Protein AF-0000000069323167 (afdb_homodimer)

Radius of gyration: 69.25 Å; Cα contacts (8 Å, |Δi|>4): 1145; chains: 2; bounding box: 85×238×141 Å

Nearest PDB structures (foldseek):
  7n6g-assembly1_3X  TM=5.613E-01  e=2.257E-02  Chlamydomonas reinhardtii
  7sqc-assembly1_1W  TM=4.239E-01  e=1.316E-01  Chlamydomonas reinhardtii
  7n6g-assembly1_3Q  TM=1.883E-01  e=1.316E-01  Chlamydomonas reinhardtii
  8r5s-assembly1_B  TM=2.856E-01  e=1.271E+00  unidentified
  7sqc-assembly1_1X  TM=2.419E-01  e=5.724E-01  Chlamydomonas reinhardtii

pLDDT: mean 88.3, std 14.54, range [24.34, 97.88]

Organism: Aedes albopictus (NCBI:txid7160)

Structure (mmCIF, N/CA/C/O backbone):
data_AF-0000000069323167-model_v1
#
loop_
_entity.id
_entity.type
_entity.pdbx_description
1 polymer 'Uncharacterized protein'
#
loop_
_atom_site.group_PDB
_atom_site.id
_atom_site.type_symbol
_atom_site.label_atom_id
_atom_site.label_alt_id
_atom_site.label_comp_id
_atom_site.label_asym_id
_atom_site.label_entity_id
_atom_site.label_seq_id
_atom_site.pdbx_PDB_ins_code
_atom_site.Cartn_x
_atom_site.Cartn_y
_atom_site.Cartn_z
_atom_site.occupancy
_atom_site.B_iso_or_equiv
_atom_site.auth_seq_id
_atom_site.auth_comp_id
_atom_site.auth_asym_id
_atom_site.auth_atom_id
_atom_site.pdbx_PDB_model_num
ATOM 1 N N . MET A 1 1 ? -16.969 -123.188 -10.734 1 24.84 1 MET A N 1
ATOM 2 C CA . MET A 1 1 ? -15.68 -123.688 -11.164 1 24.84 1 MET A CA 1
ATOM 3 C C . MET A 1 1 ? -15.57 -123.688 -12.688 1 24.84 1 MET A C 1
ATOM 5 O O . MET A 1 1 ? -14.484 -123.875 -13.234 1 24.84 1 MET A O 1
ATOM 9 N N . ALA A 1 2 ? -16.641 -124.125 -13.289 1 31.67 2 ALA A N 1
ATOM 10 C CA . ALA A 1 2 ? -16.844 -124.25 -14.727 1 31.67 2 ALA A CA 1
ATOM 11 C C . ALA A 1 2 ? -16.609 -122.938 -15.43 1 31.67 2 ALA A C 1
ATOM 13 O O . ALA A 1 2 ? -16.625 -122.875 -16.672 1 31.67 2 ALA A O 1
ATOM 14 N N . ARG A 1 3 ? -17.062 -121.875 -14.719 1 35.03 3 ARG A N 1
ATOM 15 C CA . ARG A 1 3 ? -17.172 -120.562 -15.258 1 35.03 3 ARG A CA 1
ATOM 16 C C . ARG A 1 3 ? -15.797 -120 -15.594 1 35.03 3 ARG A C 1
ATOM 18 O O . ARG A 1 3 ? -15.664 -118.812 -15.875 1 35.03 3 ARG A O 1
ATOM 25 N N . LEU A 1 4 ? -14.742 -120.75 -14.984 1 27.72 4 LEU A N 1
ATOM 26 C CA . LEU A 1 4 ? -13.398 -120.25 -14.852 1 27.72 4 LEU A CA 1
ATOM 27 C C . LEU A 1 4 ? -12.695 -120.125 -16.203 1 27.72 4 LEU A C 1
ATOM 29 O O . LEU A 1 4 ? -11.523 -119.812 -16.281 1 27.72 4 LEU A O 1
ATOM 33 N N . VAL A 1 5 ? -13.242 -120.938 -17.156 1 24.97 5 VAL A N 1
ATOM 34 C CA . VAL A 1 5 ? -12.406 -121.25 -18.312 1 24.97 5 VAL A CA 1
ATOM 35 C C . VAL A 1 5 ? -12.258 -120 -19.188 1 24.97 5 VAL A C 1
ATOM 37 O O . VAL A 1 5 ? -11.375 -119.938 -20.047 1 24.97 5 VAL A O 1
ATOM 40 N N . PRO A 1 6 ? -13.375 -119.188 -19.234 1 30.77 6 PRO A N 1
ATOM 41 C CA . PRO A 1 6 ? -13.32 -118.188 -20.328 1 30.77 6 PRO A CA 1
ATOM 42 C C . PRO A 1 6 ? -12.18 -117.188 -20.172 1 30.77 6 PRO A C 1
ATOM 44 O O . PRO A 1 6 ? -11.891 -116.438 -21.109 1 30.77 6 PRO A O 1
ATOM 47 N N . ILE A 1 7 ? -11.828 -116.938 -18.812 1 30.81 7 ILE A N 1
ATOM 48 C CA . ILE A 1 7 ? -10.977 -115.812 -18.531 1 30.81 7 ILE A CA 1
ATOM 49 C C . ILE A 1 7 ? -9.594 -116 -19.125 1 30.81 7 ILE A C 1
ATOM 51 O O . ILE A 1 7 ? -8.852 -115.062 -19.359 1 30.81 7 ILE A O 1
ATOM 55 N N . VAL A 1 8 ? -9.211 -117.438 -19.156 1 29.22 8 VAL A N 1
ATOM 56 C CA . VAL A 1 8 ? -7.789 -117.688 -19.375 1 29.22 8 VAL A CA 1
ATOM 57 C C . VAL A 1 8 ? -7.41 -117.375 -20.812 1 29.22 8 VAL A C 1
ATOM 59 O O . VAL A 1 8 ? -6.234 -117.125 -21.109 1 29.22 8 VAL A O 1
ATOM 62 N N . VAL A 1 9 ? -8.43 -117.625 -21.75 1 27.55 9 VAL A N 1
ATOM 63 C CA . VAL A 1 9 ? -7.965 -117.375 -23.125 1 27.55 9 VAL A CA 1
ATOM 64 C C . VAL A 1 9 ? -7.691 -115.938 -23.359 1 27.55 9 VAL A C 1
ATOM 66 O O . VAL A 1 9 ? -7.027 -115.562 -24.344 1 27.55 9 VAL A O 1
ATOM 69 N N . LEU A 1 10 ? -8.453 -115 -22.641 1 30.08 10 LEU A N 1
ATOM 70 C CA . LEU A 1 10 ? -8.281 -113.562 -22.875 1 30.08 10 LEU A CA 1
ATOM 71 C C . LEU A 1 10 ? -6.863 -113.125 -22.531 1 30.08 10 LEU A C 1
ATOM 73 O O . LEU A 1 10 ? -6.344 -112.188 -23.125 1 30.08 10 LEU A O 1
ATOM 77 N N . VAL A 1 11 ? -6.25 -113.688 -21.406 1 33 11 VAL A N 1
ATOM 78 C CA . VAL A 1 11 ? -4.922 -113.312 -20.922 1 33 11 VAL A CA 1
ATOM 79 C C . VAL A 1 11 ? -3.861 -113.875 -21.891 1 33 11 VAL A C 1
ATOM 81 O O . VAL A 1 11 ? -2.838 -113.188 -22.109 1 33 11 VAL A O 1
ATOM 84 N N . LEU A 1 12 ? -4 -115.125 -22.516 1 30.42 12 LEU A N 1
ATOM 85 C CA . LEU A 1 12 ? -2.975 -115.688 -23.359 1 30.42 12 LEU A CA 1
ATOM 86 C C . LEU A 1 12 ? -2.941 -115.062 -24.734 1 30.42 12 LEU A C 1
ATOM 88 O O . LEU A 1 12 ? -1.964 -115.188 -25.469 1 30.42 12 LEU A O 1
ATOM 92 N N . SER A 1 13 ? -4.039 -114.75 -25.406 1 30.78 13 SER A N 1
ATOM 93 C CA . SER A 1 13 ? -3.893 -114 -26.641 1 30.78 13 SER A CA 1
ATOM 94 C C . SER A 1 13 ? -3.244 -112.625 -26.375 1 30.78 13 SER A C 1
ATOM 96 O O . SER A 1 13 ? -2.711 -112 -27.281 1 30.78 13 SER A O 1
ATOM 98 N N . ALA A 1 14 ? -3.475 -111.938 -25.281 1 35.28 14 ALA A N 1
ATOM 99 C CA . ALA A 1 14 ? -2.783 -110.75 -24.734 1 35.28 14 ALA A CA 1
ATOM 100 C C . ALA A 1 14 ? -1.334 -111.062 -24.391 1 35.28 14 ALA A C 1
ATOM 102 O O . ALA A 1 14 ? -0.475 -110.188 -24.359 1 35.28 14 ALA A O 1
ATOM 103 N N . LEU A 1 15 ? -0.898 -112.25 -23.969 1 33.5 15 LEU A N 1
ATOM 104 C CA . LEU A 1 15 ? 0.424 -112.875 -23.922 1 33.5 15 LEU A CA 1
ATOM 105 C C . LEU A 1 15 ? 0.847 -113.375 -25.312 1 33.5 15 LEU A C 1
ATOM 107 O O . LEU A 1 15 ? 2.037 -113.562 -25.578 1 33.5 15 LEU A O 1
ATOM 111 N N . SER A 1 16 ? 0.003 -114.25 -26.062 1 33.75 16 SER A N 1
ATOM 112 C CA . SER A 1 16 ? 0.478 -114.25 -27.453 1 33.75 16 SER A CA 1
ATOM 113 C C . SER A 1 16 ? 0.268 -112.938 -28.125 1 33.75 16 SER A C 1
ATOM 115 O O . SER A 1 16 ? -0.87 -112.5 -28.312 1 33.75 16 SER A O 1
ATOM 117 N N . GLY A 1 17 ? 0.868 -111.875 -27.734 1 36.97 17 GLY A N 1
ATOM 118 C CA . GLY A 1 17 ? 1.055 -110.438 -28.125 1 36.97 17 GLY A CA 1
ATOM 119 C C . GLY A 1 17 ? 0.807 -110.25 -29.609 1 36.97 17 GLY A C 1
ATOM 120 O O . GLY A 1 17 ? 1.707 -109.812 -30.328 1 36.97 17 GLY A O 1
ATOM 121 N N . ILE A 1 18 ? 0.111 -110.875 -30.297 1 38.41 18 ILE A N 1
ATOM 122 C CA . ILE A 1 18 ? 0.052 -110.625 -31.75 1 38.41 18 ILE A CA 1
ATOM 123 C C . ILE A 1 18 ? -0.43 -109.188 -32.031 1 38.41 18 ILE A C 1
ATOM 125 O O . ILE A 1 18 ? -1.597 -108.875 -31.797 1 38.41 18 ILE A O 1
ATOM 129 N N . ARG A 1 19 ? 0.201 -108.125 -31.594 1 50.38 19 ARG A N 1
ATOM 130 C CA . ARG A 1 19 ? -0.036 -106.75 -31.891 1 50.38 19 ARG A CA 1
ATOM 131 C C . ARG A 1 19 ? 0.044 -106.438 -33.406 1 50.38 19 ARG A C 1
ATOM 133 O O . ARG A 1 19 ? 0.892 -107 -34.094 1 50.38 19 ARG A O 1
ATOM 140 N N . CYS A 1 20 ? -1.124 -106.062 -34.156 1 49.38 20 CYS A N 1
ATOM 141 C CA . CYS A 1 20 ? -1.349 -105.75 -35.562 1 49.38 20 CYS A CA 1
ATOM 142 C C . CYS A 1 20 ? -0.91 -104.312 -35.875 1 49.38 20 CYS A C 1
ATOM 144 O O . CYS A 1 20 ? -1.037 -103.438 -35.031 1 49.38 20 CYS A O 1
ATOM 146 N N . GLU A 1 21 ? -0.056 -104.125 -36.938 1 74.75 21 GLU A N 1
ATOM 147 C CA . GLU A 1 21 ? 0.522 -102.812 -37.312 1 74.75 21 GLU A CA 1
ATOM 148 C C . GLU A 1 21 ? 0.174 -102.438 -38.75 1 74.75 21 GLU A C 1
ATOM 150 O O . GLU A 1 21 ? 0.317 -103.25 -39.656 1 74.75 21 GLU A O 1
ATOM 155 N N . PHE A 1 22 ? -0.476 -101.188 -39.062 1 76.5 22 PHE A N 1
ATOM 156 C CA . PHE A 1 22 ? -0.718 -100.625 -40.344 1 76.5 22 PHE A CA 1
ATOM 157 C C . PHE A 1 22 ? -1.632 -101.5 -41.219 1 76.5 22 PHE A C 1
ATOM 159 O O . PHE A 1 22 ? -1.376 -101.688 -42.406 1 76.5 22 PHE A O 1
ATOM 166 N N . GLY A 1 23 ? -2.67 -102.062 -40.531 1 75.81 23 GLY A N 1
ATOM 167 C CA . GLY A 1 23 ? -3.664 -102.875 -41.25 1 75.81 23 GLY A CA 1
ATOM 168 C C . GLY A 1 23 ? -3.303 -104.375 -41.344 1 75.81 23 GLY A C 1
ATOM 169 O O . GLY A 1 23 ? -4.117 -105.188 -41.781 1 75.81 23 GLY A O 1
ATOM 170 N N . LEU A 1 24 ? -2.135 -104.688 -40.938 1 79.69 24 LEU A N 1
ATOM 171 C CA . LEU A 1 24 ? -1.7 -106.062 -41 1 79.69 24 LEU A CA 1
ATOM 172 C C . LEU A 1 24 ? -2.227 -106.875 -39.812 1 79.69 24 LEU A C 1
ATOM 174 O O . LEU A 1 24 ? -2.551 -106.312 -38.781 1 79.69 24 LEU A O 1
ATOM 178 N N . ASP A 1 25 ? -2.338 -108.25 -39.969 1 76.25 25 ASP A N 1
ATOM 179 C CA . ASP A 1 25 ? -2.908 -109.125 -38.938 1 76.25 25 ASP A CA 1
ATOM 180 C C . ASP A 1 25 ? -1.864 -109.5 -37.906 1 76.25 25 ASP A C 1
ATOM 182 O O . ASP A 1 25 ? -2.191 -110.125 -36.875 1 76.25 25 ASP A O 1
ATOM 186 N N . VAL A 1 26 ? -0.644 -109.125 -38.188 1 75.88 26 VAL A N 1
ATOM 187 C CA . VAL A 1 26 ? 0.423 -109.438 -37.25 1 75.88 26 VAL A CA 1
ATOM 188 C C . VAL A 1 26 ? 1.121 -108.125 -36.844 1 75.88 26 VAL A C 1
ATOM 190 O O . VAL A 1 26 ? 1.236 -107.188 -37.656 1 75.88 26 VAL A O 1
ATOM 193 N N . ALA A 1 27 ? 1.518 -108.062 -35.562 1 71.94 27 ALA A N 1
ATOM 194 C CA . ALA A 1 27 ? 2.193 -106.875 -35.062 1 71.94 27 ALA A CA 1
ATOM 195 C C . ALA A 1 27 ? 3.689 -107.125 -34.906 1 71.94 27 ALA A C 1
ATOM 197 O O . ALA A 1 27 ? 4.102 -108.188 -34.438 1 71.94 27 ALA A O 1
ATOM 198 N N . ALA A 1 28 ? 4.449 -106.312 -35.719 1 71.19 28 ALA A N 1
ATOM 199 C CA . ALA A 1 28 ? 5.883 -106.312 -35.438 1 71.19 28 ALA A CA 1
ATOM 200 C C . ALA A 1 28 ? 6.172 -105.812 -34.031 1 71.19 28 ALA A C 1
ATOM 202 O O . ALA A 1 28 ? 5.645 -104.75 -33.625 1 71.19 28 ALA A O 1
ATOM 203 N N . PRO A 1 29 ? 7.02 -106.625 -33.219 1 71.88 29 PRO A N 1
ATOM 204 C CA . PRO A 1 29 ? 7.305 -106.188 -31.859 1 71.88 29 PRO A CA 1
ATOM 205 C C . PRO A 1 29 ? 7.996 -104.812 -31.812 1 71.88 29 PRO A C 1
ATOM 207 O O . PRO A 1 29 ? 8.922 -104.562 -32.594 1 71.88 29 PRO A O 1
ATOM 210 N N . THR A 1 30 ? 7.5 -103.688 -31.266 1 77.88 30 THR A N 1
ATOM 211 C CA . THR A 1 30 ? 8.156 -102.438 -30.797 1 77.88 30 THR A CA 1
ATOM 212 C C . THR A 1 30 ? 7.898 -101.312 -31.766 1 77.88 30 THR A C 1
ATOM 214 O O . THR A 1 30 ? 8.305 -100.188 -31.516 1 77.88 30 THR A O 1
ATOM 217 N N . VAL A 1 31 ? 7.32 -101.562 -33.031 1 81 31 VAL A N 1
ATOM 218 C CA . VAL A 1 31 ? 7.16 -100.562 -34 1 81 31 VAL A CA 1
ATOM 219 C C . VAL A 1 31 ? 6.211 -99.438 -33.469 1 81 31 VAL A C 1
ATOM 221 O O . VAL A 1 31 ? 6.543 -98.25 -33.469 1 81 31 VAL A O 1
ATOM 224 N N . SER A 1 32 ? 5.109 -99.875 -33.031 1 82.88 32 SER A N 1
ATOM 225 C CA . SER A 1 32 ? 4.129 -98.938 -32.5 1 82.88 32 SER A CA 1
ATOM 226 C C . SER A 1 32 ? 4.684 -98.188 -31.297 1 82.88 32 SER A C 1
ATOM 228 O O . SER A 1 32 ? 4.473 -97 -31.172 1 82.88 32 SER A O 1
ATOM 230 N N . SER A 1 33 ? 5.414 -98.812 -30.438 1 85.38 33 SER A N 1
ATOM 231 C CA . SER A 1 33 ? 6.004 -98.125 -29.281 1 85.38 33 SER A CA 1
ATOM 232 C C . SER A 1 33 ? 7.094 -97.125 -29.688 1 85.38 33 SER A C 1
ATOM 234 O O . SER A 1 33 ? 7.23 -96.062 -29.094 1 85.38 33 SER A O 1
ATOM 236 N N . ALA A 1 34 ? 7.883 -97.438 -30.703 1 86.69 34 ALA A N 1
ATOM 237 C CA . ALA A 1 34 ? 8.938 -96.562 -31.203 1 86.69 34 ALA A CA 1
ATOM 238 C C . ALA A 1 34 ? 8.344 -95.25 -31.812 1 86.69 34 ALA A C 1
ATOM 240 O O . ALA A 1 34 ? 8.875 -94.188 -31.609 1 86.69 34 ALA A O 1
ATOM 241 N N . ILE A 1 35 ? 7.191 -95.438 -32.469 1 89.19 35 ILE A N 1
ATOM 242 C CA . ILE A 1 35 ? 6.52 -94.312 -33.094 1 89.19 35 ILE A CA 1
ATOM 243 C C . ILE A 1 35 ? 5.922 -93.438 -32.031 1 89.19 35 ILE A C 1
ATOM 245 O O . ILE A 1 35 ? 6.086 -92.188 -32.062 1 89.19 35 ILE A O 1
ATOM 249 N N . ALA A 1 36 ? 5.371 -94 -31.078 1 89.94 36 ALA A N 1
ATOM 250 C CA . ALA A 1 36 ? 4.789 -93.188 -29.984 1 89.94 36 ALA A CA 1
ATOM 251 C C . ALA A 1 36 ? 5.863 -92.438 -29.234 1 89.94 36 ALA A C 1
ATOM 253 O O . ALA A 1 36 ? 5.668 -91.25 -28.891 1 89.94 36 ALA A O 1
ATOM 254 N N . THR A 1 37 ? 6.941 -93.062 -29 1 88.38 37 THR A N 1
ATOM 255 C CA . THR A 1 37 ? 8.047 -92.438 -28.297 1 88.38 37 THR A CA 1
ATOM 256 C C . THR A 1 37 ? 8.641 -91.312 -29.141 1 88.38 37 THR A C 1
ATOM 258 O O . THR A 1 37 ? 9.016 -90.25 -28.609 1 88.38 37 THR A O 1
ATOM 261 N N . ALA A 1 38 ? 8.719 -91.438 -30.469 1 89.94 38 ALA A N 1
ATOM 262 C CA . ALA A 1 38 ? 9.281 -90.438 -31.375 1 89.94 38 ALA A CA 1
ATOM 263 C C . ALA A 1 38 ? 8.383 -89.188 -31.453 1 89.94 38 ALA A C 1
ATOM 265 O O . ALA A 1 38 ? 8.875 -88.062 -31.484 1 89.94 38 ALA A O 1
ATOM 266 N N . ILE A 1 39 ? 7.082 -89.438 -31.5 1 89.06 39 ILE A N 1
ATOM 267 C CA . ILE A 1 39 ? 6.133 -88.312 -31.531 1 89.06 39 ILE A CA 1
ATOM 268 C C . ILE A 1 39 ? 6.211 -87.5 -30.219 1 89.06 39 ILE A C 1
ATOM 270 O O . ILE A 1 39 ? 6.309 -86.312 -30.234 1 89.06 39 ILE A O 1
ATOM 274 N N . GLY A 1 40 ? 6.25 -88.25 -29.141 1 87.44 40 GLY A N 1
ATOM 275 C CA . GLY A 1 40 ? 6.445 -87.625 -27.828 1 87.44 40 GLY A CA 1
ATOM 276 C C . GLY A 1 40 ? 5.531 -86.438 -27.547 1 87.44 40 GLY A C 1
ATOM 277 O O . GLY A 1 40 ? 4.371 -86.438 -27.969 1 87.44 40 GLY A O 1
ATOM 278 N N . SER A 1 41 ? 6.02 -85.438 -26.797 1 84.12 41 SER A N 1
ATOM 279 C CA . SER A 1 41 ? 5.172 -84.375 -26.312 1 84.12 41 SER A CA 1
ATOM 280 C C . SER A 1 41 ? 5.504 -83.062 -27.016 1 84.12 41 SER A C 1
ATOM 282 O O . SER A 1 41 ? 5.336 -82 -26.438 1 84.12 41 SER A O 1
ATOM 284 N N . GLY A 1 42 ? 5.992 -83.062 -28.188 1 85.5 42 GLY A N 1
ATOM 285 C CA . GLY A 1 42 ? 6.375 -81.875 -28.891 1 85.5 42 GLY A CA 1
ATOM 286 C C . GLY A 1 42 ? 5.215 -80.938 -29.094 1 85.5 42 GLY A C 1
ATOM 287 O O . GLY A 1 42 ? 5.34 -79.688 -28.844 1 85.5 42 GLY A O 1
ATOM 288 N N . ILE A 1 43 ? 4.121 -81.438 -29.391 1 89.75 43 ILE A N 1
ATOM 289 C CA . ILE A 1 43 ? 2.936 -80.625 -29.672 1 89.75 43 ILE A CA 1
ATOM 290 C C . ILE A 1 43 ? 2.441 -80 -28.391 1 89.75 43 ILE A C 1
ATOM 292 O O . ILE A 1 43 ? 1.931 -78.875 -28.406 1 89.75 43 ILE A O 1
ATOM 296 N N . SER A 1 44 ? 2.59 -80.688 -27.312 1 92.06 44 SER A N 1
ATOM 297 C CA . SER A 1 44 ? 2.156 -80.125 -26.031 1 92.06 44 SER A CA 1
ATOM 298 C C . SER A 1 44 ? 2.922 -78.875 -25.656 1 92.06 44 SER A C 1
ATOM 300 O O . SER A 1 44 ? 2.389 -78 -24.984 1 92.06 44 SER A O 1
ATOM 302 N N . SER A 1 45 ? 4.125 -78.75 -26.141 1 92.62 45 SER A N 1
ATOM 303 C CA . SER A 1 45 ? 4.934 -77.562 -25.859 1 92.62 45 SER A CA 1
ATOM 304 C C . SER A 1 45 ? 4.344 -76.312 -26.516 1 92.62 45 SER A C 1
ATOM 306 O O . SER A 1 45 ? 4.281 -75.25 -25.891 1 92.62 45 SER A O 1
ATOM 308 N N . VAL A 1 46 ? 3.9 -76.438 -27.656 1 93.62 46 VAL A N 1
ATOM 309 C CA . VAL A 1 46 ? 3.316 -75.312 -28.359 1 93.62 46 VAL A CA 1
ATOM 310 C C . VAL A 1 46 ? 1.949 -74.938 -27.781 1 93.62 46 VAL A C 1
ATOM 312 O O . VAL A 1 46 ? 1.614 -73.812 -27.594 1 93.62 46 VAL A O 1
ATOM 315 N N . VAL A 1 47 ? 1.178 -76 -27.484 1 92.12 47 VAL A N 1
ATOM 316 C CA . VAL A 1 47 ? -0.138 -75.812 -26.875 1 92.12 47 VAL A CA 1
ATOM 317 C C . VAL A 1 47 ? 0.008 -75.062 -25.531 1 92.12 47 VAL A C 1
ATOM 319 O O . VAL A 1 47 ? -0.726 -74.125 -25.25 1 92.12 47 VAL A O 1
ATOM 322 N N . ARG A 1 48 ? 0.92 -75.5 -24.766 1 93.44 48 ARG A N 1
ATOM 323 C CA . ARG A 1 48 ? 1.168 -74.875 -23.469 1 93.44 48 ARG A CA 1
ATOM 324 C C . ARG A 1 48 ? 1.641 -73.438 -23.641 1 93.44 48 ARG A C 1
ATOM 326 O O . ARG A 1 48 ? 1.255 -72.5 -22.859 1 93.44 48 ARG A O 1
ATOM 333 N N . ALA A 1 49 ? 2.52 -73.25 -24.594 1 93.88 49 ALA A N 1
ATOM 334 C CA . ALA A 1 49 ? 2.992 -71.875 -24.859 1 93.88 49 ALA A CA 1
ATOM 335 C C . ALA A 1 49 ? 1.83 -70.938 -25.219 1 93.88 49 ALA A C 1
ATOM 337 O O . ALA A 1 49 ? 1.747 -69.812 -24.719 1 93.88 49 ALA A O 1
ATOM 338 N N . ASN A 1 50 ? 0.937 -71.438 -26.016 1 91.94 50 ASN A N 1
ATOM 339 C CA . ASN A 1 50 ? -0.248 -70.688 -26.391 1 91.94 50 ASN A CA 1
ATOM 340 C C . ASN A 1 50 ? -1.14 -70.375 -25.172 1 91.94 50 ASN A C 1
ATOM 342 O O . ASN A 1 50 ? -1.656 -69.312 -25.016 1 91.94 50 ASN A O 1
ATOM 346 N N . ALA A 1 51 ? -1.298 -71.375 -24.312 1 89.69 51 ALA A N 1
ATOM 347 C CA . ALA A 1 51 ? -2.133 -71.188 -23.125 1 89.69 51 ALA A CA 1
ATOM 348 C C . ALA A 1 51 ? -1.503 -70.25 -22.125 1 89.69 51 ALA A C 1
ATOM 350 O O . ALA A 1 51 ? -2.205 -69.625 -21.312 1 89.69 51 ALA A O 1
ATOM 351 N N . SER A 1 52 ? -0.236 -70.125 -22.25 1 88.31 52 SER A N 1
ATOM 352 C CA . SER A 1 52 ? 0.48 -69.25 -21.297 1 88.31 52 SER A CA 1
ATOM 353 C C . SER A 1 52 ? 0.369 -67.812 -21.656 1 88.31 52 SER A C 1
ATOM 355 O O . SER A 1 52 ? 0.691 -66.938 -20.859 1 88.31 52 SER A O 1
ATOM 357 N N . ILE A 1 53 ? -0.063 -67.562 -22.859 1 90.56 53 ILE A N 1
ATOM 358 C CA . ILE A 1 53 ? -0.273 -66.188 -23.266 1 90.56 53 ILE A CA 1
ATOM 359 C C . ILE A 1 53 ? -1.488 -65.625 -22.531 1 90.56 53 ILE A C 1
ATOM 361 O O . ILE A 1 53 ? -2.631 -65.875 -22.906 1 90.56 53 ILE A O 1
ATOM 365 N N . LYS A 1 54 ? -1.345 -64.938 -21.484 1 83.38 54 LYS A N 1
ATOM 366 C CA . LYS A 1 54 ? -2.418 -64.438 -20.625 1 83.38 54 LYS A CA 1
ATOM 367 C C . LYS A 1 54 ? -2.756 -63 -20.938 1 83.38 54 LYS A C 1
ATOM 369 O O . LYS A 1 54 ? -3.738 -62.469 -20.422 1 83.38 54 LYS A O 1
ATOM 374 N N . ILE A 1 55 ? -2.092 -62.438 -21.797 1 81.44 55 ILE A N 1
ATOM 375 C CA . ILE A 1 55 ? -2.305 -61.031 -22.078 1 81.44 55 ILE A CA 1
ATOM 376 C C . ILE A 1 55 ? -3.414 -60.875 -23.125 1 81.44 55 ILE A C 1
ATOM 378 O O . ILE A 1 55 ? -3.504 -61.656 -24.062 1 81.44 55 ILE A O 1
ATOM 382 N N . ASP A 1 56 ? -4.273 -59.906 -22.797 1 78.75 56 ASP A N 1
ATOM 383 C CA . ASP A 1 56 ? -5.305 -59.594 -23.781 1 78.75 56 ASP A CA 1
ATOM 384 C C . ASP A 1 56 ? -4.691 -59 -25.047 1 78.75 56 ASP A C 1
ATOM 386 O O . ASP A 1 56 ? -3.879 -58.062 -24.984 1 78.75 56 ASP A O 1
ATOM 390 N N . SER A 1 57 ? -5.02 -59.562 -26.172 1 81.88 57 SER A N 1
ATOM 391 C CA . SER A 1 57 ? -4.48 -59.094 -27.453 1 81.88 57 SER A CA 1
ATOM 392 C C . SER A 1 57 ? -4.746 -57.625 -27.688 1 81.88 57 SER A C 1
ATOM 394 O O . SER A 1 57 ? -3.982 -56.938 -28.375 1 81.88 57 SER A O 1
ATOM 396 N N . SER A 1 58 ? -5.73 -57.125 -27.016 1 83.5 58 SER A N 1
ATOM 397 C CA . SER A 1 58 ? -6.098 -55.75 -27.219 1 83.5 58 SER A CA 1
ATOM 398 C C . SER A 1 58 ? -5.145 -54.812 -26.469 1 83.5 58 SER A C 1
ATOM 400 O O . SER A 1 58 ? -5.023 -53.625 -26.812 1 83.5 58 SER A O 1
ATOM 402 N N . ALA A 1 59 ? -4.508 -55.344 -25.469 1 84.81 59 ALA A N 1
ATOM 403 C CA . ALA A 1 59 ? -3.568 -54.531 -24.672 1 84.81 59 ALA A CA 1
ATOM 404 C C . ALA A 1 59 ? -2.242 -54.375 -25.406 1 84.81 59 ALA A C 1
ATOM 406 O O . ALA A 1 59 ? -1.461 -53.469 -25.109 1 84.81 59 ALA A O 1
ATOM 407 N N . ASP A 1 60 ? -2.057 -55.25 -26.328 1 89.69 60 ASP A N 1
ATOM 408 C CA . ASP A 1 60 ? -0.84 -55.188 -27.141 1 89.69 60 ASP A CA 1
ATOM 409 C C . ASP A 1 60 ? -1.072 -54.375 -28.422 1 89.69 60 ASP A C 1
ATOM 411 O O . ASP A 1 60 ? -1.613 -54.938 -29.391 1 89.69 60 ASP A O 1
ATOM 415 N N . GLY A 1 61 ? -0.693 -53.281 -28.547 1 82.62 61 GLY A N 1
ATOM 416 C CA . GLY A 1 61 ? -0.892 -52.438 -29.703 1 82.62 61 GLY A CA 1
ATOM 417 C C . GLY A 1 61 ? -0.05 -52.844 -30.891 1 82.62 61 GLY A C 1
ATOM 418 O O . GLY A 1 61 ? -0.35 -52.469 -32.031 1 82.62 61 GLY A O 1
ATOM 419 N N . SER A 1 62 ? 0.94 -53.594 -30.656 1 86.75 62 SER A N 1
ATOM 420 C CA . SER A 1 62 ? 1.852 -54 -31.734 1 86.75 62 SER A CA 1
ATOM 421 C C . SER A 1 62 ? 1.291 -55.156 -32.531 1 86.75 62 SER A C 1
ATOM 423 O O . SER A 1 62 ? 1.756 -55.406 -33.656 1 86.75 62 SER A O 1
ATOM 425 N N . GLY A 1 63 ? 0.313 -55.969 -31.938 1 90.38 63 GLY A N 1
ATOM 426 C CA . GLY A 1 63 ? -0.26 -57.125 -32.594 1 90.38 63 GLY A CA 1
ATOM 427 C C . GLY A 1 63 ? 0.57 -58.375 -32.438 1 90.38 63 GLY A C 1
ATOM 428 O O . GLY A 1 63 ? 0.229 -59.438 -32.969 1 90.38 63 GLY A O 1
ATOM 429 N N . THR A 1 64 ? 1.607 -58.219 -31.703 1 94.12 64 THR A N 1
ATOM 430 C CA . THR A 1 64 ? 2.523 -59.344 -31.516 1 94.12 64 THR A CA 1
ATOM 431 C C . THR A 1 64 ? 1.808 -60.531 -30.875 1 94.12 64 THR A C 1
ATOM 433 O O . THR A 1 64 ? 1.968 -61.656 -31.312 1 94.12 64 THR A O 1
ATOM 436 N N . VAL A 1 65 ? 1.026 -60.312 -29.891 1 93 65 VAL A N 1
ATOM 437 C CA . VAL A 1 65 ? 0.328 -61.375 -29.156 1 93 65 VAL A CA 1
ATOM 438 C C . VAL A 1 65 ? -0.612 -62.125 -30.109 1 93 65 VAL A C 1
ATOM 440 O O . VAL A 1 65 ? -0.635 -63.344 -30.125 1 93 65 VAL A O 1
ATOM 443 N N . ASN A 1 66 ? -1.296 -61.438 -30.938 1 93.56 66 ASN A N 1
ATOM 444 C CA . ASN A 1 66 ? -2.186 -62.062 -31.922 1 93.56 66 ASN A CA 1
ATOM 445 C C . ASN A 1 66 ? -1.408 -62.906 -32.938 1 93.56 66 ASN A C 1
ATOM 447 O O . ASN A 1 66 ? -1.845 -64 -33.312 1 93.56 66 ASN A O 1
ATOM 451 N N . THR A 1 67 ? -0.328 -62.344 -33.375 1 95.94 67 THR A N 1
ATOM 452 C CA . THR A 1 67 ? 0.532 -63.062 -34.281 1 95.94 67 THR A CA 1
ATOM 453 C C . THR A 1 67 ? 0.982 -64.375 -33.688 1 95.94 67 THR A C 1
ATOM 455 O O . THR A 1 67 ? 0.938 -65.438 -34.344 1 95.94 67 THR A O 1
ATOM 458 N N . LEU A 1 68 ? 1.343 -64.375 -32.406 1 96.44 68 LEU A N 1
ATOM 459 C CA . LEU A 1 68 ? 1.795 -65.625 -31.734 1 96.44 68 LEU A CA 1
ATOM 460 C C . LEU A 1 68 ? 0.668 -66.625 -31.641 1 96.44 68 LEU A C 1
ATOM 462 O O . LEU A 1 68 ? 0.891 -67.812 -31.844 1 96.44 68 LEU A O 1
ATOM 466 N N . ILE A 1 69 ? -0.523 -66.25 -31.438 1 94.5 69 ILE A N 1
ATOM 467 C CA . ILE A 1 69 ? -1.678 -67.125 -31.328 1 94.5 69 ILE A CA 1
ATOM 468 C C . ILE A 1 69 ? -1.961 -67.75 -32.688 1 94.5 69 ILE A C 1
ATOM 470 O O . ILE A 1 69 ? -2.18 -68.938 -32.75 1 94.5 69 ILE A O 1
ATOM 474 N N . VAL A 1 70 ? -1.889 -66.938 -33.75 1 95.56 70 VAL A N 1
ATOM 475 C CA . VAL A 1 70 ? -2.154 -67.5 -35.094 1 95.56 70 VAL A CA 1
ATOM 476 C C . VAL A 1 70 ? -1.091 -68.5 -35.469 1 95.56 70 VAL A C 1
ATOM 478 O O . VAL A 1 70 ? -1.412 -69.562 -36 1 95.56 70 VAL A O 1
ATOM 481 N N . ILE A 1 71 ? 0.15 -68.125 -35.125 1 96.56 71 ILE A N 1
ATOM 482 C CA . ILE A 1 71 ? 1.232 -69.062 -35.406 1 96.56 71 ILE A CA 1
ATOM 483 C C . ILE A 1 71 ? 1.004 -70.375 -34.656 1 96.56 71 ILE A C 1
ATOM 485 O O . ILE A 1 71 ? 1.082 -71.5 -35.219 1 96.56 71 ILE A O 1
ATOM 489 N N . SER A 1 72 ? 0.753 -70.312 -33.375 1 96.56 72 SER A N 1
ATOM 490 C CA . SER A 1 72 ? 0.536 -71.438 -32.531 1 96.56 72 SER A CA 1
ATOM 491 C C . SER A 1 72 ? -0.601 -72.312 -33.062 1 96.56 72 SER A C 1
ATOM 493 O O . SER A 1 72 ? -0.473 -73.562 -33.125 1 96.56 72 SER A O 1
ATOM 495 N N . ASN A 1 73 ? -1.643 -71.75 -33.531 1 95.5 73 ASN A N 1
ATOM 496 C CA . ASN A 1 73 ? -2.797 -72.5 -34.031 1 95.5 73 ASN A CA 1
ATOM 497 C C . ASN A 1 73 ? -2.488 -73.188 -35.344 1 95.5 73 ASN A C 1
ATOM 499 O O . ASN A 1 73 ? -2.893 -74.312 -35.594 1 95.5 73 ASN A O 1
ATOM 503 N N . ASN A 1 74 ? -1.798 -72.5 -36.188 1 96.62 74 ASN A N 1
ATOM 504 C CA . ASN A 1 74 ? -1.442 -73.062 -37.5 1 96.62 74 ASN A CA 1
ATOM 505 C C . ASN A 1 74 ? -0.488 -74.25 -37.344 1 96.62 74 ASN A C 1
ATOM 507 O O . ASN A 1 74 ? -0.497 -75.125 -38.188 1 96.62 74 ASN A O 1
ATOM 511 N N . VAL A 1 75 ? 0.214 -74.188 -36.281 1 96.75 75 VAL A N 1
ATOM 512 C CA . VAL A 1 75 ? 1.164 -75.312 -36.062 1 96.75 75 VAL A CA 1
ATOM 513 C C . VAL A 1 75 ? 0.472 -76.438 -35.312 1 96.75 75 VAL A C 1
ATOM 515 O O . VAL A 1 75 ? 0.59 -77.625 -35.719 1 96.75 75 VAL A O 1
ATOM 518 N N . THR A 1 76 ? -0.293 -76.188 -34.344 1 95.62 76 THR A N 1
ATOM 519 C CA . THR A 1 76 ? -0.808 -77.188 -33.438 1 95.62 76 THR A CA 1
ATOM 520 C C . THR A 1 76 ? -1.961 -78 -34.094 1 95.62 76 THR A C 1
ATOM 522 O O . THR A 1 76 ? -2.004 -79.188 -34.031 1 95.62 76 THR A O 1
ATOM 525 N N . ASN A 1 77 ? -2.9 -77.312 -34.781 1 92.75 77 ASN A N 1
ATOM 526 C CA . ASN A 1 77 ? -4.117 -77.938 -35.25 1 92.75 77 ASN A CA 1
ATOM 527 C C . ASN A 1 77 ? -3.811 -79 -36.312 1 92.75 77 ASN A C 1
ATOM 529 O O . ASN A 1 77 ? -4.137 -80.188 -36.125 1 92.75 77 ASN A O 1
ATOM 533 N N . PRO A 1 78 ? -3.131 -78.688 -37.375 1 96.25 78 PRO A N 1
ATOM 534 C CA . PRO A 1 78 ? -2.842 -79.75 -38.375 1 96.25 78 PRO A CA 1
ATOM 535 C C . PRO A 1 78 ? -1.843 -80.75 -37.906 1 96.25 78 PRO A C 1
ATOM 537 O O . PRO A 1 78 ? -1.962 -81.938 -38.219 1 96.25 78 PRO A O 1
ATOM 540 N N . MET A 1 79 ? -0.889 -80.375 -37.031 1 95.62 79 MET A N 1
ATOM 541 C CA . MET A 1 79 ? 0.113 -81.312 -36.531 1 95.62 79 MET A CA 1
ATOM 542 C C . MET A 1 79 ? -0.528 -82.312 -35.625 1 95.62 79 MET A C 1
ATOM 544 O O . MET A 1 79 ? -0.155 -83.5 -35.656 1 95.62 79 MET A O 1
ATOM 548 N N . ASN A 1 80 ? -1.438 -81.938 -34.781 1 94.12 80 ASN A N 1
ATOM 549 C CA . ASN A 1 80 ? -2.158 -82.812 -33.938 1 94.12 80 ASN A CA 1
ATOM 550 C C . ASN A 1 80 ? -2.934 -83.875 -34.719 1 94.12 80 ASN A C 1
ATOM 552 O O . ASN A 1 80 ? -2.926 -85.062 -34.375 1 94.12 80 ASN A O 1
ATOM 556 N N . LYS A 1 81 ? -3.547 -83.5 -35.719 1 93.94 81 LYS A N 1
ATOM 557 C CA . LYS A 1 81 ? -4.289 -84.438 -36.594 1 93.94 81 LYS A CA 1
ATOM 558 C C . LYS A 1 81 ? -3.354 -85.375 -37.312 1 93.94 81 LYS A C 1
ATOM 560 O O . LYS A 1 81 ? -3.635 -86.562 -37.375 1 93.94 81 LYS A O 1
ATOM 565 N N . LEU A 1 82 ? -2.275 -84.812 -37.781 1 96.06 82 LEU A N 1
ATOM 566 C CA . LEU A 1 82 ? -1.306 -85.625 -38.5 1 96.06 82 LEU A CA 1
ATOM 567 C C . LEU A 1 82 ? -0.678 -86.688 -37.562 1 96.06 82 LEU A C 1
ATOM 569 O O . LEU A 1 82 ? -0.729 -87.875 -37.875 1 96.06 82 LEU A O 1
ATOM 573 N N . LEU A 1 83 ? -0.101 -86.188 -36.438 1 94.88 83 LEU A N 1
ATOM 574 C CA . LEU A 1 83 ? 0.581 -87.125 -35.531 1 94.88 83 LEU A CA 1
ATOM 575 C C . LEU A 1 83 ? -0.409 -88.062 -34.875 1 94.88 83 LEU A C 1
ATOM 577 O O . LEU A 1 83 ? -0.092 -89.25 -34.656 1 94.88 83 LEU A O 1
ATOM 581 N N . GLY A 1 84 ? -1.607 -87.688 -34.656 1 91.75 84 GLY A N 1
ATOM 582 C CA . GLY A 1 84 ? -2.648 -88.562 -34.156 1 91.75 84 GLY A CA 1
ATOM 583 C C . GLY A 1 84 ? -3.043 -89.625 -35.125 1 91.75 84 GLY A C 1
ATOM 584 O O . GLY A 1 84 ? -3.223 -90.812 -34.75 1 91.75 84 GLY A O 1
ATOM 585 N N . SER A 1 85 ? -3.164 -89.312 -36.344 1 92.31 85 SER A N 1
ATOM 586 C CA . SER A 1 85 ? -3.523 -90.25 -37.375 1 92.31 85 SER A CA 1
ATOM 587 C C . SER A 1 85 ? -2.43 -91.312 -37.562 1 92.31 85 SER A C 1
ATOM 589 O O . SER A 1 85 ? -2.719 -92.5 -37.781 1 92.31 85 SER A O 1
ATOM 591 N N . ILE A 1 86 ? -1.193 -90.812 -37.531 1 91.88 86 ILE A N 1
ATOM 592 C CA . ILE A 1 86 ? -0.073 -91.75 -37.688 1 91.88 86 ILE A CA 1
ATOM 593 C C . ILE A 1 86 ? -0.059 -92.75 -36.5 1 91.88 86 ILE A C 1
ATOM 595 O O . ILE A 1 86 ? 0.103 -93.938 -36.688 1 91.88 86 ILE A O 1
ATOM 599 N N . LEU A 1 87 ? -0.26 -92.25 -35.344 1 90.75 87 LEU A N 1
ATOM 600 C CA . LEU A 1 87 ? -0.297 -93.125 -34.156 1 90.75 87 LEU A CA 1
ATOM 601 C C . LEU A 1 87 ? -1.462 -94.062 -34.25 1 90.75 87 LEU A C 1
ATOM 603 O O . LEU A 1 87 ? -1.303 -95.25 -33.938 1 90.75 87 LEU A O 1
ATOM 607 N N . ALA A 1 88 ? -2.6 -93.625 -34.656 1 88.31 88 ALA A N 1
ATOM 608 C CA . ALA A 1 88 ? -3.77 -94.5 -34.812 1 88.31 88 ALA A CA 1
ATOM 609 C C . ALA A 1 88 ? -3.539 -95.562 -35.906 1 88.31 88 ALA A C 1
ATOM 611 O O . ALA A 1 88 ? -3.924 -96.688 -35.75 1 88.31 88 ALA A O 1
ATOM 612 N N . GLY A 1 89 ? -2.91 -95.062 -36.938 1 85.75 89 GLY A N 1
ATOM 613 C CA . GLY A 1 89 ? -2.607 -96 -38.031 1 85.75 89 GLY A CA 1
ATOM 614 C C . GLY A 1 89 ? -1.614 -97.062 -37.656 1 85.75 89 GLY A C 1
ATOM 615 O O . GLY A 1 89 ? -1.777 -98.25 -38.031 1 85.75 89 GLY A O 1
ATOM 616 N N . ALA A 1 90 ? -0.602 -96.688 -36.875 1 85 90 ALA A N 1
ATOM 617 C CA . ALA A 1 90 ? 0.426 -97.625 -36.438 1 85 90 ALA A CA 1
ATOM 618 C C . ALA A 1 90 ? -0.168 -98.688 -35.531 1 85 90 ALA A C 1
ATOM 620 O O . ALA A 1 90 ? 0.411 -99.812 -35.375 1 85 90 ALA A O 1
ATOM 621 N N . SER A 1 91 ? -1.4 -98.5 -34.969 1 81.25 91 SER A N 1
ATOM 622 C CA . SER A 1 91 ? -2.01 -99.438 -34.062 1 81.25 91 SER A CA 1
ATOM 623 C C . SER A 1 91 ? -3.26 -100.125 -34.656 1 81.25 91 SER A C 1
ATOM 625 O O . SER A 1 91 ? -3.975 -100.812 -34 1 81.25 91 SER A O 1
ATOM 627 N N . SER A 1 92 ? -3.529 -99.812 -35.875 1 82.12 92 SER A N 1
ATOM 628 C CA . SER A 1 92 ? -4.785 -100.25 -36.469 1 82.12 92 SER A CA 1
ATOM 629 C C . SER A 1 92 ? -4.652 -101.688 -37.031 1 82.12 92 SER A C 1
ATOM 631 O O . SER A 1 92 ? -3.607 -102 -37.562 1 82.12 92 SER A O 1
ATOM 633 N N . ARG A 1 93 ? -5.902 -102.438 -36.719 1 78.94 93 ARG A N 1
ATOM 634 C CA . ARG A 1 93 ? -6.031 -103.75 -37.281 1 78.94 93 ARG A CA 1
ATOM 635 C C . ARG A 1 93 ? -7.082 -103.812 -38.375 1 78.94 93 ARG A C 1
ATOM 637 O O . ARG A 1 93 ? -8.109 -103.125 -38.281 1 78.94 93 ARG A O 1
ATOM 644 N N . ASN A 1 94 ? -6.699 -104.562 -39.406 1 72.5 94 ASN A N 1
ATOM 645 C CA . ASN A 1 94 ? -7.637 -104.812 -40.5 1 72.5 94 ASN A CA 1
ATOM 646 C C . ASN A 1 94 ? -8.062 -103.562 -41.219 1 72.5 94 ASN A C 1
ATOM 648 O O . ASN A 1 94 ? -9.227 -103.375 -41.594 1 72.5 94 ASN A O 1
ATOM 652 N N . ALA A 1 95 ? -7.137 -102.5 -41.156 1 76.5 95 ALA A N 1
ATOM 653 C CA . ALA A 1 95 ? -7.426 -101.25 -41.906 1 76.5 95 ALA A CA 1
ATOM 654 C C . ALA A 1 95 ? -6.898 -101.375 -43.312 1 76.5 95 ALA A C 1
ATOM 656 O O . ALA A 1 95 ? -5.953 -102.062 -43.594 1 76.5 95 ALA A O 1
ATOM 657 N N . ASN A 1 96 ? -7.695 -100.688 -44.281 1 84.12 96 ASN A N 1
ATOM 658 C CA . ASN A 1 96 ? -7.207 -100.562 -45.656 1 84.12 96 ASN A CA 1
ATOM 659 C C . ASN A 1 96 ? -5.91 -99.75 -45.688 1 84.12 96 ASN A C 1
ATOM 661 O O . ASN A 1 96 ? -5.926 -98.5 -45.594 1 84.12 96 ASN A O 1
ATOM 665 N N . SER A 1 97 ? -4.789 -100.562 -45.906 1 84.81 97 SER A N 1
ATOM 666 C CA . SER A 1 97 ? -3.469 -99.938 -45.844 1 84.81 97 SER A CA 1
ATOM 667 C C . SER A 1 97 ? -3.312 -98.812 -46.906 1 84.81 97 SER A C 1
ATOM 669 O O . SER A 1 97 ? -2.752 -97.75 -46.625 1 84.81 97 SER A O 1
ATOM 671 N N . GLN A 1 98 ? -3.869 -99.062 -48.062 1 86.62 98 GLN A N 1
ATOM 672 C CA . GLN A 1 98 ? -3.734 -98.062 -49.125 1 86.62 98 GLN A CA 1
ATOM 673 C C . GLN A 1 98 ? -4.469 -96.75 -48.781 1 86.62 98 GLN A C 1
ATOM 675 O O . GLN A 1 98 ? -3.936 -95.688 -48.969 1 86.62 98 GLN A O 1
ATOM 680 N N . GLU A 1 99 ? -5.641 -96.875 -48.219 1 88.69 99 GLU A N 1
ATOM 681 C CA . GLU A 1 99 ? -6.422 -95.75 -47.812 1 88.69 99 GLU A CA 1
ATOM 682 C C . GLU A 1 99 ? -5.77 -95 -46.656 1 88.69 99 GLU A C 1
ATOM 684 O O . GLU A 1 99 ? -5.742 -93.75 -46.625 1 88.69 99 GLU A O 1
ATOM 689 N N . MET A 1 100 ? -5.203 -95.688 -45.781 1 91.06 100 MET A N 1
ATOM 690 C CA . MET A 1 100 ? -4.539 -95.125 -44.594 1 91.06 100 MET A CA 1
ATOM 691 C C . MET A 1 100 ? -3.33 -94.25 -45 1 91.06 100 MET A C 1
ATOM 693 O O . MET A 1 100 ? -3.184 -93.125 -44.562 1 91.06 100 MET A O 1
ATOM 697 N N . PHE A 1 101 ? -2.441 -94.812 -45.875 1 92.56 101 PHE A N 1
ATOM 698 C CA . PHE A 1 101 ? -1.23 -94.062 -46.281 1 92.56 101 PHE A CA 1
ATOM 699 C C . PHE A 1 101 ? -1.562 -92.938 -47.188 1 92.56 101 PHE A C 1
ATOM 701 O O . PHE A 1 101 ? -0.891 -91.875 -47.156 1 92.56 101 PHE A O 1
ATOM 708 N N . ASN A 1 102 ? -2.74 -93 -47.969 1 91.94 102 ASN A N 1
ATOM 709 C CA . ASN A 1 102 ? -3.223 -91.875 -48.75 1 91.94 102 ASN A CA 1
ATOM 710 C C . ASN A 1 102 ? -3.674 -90.75 -47.812 1 91.94 102 ASN A C 1
ATOM 712 O O . ASN A 1 102 ? -3.426 -89.562 -48.125 1 91.94 102 ASN A O 1
ATOM 716 N N . ASN A 1 103 ? -4.266 -91.125 -46.75 1 92.88 103 ASN A N 1
ATOM 717 C CA . ASN A 1 103 ? -4.691 -90.125 -45.75 1 92.88 103 ASN A CA 1
ATOM 718 C C . ASN A 1 103 ? -3.496 -89.438 -45.094 1 92.88 103 ASN A C 1
ATOM 720 O O . ASN A 1 103 ? -3.521 -88.25 -44.875 1 92.88 103 ASN A O 1
ATOM 724 N N . PHE A 1 104 ? -2.438 -90.188 -44.781 1 95 104 PHE A N 1
ATOM 725 C CA . PHE A 1 104 ? -1.23 -89.625 -44.219 1 95 104 PHE A CA 1
ATOM 726 C C . PHE A 1 104 ? -0.651 -88.562 -45.188 1 95 104 PHE A C 1
ATOM 728 O O . PHE A 1 104 ? -0.271 -87.5 -44.781 1 95 104 PHE A O 1
ATOM 735 N N . SER A 1 105 ? -0.654 -89 -46.5 1 94.5 105 SER A N 1
ATOM 736 C CA . SER A 1 105 ? -0.097 -88.125 -47.531 1 94.5 105 SER A CA 1
ATOM 737 C C . SER A 1 105 ? -0.891 -86.812 -47.625 1 94.5 105 SER A C 1
ATOM 739 O O . SER A 1 105 ? -0.311 -85.75 -47.75 1 94.5 105 SER A O 1
ATOM 741 N N . GLU A 1 106 ? -2.166 -86.875 -47.469 1 95.19 106 GLU A N 1
ATOM 742 C CA . GLU A 1 106 ? -3.018 -85.688 -47.5 1 95.19 106 GLU A CA 1
ATOM 743 C C . GLU A 1 106 ? -2.812 -84.812 -46.25 1 95.19 106 GLU A C 1
ATOM 745 O O . GLU A 1 106 ? -2.744 -83.562 -46.344 1 95.19 106 GLU A O 1
ATOM 750 N N . LEU A 1 107 ? -2.695 -85.375 -45.125 1 96.06 107 LEU A N 1
ATOM 751 C CA . LEU A 1 107 ? -2.49 -84.625 -43.875 1 96.06 107 LEU A CA 1
ATOM 752 C C . LEU A 1 107 ? -1.134 -83.938 -43.844 1 96.06 107 LEU A C 1
ATOM 754 O O . LEU A 1 107 ? -1.003 -82.875 -43.344 1 96.06 107 LEU A O 1
ATOM 758 N N . ILE A 1 108 ? -0.121 -84.625 -44.406 1 96.81 108 ILE A N 1
ATOM 759 C CA . ILE A 1 108 ? 1.198 -84 -44.5 1 96.81 108 ILE A CA 1
ATOM 760 C C . ILE A 1 108 ? 1.128 -82.75 -45.375 1 96.81 108 ILE A C 1
ATOM 762 O O . ILE A 1 108 ? 1.687 -81.688 -45.031 1 96.81 108 ILE A O 1
ATOM 766 N N . LYS A 1 109 ? 0.355 -82.938 -46.531 1 96.06 109 LYS A N 1
ATOM 767 C CA . LYS A 1 109 ? 0.199 -81.812 -47.406 1 96.06 109 LYS A CA 1
ATOM 768 C C . LYS A 1 109 ? -0.514 -80.625 -46.719 1 96.06 109 LYS A C 1
ATOM 770 O O . LYS A 1 109 ? -0.09 -79.5 -46.844 1 96.06 109 LYS A O 1
ATOM 775 N N . ASN A 1 110 ? -1.54 -80.875 -46.031 1 96.25 110 ASN A N 1
ATOM 776 C CA . ASN A 1 110 ? -2.289 -79.875 -45.312 1 96.25 110 ASN A CA 1
ATOM 777 C C . ASN A 1 110 ? -1.461 -79.25 -44.188 1 96.25 110 ASN A C 1
ATOM 779 O O . ASN A 1 110 ? -1.518 -78 -43.969 1 96.25 110 ASN A O 1
ATOM 783 N N . THR A 1 111 ? -0.752 -80.062 -43.438 1 97.19 111 THR A N 1
ATOM 784 C CA . THR A 1 111 ? 0.112 -79.562 -42.344 1 97.19 111 THR A CA 1
ATOM 785 C C . THR A 1 111 ? 1.215 -78.625 -42.906 1 97.19 111 THR A C 1
ATOM 787 O O . THR A 1 111 ? 1.533 -77.625 -42.344 1 97.19 111 THR A O 1
ATOM 790 N N . SER A 1 112 ? 1.778 -79.125 -44.031 1 97.25 112 SER A N 1
ATOM 791 C CA . SER A 1 112 ? 2.801 -78.312 -44.688 1 97.25 112 SER A CA 1
ATOM 792 C C . SER A 1 112 ? 2.256 -76.938 -45.094 1 97.25 112 SER A C 1
ATOM 794 O O . SER A 1 112 ? 2.916 -75.938 -44.875 1 97.25 112 SER A O 1
ATOM 796 N N . LYS A 1 113 ? 1.03 -76.938 -45.625 1 97 113 LYS A N 1
ATOM 797 C CA . LYS A 1 113 ? 0.401 -75.688 -46 1 97 113 LYS A CA 1
ATOM 798 C C . LYS A 1 113 ? 0.2 -74.75 -44.781 1 97 113 LYS A C 1
ATOM 800 O O . LYS A 1 113 ? 0.427 -73.562 -44.844 1 97 113 LYS A O 1
ATOM 805 N N . ALA A 1 114 ? -0.218 -75.25 -43.719 1 97.56 114 ALA A N 1
ATOM 806 C CA . ALA A 1 114 ? -0.441 -74.5 -42.469 1 97.56 114 ALA A CA 1
ATOM 807 C C . ALA A 1 114 ? 0.871 -74 -41.938 1 97.56 114 ALA A C 1
ATOM 809 O O . ALA A 1 114 ? 0.916 -72.875 -41.406 1 97.56 114 ALA A O 1
ATOM 810 N N . ILE A 1 115 ? 1.909 -74.75 -41.969 1 97.81 115 ILE A N 1
ATOM 811 C CA . ILE A 1 115 ? 3.215 -74.375 -41.5 1 97.81 115 ILE A CA 1
ATOM 812 C C . ILE A 1 115 ? 3.74 -73.188 -42.344 1 97.81 115 ILE A C 1
ATOM 814 O O . ILE A 1 115 ? 4.344 -72.25 -41.844 1 97.81 115 ILE A O 1
ATOM 818 N N . VAL A 1 116 ? 3.502 -73.375 -43.656 1 96.88 116 VAL A N 1
ATOM 819 C CA . VAL A 1 116 ? 3.902 -72.25 -44.531 1 96.88 116 VAL A CA 1
ATOM 820 C C . VAL A 1 116 ? 3.127 -71 -44.188 1 96.88 116 VAL A C 1
ATOM 822 O O . VAL A 1 116 ? 3.693 -69.938 -44.156 1 96.88 116 VAL A O 1
ATOM 825 N N . SER A 1 117 ? 1.875 -71.188 -43.938 1 96.69 117 SER A N 1
ATOM 826 C CA . SER A 1 117 ? 1.069 -70.062 -43.5 1 96.69 117 SER A CA 1
ATOM 827 C C . SER A 1 117 ? 1.587 -69.5 -42.188 1 96.69 117 SER A C 1
ATOM 829 O O . SER A 1 117 ? 1.63 -68.25 -42 1 96.69 117 SER A O 1
ATOM 831 N N . ALA A 1 118 ? 1.917 -70.25 -41.219 1 97.56 118 ALA A N 1
ATOM 832 C CA . ALA A 1 118 ? 2.508 -69.812 -39.969 1 97.56 118 ALA A CA 1
ATOM 833 C C . ALA A 1 118 ? 3.803 -69.062 -40.188 1 97.56 118 ALA A C 1
ATOM 835 O O . ALA A 1 118 ? 4.07 -68 -39.531 1 97.56 118 ALA A O 1
ATOM 836 N N . ASN A 1 119 ? 4.547 -69.625 -41.094 1 96.81 119 ASN A N 1
ATOM 837 C CA . ASN A 1 119 ? 5.805 -68.938 -41.438 1 96.81 119 ASN A CA 1
ATOM 838 C C . ASN A 1 119 ? 5.574 -67.562 -42.031 1 96.81 119 ASN A C 1
ATOM 840 O O . ASN A 1 119 ? 6.297 -66.625 -41.688 1 96.81 119 ASN A O 1
ATOM 844 N N . THR A 1 120 ? 4.582 -67.438 -42.875 1 96.62 120 THR A N 1
ATOM 845 C CA . THR A 1 120 ? 4.234 -66.125 -43.438 1 96.62 120 THR A CA 1
ATOM 846 C C . THR A 1 120 ? 3.766 -65.188 -42.344 1 96.62 120 THR A C 1
ATOM 848 O O . THR A 1 120 ? 4.168 -64 -42.344 1 96.62 120 THR A O 1
ATOM 851 N N . THR A 1 121 ? 2.99 -65.562 -41.469 1 96.94 121 THR A N 1
ATOM 852 C CA . THR A 1 121 ? 2.512 -64.812 -40.344 1 96.94 121 THR A CA 1
ATOM 853 C C . THR A 1 121 ? 3.668 -64.375 -39.438 1 96.94 121 THR A C 1
ATOM 855 O O . THR A 1 121 ? 3.672 -63.281 -38.875 1 96.94 121 THR A O 1
ATOM 858 N N . ALA A 1 122 ? 4.602 -65.25 -39.25 1 97.12 122 ALA A N 1
ATOM 859 C CA . ALA A 1 122 ? 5.746 -65 -38.375 1 97.12 122 ALA A CA 1
ATOM 860 C C . ALA A 1 122 ? 6.59 -63.844 -38.875 1 97.12 122 ALA A C 1
ATOM 862 O O . ALA A 1 122 ? 7.352 -63.25 -38.125 1 97.12 122 ALA A O 1
ATOM 863 N N . ASP A 1 123 ? 6.473 -63.531 -40.125 1 95.62 123 ASP A N 1
ATOM 864 C CA . ASP A 1 123 ? 7.199 -62.406 -40.719 1 95.62 123 ASP A CA 1
ATOM 865 C C . ASP A 1 123 ? 6.816 -61.094 -40.031 1 95.62 123 ASP A C 1
ATOM 867 O O . ASP A 1 123 ? 7.605 -60.156 -40 1 95.62 123 ASP A O 1
ATOM 871 N N . ASP A 1 124 ? 5.652 -61.125 -39.469 1 94.62 124 ASP A N 1
ATOM 872 C CA . ASP A 1 124 ? 5.176 -59.938 -38.75 1 94.62 124 ASP A CA 1
ATOM 873 C C . ASP A 1 124 ? 5.961 -59.688 -37.469 1 94.62 124 ASP A C 1
ATOM 875 O O . ASP A 1 124 ? 5.895 -58.594 -36.906 1 94.62 124 ASP A O 1
ATOM 879 N N . LEU A 1 125 ? 6.66 -60.594 -37 1 96.12 125 LEU A N 1
ATOM 880 C CA . LEU A 1 125 ? 7.422 -60.5 -35.75 1 96.12 125 LEU A CA 1
ATOM 881 C C . LEU A 1 125 ? 8.766 -59.812 -36 1 96.12 125 LEU A C 1
ATOM 883 O O . LEU A 1 125 ? 9.453 -59.438 -35.062 1 96.12 125 LEU A O 1
ATOM 887 N N . LYS A 1 126 ? 9.164 -59.625 -37.219 1 95.12 126 LYS A N 1
ATOM 888 C CA . LYS A 1 126 ? 10.492 -59.156 -37.625 1 95.12 126 LYS A CA 1
ATOM 889 C C . LYS A 1 126 ? 10.844 -57.844 -36.969 1 95.12 126 LYS A C 1
ATOM 891 O O . LYS A 1 126 ? 11.961 -57.656 -36.469 1 95.12 126 LYS A O 1
ATOM 896 N N . THR A 1 127 ? 9.859 -56.938 -36.812 1 92.31 127 THR A N 1
ATOM 897 C CA . THR A 1 127 ? 10.18 -55.594 -36.344 1 92.31 127 THR A CA 1
ATOM 898 C C . THR A 1 127 ? 9.719 -55.375 -34.906 1 92.31 127 THR A C 1
ATOM 900 O O . THR A 1 127 ? 10.016 -54.344 -34.281 1 92.31 127 THR A O 1
ATOM 903 N N . VAL A 1 128 ? 9.016 -56.312 -34.406 1 93.5 128 VAL A N 1
ATOM 904 C CA . VAL A 1 128 ? 8.375 -56.062 -33.094 1 93.5 128 VAL A CA 1
ATOM 905 C C . VAL A 1 128 ? 8.969 -57 -32.062 1 93.5 128 VAL A C 1
ATOM 907 O O . VAL A 1 128 ? 8.539 -57 -30.906 1 93.5 128 VAL A O 1
ATOM 910 N N . THR A 1 129 ? 9.906 -57.812 -32.406 1 94.94 129 THR A N 1
ATOM 911 C CA . THR A 1 129 ? 10.609 -58.719 -31.5 1 94.94 129 THR A CA 1
ATOM 912 C C . THR A 1 129 ? 12.117 -58.656 -31.75 1 94.94 129 THR A C 1
ATOM 914 O O . THR A 1 129 ? 12.57 -58.062 -32.719 1 94.94 129 THR A O 1
ATOM 917 N N . LYS A 1 130 ? 12.836 -59.281 -30.859 1 95.19 130 LYS A N 1
ATOM 918 C CA . LYS A 1 130 ? 14.281 -59.375 -31.016 1 95.19 130 LYS A CA 1
ATOM 919 C C . LYS A 1 130 ? 14.641 -60.219 -32.25 1 95.19 130 LYS A C 1
ATOM 921 O O . LYS A 1 130 ? 13.977 -61.188 -32.562 1 95.19 130 LYS A O 1
ATOM 926 N N . VAL A 1 131 ? 15.664 -59.844 -32.906 1 93.81 131 VAL A N 1
ATOM 927 C CA . VAL A 1 131 ? 16.047 -60.406 -34.188 1 93.81 131 VAL A CA 1
ATOM 928 C C . VAL A 1 131 ? 16.297 -61.906 -34.062 1 93.81 131 VAL A C 1
ATOM 930 O O . VAL A 1 131 ? 15.836 -62.688 -34.875 1 93.81 131 VAL A O 1
ATOM 933 N N . TYR A 1 132 ? 16.984 -62.312 -32.969 1 94.12 132 TYR A N 1
ATOM 934 C CA . TYR A 1 132 ? 17.312 -63.719 -32.844 1 94.12 132 TYR A CA 1
ATOM 935 C C . TYR A 1 132 ? 16.062 -64.562 -32.594 1 94.12 132 TYR A C 1
ATOM 937 O O . TYR A 1 132 ? 15.992 -65.688 -33 1 94.12 132 TYR A O 1
ATOM 945 N N . LEU A 1 133 ? 15.133 -64.062 -31.922 1 95.81 133 LEU A N 1
ATOM 946 C CA . LEU A 1 133 ? 13.891 -64.812 -31.672 1 95.81 133 LEU A CA 1
ATOM 947 C C . LEU A 1 133 ? 13.086 -64.938 -32.969 1 95.81 133 LEU A C 1
ATOM 949 O O . LEU A 1 133 ? 12.5 -66 -33.188 1 95.81 133 LEU A O 1
ATOM 953 N N . TYR A 1 134 ? 13.062 -63.906 -33.75 1 95.69 134 TYR A N 1
ATOM 954 C CA . TYR A 1 134 ? 12.438 -63.938 -35.062 1 95.69 134 TYR A CA 1
ATOM 955 C C . TYR A 1 134 ? 13.094 -65 -35.938 1 95.69 134 TYR A C 1
ATOM 957 O O . TYR A 1 134 ? 12.414 -65.875 -36.531 1 95.69 134 TYR A O 1
ATOM 965 N N . GLU A 1 135 ? 14.359 -65 -35.906 1 95.38 135 GLU A N 1
ATOM 966 C CA . GLU A 1 135 ? 15.102 -65.938 -36.719 1 95.38 135 GLU A CA 1
ATOM 967 C C . GLU A 1 135 ? 14.867 -67.375 -36.25 1 95.38 135 GLU A C 1
ATOM 969 O O . GLU A 1 135 ? 14.734 -68.312 -37.062 1 95.38 135 GLU A O 1
ATOM 974 N N . TYR A 1 136 ? 14.836 -67.5 -34.938 1 96.69 136 TYR A N 1
ATOM 975 C CA . TYR A 1 136 ? 14.547 -68.812 -34.406 1 96.69 136 TYR A CA 1
ATOM 976 C C . TYR A 1 136 ? 13.172 -69.312 -34.812 1 96.69 136 TYR A C 1
ATOM 978 O O . TYR A 1 136 ? 13 -70.5 -35.188 1 96.69 136 TYR A O 1
ATOM 986 N N . MET A 1 137 ? 12.234 -68.438 -34.812 1 97.19 137 MET A N 1
ATOM 987 C CA . MET A 1 137 ? 10.875 -68.812 -35.188 1 97.19 137 MET A CA 1
ATOM 988 C C . MET A 1 137 ? 10.82 -69.188 -36.656 1 97.19 137 MET A C 1
ATOM 990 O O . MET A 1 137 ? 10.352 -70.312 -37 1 97.19 137 MET A O 1
ATOM 994 N N . ILE A 1 138 ? 11.375 -68.375 -37.531 1 96.94 138 ILE A N 1
ATOM 995 C CA . ILE A 1 138 ? 11.367 -68.688 -38.938 1 96.94 138 ILE A CA 1
ATOM 996 C C . ILE A 1 138 ? 12.188 -69.938 -39.25 1 96.94 138 ILE A C 1
ATOM 998 O O . ILE A 1 138 ? 11.773 -70.75 -40.062 1 96.94 138 ILE A O 1
ATOM 1002 N N . GLY A 1 139 ? 13.297 -69.938 -38.594 1 97.19 139 GLY A N 1
ATOM 1003 C CA . GLY A 1 139 ? 14.141 -71.125 -38.812 1 97.19 139 GLY A CA 1
ATOM 1004 C C . GLY A 1 139 ? 13.469 -72.438 -38.406 1 97.19 139 GLY A C 1
ATOM 1005 O O . GLY A 1 139 ? 13.508 -73.438 -39.156 1 97.19 139 GLY A O 1
ATOM 1006 N N . ASN A 1 140 ? 12.883 -72.438 -37.25 1 97.69 140 ASN A N 1
ATOM 1007 C CA . ASN A 1 140 ? 12.219 -73.625 -36.75 1 97.69 140 ASN A CA 1
ATOM 1008 C C . ASN A 1 140 ? 11.016 -74 -37.594 1 97.69 140 ASN A C 1
ATOM 1010 O O . ASN A 1 140 ? 10.773 -75.188 -37.875 1 97.69 140 ASN A O 1
ATOM 1014 N N . LEU A 1 141 ? 10.266 -73.062 -38.062 1 97.38 141 LEU A N 1
ATOM 1015 C CA . LEU A 1 141 ? 9.109 -73.312 -38.906 1 97.38 141 LEU A CA 1
ATOM 1016 C C . LEU A 1 141 ? 9.539 -73.875 -40.281 1 97.38 141 LEU A C 1
ATOM 1018 O O . LEU A 1 141 ? 8.93 -74.812 -40.781 1 97.38 141 LEU A O 1
ATOM 1022 N N . THR A 1 142 ? 10.562 -73.312 -40.781 1 97 142 THR A N 1
ATOM 1023 C CA . THR A 1 142 ? 11.102 -73.812 -42.062 1 97 142 THR A CA 1
ATOM 1024 C C . THR A 1 142 ? 11.625 -75.25 -41.906 1 97 142 THR A C 1
ATOM 1026 O O . THR A 1 142 ? 11.344 -76.062 -42.75 1 97 142 THR A O 1
ATOM 1029 N N . ALA A 1 143 ? 12.391 -75.375 -40.844 1 97.5 143 ALA A N 1
ATOM 1030 C CA . ALA A 1 143 ? 12.922 -76.75 -40.562 1 97.5 143 ALA A CA 1
ATOM 1031 C C . ALA A 1 143 ? 11.789 -77.75 -40.375 1 97.5 143 ALA A C 1
ATOM 1033 O O . ALA A 1 143 ? 11.883 -78.875 -40.812 1 97.5 143 ALA A O 1
ATOM 1034 N N . LEU A 1 144 ? 10.797 -77.312 -39.688 1 97.38 144 LEU A N 1
ATOM 1035 C CA . LEU A 1 144 ? 9.625 -78.188 -39.438 1 97.38 144 LEU A CA 1
ATOM 1036 C C . LEU A 1 144 ? 8.969 -78.562 -40.781 1 97.38 144 LEU A C 1
ATOM 1038 O O . LEU A 1 144 ? 8.625 -79.75 -40.969 1 97.38 144 LEU A O 1
ATOM 1042 N N . ASN A 1 145 ? 8.797 -77.688 -41.656 1 96.94 145 ASN A N 1
ATOM 1043 C CA . ASN A 1 145 ? 8.211 -77.938 -42.969 1 96.94 145 ASN A CA 1
ATOM 1044 C C . ASN A 1 145 ? 9.07 -78.938 -43.781 1 96.94 145 ASN A C 1
ATOM 1046 O O . ASN A 1 145 ? 8.539 -79.875 -44.438 1 96.94 145 ASN A O 1
ATOM 1050 N N . ASN A 1 146 ? 10.367 -78.75 -43.719 1 96.62 146 ASN A N 1
ATOM 1051 C CA . ASN A 1 146 ? 11.273 -79.688 -44.406 1 96.62 146 ASN A CA 1
ATOM 1052 C C . ASN A 1 146 ? 11.195 -81.062 -43.844 1 96.62 146 ASN A C 1
ATOM 1054 O O . ASN A 1 146 ? 11.25 -82.062 -44.562 1 96.62 146 ASN A O 1
ATOM 1058 N N . THR A 1 147 ? 11.086 -81.062 -42.562 1 97.56 147 THR A N 1
ATOM 1059 C CA . THR A 1 147 ? 11.031 -82.375 -41.875 1 97.56 147 THR A CA 1
ATOM 1060 C C . THR A 1 147 ? 9.75 -83.125 -42.25 1 97.56 147 THR A C 1
ATOM 1062 O O . THR A 1 147 ? 9.719 -84.312 -42.25 1 97.56 147 THR A O 1
ATOM 1065 N N . LEU A 1 148 ? 8.672 -82.438 -42.562 1 96.56 148 LEU A N 1
ATOM 1066 C CA . LEU A 1 148 ? 7.43 -83.062 -43 1 96.56 148 LEU A CA 1
ATOM 1067 C C . LEU A 1 148 ? 7.633 -83.812 -44.344 1 96.56 148 LEU A C 1
ATOM 1069 O O . LEU A 1 148 ? 7.043 -84.875 -44.562 1 96.56 148 LEU A O 1
ATOM 1073 N N . GLN A 1 149 ? 8.516 -83.312 -45.125 1 93.25 149 GLN A N 1
ATOM 1074 C CA . GLN A 1 149 ? 8.852 -84 -46.344 1 93.25 149 GLN A CA 1
ATOM 1075 C C . GLN A 1 149 ? 9.594 -85.312 -46.062 1 93.25 149 GLN A C 1
ATOM 1077 O O . GLN A 1 149 ? 9.328 -86.312 -46.719 1 93.25 149 GLN A O 1
ATOM 1082 N N . ASN A 1 150 ? 10.5 -85.188 -45.156 1 94.5 150 ASN A N 1
ATOM 1083 C CA . ASN A 1 150 ? 11.203 -86.438 -44.75 1 94.5 150 ASN A CA 1
ATOM 1084 C C . ASN A 1 150 ? 10.25 -87.438 -44.156 1 94.5 150 ASN A C 1
ATOM 1086 O O . ASN A 1 150 ? 10.406 -88.625 -44.375 1 94.5 150 ASN A O 1
ATOM 1090 N N . LEU A 1 151 ? 9.32 -86.938 -43.406 1 96.69 151 LEU A N 1
ATOM 1091 C CA . LEU A 1 151 ? 8.312 -87.812 -42.844 1 96.69 151 LEU A CA 1
ATOM 1092 C C . LEU A 1 151 ? 7.488 -88.5 -43.938 1 96.69 151 LEU A C 1
ATOM 1094 O O . LEU A 1 151 ? 7.172 -89.688 -43.844 1 96.69 151 LEU A O 1
ATOM 1098 N N . SER A 1 152 ? 7.18 -87.75 -44.969 1 95.12 152 SER A N 1
ATOM 1099 C CA . SER A 1 152 ? 6.465 -88.312 -46.125 1 95.12 152 SER A CA 1
ATOM 1100 C C . SER A 1 152 ? 7.242 -89.438 -46.781 1 95.12 152 SER A C 1
ATOM 1102 O O . SER A 1 152 ? 6.672 -90.5 -47.094 1 95.12 152 SER A O 1
ATOM 1104 N N . ASN A 1 153 ? 8.523 -89.25 -46.875 1 92.88 153 ASN A N 1
ATOM 1105 C CA . ASN A 1 153 ? 9.375 -90.25 -47.438 1 92.88 153 ASN A CA 1
ATOM 1106 C C . ASN A 1 153 ? 9.398 -91.5 -46.531 1 92.88 153 ASN A C 1
ATOM 1108 O O . ASN A 1 153 ? 9.359 -92.625 -47.031 1 92.88 153 ASN A O 1
ATOM 1112 N N . GLY A 1 154 ? 9.539 -91.188 -45.312 1 92.56 154 GLY A N 1
ATOM 1113 C CA . GLY A 1 154 ? 9.516 -92.312 -44.375 1 92.56 154 GLY A CA 1
ATOM 1114 C C . GLY A 1 154 ? 8.219 -93.062 -44.375 1 92.56 154 GLY A C 1
ATOM 1115 O O . GLY A 1 154 ? 8.227 -94.312 -44.344 1 92.56 154 GLY A O 1
ATOM 1116 N N . LEU A 1 155 ? 7.129 -92.5 -44.562 1 93.5 155 LEU A N 1
ATOM 1117 C CA . LEU A 1 155 ? 5.82 -93.125 -44.625 1 93.5 155 LEU A CA 1
ATOM 1118 C C . LEU A 1 155 ? 5.66 -93.875 -45.938 1 93.5 155 LEU A C 1
ATOM 1120 O O . LEU A 1 155 ? 5.051 -94.938 -45.969 1 93.5 155 LEU A O 1
ATOM 1124 N N . ASN A 1 156 ? 6.25 -93.375 -47.031 1 91.19 156 ASN A N 1
ATOM 1125 C CA . ASN A 1 156 ? 6.242 -94.062 -48.312 1 91.19 156 ASN A CA 1
ATOM 1126 C C . ASN A 1 156 ? 7.004 -95.375 -48.219 1 91.19 156 ASN A C 1
ATOM 1128 O O . ASN A 1 156 ? 6.555 -96.438 -48.719 1 91.19 156 ASN A O 1
ATOM 1132 N N . MET A 1 157 ? 8.094 -95.312 -47.562 1 91.5 157 MET A N 1
ATOM 1133 C CA . MET A 1 157 ? 8.875 -96.562 -47.375 1 91.5 157 MET A CA 1
ATOM 1134 C C . MET A 1 157 ? 8.109 -97.562 -46.531 1 91.5 157 MET A C 1
ATOM 1136 O O . MET A 1 157 ? 8.117 -98.75 -46.844 1 91.5 157 MET A O 1
ATOM 1140 N N . MET A 1 158 ? 7.504 -97.062 -45.5 1 90.25 158 MET A N 1
ATOM 1141 C CA . MET A 1 158 ? 6.691 -97.875 -44.656 1 90.25 158 MET A CA 1
ATOM 1142 C C . MET A 1 158 ? 5.535 -98.5 -45.438 1 90.25 158 MET A C 1
ATOM 1144 O O . MET A 1 158 ? 5.242 -99.688 -45.281 1 90.25 158 MET A O 1
ATOM 1148 N N . GLN A 1 159 ? 4.93 -97.75 -46.25 1 89.56 159 GLN A N 1
ATOM 1149 C CA . GLN A 1 159 ? 3.828 -98.188 -47.094 1 89.56 159 GLN A CA 1
ATOM 1150 C C . GLN A 1 159 ? 4.277 -99.375 -48 1 89.56 159 GLN A C 1
ATOM 1152 O O . GLN A 1 159 ? 3.578 -100.375 -48.156 1 89.56 159 GLN A O 1
ATOM 1157 N N . SER A 1 160 ? 5.406 -99.188 -48.625 1 90 160 SER A N 1
ATOM 1158 C CA . SER A 1 160 ? 5.945 -100.188 -49.531 1 90 160 SER A CA 1
ATOM 1159 C C . SER A 1 160 ? 6.176 -101.5 -48.812 1 90 160 SER A C 1
ATOM 1161 O O . SER A 1 160 ? 5.855 -102.562 -49.312 1 90 160 SER A O 1
ATOM 1163 N N . GLN A 1 161 ? 6.754 -101.375 -47.656 1 87.88 161 GLN A N 1
ATOM 1164 C CA . GLN A 1 161 ? 7.023 -102.562 -46.875 1 87.88 161 GLN A CA 1
ATOM 1165 C C . GLN A 1 161 ? 5.727 -103.25 -46.438 1 87.88 161 GLN A C 1
ATOM 1167 O O . GLN A 1 161 ? 5.633 -104.5 -46.406 1 87.88 161 GLN A O 1
ATOM 1172 N N . VAL A 1 162 ? 4.703 -102.5 -46.062 1 87.62 162 VAL A N 1
ATOM 1173 C CA . VAL A 1 162 ? 3.402 -103 -45.656 1 87.62 162 VAL A CA 1
ATOM 1174 C C . VAL A 1 162 ? 2.744 -103.688 -46.844 1 87.62 162 VAL A C 1
ATOM 1176 O O . VAL A 1 162 ? 2.176 -104.812 -46.688 1 87.62 162 VAL A O 1
ATOM 1179 N N . GLN A 1 163 ? 2.869 -103.062 -48 1 86.06 163 GLN A N 1
ATOM 1180 C CA . GLN A 1 163 ? 2.307 -103.688 -49.188 1 86.06 163 GLN A CA 1
ATOM 1181 C C . GLN A 1 163 ? 3.035 -105 -49.562 1 86.06 163 GLN A C 1
ATOM 1183 O O . GLN A 1 163 ? 2.408 -106 -49.938 1 86.06 163 GLN A O 1
ATOM 1188 N N . LEU A 1 164 ? 4.297 -105 -49.344 1 86.5 164 LEU A N 1
ATOM 1189 C CA . LEU A 1 164 ? 5.074 -106.188 -49.594 1 86.5 164 LEU A CA 1
ATOM 1190 C C . LEU A 1 164 ? 4.688 -107.312 -48.625 1 86.5 164 LEU A C 1
ATOM 1192 O O . LEU A 1 164 ? 4.59 -108.5 -49.031 1 86.5 164 LEU A O 1
ATOM 1196 N N . ALA A 1 165 ? 4.48 -106.938 -47.438 1 84.75 165 ALA A N 1
ATOM 1197 C CA . ALA A 1 165 ? 4.082 -107.938 -46.438 1 84.75 165 ALA A CA 1
ATOM 1198 C C . ALA A 1 165 ? 2.672 -108.438 -46.688 1 84.75 165 ALA A C 1
ATOM 1200 O O . ALA A 1 165 ? 2.406 -109.625 -46.531 1 84.75 165 ALA A O 1
ATOM 1201 N N . ALA A 1 166 ? 1.796 -107.625 -47.094 1 80.75 166 ALA A N 1
ATOM 1202 C CA . ALA A 1 166 ? 0.403 -107.938 -47.344 1 80.75 166 ALA A CA 1
ATOM 1203 C C . ALA A 1 166 ? 0.287 -108.875 -48.562 1 80.75 166 ALA A C 1
ATOM 1205 O O . ALA A 1 166 ? -0.604 -109.75 -48.625 1 80.75 166 ALA A O 1
ATOM 1206 N N . ASN A 1 167 ? 1.179 -108.75 -49.5 1 78.88 167 ASN A N 1
ATOM 1207 C CA . ASN A 1 167 ? 1.113 -109.5 -50.719 1 78.88 167 ASN A CA 1
ATOM 1208 C C . ASN A 1 167 ? 2.084 -110.688 -50.688 1 78.88 167 ASN A C 1
ATOM 1210 O O . ASN A 1 167 ? 2.346 -111.312 -51.719 1 78.88 167 ASN A O 1
ATOM 1214 N N . ALA A 1 168 ? 2.592 -110.875 -49.562 1 80.12 168 ALA A N 1
ATOM 1215 C CA . ALA A 1 168 ? 3.57 -112 -49.469 1 80.12 168 ALA A CA 1
ATOM 1216 C C . ALA A 1 168 ? 2.902 -113.312 -49.656 1 80.12 168 ALA A C 1
ATOM 1218 O O . ALA A 1 168 ? 1.739 -113.5 -49.281 1 80.12 168 ALA A O 1
ATOM 1219 N N . GLU A 1 169 ? 3.58 -114.25 -50.344 1 77.94 169 GLU A N 1
ATOM 1220 C CA . GLU A 1 169 ? 3.082 -115.625 -50.594 1 77.94 169 GLU A CA 1
ATOM 1221 C C . GLU A 1 169 ? 2.727 -116.312 -49.312 1 77.94 169 GLU A C 1
ATOM 1223 O O . GLU A 1 169 ? 1.706 -117 -49.219 1 77.94 169 GLU A O 1
ATOM 1228 N N . TYR A 1 170 ? 3.559 -116.125 -48.281 1 77.62 170 TYR A N 1
ATOM 1229 C CA . TYR A 1 170 ? 3.281 -116.625 -46.938 1 77.62 170 TYR A CA 1
ATOM 1230 C C . TYR A 1 170 ? 2.994 -115.5 -46 1 77.62 170 TYR A C 1
ATOM 1232 O O . TYR A 1 170 ? 3.818 -114.625 -45.812 1 77.62 170 TYR A O 1
ATOM 1240 N N . PRO A 1 171 ? 1.813 -115.625 -45.469 1 75.75 171 PRO A N 1
ATOM 1241 C CA . PRO A 1 171 ? 1.455 -114.5 -44.562 1 75.75 171 PRO A CA 1
ATOM 1242 C C . PRO A 1 171 ? 2.467 -114.312 -43.438 1 75.75 171 PRO A C 1
ATOM 1244 O O . PRO A 1 171 ? 2.947 -115.312 -42.875 1 75.75 171 PRO A O 1
ATOM 1247 N N . PRO A 1 172 ? 2.873 -113.062 -43.344 1 77.94 172 PRO A N 1
ATOM 1248 C CA . PRO A 1 172 ? 3.877 -112.812 -42.312 1 77.94 172 PRO A CA 1
ATOM 1249 C C . PRO A 1 172 ? 3.426 -113.25 -40.906 1 77.94 172 PRO A C 1
ATOM 1251 O O . PRO A 1 172 ? 2.234 -113.125 -40.594 1 77.94 172 PRO A O 1
ATOM 1254 N N . THR A 1 173 ? 4.367 -113.812 -40.188 1 77.44 173 THR A N 1
ATOM 1255 C CA . THR A 1 173 ? 4.156 -114.188 -38.812 1 77.44 173 THR A CA 1
ATOM 1256 C C . THR A 1 173 ? 5.074 -113.375 -37.875 1 77.44 173 THR A C 1
ATOM 1258 O O . THR A 1 173 ? 5.859 -112.562 -38.344 1 77.44 173 THR A O 1
ATOM 1261 N N . ILE A 1 174 ? 4.949 -113.625 -36.594 1 74.88 174 ILE A N 1
ATOM 1262 C CA . ILE A 1 174 ? 5.746 -112.938 -35.562 1 74.88 174 ILE A CA 1
ATOM 1263 C C . ILE A 1 174 ? 7.227 -113.25 -35.812 1 74.88 174 ILE A C 1
ATOM 1265 O O . ILE A 1 174 ? 8.094 -112.438 -35.438 1 74.88 174 ILE A O 1
ATOM 1269 N N . LEU A 1 175 ? 7.457 -114.375 -36.625 1 73.44 175 LEU A N 1
ATOM 1270 C CA . LEU A 1 175 ? 8.828 -114.812 -36.781 1 73.44 175 LEU A CA 1
ATOM 1271 C C . LEU A 1 175 ? 9.516 -114.125 -37.938 1 73.44 175 LEU A C 1
ATOM 1273 O O . LEU A 1 175 ? 10.742 -114 -37.938 1 73.44 175 LEU A O 1
ATOM 1277 N N . ASN A 1 176 ? 8.742 -113.562 -38.812 1 79.5 176 ASN A N 1
ATOM 1278 C CA . ASN A 1 176 ? 9.422 -113 -40 1 79.5 176 ASN A CA 1
ATOM 1279 C C . ASN A 1 176 ? 8.992 -111.562 -40.25 1 79.5 176 ASN A C 1
ATOM 1281 O O . ASN A 1 176 ? 9.469 -110.938 -41.219 1 79.5 176 ASN A O 1
ATOM 1285 N N . ILE A 1 177 ? 8.141 -111.062 -39.469 1 80.94 177 ILE A N 1
ATOM 1286 C CA . ILE A 1 177 ? 7.594 -109.688 -39.688 1 80.94 177 ILE A CA 1
ATOM 1287 C C . ILE A 1 177 ? 8.719 -108.688 -39.625 1 80.94 177 ILE A C 1
ATOM 1289 O O . ILE A 1 177 ? 8.625 -107.625 -40.281 1 80.94 177 ILE A O 1
ATOM 1293 N N . THR A 1 178 ? 9.859 -109 -38.969 1 80.56 178 THR A N 1
ATOM 1294 C CA . THR A 1 178 ? 10.977 -108.062 -38.781 1 80.56 178 THR A CA 1
ATOM 1295 C C . THR A 1 178 ? 11.758 -107.875 -40.062 1 80.56 178 THR A C 1
ATOM 1297 O O . THR A 1 178 ? 12.547 -106.938 -40.219 1 80.56 178 THR A O 1
ATOM 1300 N N . VAL A 1 179 ? 11.484 -108.812 -41.031 1 81.19 179 VAL A N 1
ATOM 1301 C CA . VAL A 1 179 ? 12.125 -108.688 -42.312 1 81.19 179 VAL A CA 1
ATOM 1302 C C . VAL A 1 179 ? 11.547 -107.438 -43.062 1 81.19 179 VAL A C 1
ATOM 1304 O O . VAL A 1 179 ? 12.266 -106.75 -43.75 1 81.19 179 VAL A O 1
ATOM 1307 N N . TYR A 1 180 ? 10.227 -107.188 -42.844 1 81.88 180 TYR A N 1
ATOM 1308 C CA . TYR A 1 180 ? 9.555 -106.062 -43.5 1 81.88 180 TYR A CA 1
ATOM 1309 C C . TYR A 1 180 ? 9.734 -104.75 -42.719 1 81.88 180 TYR A C 1
ATOM 1311 O O . TYR A 1 180 ? 9.977 -103.75 -43.312 1 81.88 180 TYR A O 1
ATOM 1319 N N . PHE A 1 181 ? 9.648 -105 -41.406 1 84.75 181 PHE A N 1
ATOM 1320 C CA . PHE A 1 181 ? 9.828 -103.812 -40.531 1 84.75 181 PHE A CA 1
ATOM 1321 C C . PHE A 1 181 ? 11.188 -103.875 -39.844 1 84.75 181 PHE A C 1
ATOM 1323 O O . PHE A 1 181 ? 11.258 -104 -38.594 1 84.75 181 PHE A O 1
ATOM 1330 N N . ASN A 1 182 ? 12.289 -103.75 -40.625 1 83.5 182 ASN A N 1
ATOM 1331 C CA . ASN A 1 182 ? 13.633 -103.812 -40.031 1 83.5 182 ASN A CA 1
ATOM 1332 C C . ASN A 1 182 ? 14.023 -102.438 -39.406 1 83.5 182 ASN A C 1
ATOM 1334 O O . ASN A 1 182 ? 13.242 -101.5 -39.438 1 83.5 182 ASN A O 1
ATOM 1338 N N . LYS A 1 183 ? 15.203 -102.438 -38.875 1 85.25 183 LYS A N 1
ATOM 1339 C CA . LYS A 1 183 ? 15.672 -101.312 -38.125 1 85.25 183 LYS A CA 1
ATOM 1340 C C . LYS A 1 183 ? 15.75 -100.062 -39 1 85.25 183 LYS A C 1
ATOM 1342 O O . LYS A 1 183 ? 15.453 -98.938 -38.562 1 85.25 183 LYS A O 1
ATOM 1347 N N . THR A 1 184 ? 16.078 -100.188 -40.25 1 86.62 184 THR A N 1
ATOM 1348 C CA . THR A 1 184 ? 16.234 -99.125 -41.188 1 86.62 184 THR A CA 1
ATOM 1349 C C . THR A 1 184 ? 14.891 -98.5 -41.531 1 86.62 184 THR A C 1
ATOM 1351 O O . THR A 1 184 ? 14.742 -97.25 -41.562 1 86.62 184 THR A O 1
ATOM 1354 N N . VAL A 1 185 ? 13.875 -99.312 -41.719 1 85.94 185 VAL A N 1
ATOM 1355 C CA . VAL A 1 185 ? 12.547 -98.875 -42.094 1 85.94 185 VAL A CA 1
ATOM 1356 C C . VAL A 1 185 ? 11.914 -98.125 -40.906 1 85.94 185 VAL A C 1
ATOM 1358 O O . VAL A 1 185 ? 11.352 -97.062 -41.062 1 85.94 185 VAL A O 1
ATOM 1361 N N . VAL A 1 186 ? 12.148 -98.688 -39.719 1 87.56 186 VAL A N 1
ATOM 1362 C CA . VAL A 1 186 ? 11.594 -98.062 -38.5 1 87.56 186 VAL A CA 1
ATOM 1363 C C . VAL A 1 186 ? 12.305 -96.75 -38.219 1 87.56 186 VAL A C 1
ATOM 1365 O O . VAL A 1 186 ? 11.672 -95.75 -37.875 1 87.56 186 VAL A O 1
ATOM 1368 N N . ALA A 1 187 ? 13.547 -96.688 -38.438 1 90.94 187 ALA A N 1
ATOM 1369 C CA . ALA A 1 187 ? 14.328 -95.438 -38.188 1 90.94 187 ALA A CA 1
ATOM 1370 C C . ALA A 1 187 ? 13.938 -94.375 -39.188 1 90.94 187 ALA A C 1
ATOM 1372 O O . ALA A 1 187 ? 13.945 -93.188 -38.812 1 90.94 187 ALA A O 1
ATOM 1373 N N . ASN A 1 188 ? 13.578 -94.75 -40.406 1 90.5 188 ASN A N 1
ATOM 1374 C CA . ASN A 1 188 ? 13.203 -93.75 -41.406 1 90.5 188 ASN A CA 1
ATOM 1375 C C . ASN A 1 188 ? 11.883 -93.062 -41.094 1 90.5 188 ASN A C 1
ATOM 1377 O O . ASN A 1 188 ? 11.617 -92 -41.562 1 90.5 188 ASN A O 1
ATOM 1381 N N . LEU A 1 189 ? 11.156 -93.688 -40.25 1 91.94 189 LEU A N 1
ATOM 1382 C CA . LEU A 1 189 ? 9.914 -93.062 -39.781 1 91.94 189 LEU A CA 1
ATOM 1383 C C . LEU A 1 189 ? 10.109 -92.375 -38.438 1 91.94 189 LEU A C 1
ATOM 1385 O O . LEU A 1 189 ? 9.609 -91.25 -38.25 1 91.94 189 LEU A O 1
ATOM 1389 N N . THR A 1 190 ? 10.891 -92.812 -37.562 1 93.06 190 THR A N 1
ATOM 1390 C CA . THR A 1 190 ? 10.992 -92.312 -36.219 1 93.06 190 THR A CA 1
ATOM 1391 C C . THR A 1 190 ? 11.93 -91.125 -36.156 1 93.06 190 THR A C 1
ATOM 1393 O O . THR A 1 190 ? 11.758 -90.188 -35.344 1 93.06 190 THR A O 1
ATOM 1396 N N . THR A 1 191 ? 12.93 -91 -37.031 1 93.38 191 THR A N 1
ATOM 1397 C CA . THR A 1 191 ? 13.883 -89.875 -37.031 1 93.38 191 THR A CA 1
ATOM 1398 C C . THR A 1 191 ? 13.195 -88.562 -37.344 1 93.38 191 THR A C 1
ATOM 1400 O O . THR A 1 191 ? 13.297 -87.625 -36.594 1 93.38 191 THR A O 1
ATOM 1403 N N . PRO A 1 192 ? 12.422 -88.5 -38.406 1 95.69 192 PRO A N 1
ATOM 1404 C CA . PRO A 1 192 ? 11.711 -87.25 -38.688 1 95.69 192 PRO A CA 1
ATOM 1405 C C . PRO A 1 192 ? 10.688 -86.938 -37.594 1 95.69 192 PRO A C 1
ATOM 1407 O O . PRO A 1 192 ? 10.477 -85.75 -37.281 1 95.69 192 PRO A O 1
ATOM 1410 N N . LEU A 1 193 ? 10.086 -87.938 -37.062 1 95.81 193 LEU A N 1
ATOM 1411 C CA . LEU A 1 193 ? 9.133 -87.688 -35.969 1 95.81 193 LEU A CA 1
ATOM 1412 C C . LEU A 1 193 ? 9.836 -87.062 -34.75 1 95.81 193 LEU A C 1
ATOM 1414 O O . LEU A 1 193 ? 9.305 -86.125 -34.125 1 95.81 193 LEU A O 1
ATOM 1418 N N . ARG A 1 194 ? 10.961 -87.562 -34.438 1 95.56 194 ARG A N 1
ATOM 1419 C CA . ARG A 1 194 ? 11.742 -86.938 -33.344 1 95.56 194 ARG A CA 1
ATOM 1420 C C . ARG A 1 194 ? 12.148 -85.5 -33.656 1 95.56 194 ARG A C 1
ATOM 1422 O O . ARG A 1 194 ? 12.125 -84.625 -32.781 1 95.56 194 ARG A O 1
ATOM 1429 N N . SER A 1 195 ? 12.547 -85.312 -34.875 1 95.5 195 SER A N 1
ATOM 1430 C CA . SER A 1 195 ? 12.922 -84 -35.312 1 95.5 195 SER A CA 1
ATOM 1431 C C . SER A 1 195 ? 11.742 -83 -35.219 1 95.5 195 SER A C 1
ATOM 1433 O O . SER A 1 195 ? 11.891 -81.875 -34.75 1 95.5 195 SER A O 1
ATOM 1435 N N . ILE A 1 196 ? 10.602 -83.438 -35.625 1 96.12 196 ILE A N 1
ATOM 1436 C CA . ILE A 1 196 ? 9.391 -82.625 -35.531 1 96.12 196 ILE A CA 1
ATOM 1437 C C . ILE A 1 196 ? 9.141 -82.25 -34.062 1 96.12 196 ILE A C 1
ATOM 1439 O O . ILE A 1 196 ? 8.859 -81.062 -33.75 1 96.12 196 ILE A O 1
ATOM 1443 N N . ARG A 1 197 ? 9.266 -83.188 -33.25 1 95.56 197 ARG A N 1
ATOM 1444 C CA . ARG A 1 197 ? 9.094 -82.938 -31.812 1 95.56 197 ARG A CA 1
ATOM 1445 C C . ARG A 1 197 ? 10.055 -81.875 -31.328 1 95.56 197 ARG A C 1
ATOM 1447 O O . ARG A 1 197 ? 9.664 -81 -30.578 1 95.56 197 ARG A O 1
ATOM 1454 N N . LYS A 1 198 ? 11.258 -82 -31.75 1 94.94 198 LYS A N 1
ATOM 1455 C CA . LYS A 1 198 ? 12.289 -81 -31.359 1 94.94 198 LYS A CA 1
ATOM 1456 C C . LYS A 1 198 ? 11.922 -79.625 -31.828 1 94.94 198 LYS A C 1
ATOM 1458 O O . LYS A 1 198 ? 12.016 -78.625 -31.062 1 94.94 198 LYS A O 1
ATOM 1463 N N . TYR A 1 199 ? 11.555 -79.5 -33.031 1 96.44 199 TYR A N 1
ATOM 1464 C CA . TYR A 1 199 ? 11.227 -78.188 -33.594 1 96.44 199 TYR A CA 1
ATOM 1465 C C . TYR A 1 199 ? 9.961 -77.625 -32.938 1 96.44 199 TYR A C 1
ATOM 1467 O O . TYR A 1 199 ? 9.867 -76.438 -32.719 1 96.44 199 TYR A O 1
ATOM 1475 N N . LEU A 1 200 ? 9.016 -78.5 -32.656 1 96.69 200 LEU A N 1
ATOM 1476 C CA . LEU A 1 200 ? 7.816 -78.062 -31.953 1 96.69 200 LEU A CA 1
ATOM 1477 C C . LEU A 1 200 ? 8.156 -77.562 -30.562 1 96.69 200 LEU A C 1
ATOM 1479 O O . LEU A 1 200 ? 7.625 -76.5 -30.125 1 96.69 200 LEU A O 1
ATOM 1483 N N . THR A 1 201 ? 9.016 -78.25 -29.906 1 95.69 201 THR A N 1
ATOM 1484 C CA . THR A 1 201 ? 9.461 -77.812 -28.594 1 95.69 201 THR A CA 1
ATOM 1485 C C . THR A 1 201 ? 10.148 -76.438 -28.672 1 95.69 201 THR A C 1
ATOM 1487 O O . THR A 1 201 ? 9.914 -75.562 -27.828 1 95.69 201 THR A O 1
ATOM 1490 N N . SER A 1 202 ? 10.914 -76.25 -29.703 1 96.5 202 SER A N 1
ATOM 1491 C CA . SER A 1 202 ? 11.617 -75 -29.891 1 96.5 202 SER A CA 1
ATOM 1492 C C . SER A 1 202 ? 10.648 -73.812 -30.203 1 96.5 202 SER A C 1
ATOM 1494 O O . SER A 1 202 ? 10.797 -72.75 -29.688 1 96.5 202 SER A O 1
ATOM 1496 N N . ILE A 1 203 ? 9.75 -74.062 -31.016 1 96.94 203 ILE A N 1
ATOM 1497 C CA . ILE A 1 203 ? 8.742 -73.062 -31.359 1 96.94 203 ILE A CA 1
ATOM 1498 C C . ILE A 1 203 ? 7.953 -72.688 -30.109 1 96.94 203 ILE A C 1
ATOM 1500 O O . ILE A 1 203 ? 7.73 -71.5 -29.859 1 96.94 203 ILE A O 1
ATOM 1504 N N . GLY A 1 204 ? 7.559 -73.688 -29.359 1 96.25 204 GLY A N 1
ATOM 1505 C CA . GLY A 1 204 ? 6.875 -73.438 -28.109 1 96.25 204 GLY A CA 1
ATOM 1506 C C . GLY A 1 204 ? 7.68 -72.562 -27.172 1 96.25 204 GLY A C 1
ATOM 1507 O O . GLY A 1 204 ? 7.145 -71.625 -26.594 1 96.25 204 GLY A O 1
ATOM 1508 N N . SER A 1 205 ? 8.953 -72.875 -27.062 1 95.56 205 SER A N 1
ATOM 1509 C CA . SER A 1 205 ? 9.836 -72.062 -26.203 1 95.56 205 SER A CA 1
ATOM 1510 C C . SER A 1 205 ? 9.969 -70.625 -26.719 1 95.56 205 SER A C 1
ATOM 1512 O O . SER A 1 205 ? 9.977 -69.688 -25.922 1 95.56 205 SER A O 1
ATOM 1514 N N . THR A 1 206 ? 10.086 -70.5 -27.969 1 96 206 THR A N 1
ATOM 1515 C CA . THR A 1 206 ? 10.203 -69.125 -28.578 1 96 206 THR A CA 1
ATOM 1516 C C . THR A 1 206 ? 8.93 -68.312 -28.344 1 96 206 THR A C 1
ATOM 1518 O O . THR A 1 206 ? 9 -67.188 -27.984 1 96 206 THR A O 1
ATOM 1521 N N . ILE A 1 207 ? 7.793 -68.938 -28.5 1 96.06 207 ILE A N 1
ATOM 1522 C CA . ILE A 1 207 ? 6.516 -68.312 -28.266 1 96.06 207 ILE A CA 1
ATOM 1523 C C . ILE A 1 207 ? 6.434 -67.812 -26.797 1 96.06 207 ILE A C 1
ATOM 1525 O O . ILE A 1 207 ? 6.062 -66.688 -26.516 1 96.06 207 ILE A O 1
ATOM 1529 N N . THR A 1 208 ? 6.805 -68.688 -25.906 1 95.44 208 THR A N 1
ATOM 1530 C CA . THR A 1 208 ? 6.754 -68.375 -24.469 1 95.44 208 THR A CA 1
ATOM 1531 C C . THR A 1 208 ? 7.652 -67.188 -24.141 1 95.44 208 THR A C 1
ATOM 1533 O O . THR A 1 208 ? 7.258 -66.312 -23.391 1 95.44 208 THR A O 1
ATOM 1536 N N . THR A 1 209 ? 8.797 -67.188 -24.719 1 94.5 209 THR A N 1
ATOM 1537 C CA . THR A 1 209 ? 9.75 -66.125 -24.453 1 94.5 209 THR A CA 1
ATOM 1538 C C . THR A 1 209 ? 9.227 -64.75 -24.984 1 94.5 209 THR A C 1
ATOM 1540 O O . THR A 1 209 ? 9.234 -63.75 -24.266 1 94.5 209 THR A O 1
ATOM 1543 N N . ILE A 1 210 ? 8.789 -64.688 -26.188 1 94.75 210 ILE A N 1
ATOM 1544 C CA . ILE A 1 210 ? 8.273 -63.469 -26.797 1 94.75 210 ILE A CA 1
ATOM 1545 C C . ILE A 1 210 ? 7.059 -62.969 -26.016 1 94.75 210 ILE A C 1
ATOM 1547 O O . ILE A 1 210 ? 6.941 -61.781 -25.719 1 94.75 210 ILE A O 1
ATOM 1551 N N . ALA A 1 211 ? 6.184 -63.875 -25.672 1 94 211 ALA A N 1
ATOM 1552 C CA . ALA A 1 211 ? 4.98 -63.531 -24.922 1 94 211 ALA A CA 1
ATOM 1553 C C . ALA A 1 211 ? 5.336 -62.938 -23.547 1 94 211 ALA A C 1
ATOM 1555 O O . ALA A 1 211 ? 4.707 -62 -23.094 1 94 211 ALA A O 1
ATOM 1556 N N . ALA A 1 212 ? 6.277 -63.531 -22.875 1 93.12 212 ALA A N 1
ATOM 1557 C CA . ALA A 1 212 ? 6.695 -63.062 -21.562 1 93.12 212 ALA A CA 1
ATOM 1558 C C . ALA A 1 212 ? 7.289 -61.656 -21.641 1 93.12 212 ALA A C 1
ATOM 1560 O O . ALA A 1 212 ? 6.996 -60.781 -20.812 1 93.12 212 ALA A O 1
ATOM 1561 N N . GLU A 1 213 ? 8.133 -61.375 -22.641 1 93.12 213 GLU A N 1
ATOM 1562 C CA . GLU A 1 213 ? 8.75 -60.062 -22.828 1 93.12 213 GLU A CA 1
ATOM 1563 C C . GLU A 1 213 ? 7.695 -59 -23.156 1 93.12 213 GLU A C 1
ATOM 1565 O O . GLU A 1 213 ? 7.746 -57.875 -22.641 1 93.12 213 GLU A O 1
ATOM 1570 N N . ARG A 1 214 ? 6.812 -59.406 -24.031 1 93.38 214 ARG A N 1
ATOM 1571 C CA . ARG A 1 214 ? 5.746 -58.5 -24.391 1 93.38 214 ARG A CA 1
ATOM 1572 C C . ARG A 1 214 ? 4.848 -58.188 -23.203 1 93.38 214 ARG A C 1
ATOM 1574 O O . ARG A 1 214 ? 4.414 -57.062 -23.016 1 93.38 214 ARG A O 1
ATOM 1581 N N . SER A 1 215 ? 4.52 -59.188 -22.438 1 92.38 215 SER A N 1
ATOM 1582 C CA . SER A 1 215 ? 3.699 -59 -21.234 1 92.38 215 SER A CA 1
ATOM 1583 C C . SER A 1 215 ? 4.359 -58.031 -20.25 1 92.38 215 SER A C 1
ATOM 1585 O O . SER A 1 215 ? 3.691 -57.188 -19.672 1 92.38 215 SER A O 1
ATOM 1587 N N . GLN A 1 216 ? 5.617 -58.188 -20.094 1 92.75 216 GLN A N 1
ATOM 1588 C CA . GLN A 1 216 ? 6.352 -57.312 -19.172 1 92.75 216 GLN A CA 1
ATOM 1589 C C . GLN A 1 216 ? 6.371 -55.875 -19.672 1 92.75 216 GLN A C 1
ATOM 1591 O O . GLN A 1 216 ? 6.195 -54.938 -18.891 1 92.75 216 GLN A O 1
ATOM 1596 N N . ALA A 1 217 ? 6.574 -55.656 -20.938 1 93.94 217 ALA A N 1
ATOM 1597 C CA . ALA A 1 217 ? 6.57 -54.312 -21.531 1 93.94 217 ALA A CA 1
ATOM 1598 C C . ALA A 1 217 ? 5.219 -53.656 -21.359 1 93.94 217 ALA A C 1
ATOM 1600 O O . ALA A 1 217 ? 5.148 -52.469 -20.984 1 93.94 217 ALA A O 1
ATOM 1601 N N . ILE A 1 218 ? 4.195 -54.375 -21.594 1 93.69 218 ILE A N 1
ATOM 1602 C CA . ILE A 1 218 ? 2.84 -53.875 -21.438 1 93.69 218 ILE A CA 1
ATOM 1603 C C . ILE A 1 218 ? 2.582 -53.531 -19.969 1 93.69 218 ILE A C 1
ATOM 1605 O O . ILE A 1 218 ? 1.978 -52.5 -19.672 1 93.69 218 ILE A O 1
ATOM 1609 N N . ALA A 1 219 ? 3.025 -54.375 -19.078 1 93.25 219 ALA A N 1
ATOM 1610 C CA . ALA A 1 219 ? 2.848 -54.125 -17.656 1 93.25 219 ALA A CA 1
ATOM 1611 C C . ALA A 1 219 ? 3.551 -52.844 -17.219 1 93.25 219 ALA A C 1
ATOM 1613 O O . ALA A 1 219 ? 2.992 -52.031 -16.469 1 93.25 219 ALA A O 1
ATOM 1614 N N . TYR A 1 220 ? 4.766 -52.562 -17.703 1 94.06 220 TYR A N 1
ATOM 1615 C CA . TYR A 1 220 ? 5.496 -51.344 -17.391 1 94.06 220 TYR A CA 1
ATOM 1616 C C . TYR A 1 220 ? 4.742 -50.125 -17.906 1 94.06 220 TYR A C 1
ATOM 1618 O O . TYR A 1 220 ? 4.594 -49.125 -17.172 1 94.06 220 TYR A O 1
ATOM 1626 N N . ARG A 1 221 ? 4.258 -50.156 -19.031 1 94.5 221 ARG A N 1
ATOM 1627 C CA . ARG A 1 221 ? 3.523 -49.031 -19.625 1 94.5 221 ARG A CA 1
ATOM 1628 C C . ARG A 1 221 ? 2.244 -48.75 -18.844 1 94.5 221 ARG A C 1
ATOM 1630 O O . ARG A 1 221 ? 1.921 -47.594 -18.562 1 94.5 221 ARG A O 1
ATOM 1637 N N . ALA A 1 222 ? 1.56 -49.844 -18.578 1 92.5 222 ALA A N 1
ATOM 1638 C CA . ALA A 1 222 ? 0.307 -49.688 -17.844 1 92.5 222 ALA A CA 1
ATOM 1639 C C . ALA A 1 222 ? 0.55 -49.062 -16.469 1 92.5 222 ALA A C 1
ATOM 1641 O O . ALA A 1 222 ? -0.184 -48.188 -16.047 1 92.5 222 ALA A O 1
ATOM 1642 N N . GLN A 1 223 ? 1.505 -49.562 -15.797 1 93.5 223 GLN A N 1
ATOM 1643 C CA . GLN A 1 223 ? 1.851 -49.031 -14.484 1 93.5 223 GLN A CA 1
ATOM 1644 C C . GLN A 1 223 ? 2.266 -47.562 -14.57 1 93.5 223 GLN A C 1
ATOM 1646 O O . GLN A 1 223 ? 1.857 -46.75 -13.742 1 93.5 223 GLN A O 1
ATOM 1651 N N . PHE A 1 224 ? 3.057 -47.188 -15.516 1 95.06 224 PHE A N 1
ATOM 1652 C CA . PHE A 1 224 ? 3.531 -45.844 -15.656 1 95.06 224 PHE A CA 1
ATOM 1653 C C . PHE A 1 224 ? 2.387 -44.906 -16.047 1 95.06 224 PHE A C 1
ATOM 1655 O O . PHE A 1 224 ? 2.311 -43.781 -15.578 1 95.06 224 PHE A O 1
ATOM 1662 N N . ASN A 1 225 ? 1.47 -45.406 -16.906 1 93.88 225 ASN A N 1
ATOM 1663 C CA . ASN A 1 225 ? 0.285 -44.625 -17.25 1 93.88 225 ASN A CA 1
ATOM 1664 C C . ASN A 1 225 ? -0.569 -44.344 -16.031 1 93.88 225 ASN A C 1
ATOM 1666 O O . ASN A 1 225 ? -1.144 -43.25 -15.922 1 93.88 225 ASN A O 1
ATOM 1670 N N . GLU A 1 226 ? -0.662 -45.281 -15.148 1 94.44 226 GLU A N 1
ATOM 1671 C CA . GLU A 1 226 ? -1.395 -45.062 -13.906 1 94.44 226 GLU A CA 1
ATOM 1672 C C . GLU A 1 226 ? -0.712 -43.969 -13.055 1 94.44 226 GLU A C 1
ATOM 1674 O O . GLU A 1 226 ? -1.382 -43.156 -12.438 1 94.44 226 GLU A O 1
ATOM 1679 N N . THR A 1 227 ? 0.569 -43.969 -12.961 1 94.19 227 THR A N 1
ATOM 1680 C CA . THR A 1 227 ? 1.328 -42.969 -12.234 1 94.19 227 THR A CA 1
ATOM 1681 C C . THR A 1 227 ? 1.093 -41.594 -12.828 1 94.19 227 THR A C 1
ATOM 1683 O O . THR A 1 227 ? 0.882 -40.625 -12.094 1 94.19 227 THR A O 1
ATOM 1686 N N . ILE A 1 228 ? 1.099 -41.5 -14.133 1 95.44 228 ILE A N 1
ATOM 1687 C CA . ILE A 1 228 ? 0.854 -40.25 -14.812 1 95.44 228 ILE A CA 1
ATOM 1688 C C . ILE A 1 228 ? -0.558 -39.75 -14.5 1 95.44 228 ILE A C 1
ATOM 1690 O O . ILE A 1 228 ? -0.754 -38.594 -14.156 1 95.44 228 ILE A O 1
ATOM 1694 N N . SER A 1 229 ? -1.505 -40.688 -14.609 1 95.31 229 SER A N 1
ATOM 1695 C CA . SER A 1 229 ? -2.895 -40.344 -14.352 1 95.31 229 SER A CA 1
ATOM 1696 C C . SER A 1 229 ? -3.084 -39.844 -12.914 1 95.31 229 SER A C 1
ATOM 1698 O O . SER A 1 229 ? -3.838 -38.906 -12.656 1 95.31 229 SER A O 1
ATOM 1700 N N . ALA A 1 230 ? -2.449 -40.5 -12 1 94.94 230 ALA A N 1
ATOM 1701 C CA . ALA A 1 230 ? -2.502 -40.062 -10.602 1 94.94 230 ALA A CA 1
ATOM 1702 C C . ALA A 1 230 ? -1.887 -38.688 -10.43 1 94.94 230 ALA A C 1
ATOM 1704 O O . ALA A 1 230 ? -2.389 -37.844 -9.648 1 94.94 230 ALA A O 1
ATOM 1705 N N . GLY A 1 231 ? -0.833 -38.406 -11.117 1 95.31 231 GLY A N 1
ATOM 1706 C CA . GLY A 1 231 ? -0.223 -37.094 -11.094 1 95.31 231 GLY A CA 1
ATOM 1707 C C . GLY A 1 231 ? -1.135 -36 -11.625 1 95.31 231 GLY A C 1
ATOM 1708 O O . GLY A 1 231 ? -1.243 -34.938 -11.023 1 95.31 231 GLY A O 1
ATOM 1709 N N . VAL A 1 232 ? -1.829 -36.281 -12.672 1 95.94 232 VAL A N 1
ATOM 1710 C CA . VAL A 1 232 ? -2.74 -35.312 -13.281 1 95.94 232 VAL A CA 1
ATOM 1711 C C . VAL A 1 232 ? -3.895 -35.031 -12.328 1 95.94 232 VAL A C 1
ATOM 1713 O O . VAL A 1 232 ? -4.281 -33.844 -12.156 1 95.94 232 VAL A O 1
ATOM 1716 N N . ARG A 1 233 ? -4.449 -36.031 -11.641 1 95.38 233 ARG A N 1
ATOM 1717 C CA . ARG A 1 233 ? -5.516 -35.812 -10.664 1 95.38 233 ARG A CA 1
ATOM 1718 C C . ARG A 1 233 ? -5.043 -34.938 -9.508 1 95.38 233 ARG A C 1
ATOM 1720 O O . ARG A 1 233 ? -5.789 -34.094 -9.016 1 95.38 233 ARG A O 1
ATOM 1727 N N . SER A 1 234 ? -3.801 -35.156 -9.148 1 94.5 234 SER A N 1
ATOM 1728 C CA . SER A 1 234 ? -3.221 -34.344 -8.094 1 94.5 234 SER A CA 1
ATOM 1729 C C . SER A 1 234 ? -3.117 -32.875 -8.508 1 94.5 234 SER A C 1
ATOM 1731 O O . SER A 1 234 ? -3.4 -31.969 -7.719 1 94.5 234 SER A O 1
ATOM 1733 N N . ILE A 1 235 ? -2.711 -32.625 -9.664 1 96.06 235 ILE A N 1
ATOM 1734 C CA . ILE A 1 235 ? -2.584 -31.281 -10.195 1 96.06 235 ILE A CA 1
ATOM 1735 C C . ILE A 1 235 ? -3.961 -30.625 -10.266 1 96.06 235 ILE A C 1
ATOM 1737 O O . ILE A 1 235 ? -4.125 -29.469 -9.867 1 96.06 235 ILE A O 1
ATOM 1741 N N . ASP A 1 236 ? -4.938 -31.391 -10.688 1 94.81 236 ASP A N 1
ATOM 1742 C CA . ASP A 1 236 ? -6.305 -30.875 -10.781 1 94.81 236 ASP A CA 1
ATOM 1743 C C . ASP A 1 236 ? -6.844 -30.516 -9.398 1 94.81 236 ASP A C 1
ATOM 1745 O O . ASP A 1 236 ? -7.473 -29.469 -9.234 1 94.81 236 ASP A O 1
ATOM 1749 N N . SER A 1 237 ? -6.617 -31.375 -8.516 1 94.62 237 SER A N 1
ATOM 1750 C CA . SER A 1 237 ? -7.066 -31.109 -7.152 1 94.62 237 SER A CA 1
ATOM 1751 C C . SER A 1 237 ? -6.398 -29.875 -6.578 1 94.62 237 SER A C 1
ATOM 1753 O O . SER A 1 237 ? -7.051 -29.062 -5.918 1 94.62 237 SER A O 1
ATOM 1755 N N . ALA A 1 238 ? -5.148 -29.719 -6.797 1 92.5 238 ALA A N 1
ATOM 1756 C CA . ALA A 1 238 ? -4.422 -28.547 -6.324 1 92.5 238 ALA A CA 1
ATOM 1757 C C . ALA A 1 238 ? -4.945 -27.281 -6.984 1 92.5 238 ALA A C 1
ATOM 1759 O O . ALA A 1 238 ? -5.055 -26.234 -6.336 1 92.5 238 ALA A O 1
ATOM 1760 N N . ALA A 1 239 ? -5.258 -27.406 -8.258 1 92.75 239 ALA A N 1
ATOM 1761 C CA . ALA A 1 239 ? -5.797 -26.266 -8.984 1 92.75 239 ALA A CA 1
ATOM 1762 C C . ALA A 1 239 ? -7.141 -25.828 -8.414 1 92.75 239 ALA A C 1
ATOM 1764 O O . ALA A 1 239 ? -7.402 -24.625 -8.266 1 92.75 239 ALA A O 1
ATOM 1765 N N . VAL A 1 240 ? -7.949 -26.75 -8.109 1 93.06 240 VAL A N 1
ATOM 1766 C CA . VAL A 1 240 ? -9.258 -26.453 -7.543 1 93.06 240 VAL A CA 1
ATOM 1767 C C . VAL A 1 240 ? -9.094 -25.781 -6.18 1 93.06 240 VAL A C 1
ATOM 1769 O O . VAL A 1 240 ? -9.766 -24.797 -5.883 1 93.06 240 VAL A O 1
ATOM 1772 N N . THR A 1 241 ? -8.234 -26.312 -5.406 1 92.19 241 THR A N 1
ATOM 1773 C CA . THR A 1 241 ? -7.965 -25.734 -4.09 1 92.19 241 THR A CA 1
ATOM 1774 C C . THR A 1 241 ? -7.426 -24.312 -4.219 1 92.19 241 THR A C 1
ATOM 1776 O O . THR A 1 241 ? -7.832 -23.422 -3.475 1 92.19 241 THR A O 1
ATOM 1779 N N . PHE A 1 242 ? -6.555 -24.094 -5.148 1 93 242 PHE A N 1
ATOM 1780 C CA . PHE A 1 242 ? -6.012 -22.766 -5.402 1 93 242 PHE A CA 1
ATOM 1781 C C . PHE A 1 242 ? -7.117 -21.797 -5.793 1 93 242 PHE A C 1
ATOM 1783 O O . PHE A 1 242 ? -7.195 -20.688 -5.258 1 93 242 PHE A O 1
ATOM 1790 N N . ASN A 1 243 ? -7.941 -22.203 -6.672 1 91.44 243 ASN A N 1
ATOM 1791 C CA . ASN A 1 243 ? -9.047 -21.359 -7.117 1 91.44 243 ASN A CA 1
ATOM 1792 C C . ASN A 1 243 ? -9.961 -20.984 -5.961 1 91.44 243 ASN A C 1
ATOM 1794 O O . ASN A 1 243 ? -10.391 -19.828 -5.852 1 91.44 243 ASN A O 1
ATOM 1798 N N . ARG A 1 244 ? -10.234 -21.922 -5.121 1 91.06 244 ARG A N 1
ATOM 1799 C CA . ARG A 1 244 ? -11.062 -21.641 -3.955 1 91.06 244 ARG A CA 1
ATOM 1800 C C . ARG A 1 244 ? -10.398 -20.625 -3.035 1 91.06 244 ARG A C 1
ATOM 1802 O O . ARG A 1 244 ? -11.07 -19.734 -2.504 1 91.06 244 ARG A O 1
ATOM 1809 N N . THR A 1 245 ? -9.156 -20.766 -2.869 1 90.25 245 THR A N 1
ATOM 1810 C CA . THR A 1 245 ? -8.406 -19.828 -2.029 1 90.25 245 THR A CA 1
ATOM 1811 C C . THR A 1 245 ? -8.484 -18.422 -2.592 1 90.25 245 THR A C 1
ATOM 1813 O O . THR A 1 245 ? -8.711 -17.453 -1.85 1 90.25 245 THR A O 1
ATOM 1816 N N . VAL A 1 246 ? -8.289 -18.281 -3.91 1 91.38 246 VAL A N 1
ATOM 1817 C CA . VAL A 1 246 ? -8.344 -16.984 -4.562 1 91.38 246 VAL A CA 1
ATOM 1818 C C . VAL A 1 246 ? -9.727 -16.375 -4.379 1 91.38 246 VAL A C 1
ATOM 1820 O O . VAL A 1 246 ? -9.852 -15.203 -3.99 1 91.38 246 VAL A O 1
ATOM 1823 N N . VAL A 1 247 ? -10.727 -17.125 -4.582 1 91.88 247 VAL A N 1
ATOM 1824 C CA . VAL A 1 247 ? -12.094 -16.641 -4.453 1 91.88 247 VAL A CA 1
ATOM 1825 C C . VAL A 1 247 ? -12.352 -16.203 -3.018 1 91.88 247 VAL A C 1
ATOM 1827 O O . VAL A 1 247 ? -12.953 -15.148 -2.783 1 91.88 247 VAL A O 1
ATOM 1830 N N . ASP A 1 248 ? -11.883 -16.938 -2.084 1 92.12 248 ASP A N 1
ATOM 1831 C CA . ASP A 1 248 ? -12.07 -16.609 -0.674 1 92.12 248 ASP A CA 1
ATOM 1832 C C . ASP A 1 248 ? -11.367 -15.305 -0.323 1 92.12 248 ASP A C 1
ATOM 1834 O O . ASP A 1 248 ? -11.914 -14.484 0.422 1 92.12 248 ASP A O 1
ATOM 1838 N N . VAL A 1 249 ? -10.195 -15.148 -0.799 1 91.62 249 VAL A N 1
ATOM 1839 C CA . VAL A 1 249 ? -9.414 -13.938 -0.546 1 91.62 249 VAL A CA 1
ATOM 1840 C C . VAL A 1 249 ? -10.172 -12.719 -1.078 1 91.62 249 VAL A C 1
ATOM 1842 O O . VAL A 1 249 ? -10.344 -11.727 -0.366 1 91.62 249 VAL A O 1
ATOM 1845 N N . TYR A 1 250 ? -10.664 -12.773 -2.26 1 93.81 250 TYR A N 1
ATOM 1846 C CA . TYR A 1 250 ? -11.32 -11.617 -2.867 1 93.81 250 TYR A CA 1
ATOM 1847 C C . TYR A 1 250 ? -12.711 -11.414 -2.283 1 93.81 250 TYR A C 1
ATOM 1849 O O . TYR A 1 250 ? -13.219 -10.289 -2.25 1 93.81 250 TYR A O 1
ATOM 1857 N N . HIS A 1 251 ? -13.32 -12.508 -1.813 1 94.56 251 HIS A N 1
ATOM 1858 C CA . HIS A 1 251 ? -14.547 -12.344 -1.047 1 94.56 251 HIS A CA 1
ATOM 1859 C C . HIS A 1 251 ? -14.305 -11.539 0.223 1 94.56 251 HIS A C 1
ATOM 1861 O O . HIS A 1 251 ? -15.102 -10.656 0.564 1 94.56 251 HIS A O 1
ATOM 1867 N N . ARG A 1 252 ? -13.258 -11.875 0.843 1 93.75 252 ARG A N 1
ATOM 1868 C CA . ARG A 1 252 ? -12.898 -11.141 2.053 1 93.75 252 ARG A CA 1
ATOM 1869 C C . ARG A 1 252 ? -12.594 -9.68 1.735 1 93.75 252 ARG A C 1
ATOM 1871 O O . ARG A 1 252 ? -12.977 -8.781 2.488 1 93.75 252 ARG A O 1
ATOM 1878 N N . ILE A 1 253 ? -11.891 -9.367 0.686 1 94.81 253 ILE A N 1
ATOM 1879 C CA . ILE A 1 253 ? -11.578 -8.008 0.262 1 94.81 253 ILE A CA 1
ATOM 1880 C C . ILE A 1 253 ? -12.875 -7.242 -0.01 1 94.81 253 ILE A C 1
ATOM 1882 O O . ILE A 1 253 ? -13.031 -6.094 0.415 1 94.81 253 ILE A O 1
ATOM 1886 N N . SER A 1 254 ? -13.82 -7.93 -0.646 1 95.75 254 SER A N 1
ATOM 1887 C CA . SER A 1 254 ? -15.117 -7.328 -0.94 1 95.75 254 SER A CA 1
ATOM 1888 C C . SER A 1 254 ? -15.875 -6.992 0.341 1 95.75 254 SER A C 1
ATOM 1890 O O . SER A 1 254 ? -16.516 -5.945 0.431 1 95.75 254 SER A O 1
ATOM 1892 N N . GLN A 1 255 ? -15.82 -7.816 1.269 1 95.31 255 GLN A N 1
ATOM 1893 C CA . GLN A 1 255 ? -16.469 -7.57 2.551 1 95.31 255 GLN A CA 1
ATOM 1894 C C . GLN A 1 255 ? -15.875 -6.359 3.252 1 95.31 255 GLN A C 1
ATOM 1896 O O . GLN A 1 255 ? -16.594 -5.516 3.781 1 95.31 255 GLN A O 1
ATOM 1901 N N . GLN A 1 256 ? -14.578 -6.293 3.217 1 94.94 256 GLN A N 1
ATOM 1902 C CA . GLN A 1 256 ? -13.891 -5.16 3.834 1 94.94 256 GLN A CA 1
ATOM 1903 C C . GLN A 1 256 ? -14.242 -3.855 3.127 1 94.94 256 GLN A C 1
ATOM 1905 O O . GLN A 1 256 ? -14.469 -2.832 3.777 1 94.94 256 GLN A O 1
ATOM 1910 N N . GLN A 1 257 ? -14.25 -3.932 1.813 1 95 257 GLN A N 1
ATOM 1911 C CA . GLN A 1 257 ? -14.648 -2.779 1.013 1 95 257 GLN A CA 1
ATOM 1912 C C . GLN A 1 257 ? -16.047 -2.312 1.382 1 95 257 GLN A C 1
ATOM 1914 O O . GLN A 1 257 ? -16.266 -1.123 1.621 1 95 257 GLN A O 1
ATOM 1919 N N . THR A 1 258 ? -16.953 -3.258 1.436 1 95.62 258 THR A N 1
ATOM 1920 C CA . THR A 1 258 ? -18.344 -2.938 1.753 1 95.62 258 THR A CA 1
ATOM 1921 C C . THR A 1 258 ? -18.453 -2.299 3.135 1 95.62 258 THR A C 1
ATOM 1923 O O . THR A 1 258 ? -19.141 -1.287 3.305 1 95.62 258 THR A O 1
ATOM 1926 N N . ASN A 1 259 ? -17.766 -2.797 4.113 1 95.5 259 ASN A N 1
ATOM 1927 C CA . ASN A 1 259 ? -17.781 -2.264 5.473 1 95.5 259 ASN A CA 1
ATOM 1928 C C . ASN A 1 259 ? -17.203 -0.858 5.531 1 95.5 259 ASN A C 1
ATOM 1930 O O . ASN A 1 259 ? -17.719 0.01 6.23 1 95.5 259 ASN A O 1
ATOM 1934 N N . THR A 1 260 ? -16.156 -0.671 4.785 1 96.19 260 THR A N 1
ATOM 1935 C CA . THR A 1 260 ? -15.484 0.624 4.77 1 96.19 260 THR A CA 1
ATOM 1936 C C . THR A 1 260 ? -16.406 1.702 4.199 1 96.19 260 THR A C 1
ATOM 1938 O O . THR A 1 260 ? -16.578 2.758 4.812 1 96.19 260 THR A O 1
ATOM 1941 N N . PHE A 1 261 ? -17.031 1.439 3.129 1 96.38 261 PHE A N 1
ATOM 1942 C CA . PHE A 1 261 ? -17.859 2.439 2.473 1 96.38 261 PHE A CA 1
ATOM 1943 C C . PHE A 1 261 ? -19.156 2.672 3.258 1 96.38 261 PHE A C 1
ATOM 1945 O O . PHE A 1 261 ? -19.672 3.793 3.303 1 96.38 261 PHE A O 1
ATOM 1952 N N . LYS A 1 262 ? -19.656 1.639 3.898 1 95.75 262 LYS A N 1
ATOM 1953 C CA . LYS A 1 262 ? -20.781 1.807 4.805 1 95.75 262 LYS A CA 1
ATOM 1954 C C . LYS A 1 262 ? -20.422 2.732 5.965 1 95.75 262 LYS A C 1
ATOM 1956 O O . LYS A 1 262 ? -21.219 3.604 6.336 1 95.75 262 LYS A O 1
ATOM 1961 N N . ALA A 1 263 ? -19.266 2.529 6.527 1 95.31 263 ALA A N 1
ATOM 1962 C CA . ALA A 1 263 ? -18.797 3.354 7.645 1 95.31 263 ALA A CA 1
ATOM 1963 C C . ALA A 1 263 ? -18.656 4.812 7.219 1 95.31 263 ALA A C 1
ATOM 1965 O O . ALA A 1 263 ? -18.984 5.723 7.98 1 95.31 263 ALA A O 1
ATOM 1966 N N . ILE A 1 264 ? -18.172 5.07 6.004 1 94.94 264 ILE A N 1
ATOM 1967 C CA . ILE A 1 264 ? -18.031 6.422 5.484 1 94.94 264 ILE A CA 1
ATOM 1968 C C . ILE A 1 264 ? -19.406 7.078 5.359 1 94.94 264 ILE A C 1
ATOM 1970 O O . ILE A 1 264 ? -19.609 8.211 5.812 1 94.94 264 ILE A O 1
ATOM 1974 N N . ASN A 1 265 ? -20.359 6.367 4.852 1 93.62 265 ASN A N 1
ATOM 1975 C CA . ASN A 1 265 ? -21.719 6.879 4.711 1 93.62 265 ASN A CA 1
ATOM 1976 C C . ASN A 1 265 ? -22.344 7.199 6.066 1 93.62 265 ASN A C 1
ATOM 1978 O O . ASN A 1 265 ? -23.016 8.227 6.223 1 93.62 265 ASN A O 1
ATOM 1982 N N . GLN A 1 266 ? -22.078 6.434 7.043 1 93.94 266 GLN A N 1
ATOM 1983 C CA . GLN A 1 266 ? -22.641 6.641 8.375 1 93.94 266 GLN A CA 1
ATOM 1984 C C . GLN A 1 266 ? -22.047 7.887 9.031 1 93.94 266 GLN A C 1
ATOM 1986 O O . GLN A 1 266 ? -22.75 8.617 9.727 1 93.94 266 GLN A O 1
ATOM 1991 N N . THR A 1 267 ? -20.797 8.078 8.789 1 93.44 267 THR A N 1
ATOM 1992 C CA . THR A 1 267 ? -20.125 9.242 9.359 1 93.44 267 THR A CA 1
ATOM 1993 C C . THR A 1 267 ? -20.766 10.539 8.867 1 93.44 267 THR A C 1
ATOM 1995 O O . THR A 1 267 ? -20.969 11.469 9.648 1 93.44 267 THR A O 1
ATOM 1998 N N . TYR A 1 268 ? -21.141 10.594 7.664 1 93.88 268 TYR A N 1
ATOM 1999 C CA . TYR A 1 268 ? -21.625 11.844 7.09 1 93.88 268 TYR A CA 1
ATOM 2000 C C . TYR A 1 268 ? -23.141 11.906 7.125 1 93.88 268 TYR A C 1
ATOM 2002 O O . TYR A 1 268 ? -23.734 12.938 6.797 1 93.88 268 TYR A O 1
ATOM 2010 N N . ALA A 1 269 ? -23.766 10.758 7.531 1 90.06 269 ALA A N 1
ATOM 2011 C CA . ALA A 1 269 ? -25.219 10.789 7.742 1 90.06 269 ALA A CA 1
ATOM 2012 C C . ALA A 1 269 ? -25.594 11.789 8.836 1 90.06 269 ALA A C 1
ATOM 2014 O O . ALA A 1 269 ? -26.562 12.523 8.703 1 90.06 269 ALA A O 1
ATOM 2015 N N . SER A 1 270 ? -24.75 11.789 9.859 1 83.56 270 SER A N 1
ATOM 2016 C CA . SER A 1 270 ? -25 12.734 10.945 1 83.56 270 SER A CA 1
ATOM 2017 C C . SER A 1 270 ? -24.812 14.18 10.469 1 83.56 270 SER A C 1
ATOM 2019 O O . SER A 1 270 ? -25.547 15.07 10.898 1 83.56 270 SER A O 1
ATOM 2021 N N . VAL A 1 271 ? -23.906 14.414 9.586 1 87.12 271 VAL A N 1
ATOM 2022 C CA . VAL A 1 271 ? -23.656 15.75 9.055 1 87.12 271 VAL A CA 1
ATOM 2023 C C . VAL A 1 271 ? -24.797 16.172 8.141 1 87.12 271 VAL A C 1
ATOM 2025 O O . VAL A 1 271 ? -25.266 17.312 8.203 1 87.12 271 VAL A O 1
ATOM 2028 N N . LEU A 1 272 ? -25.312 15.258 7.375 1 87.5 272 LEU A N 1
ATOM 2029 C CA . LEU A 1 272 ? -26.406 15.523 6.457 1 87.5 272 LEU A CA 1
ATOM 2030 C C . LEU A 1 272 ? -27.688 15.836 7.227 1 87.5 272 LEU A C 1
ATOM 2032 O O . LEU A 1 272 ? -28.469 16.688 6.812 1 87.5 272 LEU A O 1
ATOM 2036 N N . ASN A 1 273 ? -27.875 15.156 8.32 1 83.44 273 ASN A N 1
ATOM 2037 C CA . ASN A 1 273 ? -29.078 15.359 9.117 1 83.44 273 ASN A CA 1
ATOM 2038 C C . ASN A 1 273 ? -29.109 16.75 9.727 1 83.44 273 ASN A C 1
ATOM 2040 O O . ASN A 1 273 ? -30.188 17.281 10.016 1 83.44 273 ASN A O 1
ATOM 2044 N N . ARG A 1 274 ? -27.953 17.297 9.789 1 81.31 274 ARG A N 1
ATOM 2045 C CA . ARG A 1 274 ? -27.906 18.625 10.391 1 81.31 274 ARG A CA 1
ATOM 2046 C C . ARG A 1 274 ? -27.703 19.703 9.328 1 81.31 274 ARG A C 1
ATOM 2048 O O . ARG A 1 274 ? -27.188 20.781 9.625 1 81.31 274 ARG A O 1
ATOM 2055 N N . ALA A 1 275 ? -27.953 19.516 8.133 1 77 275 ALA A N 1
ATOM 2056 C CA . ALA A 1 275 ? -27.688 20.375 6.984 1 77 275 ALA A CA 1
ATOM 2057 C C . ALA A 1 275 ? -28.391 21.719 7.141 1 77 275 ALA A C 1
ATOM 2059 O O . ALA A 1 275 ? -27.797 22.766 6.883 1 77 275 ALA A O 1
ATOM 2060 N N . ASP A 1 276 ? -29.609 21.625 7.605 1 75.56 276 ASP A N 1
ATOM 2061 C CA . ASP A 1 276 ? -30.406 22.844 7.758 1 75.56 276 ASP A CA 1
ATOM 2062 C C . ASP A 1 276 ? -29.781 23.781 8.805 1 75.56 276 ASP A C 1
ATOM 2064 O O . ASP A 1 276 ? -29.812 25 8.641 1 75.56 276 ASP A O 1
ATOM 2068 N N . SER A 1 277 ? -29.172 23.141 9.758 1 79.06 277 SER A N 1
ATOM 2069 C CA . SER A 1 277 ? -28.609 23.906 10.859 1 79.06 277 SER A CA 1
ATOM 2070 C C . SER A 1 277 ? -27.344 24.656 10.43 1 79.06 277 SER A C 1
ATOM 2072 O O . SER A 1 277 ? -27 25.672 11.008 1 79.06 277 SER A O 1
ATOM 2074 N N . TYR A 1 278 ? -26.734 24.25 9.391 1 79.88 278 TYR A N 1
ATOM 2075 C CA . TYR A 1 278 ? -25.469 24.844 8.977 1 79.88 278 TYR A CA 1
ATOM 2076 C C . TYR A 1 278 ? -25.688 26.078 8.125 1 79.88 278 TYR A C 1
ATOM 2078 O O . TYR A 1 278 ? -24.844 26.969 8.078 1 79.88 278 TYR A O 1
ATOM 2086 N N . GLY A 1 279 ? -26.891 26.125 7.398 1 78.5 279 GLY A N 1
ATOM 2087 C CA . GLY A 1 279 ? -27.172 27.25 6.527 1 78.5 279 GLY A CA 1
ATOM 2088 C C . GLY A 1 279 ? -26.203 27.359 5.367 1 78.5 279 GLY A C 1
ATOM 2089 O O . GLY A 1 279 ? -25.891 28.453 4.906 1 78.5 279 GLY A O 1
ATOM 2090 N N . ILE A 1 280 ? -25.453 26.297 5.051 1 82.56 280 ILE A N 1
ATOM 2091 C CA . ILE A 1 280 ? -24.422 26.312 4.012 1 82.56 280 ILE A CA 1
ATOM 2092 C C . ILE A 1 280 ? -24.844 25.375 2.873 1 82.56 280 ILE A C 1
ATOM 2094 O O . ILE A 1 280 ? -25.625 24.453 3.072 1 82.56 280 ILE A O 1
ATOM 2098 N N . ASN A 1 281 ? -24.375 25.688 1.655 1 82.31 281 ASN A N 1
ATOM 2099 C CA . ASN A 1 281 ? -24.578 24.844 0.484 1 82.31 281 ASN A CA 1
ATOM 2100 C C . ASN A 1 281 ? -23.922 23.484 0.656 1 82.31 281 ASN A C 1
ATOM 2102 O O . ASN A 1 281 ? -22.703 23.391 0.825 1 82.31 281 ASN A O 1
ATOM 2106 N N . MET A 1 282 ? -24.797 22.5 0.516 1 88 282 MET A N 1
ATOM 2107 C CA . MET A 1 282 ? -24.328 21.141 0.8 1 88 282 MET A CA 1
ATOM 2108 C C . MET A 1 282 ? -23.797 20.484 -0.464 1 88 282 MET A C 1
ATOM 2110 O O . MET A 1 282 ? -23.547 19.266 -0.474 1 88 282 MET A O 1
ATOM 2114 N N . ARG A 1 283 ? -23.656 21.172 -1.601 1 92.81 283 ARG A N 1
ATOM 2115 C CA . ARG A 1 283 ? -23.266 20.641 -2.896 1 92.81 283 ARG A CA 1
ATOM 2116 C C . ARG A 1 283 ? -21.938 19.891 -2.801 1 92.81 283 ARG A C 1
ATOM 2118 O O . ARG A 1 283 ? -21.781 18.797 -3.34 1 92.81 283 ARG A O 1
ATOM 2125 N N . ASN A 1 284 ? -20.859 20.516 -2.092 1 93.88 284 ASN A N 1
ATOM 2126 C CA . ASN A 1 284 ? -19.547 19.891 -1.983 1 93.88 284 ASN A CA 1
ATOM 2127 C C . ASN A 1 284 ? -19.609 18.578 -1.21 1 93.88 284 ASN A C 1
ATOM 2129 O O . ASN A 1 284 ? -18.953 17.609 -1.578 1 93.88 284 ASN A O 1
ATOM 2133 N N . LEU A 1 285 ? -20.391 18.531 -0.163 1 94.69 285 LEU A N 1
ATOM 2134 C CA . LEU A 1 285 ? -20.562 17.297 0.597 1 94.69 285 LEU A CA 1
ATOM 2135 C C . LEU A 1 285 ? -21.281 16.234 -0.236 1 94.69 285 LEU A C 1
ATOM 2137 O O . LEU A 1 285 ? -20.875 15.078 -0.256 1 94.69 285 LEU A O 1
ATOM 2141 N N . THR A 1 286 ? -22.391 16.594 -0.961 1 94.06 286 THR A N 1
ATOM 2142 C CA . THR A 1 286 ? -23.125 15.664 -1.808 1 94.06 286 THR A CA 1
ATOM 2143 C C . THR A 1 286 ? -22.234 15.117 -2.916 1 94.06 286 THR A C 1
ATOM 2145 O O . THR A 1 286 ? -22.297 13.93 -3.25 1 94.06 286 THR A O 1
ATOM 2148 N N . GLN A 1 287 ? -21.406 16.047 -3.428 1 95.25 287 GLN A N 1
ATOM 2149 C CA . GLN A 1 287 ? -20.453 15.594 -4.445 1 95.25 287 GLN A CA 1
ATOM 2150 C C . GLN A 1 287 ? -19.453 14.609 -3.861 1 95.25 287 GLN A C 1
ATOM 2152 O O . GLN A 1 287 ? -19.125 13.602 -4.496 1 95.25 287 GLN A O 1
ATOM 2157 N N . PHE A 1 288 ? -18.969 14.867 -2.695 1 97 288 PHE A N 1
ATOM 2158 C CA . PHE A 1 288 ? -18.062 13.953 -2.031 1 97 288 PHE A CA 1
ATOM 2159 C C . PHE A 1 288 ? -18.688 12.578 -1.87 1 97 288 PHE A C 1
ATOM 2161 O O . PHE A 1 288 ? -18.078 11.555 -2.172 1 97 288 PHE A O 1
ATOM 2168 N N . LEU A 1 289 ? -19.875 12.531 -1.406 1 95.75 289 LEU A N 1
ATOM 2169 C CA . LEU A 1 289 ? -20.562 11.266 -1.191 1 95.75 289 LEU A CA 1
ATOM 2170 C C . LEU A 1 289 ? -20.812 10.555 -2.516 1 95.75 289 LEU A C 1
ATOM 2172 O O . LEU A 1 289 ? -20.719 9.328 -2.592 1 95.75 289 LEU A O 1
ATOM 2176 N N . SER A 1 290 ? -21.125 11.273 -3.572 1 96 290 SER A N 1
ATOM 2177 C CA . SER A 1 290 ? -21.266 10.695 -4.902 1 96 290 SER A CA 1
ATOM 2178 C C . SER A 1 290 ? -19.953 10.094 -5.383 1 96 290 SER A C 1
ATOM 2180 O O . SER A 1 290 ? -19.938 9.023 -5.992 1 96 290 SER A O 1
ATOM 2182 N N . ASP A 1 291 ? -18.828 10.82 -5.137 1 96.19 291 ASP A N 1
ATOM 2183 C CA . ASP A 1 291 ? -17.516 10.305 -5.492 1 96.19 291 ASP A CA 1
ATOM 2184 C C . ASP A 1 291 ? -17.219 8.992 -4.77 1 96.19 291 ASP A C 1
ATOM 2186 O O . ASP A 1 291 ? -16.609 8.086 -5.344 1 96.19 291 ASP A O 1
ATOM 2190 N N . MET A 1 292 ? -17.625 8.93 -3.51 1 96.12 292 MET A N 1
ATOM 2191 C CA . MET A 1 292 ? -17.406 7.711 -2.736 1 96.12 292 MET A CA 1
ATOM 2192 C C . MET A 1 292 ? -18.219 6.551 -3.301 1 96.12 292 MET A C 1
ATOM 2194 O O . MET A 1 292 ? -17.75 5.414 -3.332 1 96.12 292 MET A O 1
ATOM 2198 N N . VAL A 1 293 ? -19.453 6.793 -3.791 1 95.62 293 VAL A N 1
ATOM 2199 C CA . VAL A 1 293 ? -20.266 5.758 -4.418 1 95.62 293 VAL A CA 1
ATOM 2200 C C . VAL A 1 293 ? -19.578 5.266 -5.691 1 95.62 293 VAL A C 1
ATOM 2202 O O . VAL A 1 293 ? -19.5 4.059 -5.934 1 95.62 293 VAL A O 1
ATOM 2205 N N . THR A 1 294 ? -19.078 6.191 -6.469 1 96.44 294 THR A N 1
ATOM 2206 C CA . THR A 1 294 ? -18.375 5.848 -7.703 1 96.44 294 THR A CA 1
ATOM 2207 C C . THR A 1 294 ? -17.109 5.051 -7.406 1 96.44 294 THR A C 1
ATOM 2209 O O . THR A 1 294 ? -16.812 4.074 -8.094 1 96.44 294 THR A O 1
ATOM 2212 N N . ALA A 1 295 ? -16.375 5.527 -6.406 1 96 295 ALA A N 1
ATOM 2213 C CA . ALA A 1 295 ? -15.164 4.816 -6.016 1 96 295 ALA A CA 1
ATOM 2214 C C . ALA A 1 295 ? -15.484 3.398 -5.547 1 96 295 ALA A C 1
ATOM 2216 O O . ALA A 1 295 ? -14.742 2.459 -5.848 1 96 295 ALA A O 1
ATOM 2217 N N . ASN A 1 296 ? -16.547 3.219 -4.848 1 96.19 296 ASN A N 1
ATOM 2218 C CA . ASN A 1 296 ? -16.984 1.904 -4.398 1 96.19 296 ASN A CA 1
ATOM 2219 C C . ASN A 1 296 ? -17.312 0.987 -5.57 1 96.19 296 ASN A C 1
ATOM 2221 O O . ASN A 1 296 ? -16.922 -0.183 -5.578 1 96.19 296 ASN A O 1
ATOM 2225 N N . ALA A 1 297 ? -18 1.492 -6.527 1 96.06 297 ALA A N 1
ATOM 2226 C CA . ALA A 1 297 ? -18.359 0.717 -7.711 1 96.06 297 ALA A CA 1
ATOM 2227 C C . ALA A 1 297 ? -17.109 0.312 -8.492 1 96.06 297 ALA A C 1
ATOM 2229 O O . ALA A 1 297 ? -17 -0.826 -8.961 1 96.06 297 ALA A O 1
ATOM 2230 N N . SER A 1 298 ? -16.234 1.23 -8.633 1 96.31 298 SER A N 1
ATOM 2231 C CA . SER A 1 298 ? -14.984 0.946 -9.336 1 96.31 298 SER A CA 1
ATOM 2232 C C . SER A 1 298 ? -14.172 -0.127 -8.617 1 96.31 298 SER A C 1
ATOM 2234 O O . SER A 1 298 ? -13.578 -0.998 -9.258 1 96.31 298 SER A O 1
ATOM 2236 N N . PHE A 1 299 ? -14.109 -0.038 -7.324 1 96.12 299 PHE A N 1
ATOM 2237 C CA . PHE A 1 299 ? -13.375 -1.035 -6.551 1 96.12 299 PHE A CA 1
ATOM 2238 C C . PHE A 1 299 ? -14.031 -2.406 -6.68 1 96.12 299 PHE A C 1
ATOM 2240 O O . PHE A 1 299 ? -13.344 -3.426 -6.75 1 96.12 299 PHE A O 1
ATOM 2247 N N . THR A 1 300 ? -15.367 -2.42 -6.73 1 95.88 300 THR A N 1
ATOM 2248 C CA . THR A 1 300 ? -16.094 -3.67 -6.922 1 95.88 300 THR A CA 1
ATOM 2249 C C . THR A 1 300 ? -15.742 -4.297 -8.273 1 95.88 300 THR A C 1
ATOM 2251 O O . THR A 1 300 ? -15.516 -5.504 -8.359 1 95.88 300 THR A O 1
ATOM 2254 N N . GLN A 1 301 ? -15.727 -3.502 -9.258 1 95 301 GLN A N 1
ATOM 2255 C CA . GLN A 1 301 ? -15.352 -3.986 -10.578 1 95 301 GLN A CA 1
ATOM 2256 C C . GLN A 1 301 ? -13.922 -4.508 -10.586 1 95 301 GLN A C 1
ATOM 2258 O O . GLN A 1 301 ? -13.633 -5.539 -11.203 1 95 301 GLN A O 1
ATOM 2263 N N . PHE A 1 302 ? -13.07 -3.812 -9.938 1 95.31 302 PHE A N 1
ATOM 2264 C CA . PHE A 1 302 ? -11.68 -4.234 -9.812 1 95.31 302 PHE A CA 1
ATOM 2265 C C . PHE A 1 302 ? -11.594 -5.613 -9.164 1 95.31 302 PHE A C 1
ATOM 2267 O O . PHE A 1 302 ? -10.859 -6.48 -9.641 1 95.31 302 PHE A O 1
ATOM 2274 N N . VAL A 1 303 ? -12.344 -5.797 -8.086 1 93.06 303 VAL A N 1
ATOM 2275 C CA . VAL A 1 303 ? -12.32 -7.059 -7.363 1 93.06 303 VAL A CA 1
ATOM 2276 C C . VAL A 1 303 ? -12.797 -8.188 -8.273 1 93.06 303 VAL A C 1
ATOM 2278 O O . VAL A 1 303 ? -12.195 -9.266 -8.305 1 93.06 303 VAL A O 1
ATOM 2281 N N . GLU A 1 304 ? -13.805 -8.008 -9.055 1 91.12 304 GLU A N 1
ATOM 2282 C CA . GLU A 1 304 ? -14.336 -9.008 -9.969 1 91.12 304 GLU A CA 1
ATOM 2283 C C . GLU A 1 304 ? -13.312 -9.383 -11.039 1 91.12 304 GLU A C 1
ATOM 2285 O O . GLU A 1 304 ? -13.078 -10.562 -11.297 1 91.12 304 GLU A O 1
ATOM 2290 N N . LEU A 1 305 ? -12.664 -8.445 -11.578 1 91.94 305 LEU A N 1
ATOM 2291 C CA . LEU A 1 305 ? -11.672 -8.68 -12.617 1 91.94 305 LEU A CA 1
ATOM 2292 C C . LEU A 1 305 ? -10.445 -9.391 -12.055 1 91.94 305 LEU A C 1
ATOM 2294 O O . LEU A 1 305 ? -9.891 -10.289 -12.703 1 91.94 305 LEU A O 1
ATOM 2298 N N . SER A 1 306 ? -10.086 -9.016 -10.914 1 91.25 306 SER A N 1
ATOM 2299 C CA . SER A 1 306 ? -8.883 -9.57 -10.297 1 91.25 306 SER A CA 1
ATOM 2300 C C . SER A 1 306 ? -9.102 -11.023 -9.891 1 91.25 306 SER A C 1
ATOM 2302 O O . SER A 1 306 ? -8.172 -11.836 -9.953 1 91.25 306 SER A O 1
ATOM 2304 N N . THR A 1 307 ? -10.32 -11.375 -9.492 1 89.5 307 THR A N 1
ATOM 2305 C CA . THR A 1 307 ? -10.625 -12.742 -9.094 1 89.5 307 THR A CA 1
ATOM 2306 C C . THR A 1 307 ? -10.383 -13.711 -10.242 1 89.5 307 THR A C 1
ATOM 2308 O O . THR A 1 307 ? -9.922 -14.836 -10.031 1 89.5 307 THR A O 1
ATOM 2311 N N . ASN A 1 308 ? -10.547 -13.289 -11.453 1 91.62 308 ASN A N 1
ATOM 2312 C CA . ASN A 1 308 ? -10.43 -14.156 -12.617 1 91.62 308 ASN A CA 1
ATOM 2313 C C . ASN A 1 308 ? -9 -14.18 -13.156 1 91.62 308 ASN A C 1
ATOM 2315 O O . ASN A 1 308 ? -8.586 -15.156 -13.781 1 91.62 308 ASN A O 1
ATOM 2319 N N . TYR A 1 309 ? -8.289 -13.266 -12.906 1 92.62 309 TYR A N 1
ATOM 2320 C CA . TYR A 1 309 ? -6.957 -13.133 -13.5 1 92.62 309 TYR A CA 1
ATOM 2321 C C . TYR A 1 309 ? -6.035 -14.25 -13.031 1 92.62 309 TYR A C 1
ATOM 2323 O O . TYR A 1 309 ? -5.469 -14.977 -13.844 1 92.62 309 TYR A O 1
ATOM 2331 N N . SER A 1 310 ? -5.875 -14.398 -11.688 1 89.25 310 SER A N 1
ATOM 2332 C CA . SER A 1 310 ? -4.938 -15.367 -11.133 1 89.25 310 SER A CA 1
ATOM 2333 C C . SER A 1 310 ? -5.328 -16.797 -11.516 1 89.25 310 SER A C 1
ATOM 2335 O O . SER A 1 310 ? -4.477 -17.594 -11.914 1 89.25 310 SER A O 1
ATOM 2337 N N . THR A 1 311 ? -6.629 -17.047 -11.438 1 91.56 311 THR A N 1
ATOM 2338 C CA . THR A 1 311 ? -7.098 -18.406 -11.734 1 91.56 311 THR A CA 1
ATOM 2339 C C . THR A 1 311 ? -6.875 -18.734 -13.203 1 91.56 311 THR A C 1
ATOM 2341 O O . THR A 1 311 ? -6.441 -19.844 -13.531 1 91.56 311 THR A O 1
ATOM 2344 N N . GLU A 1 312 ? -7.051 -17.844 -14.086 1 94 312 GLU A N 1
ATOM 2345 C CA . GLU A 1 312 ? -6.879 -18.062 -15.516 1 94 312 GLU A CA 1
ATOM 2346 C C . GLU A 1 312 ? -5.41 -18.266 -15.875 1 94 312 GLU A C 1
ATOM 2348 O O . GLU A 1 312 ? -5.066 -19.188 -16.609 1 94 312 GLU A O 1
ATOM 2353 N N . GLN A 1 313 ? -4.594 -17.422 -15.344 1 94 313 GLN A N 1
ATOM 2354 C CA . GLN A 1 313 ? -3.17 -17.484 -15.672 1 94 313 GLN A CA 1
ATOM 2355 C C . GLN A 1 313 ? -2.551 -18.781 -15.148 1 94 313 GLN A C 1
ATOM 2357 O O . GLN A 1 313 ? -1.782 -19.438 -15.859 1 94 313 GLN A O 1
ATOM 2362 N N . VAL A 1 314 ? -2.91 -19.156 -13.93 1 93.5 314 VAL A N 1
ATOM 2363 C CA . VAL A 1 314 ? -2.336 -20.344 -13.312 1 93.5 314 VAL A CA 1
ATOM 2364 C C . VAL A 1 314 ? -2.871 -21.594 -14 1 93.5 314 VAL A C 1
ATOM 2366 O O . VAL A 1 314 ? -2.109 -22.516 -14.32 1 93.5 314 VAL A O 1
ATOM 2369 N N . THR A 1 315 ? -4.152 -21.578 -14.305 1 93.88 315 THR A N 1
ATOM 2370 C CA . THR A 1 315 ? -4.746 -22.719 -14.984 1 93.88 315 THR A CA 1
ATOM 2371 C C . THR A 1 315 ? -4.133 -22.906 -16.375 1 93.88 315 THR A C 1
ATOM 2373 O O . THR A 1 315 ? -3.852 -24.031 -16.781 1 93.88 315 THR A O 1
ATOM 2376 N N . LYS A 1 316 ? -3.939 -21.844 -17.047 1 95.5 316 LYS A N 1
ATOM 2377 C CA . LYS A 1 316 ? -3.332 -21.922 -18.375 1 95.5 316 LYS A CA 1
ATOM 2378 C C . LYS A 1 316 ? -1.922 -22.5 -18.297 1 95.5 316 LYS A C 1
ATOM 2380 O O . LYS A 1 316 ? -1.581 -23.406 -19.062 1 95.5 316 LYS A O 1
ATOM 2385 N N . ALA A 1 317 ? -1.114 -21.984 -17.406 1 95.06 317 ALA A N 1
ATOM 2386 C CA . ALA A 1 317 ? 0.259 -22.453 -17.25 1 95.06 317 ALA A CA 1
ATOM 2387 C C . ALA A 1 317 ? 0.29 -23.938 -16.844 1 95.06 317 ALA A C 1
ATOM 2389 O O . ALA A 1 317 ? 1.081 -24.703 -17.391 1 95.06 317 ALA A O 1
ATOM 2390 N N . LEU A 1 318 ? -0.602 -24.328 -15.969 1 96.19 318 LEU A N 1
ATOM 2391 C CA . LEU A 1 318 ? -0.674 -25.703 -15.5 1 96.19 318 LEU A CA 1
ATOM 2392 C C . LEU A 1 318 ? -1.075 -26.641 -16.641 1 96.19 318 LEU A C 1
ATOM 2394 O O . LEU A 1 318 ? -0.486 -27.703 -16.812 1 96.19 318 LEU A O 1
ATOM 2398 N N . HIS A 1 319 ? -2.004 -26.219 -17.406 1 96.06 319 HIS A N 1
ATOM 2399 C CA . HIS A 1 319 ? -2.469 -27.031 -18.516 1 96.06 319 HIS A CA 1
ATOM 2400 C C . HIS A 1 319 ? -1.368 -27.234 -19.547 1 96.06 319 HIS A C 1
ATOM 2402 O O . HIS A 1 319 ? -1.136 -28.359 -20 1 96.06 319 HIS A O 1
ATOM 2408 N N . GLU A 1 320 ? -0.744 -26.188 -19.859 1 96.62 320 GLU A N 1
ATOM 2409 C CA . GLU A 1 320 ? 0.31 -26.266 -20.859 1 96.62 320 GLU A CA 1
ATOM 2410 C C . GLU A 1 320 ? 1.452 -27.172 -20.406 1 96.62 320 GLU A C 1
ATOM 2412 O O . GLU A 1 320 ? 1.89 -28.047 -21.156 1 96.62 320 GLU A O 1
ATOM 2417 N N . GLN A 1 321 ? 1.841 -26.984 -19.188 1 97.12 321 GLN A N 1
ATOM 2418 C CA . GLN A 1 321 ? 2.986 -27.75 -18.703 1 97.12 321 GLN A CA 1
ATOM 2419 C C . GLN A 1 321 ? 2.594 -29.203 -18.422 1 97.12 321 GLN A C 1
ATOM 2421 O O . GLN A 1 321 ? 3.381 -30.109 -18.656 1 97.12 321 GLN A O 1
ATOM 2426 N N . THR A 1 322 ? 1.396 -29.406 -17.891 1 97.62 322 THR A N 1
ATOM 2427 C CA . THR A 1 322 ? 0.933 -30.766 -17.656 1 97.62 322 THR A CA 1
ATOM 2428 C C . THR A 1 322 ? 0.882 -31.547 -18.969 1 97.62 322 THR A C 1
ATOM 2430 O O . THR A 1 322 ? 1.324 -32.688 -19.031 1 97.62 322 THR A O 1
ATOM 2433 N N . THR A 1 323 ? 0.384 -30.922 -20 1 97.31 323 THR A N 1
ATOM 2434 C CA . THR A 1 323 ? 0.293 -31.562 -21.312 1 97.31 323 THR A CA 1
ATOM 2435 C C . THR A 1 323 ? 1.683 -31.875 -21.875 1 97.31 323 THR A C 1
ATOM 2437 O O . THR A 1 323 ? 1.934 -32.969 -22.344 1 97.31 323 THR A O 1
ATOM 2440 N N . ALA A 1 324 ? 2.549 -30.922 -21.75 1 97.06 324 ALA A N 1
ATOM 2441 C CA . ALA A 1 324 ? 3.9 -31.094 -22.281 1 97.06 324 ALA A CA 1
ATOM 2442 C C . ALA A 1 324 ? 4.648 -32.188 -21.516 1 97.06 324 ALA A C 1
ATOM 2444 O O . ALA A 1 324 ? 5.297 -33.031 -22.125 1 97.06 324 ALA A O 1
ATOM 2445 N N . VAL A 1 325 ? 4.574 -32.188 -20.219 1 97.81 325 VAL A N 1
ATOM 2446 C CA . VAL A 1 325 ? 5.258 -33.156 -19.375 1 97.81 325 VAL A CA 1
ATOM 2447 C C . VAL A 1 325 ? 4.691 -34.562 -19.625 1 97.81 325 VAL A C 1
ATOM 2449 O O . VAL A 1 325 ? 5.441 -35.5 -19.797 1 97.81 325 VAL A O 1
ATOM 2452 N N . THR A 1 326 ? 3.373 -34.625 -19.719 1 97.69 326 THR A N 1
ATOM 2453 C CA . THR A 1 326 ? 2.727 -35.906 -19.984 1 97.69 326 THR A CA 1
ATOM 2454 C C . THR A 1 326 ? 3.184 -36.469 -21.312 1 97.69 326 THR A C 1
ATOM 2456 O O . THR A 1 326 ? 3.561 -37.656 -21.406 1 97.69 326 THR A O 1
ATOM 2459 N N . ALA A 1 327 ? 3.186 -35.688 -22.328 1 97.44 327 ALA A N 1
ATOM 2460 C CA . ALA A 1 327 ? 3.6 -36.125 -23.656 1 97.44 327 ALA A CA 1
ATOM 2461 C C . ALA A 1 327 ? 5.043 -36.625 -23.641 1 97.44 327 ALA A C 1
ATOM 2463 O O . ALA A 1 327 ? 5.352 -37.656 -24.25 1 97.44 327 ALA A O 1
ATOM 2464 N N . THR A 1 328 ? 5.887 -35.938 -22.938 1 97.81 328 THR A N 1
ATOM 2465 C CA . THR A 1 328 ? 7.297 -36.281 -22.875 1 97.81 328 THR A CA 1
ATOM 2466 C C . THR A 1 328 ? 7.48 -37.625 -22.125 1 97.81 328 THR A C 1
ATOM 2468 O O . THR A 1 328 ? 8.195 -38.5 -22.594 1 97.81 328 THR A O 1
ATOM 2471 N N . LEU A 1 329 ? 6.816 -37.781 -21 1 97.81 329 LEU A N 1
ATOM 2472 C CA . LEU A 1 329 ? 6.945 -38.969 -20.188 1 97.81 329 LEU A CA 1
ATOM 2473 C C . LEU A 1 329 ? 6.418 -40.188 -20.922 1 97.81 329 LEU A C 1
ATOM 2475 O O . LEU A 1 329 ? 7.039 -41.25 -20.906 1 97.81 329 LEU A O 1
ATOM 2479 N N . LEU A 1 330 ? 5.316 -40 -21.672 1 96.88 330 LEU A N 1
ATOM 2480 C CA . LEU A 1 330 ? 4.754 -41.094 -22.453 1 96.88 330 LEU A CA 1
ATOM 2481 C C . LEU A 1 330 ? 5.688 -41.5 -23.594 1 96.88 330 LEU A C 1
ATOM 2483 O O . LEU A 1 330 ? 5.855 -42.656 -23.891 1 96.88 330 LEU A O 1
ATOM 2487 N N . THR A 1 331 ? 6.297 -40.531 -24.203 1 97.31 331 THR A N 1
ATOM 2488 C CA . THR A 1 331 ? 7.242 -40.781 -25.281 1 97.31 331 THR A CA 1
ATOM 2489 C C . THR A 1 331 ? 8.43 -41.594 -24.781 1 97.31 331 THR A C 1
ATOM 2491 O O . THR A 1 331 ? 8.859 -42.562 -25.422 1 97.31 331 THR A O 1
ATOM 2494 N N . VAL A 1 332 ? 8.867 -41.25 -23.578 1 97.44 332 VAL A N 1
ATOM 2495 C CA . VAL A 1 332 ? 10.055 -41.906 -23.031 1 97.44 332 VAL A CA 1
ATOM 2496 C C . VAL A 1 332 ? 9.719 -43.344 -22.641 1 97.44 332 VAL A C 1
ATOM 2498 O O . VAL A 1 332 ? 10.453 -44.25 -22.969 1 97.44 332 VAL A O 1
ATOM 2501 N N . ILE A 1 333 ? 8.57 -43.531 -21.953 1 97.19 333 ILE A N 1
ATOM 2502 C CA . ILE A 1 333 ? 8.234 -44.875 -21.516 1 97.19 333 ILE A CA 1
ATOM 2503 C C . ILE A 1 333 ? 7.938 -45.75 -22.719 1 97.19 333 ILE A C 1
ATOM 2505 O O . ILE A 1 333 ? 8.281 -46.938 -22.734 1 97.19 333 ILE A O 1
ATOM 2509 N N . ASN A 1 334 ? 7.328 -45.281 -23.797 1 95.88 334 ASN A N 1
ATOM 2510 C CA . ASN A 1 334 ? 7.094 -46.031 -25.016 1 95.88 334 ASN A CA 1
ATOM 2511 C C . ASN A 1 334 ? 8.406 -46.406 -25.688 1 95.88 334 ASN A C 1
ATOM 2513 O O . ASN A 1 334 ? 8.555 -47.562 -26.156 1 95.88 334 ASN A O 1
ATOM 2517 N N . PHE A 1 335 ? 9.289 -45.469 -25.688 1 96.88 335 PHE A N 1
ATOM 2518 C CA . PHE A 1 335 ? 10.594 -45.75 -26.266 1 96.88 335 PHE A CA 1
ATOM 2519 C C . PHE A 1 335 ? 11.289 -46.875 -25.5 1 96.88 335 PHE A C 1
ATOM 2521 O O . PHE A 1 335 ? 11.773 -47.844 -26.094 1 96.88 335 PHE A O 1
ATOM 2528 N N . VAL A 1 336 ? 11.281 -46.812 -24.188 1 97.12 336 VAL A N 1
ATOM 2529 C CA . VAL A 1 336 ? 11.961 -47.781 -23.328 1 97.12 336 VAL A CA 1
ATOM 2530 C C . VAL A 1 336 ? 11.328 -49.156 -23.469 1 97.12 336 VAL A C 1
ATOM 2532 O O . VAL A 1 336 ? 12.031 -50.156 -23.672 1 97.12 336 VAL A O 1
ATOM 2535 N N . THR A 1 337 ? 10.047 -49.219 -23.484 1 95.44 337 THR A N 1
ATOM 2536 C CA . THR A 1 337 ? 9.367 -50.531 -23.547 1 95.44 337 THR A CA 1
ATOM 2537 C C . THR A 1 337 ? 9.469 -51.125 -24.938 1 95.44 337 THR A C 1
ATOM 2539 O O . THR A 1 337 ? 9.594 -52.344 -25.094 1 95.44 337 THR A O 1
ATOM 2542 N N . ASN A 1 338 ? 9.469 -50.344 -25.984 1 94.69 338 ASN A N 1
ATOM 2543 C CA . ASN A 1 338 ? 9.672 -50.844 -27.344 1 94.69 338 ASN A CA 1
ATOM 2544 C C . ASN A 1 338 ? 11.07 -51.438 -27.516 1 94.69 338 ASN A C 1
ATOM 2546 O O . ASN A 1 338 ? 11.234 -52.5 -28.109 1 94.69 338 ASN A O 1
ATOM 2550 N N . GLN A 1 339 ? 12.016 -50.719 -26.953 1 94.62 339 GLN A N 1
ATOM 2551 C CA . GLN A 1 339 ? 13.383 -51.219 -27.047 1 94.62 339 GLN A CA 1
ATOM 2552 C C . GLN A 1 339 ? 13.57 -52.5 -26.219 1 94.62 339 GLN A C 1
ATOM 2554 O O . GLN A 1 339 ? 14.367 -53.375 -26.578 1 94.62 339 GLN A O 1
ATOM 2559 N N . SER A 1 340 ? 12.852 -52.562 -25.156 1 94.94 340 SER A N 1
ATOM 2560 C CA . SER A 1 340 ? 12.977 -53.719 -24.281 1 94.94 340 SER A CA 1
ATOM 2561 C C . SER A 1 340 ? 12.594 -55.031 -25.016 1 94.94 340 SER A C 1
ATOM 2563 O O . SER A 1 340 ? 13.078 -56.094 -24.672 1 94.94 340 SER A O 1
ATOM 2565 N N . VAL A 1 341 ? 11.75 -54.969 -26.109 1 94.81 341 VAL A N 1
ATOM 2566 C CA . VAL A 1 341 ? 11.258 -56.156 -26.781 1 94.81 341 VAL A CA 1
ATOM 2567 C C . VAL A 1 341 ? 11.977 -56.312 -28.109 1 94.81 341 VAL A C 1
ATOM 2569 O O . VAL A 1 341 ? 11.969 -57.406 -28.688 1 94.81 341 VAL A O 1
ATOM 2572 N N . THR A 1 342 ? 12.664 -55.344 -28.625 1 94.12 342 THR A N 1
ATOM 2573 C CA . THR A 1 342 ? 13.227 -55.406 -29.969 1 94.12 342 THR A CA 1
ATOM 2574 C C . THR A 1 342 ? 14.75 -55.469 -29.922 1 94.12 342 THR A C 1
ATOM 2576 O O . THR A 1 342 ? 15.391 -55.938 -30.859 1 94.12 342 THR A O 1
ATOM 2579 N N . ASN A 1 343 ? 15.266 -54.938 -28.859 1 93.06 343 ASN A N 1
ATOM 2580 C CA . ASN A 1 343 ? 16.719 -54.875 -28.766 1 93.06 343 ASN A CA 1
ATOM 2581 C C . ASN A 1 343 ? 17.312 -56.188 -28.234 1 93.06 343 ASN A C 1
ATOM 2583 O O . ASN A 1 343 ? 16.828 -56.75 -27.234 1 93.06 343 ASN A O 1
ATOM 2587 N N . SER A 1 344 ? 18.406 -56.688 -28.875 1 90.5 344 SER A N 1
ATOM 2588 C CA . SER A 1 344 ? 18.938 -58 -28.562 1 90.5 344 SER A CA 1
ATOM 2589 C C . SER A 1 344 ? 20.156 -57.875 -27.656 1 90.5 344 SER A C 1
ATOM 2591 O O . SER A 1 344 ? 20.828 -58.875 -27.375 1 90.5 344 SER A O 1
ATOM 2593 N N . SER A 1 345 ? 20.328 -56.719 -27.188 1 89 345 SER A N 1
ATOM 2594 C CA . SER A 1 345 ? 21.453 -56.562 -26.281 1 89 345 SER A CA 1
ATOM 2595 C C . SER A 1 345 ? 21.266 -57.406 -25.016 1 89 345 SER A C 1
ATOM 2597 O O . SER A 1 345 ? 20.141 -57.531 -24.516 1 89 345 SER A O 1
ATOM 2599 N N . VAL A 1 346 ? 22.391 -57.938 -24.391 1 87.56 346 VAL A N 1
ATOM 2600 C CA . VAL A 1 346 ? 22.344 -58.75 -23.172 1 87.56 346 VAL A CA 1
ATOM 2601 C C . VAL A 1 346 ? 21.938 -57.906 -21.984 1 87.56 346 VAL A C 1
ATOM 2603 O O . VAL A 1 346 ? 21.391 -58.406 -21 1 87.56 346 VAL A O 1
ATOM 2606 N N . ASN A 1 347 ? 22.078 -56.531 -22.172 1 91.5 347 ASN A N 1
ATOM 2607 C CA . ASN A 1 347 ? 21.812 -55.625 -21.062 1 91.5 347 ASN A CA 1
ATOM 2608 C C . ASN A 1 347 ? 20.375 -55.125 -21.094 1 91.5 347 ASN A C 1
ATOM 2610 O O . ASN A 1 347 ? 19.969 -54.344 -20.219 1 91.5 347 ASN A O 1
ATOM 2614 N N . THR A 1 348 ? 19.625 -55.5 -21.984 1 93.88 348 THR A N 1
ATOM 2615 C CA . THR A 1 348 ? 18.297 -54.906 -22.234 1 93.88 348 THR A CA 1
ATOM 2616 C C . THR A 1 348 ? 17.422 -55.031 -20.984 1 93.88 348 THR A C 1
ATOM 2618 O O . THR A 1 348 ? 16.781 -54.062 -20.578 1 93.88 348 THR A O 1
ATOM 2621 N N . ALA A 1 349 ? 17.359 -56.188 -20.359 1 90.31 349 ALA A N 1
ATOM 2622 C CA . ALA A 1 349 ? 16.5 -56.406 -19.203 1 90.31 349 ALA A CA 1
ATOM 2623 C C . ALA A 1 349 ? 16.922 -55.5 -18.047 1 90.31 349 ALA A C 1
ATOM 2625 O O . ALA A 1 349 ? 16.078 -54.812 -17.438 1 90.31 349 ALA A O 1
ATOM 2626 N N . SER A 1 350 ? 18.234 -55.469 -17.797 1 94.19 350 SER A N 1
ATOM 2627 C CA . SER A 1 350 ? 18.75 -54.656 -16.703 1 94.19 350 SER A CA 1
ATOM 2628 C C . SER A 1 350 ? 18.547 -53.156 -16.969 1 94.19 350 SER A C 1
ATOM 2630 O O . SER A 1 350 ? 18.141 -52.406 -16.094 1 94.19 350 SER A O 1
ATOM 2632 N N . CYS A 1 351 ? 18.844 -52.75 -18.203 1 96.44 351 CYS A N 1
ATOM 2633 C CA . CYS A 1 351 ? 18.703 -51.344 -18.578 1 96.44 351 CYS A CA 1
ATOM 2634 C C . CYS A 1 351 ? 17.234 -50.906 -18.5 1 96.44 351 CYS A C 1
ATOM 2636 O O . CYS A 1 351 ? 16.938 -49.781 -18.047 1 96.44 351 CYS A O 1
ATOM 2638 N N . THR A 1 352 ? 16.344 -51.75 -18.891 1 96.38 352 THR A N 1
ATOM 2639 C CA . THR A 1 352 ? 14.914 -51.469 -18.859 1 96.38 352 THR A CA 1
ATOM 2640 C C . THR A 1 352 ? 14.438 -51.312 -17.406 1 96.38 352 THR A C 1
ATOM 2642 O O . THR A 1 352 ? 13.727 -50.344 -17.094 1 96.38 352 THR A O 1
ATOM 2645 N N . GLN A 1 353 ? 14.82 -52.219 -16.594 1 94.5 353 GLN A N 1
ATOM 2646 C CA . GLN A 1 353 ? 14.422 -52.156 -15.188 1 94.5 353 GLN A CA 1
ATOM 2647 C C . GLN A 1 353 ? 14.922 -50.875 -14.539 1 94.5 353 GLN A C 1
ATOM 2649 O O . GLN A 1 353 ? 14.188 -50.219 -13.797 1 94.5 353 GLN A O 1
ATOM 2654 N N . LYS A 1 354 ? 16.094 -50.5 -14.836 1 96 354 LYS A N 1
ATOM 2655 C CA . LYS A 1 354 ? 16.672 -49.281 -14.273 1 96 354 LYS A CA 1
ATOM 2656 C C . LYS A 1 354 ? 15.914 -48.031 -14.758 1 96 354 LYS A C 1
ATOM 2658 O O . LYS A 1 354 ? 15.602 -47.156 -13.969 1 96 354 LYS A O 1
ATOM 2663 N N . ALA A 1 355 ? 15.641 -47.969 -16.016 1 96.88 355 ALA A N 1
ATOM 2664 C CA . ALA A 1 355 ? 14.945 -46.812 -16.594 1 96.88 355 ALA A CA 1
ATOM 2665 C C . ALA A 1 355 ? 13.539 -46.688 -16.016 1 96.88 355 ALA A C 1
ATOM 2667 O O . ALA A 1 355 ? 13.109 -45.594 -15.656 1 96.88 355 ALA A O 1
ATOM 2668 N N . VAL A 1 356 ? 12.844 -47.781 -15.891 1 96.06 356 VAL A N 1
ATOM 2669 C CA . VAL A 1 356 ? 11.484 -47.781 -15.352 1 96.06 356 VAL A CA 1
ATOM 2670 C C . VAL A 1 356 ? 11.5 -47.312 -13.898 1 96.06 356 VAL A C 1
ATOM 2672 O O . VAL A 1 356 ? 10.633 -46.562 -13.469 1 96.06 356 VAL A O 1
ATOM 2675 N N . GLN A 1 357 ? 12.484 -47.781 -13.18 1 95 357 GLN A N 1
ATOM 2676 C CA . GLN A 1 357 ? 12.617 -47.344 -11.789 1 95 357 GLN A CA 1
ATOM 2677 C C . GLN A 1 357 ? 12.883 -45.844 -11.695 1 95 357 GLN A C 1
ATOM 2679 O O . GLN A 1 357 ? 12.32 -45.156 -10.844 1 95 357 GLN A O 1
ATOM 2684 N N . GLN A 1 358 ? 13.758 -45.344 -12.539 1 95.88 358 GLN A N 1
ATOM 2685 C CA . GLN A 1 358 ? 14.078 -43.938 -12.539 1 95.88 358 GLN A CA 1
ATOM 2686 C C . GLN A 1 358 ? 12.859 -43.094 -12.914 1 95.88 358 GLN A C 1
ATOM 2688 O O . GLN A 1 358 ? 12.688 -41.969 -12.406 1 95.88 358 GLN A O 1
ATOM 2693 N N . LEU A 1 359 ? 12.031 -43.625 -13.781 1 96.12 359 LEU A N 1
ATOM 2694 C CA . LEU A 1 359 ? 10.836 -42.906 -14.234 1 96.12 359 LEU A CA 1
ATOM 2695 C C . LEU A 1 359 ? 9.797 -42.844 -13.125 1 96.12 359 LEU A C 1
ATOM 2697 O O . LEU A 1 359 ? 8.836 -42.062 -13.219 1 96.12 359 LEU A O 1
ATOM 2701 N N . GLN A 1 360 ? 10 -43.531 -12.062 1 92.81 360 GLN A N 1
ATOM 2702 C CA . GLN A 1 360 ? 9.086 -43.531 -10.93 1 92.81 360 GLN A CA 1
ATOM 2703 C C . GLN A 1 360 ? 9.641 -42.656 -9.797 1 92.81 360 GLN A C 1
ATOM 2705 O O . GLN A 1 360 ? 9.023 -42.562 -8.734 1 92.81 360 GLN A O 1
ATOM 2710 N N . GLN A 1 361 ? 10.711 -42 -10.039 1 92.38 361 GLN A N 1
ATOM 2711 C CA . GLN A 1 361 ? 11.367 -41.25 -8.977 1 92.38 361 GLN A CA 1
ATOM 2712 C C . GLN A 1 361 ? 10.945 -39.781 -9.008 1 92.38 361 GLN A C 1
ATOM 2714 O O . GLN A 1 361 ? 10.289 -39.344 -9.953 1 92.38 361 GLN A O 1
ATOM 2719 N N . ASN A 1 362 ? 11.453 -39.031 -8.047 1 90.12 362 ASN A N 1
ATOM 2720 C CA . ASN A 1 362 ? 11.008 -37.656 -7.75 1 90.12 362 ASN A CA 1
ATOM 2721 C C . ASN A 1 362 ? 11.383 -36.688 -8.867 1 90.12 362 ASN A C 1
ATOM 2723 O O . ASN A 1 362 ? 10.594 -35.844 -9.242 1 90.12 362 ASN A O 1
ATOM 2727 N N . PRO A 1 363 ? 12.523 -36.781 -9.477 1 92.12 363 PRO A N 1
ATOM 2728 C CA . PRO A 1 363 ? 12.93 -35.781 -10.469 1 92.12 363 PRO A CA 1
ATOM 2729 C C . PRO A 1 363 ? 11.969 -35.719 -11.648 1 92.12 363 PRO A C 1
ATOM 2731 O O . PRO A 1 363 ? 11.883 -34.656 -12.305 1 92.12 363 PRO A O 1
ATOM 2734 N N . VAL A 1 364 ? 11.195 -36.812 -11.891 1 95.38 364 VAL A N 1
ATOM 2735 C CA . VAL A 1 364 ? 10.289 -36.781 -13.031 1 95.38 364 VAL A CA 1
ATOM 2736 C C . VAL A 1 364 ? 8.844 -36.906 -12.547 1 95.38 364 VAL A C 1
ATOM 2738 O O . VAL A 1 364 ? 7.938 -37.188 -13.336 1 95.38 364 VAL A O 1
ATOM 2741 N N . ALA A 1 365 ? 8.617 -36.688 -11.273 1 94.5 365 ALA A N 1
ATOM 2742 C CA . ALA A 1 365 ? 7.277 -36.812 -10.703 1 94.5 365 ALA A CA 1
ATOM 2743 C C . ALA A 1 365 ? 6.391 -35.656 -11.117 1 94.5 365 ALA A C 1
ATOM 2745 O O . ALA A 1 365 ? 6.734 -34.469 -10.891 1 94.5 365 ALA A O 1
ATOM 2746 N N . MET A 1 366 ? 5.223 -35.969 -11.609 1 93.12 366 MET A N 1
ATOM 2747 C CA . MET A 1 366 ? 4.281 -34.969 -12.102 1 93.12 366 MET A CA 1
ATOM 2748 C C . MET A 1 366 ? 3.715 -34.125 -10.961 1 93.12 366 MET A C 1
ATOM 2750 O O . MET A 1 366 ? 3.395 -32.969 -11.141 1 93.12 366 MET A O 1
ATOM 2754 N N . ASN A 1 367 ? 3.654 -34.719 -9.836 1 92 367 ASN A N 1
ATOM 2755 C CA . ASN A 1 367 ? 3.049 -34.031 -8.695 1 92 367 ASN A CA 1
ATOM 2756 C C . ASN A 1 367 ? 3.867 -32.812 -8.266 1 92 367 ASN A C 1
ATOM 2758 O O . ASN A 1 367 ? 3.383 -31.969 -7.508 1 92 367 ASN A O 1
ATOM 2762 N N . ARG A 1 368 ? 5.102 -32.625 -8.68 1 94.5 368 ARG A N 1
ATOM 2763 C CA . ARG A 1 368 ? 5.918 -31.453 -8.414 1 94.5 368 ARG A CA 1
ATOM 2764 C C . ARG A 1 368 ? 5.246 -30.188 -8.938 1 94.5 368 ARG A C 1
ATOM 2766 O O . ARG A 1 368 ? 5.398 -29.109 -8.367 1 94.5 368 ARG A O 1
ATOM 2773 N N . LEU A 1 369 ? 4.457 -30.328 -10.031 1 96.19 369 LEU A N 1
ATOM 2774 C CA . LEU A 1 369 ? 3.725 -29.188 -10.578 1 96.19 369 LEU A CA 1
ATOM 2775 C C . LEU A 1 369 ? 2.674 -28.688 -9.594 1 96.19 369 LEU A C 1
ATOM 2777 O O . LEU A 1 369 ? 2.469 -27.484 -9.461 1 96.19 369 LEU A O 1
ATOM 2781 N N . ALA A 1 370 ? 2.082 -29.625 -8.875 1 93.38 370 ALA A N 1
ATOM 2782 C CA . ALA A 1 370 ? 1.051 -29.281 -7.902 1 93.38 370 ALA A CA 1
ATOM 2783 C C . ALA A 1 370 ? 1.643 -28.5 -6.73 1 93.38 370 ALA A C 1
ATOM 2785 O O . ALA A 1 370 ? 0.974 -27.656 -6.141 1 93.38 370 ALA A O 1
ATOM 2786 N N . SER A 1 371 ? 2.881 -28.719 -6.398 1 92.19 371 SER A N 1
ATOM 2787 C CA . SER A 1 371 ? 3.529 -28.094 -5.25 1 92.19 371 SER A CA 1
ATOM 2788 C C . SER A 1 371 ? 3.705 -26.594 -5.457 1 92.19 371 SER A C 1
ATOM 2790 O O . SER A 1 371 ? 3.836 -25.844 -4.492 1 92.19 371 SER A O 1
ATOM 2792 N N . CYS A 1 372 ? 3.643 -26.109 -6.723 1 93.88 372 CYS A N 1
ATOM 2793 C CA . CYS A 1 372 ? 3.834 -24.703 -7.039 1 93.88 372 CYS A CA 1
ATOM 2794 C C . CYS A 1 372 ? 2.682 -23.859 -6.504 1 93.88 372 CYS A C 1
ATOM 2796 O O . CYS A 1 372 ? 2.881 -22.703 -6.098 1 93.88 372 CYS A O 1
ATOM 2798 N N . MET A 1 373 ? 1.553 -24.438 -6.434 1 89.56 373 MET A N 1
ATOM 2799 C CA . MET A 1 373 ? 0.384 -23.734 -5.922 1 89.56 373 MET A CA 1
ATOM 2800 C C . MET A 1 373 ? 0.321 -23.812 -4.398 1 89.56 373 MET A C 1
ATOM 2802 O O . MET A 1 373 ? -0.014 -22.844 -3.732 1 89.56 373 MET A O 1
ATOM 2806 N N . GLN A 1 374 ? 0.732 -24.891 -3.836 1 79.62 374 GLN A N 1
ATOM 2807 C CA . GLN A 1 374 ? 0.622 -25.141 -2.402 1 79.62 374 GLN A CA 1
ATOM 2808 C C . GLN A 1 374 ? 1.539 -24.219 -1.61 1 79.62 374 GLN A C 1
ATOM 2810 O O . GLN A 1 374 ? 1.171 -23.734 -0.534 1 79.62 374 GLN A O 1
ATOM 2815 N N . SER A 1 375 ? 2.594 -23.859 -2.133 1 75.25 375 SER A N 1
ATOM 2816 C CA . SER A 1 375 ? 3.582 -23.031 -1.449 1 75.25 375 SER A CA 1
ATOM 2817 C C . SER A 1 375 ? 3.119 -21.578 -1.357 1 75.25 375 SER A C 1
ATOM 2819 O O . SER A 1 375 ? 3.617 -20.828 -0.528 1 75.25 375 SER A O 1
ATOM 2821 N N . GLU A 1 376 ? 2.104 -21.219 -2.207 1 80.12 376 GLU A N 1
ATOM 2822 C CA . GLU A 1 376 ? 1.732 -19.812 -2.293 1 80.12 376 GLU A CA 1
ATOM 2823 C C . GLU A 1 376 ? 0.379 -19.547 -1.637 1 80.12 376 GLU A C 1
ATOM 2825 O O . GLU A 1 376 ? -0.142 -18.438 -1.691 1 80.12 376 GLU A O 1
ATOM 2830 N N . THR A 1 377 ? -0.1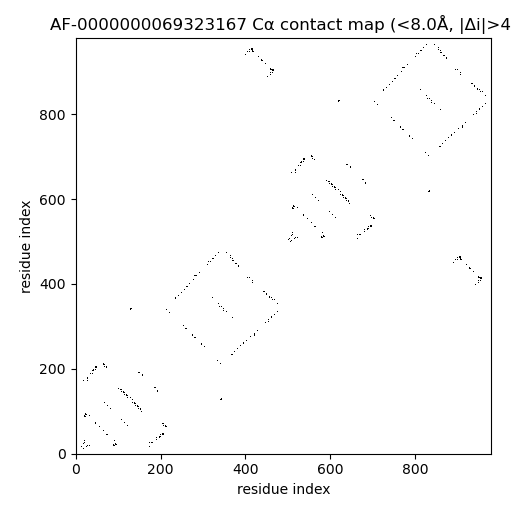38 -20.531 -0.947 1 72.06 377 THR A N 1
ATOM 2831 C CA . THR A 1 377 ? -1.436 -20.375 -0.297 1 72.06 377 THR A CA 1
ATOM 2832 C C . THR A 1 377 ? -1.376 -19.297 0.786 1 72.06 377 THR A C 1
ATOM 2834 O O . THR A 1 377 ? -2.318 -18.531 0.949 1 72.06 377 THR A O 1
ATOM 2837 N N . ASN A 1 378 ? -0.233 -19.156 1.345 1 75.94 378 ASN A N 1
ATOM 2838 C CA . ASN A 1 378 ? -0.088 -18.203 2.438 1 75.94 378 ASN A CA 1
ATOM 2839 C C . ASN A 1 378 ? 0.134 -16.797 1.916 1 75.94 378 ASN A C 1
ATOM 2841 O O . ASN A 1 378 ? -0.136 -15.812 2.621 1 75.94 378 ASN A O 1
ATOM 2845 N N . SER A 1 379 ? 0.586 -16.641 0.718 1 82 379 SER A N 1
ATOM 2846 C CA . SER A 1 379 ? 0.859 -15.312 0.157 1 82 379 SER A CA 1
ATOM 2847 C C . SER A 1 379 ? -0.422 -14.5 0.006 1 82 379 SER A C 1
ATOM 2849 O O . SER A 1 379 ? -0.434 -13.297 0.269 1 82 379 SER A O 1
ATOM 2851 N N . PHE A 1 380 ? -1.484 -15.094 -0.213 1 78.12 380 PHE A N 1
ATOM 2852 C CA . PHE A 1 380 ? -2.758 -14.406 -0.393 1 78.12 380 PHE A CA 1
ATOM 2853 C C . PHE A 1 380 ? -3.316 -13.938 0.946 1 78.12 380 PHE A C 1
ATOM 2855 O O . PHE A 1 380 ? -4.035 -12.938 1.012 1 78.12 380 PHE A O 1
ATOM 2862 N N . ARG A 1 381 ? -2.904 -14.547 2.043 1 75.94 381 ARG A N 1
ATOM 2863 C CA . ARG A 1 381 ? -3.322 -14.125 3.377 1 75.94 381 ARG A CA 1
ATOM 2864 C C . ARG A 1 381 ? -2.695 -12.789 3.748 1 75.94 381 ARG A C 1
ATOM 2866 O O . ARG A 1 381 ? -3.355 -11.93 4.336 1 75.94 381 ARG A O 1
ATOM 2873 N N . THR A 1 382 ? -1.491 -12.602 3.299 1 79.31 382 THR A N 1
ATOM 2874 C CA . THR A 1 382 ? -0.811 -11.344 3.559 1 79.31 382 THR A CA 1
ATOM 2875 C C . THR A 1 382 ? -1.482 -10.195 2.801 1 79.31 382 THR A C 1
ATOM 2877 O O . THR A 1 382 ? -1.568 -9.078 3.305 1 79.31 382 THR A O 1
ATOM 2880 N N . THR 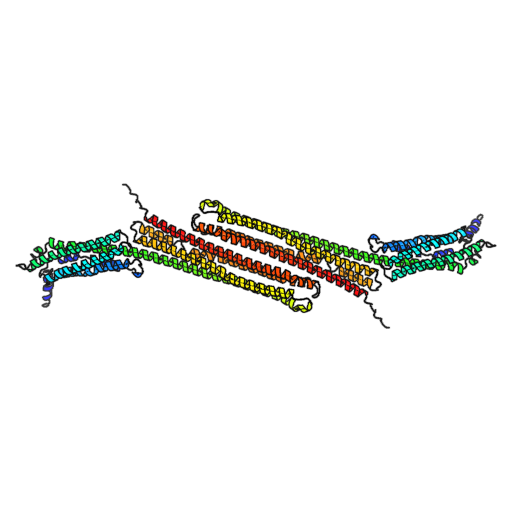A 1 383 ? -2.041 -10.531 1.678 1 84.81 383 THR A N 1
ATOM 2881 C CA . THR A 1 383 ? -2.74 -9.523 0.886 1 84.81 383 THR A CA 1
ATOM 2882 C C . THR A 1 383 ? -4.023 -9.086 1.581 1 84.81 383 THR A C 1
ATOM 2884 O O . THR A 1 383 ? -4.348 -7.895 1.605 1 84.81 383 THR A O 1
ATOM 2887 N N . THR A 1 3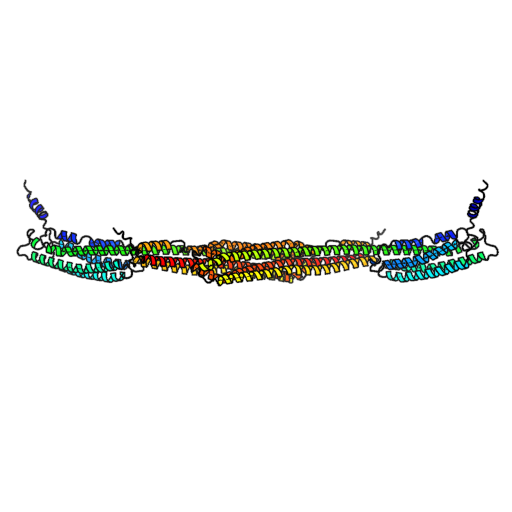84 ? -4.688 -10.023 2.197 1 85.81 384 THR A N 1
ATOM 2888 C CA . THR A 1 384 ? -5.926 -9.695 2.893 1 85.81 384 THR A CA 1
ATOM 2889 C C . THR A 1 384 ? -5.652 -8.812 4.105 1 85.81 384 THR A C 1
ATOM 2891 O O . THR A 1 384 ? -6.406 -7.883 4.387 1 85.81 384 THR A O 1
ATOM 2894 N N . GLN A 1 385 ? -4.57 -9.109 4.746 1 84.94 385 GLN A N 1
ATOM 2895 C CA . GLN A 1 385 ? -4.191 -8.289 5.891 1 84.94 385 GLN A CA 1
ATOM 2896 C C . GLN A 1 385 ? -3.822 -6.871 5.453 1 84.94 385 GLN A C 1
ATOM 2898 O O . GLN A 1 385 ? -4.207 -5.898 6.102 1 84.94 385 GLN A O 1
ATOM 2903 N N . PHE A 1 386 ? -3.127 -6.758 4.355 1 86.81 386 PHE A N 1
ATOM 2904 C CA . PHE A 1 386 ? -2.787 -5.465 3.775 1 86.81 386 PHE A CA 1
ATOM 2905 C C . PHE A 1 386 ? -4.043 -4.66 3.475 1 86.81 386 PHE A C 1
ATOM 2907 O O . PHE A 1 386 ? -4.133 -3.482 3.826 1 86.81 386 PHE A O 1
ATOM 2914 N N . VAL A 1 387 ? -5.008 -5.32 2.881 1 91.56 387 VAL A N 1
ATOM 2915 C CA . VAL A 1 387 ? -6.23 -4.637 2.475 1 91.56 387 VAL A CA 1
ATOM 2916 C C . VAL A 1 387 ? -7.004 -4.184 3.711 1 91.56 387 VAL A C 1
ATOM 2918 O O . VAL A 1 387 ? -7.547 -3.076 3.738 1 91.56 387 VAL A O 1
ATOM 2921 N N . GLN A 1 388 ? -6.98 -4.988 4.734 1 90.75 388 GLN A N 1
ATOM 2922 C CA . GLN A 1 388 ? -7.688 -4.621 5.953 1 90.75 388 GLN A CA 1
ATOM 2923 C C . GLN A 1 388 ? -7.105 -3.348 6.562 1 90.75 388 GLN A C 1
ATOM 2925 O O . GLN A 1 388 ? -7.848 -2.412 6.879 1 90.75 388 GLN A O 1
ATOM 2930 N N . VAL A 1 389 ? -5.855 -3.314 6.707 1 88.56 389 VAL A N 1
ATOM 2931 C CA . VAL A 1 389 ? -5.188 -2.17 7.316 1 88.56 389 VAL A CA 1
ATOM 2932 C C . VAL A 1 389 ? -5.402 -0.929 6.453 1 88.56 389 VAL A C 1
ATOM 2934 O O . VAL A 1 389 ? -5.688 0.154 6.969 1 88.56 389 VAL A O 1
ATOM 2937 N N . GLN A 1 390 ? -5.312 -1.12 5.125 1 91.5 390 GLN A N 1
ATOM 2938 C CA . GLN A 1 390 ? -5.422 0.019 4.219 1 91.5 390 GLN A CA 1
ATOM 2939 C C . GLN A 1 390 ? -6.859 0.517 4.133 1 91.5 390 GLN A C 1
ATOM 2941 O O . GLN A 1 390 ? -7.102 1.719 4.004 1 91.5 390 GLN A O 1
ATOM 2946 N N . MET A 1 391 ? -7.773 -0.378 4.188 1 94.5 391 MET A N 1
ATOM 2947 C CA . MET A 1 391 ? -9.172 0.038 4.141 1 94.5 391 MET A CA 1
ATOM 2948 C C . MET A 1 391 ? -9.562 0.769 5.418 1 94.5 391 MET A C 1
ATOM 2950 O O . MET A 1 391 ? -10.375 1.694 5.387 1 94.5 391 MET A O 1
ATOM 2954 N N . ASP A 1 392 ? -9.008 0.397 6.527 1 93.12 392 ASP A N 1
ATOM 2955 C CA . ASP A 1 392 ? -9.195 1.161 7.754 1 93.12 392 ASP A CA 1
ATOM 2956 C C . ASP A 1 392 ? -8.625 2.572 7.617 1 93.12 392 ASP A C 1
ATOM 2958 O O . ASP A 1 392 ? -9.242 3.541 8.062 1 93.12 392 ASP A O 1
ATOM 2962 N N . ALA A 1 393 ? -7.496 2.623 6.996 1 91.38 393 ALA A N 1
ATOM 2963 C CA . ALA A 1 393 ? -6.879 3.926 6.762 1 91.38 393 ALA A CA 1
ATOM 2964 C C . ALA A 1 393 ? -7.746 4.789 5.848 1 91.38 393 ALA A C 1
ATOM 2966 O O . ALA A 1 393 ? -7.832 6.004 6.027 1 91.38 393 ALA A O 1
ATOM 2967 N N . VAL A 1 394 ? -8.352 4.152 4.848 1 95.06 394 VAL A N 1
ATOM 2968 C CA . VAL A 1 394 ? -9.266 4.855 3.957 1 95.06 394 VAL A CA 1
ATOM 2969 C C . VAL A 1 394 ? -10.453 5.398 4.754 1 95.06 394 VAL A C 1
ATOM 2971 O O . VAL A 1 394 ? -10.836 6.559 4.598 1 95.06 394 VAL A O 1
ATOM 2974 N N . ARG A 1 395 ? -10.984 4.578 5.613 1 95.69 395 ARG A N 1
ATOM 2975 C CA . ARG A 1 395 ? -12.102 4.984 6.461 1 95.69 395 ARG A CA 1
ATOM 2976 C C . ARG A 1 395 ? -11.734 6.191 7.316 1 95.69 395 ARG A C 1
ATOM 2978 O O . ARG A 1 395 ? -12.469 7.176 7.363 1 95.69 395 ARG A O 1
ATOM 2985 N N . ASN A 1 396 ? -10.609 6.109 7.926 1 92.94 396 ASN A N 1
ATOM 2986 C CA . ASN A 1 396 ? -10.164 7.191 8.797 1 92.94 396 ASN A CA 1
ATOM 2987 C C . ASN A 1 396 ? -9.898 8.469 8.008 1 92.94 396 ASN A C 1
ATOM 2989 O O . ASN A 1 396 ? -10.234 9.562 8.461 1 92.94 396 ASN A O 1
ATOM 2993 N N . ALA A 1 397 ? -9.273 8.305 6.863 1 94 397 ALA A N 1
ATOM 2994 C CA . ALA A 1 397 ? -9.008 9.461 6.008 1 94 397 ALA A CA 1
ATOM 2995 C C . ALA A 1 397 ? -10.305 10.125 5.562 1 94 397 ALA A C 1
ATOM 2997 O O . ALA A 1 397 ? -10.422 11.352 5.602 1 94 397 ALA A O 1
ATOM 2998 N N . ALA A 1 398 ? -11.25 9.32 5.219 1 96.25 398 ALA A N 1
ATOM 2999 C CA . ALA A 1 398 ? -12.531 9.844 4.746 1 96.25 398 ALA A CA 1
ATOM 3000 C C . ALA A 1 398 ? -13.289 10.539 5.875 1 96.25 398 ALA A C 1
ATOM 3002 O O . ALA A 1 398 ? -13.938 11.562 5.656 1 96.25 398 ALA A O 1
ATOM 3003 N N . ALA A 1 399 ? -13.164 10.055 7.055 1 94.81 399 ALA A N 1
ATOM 3004 C CA . ALA A 1 399 ? -13.93 10.57 8.195 1 94.81 399 ALA A CA 1
ATOM 3005 C C . ALA A 1 399 ? -13.258 11.812 8.773 1 94.81 399 ALA A C 1
ATOM 3007 O O . ALA A 1 399 ? -13.883 12.562 9.531 1 94.81 399 ALA A O 1
ATOM 3008 N N . SER A 1 400 ? -12.031 12.07 8.398 1 93.25 400 SER A N 1
ATOM 3009 C CA . SER A 1 400 ? -11.203 13.047 9.102 1 93.25 400 SER A CA 1
ATOM 3010 C C . SER A 1 400 ? -11.797 14.445 9.008 1 93.25 400 SER A C 1
ATOM 3012 O O . SER A 1 400 ? -11.781 15.203 9.984 1 93.25 400 SER A O 1
ATOM 3014 N N . LEU A 1 401 ? -12.32 14.82 7.84 1 95 401 LEU A N 1
ATOM 3015 C CA . LEU A 1 401 ? -12.844 16.172 7.648 1 95 401 LEU A CA 1
ATOM 3016 C C . LEU A 1 401 ? -14.062 16.406 8.531 1 95 401 LEU A C 1
ATOM 3018 O O . LEU A 1 401 ? -14.18 17.469 9.164 1 95 401 LEU A O 1
ATOM 3022 N N . ALA A 1 402 ? -14.977 15.492 8.656 1 92.75 402 ALA A N 1
ATOM 3023 C CA . ALA A 1 402 ? -16.156 15.594 9.508 1 92.75 402 ALA A CA 1
ATOM 3024 C C . ALA A 1 402 ? -15.766 15.656 10.984 1 92.75 402 ALA A C 1
ATOM 3026 O O . ALA A 1 402 ? -16.328 16.438 11.75 1 92.75 402 ALA A O 1
ATOM 3027 N N . VAL A 1 403 ? -14.797 14.836 11.383 1 92.31 403 VAL A N 1
ATOM 3028 C CA . VAL A 1 403 ? -14.344 14.773 12.773 1 92.31 403 VAL A CA 1
ATOM 3029 C C . VAL A 1 403 ? -13.703 16.109 13.156 1 92.31 403 VAL A C 1
ATOM 3031 O O . VAL A 1 403 ? -13.977 16.656 14.227 1 92.31 403 VAL A O 1
ATOM 3034 N N . GLN A 1 404 ? -12.906 16.703 12.242 1 93.12 404 GLN A N 1
ATOM 3035 C CA . GLN A 1 404 ? -12.242 17.969 12.516 1 93.12 404 GLN A CA 1
ATOM 3036 C C . GLN A 1 404 ? -13.258 19.109 12.625 1 93.12 404 GLN A C 1
ATOM 3038 O O . GLN A 1 404 ? -13.18 19.938 13.539 1 93.12 404 GLN A O 1
ATOM 3043 N N . MET A 1 405 ? -14.148 19.094 11.688 1 92.75 405 MET A N 1
ATOM 3044 C CA . MET A 1 405 ? -15.18 20.125 11.734 1 92.75 405 MET A CA 1
ATOM 3045 C C . MET A 1 405 ? -15.914 20.109 13.07 1 92.75 405 MET A C 1
ATOM 3047 O O . MET A 1 405 ? -16.078 21.156 13.695 1 92.75 405 MET A O 1
ATOM 3051 N N . SER A 1 406 ? -16.25 18.938 13.539 1 90.69 406 SER A N 1
ATOM 3052 C CA . SER A 1 406 ? -17 18.797 14.781 1 90.69 406 SER A CA 1
ATOM 3053 C C . SER A 1 406 ? -16.141 19.188 15.984 1 90.69 406 SER A C 1
ATOM 3055 O O . SER A 1 406 ? -16.672 19.703 16.969 1 90.69 406 SER A O 1
ATOM 3057 N N . ARG A 1 407 ? -14.891 18.953 15.961 1 90.62 407 ARG A N 1
ATOM 3058 C CA . ARG A 1 407 ? -14 19.219 17.094 1 90.62 407 ARG A CA 1
ATOM 3059 C C . ARG A 1 407 ? -13.625 20.703 17.156 1 90.62 407 ARG A C 1
ATOM 3061 O O . ARG A 1 407 ? -13.492 21.266 18.234 1 90.62 407 ARG A O 1
ATOM 3068 N N . ILE A 1 408 ? -13.516 21.297 15.992 1 91.75 408 ILE A N 1
ATOM 3069 C CA . ILE A 1 408 ? -12.922 22.625 15.914 1 91.75 408 ILE A CA 1
ATOM 3070 C C . ILE A 1 408 ? -14.031 23.672 15.938 1 91.75 408 ILE A C 1
ATOM 3072 O O . ILE A 1 408 ? -13.938 24.672 16.672 1 91.75 408 ILE A O 1
ATOM 3076 N N . CYS A 1 409 ? -15.055 23.469 15.102 1 89.75 409 CYS A N 1
ATOM 3077 C CA . CYS A 1 409 ? -16.094 24.484 14.969 1 89.75 409 CYS A CA 1
ATOM 3078 C C . CYS A 1 409 ? -17.047 24.453 16.141 1 89.75 409 CYS A C 1
ATOM 3080 O O . CYS A 1 409 ? -17.625 23.406 16.453 1 89.75 409 CYS A O 1
ATOM 3082 N N . GLN A 1 410 ? -17.047 25.453 16.875 1 78.44 410 GLN A N 1
ATOM 3083 C CA . GLN A 1 410 ? -17.906 25.562 18.062 1 78.44 410 GLN A CA 1
ATOM 3084 C C . GLN A 1 410 ? -19.359 25.75 17.672 1 78.44 410 GLN A C 1
ATOM 3086 O O . GLN A 1 410 ? -20.266 25.406 18.438 1 78.44 410 GLN A O 1
ATOM 3091 N N . ARG A 1 411 ? -19.672 26.406 16.516 1 78.62 411 ARG A N 1
ATOM 3092 C CA . ARG A 1 411 ? -21.031 26.688 16.047 1 78.62 411 ARG A CA 1
ATOM 3093 C C . ARG A 1 411 ? -21.312 25.969 14.734 1 78.62 411 ARG A C 1
ATOM 3095 O O . ARG A 1 411 ? -20.422 25.828 13.891 1 78.62 411 ARG A O 1
ATOM 3102 N N . GLU A 1 412 ? -22.484 25.641 14.625 1 74.38 412 GLU A N 1
ATOM 3103 C CA . GLU A 1 412 ? -22.906 25 13.391 1 74.38 412 GLU A CA 1
ATOM 3104 C C . GLU A 1 412 ? -22.984 26 12.242 1 74.38 412 GLU A C 1
ATOM 3106 O O . GLU A 1 412 ? -22.844 25.625 11.078 1 74.38 412 GLU A O 1
ATOM 3111 N N . THR A 1 413 ? -23.219 27.219 12.68 1 74.38 413 THR A N 1
ATOM 3112 C CA . THR A 1 413 ? -23.219 28.266 11.664 1 74.38 413 THR A CA 1
ATOM 3113 C C . THR A 1 413 ? -22.062 29.234 11.875 1 74.38 413 THR A C 1
ATOM 3115 O O . THR A 1 413 ? -21.656 29.484 13.016 1 74.38 413 THR A O 1
ATOM 3118 N N . GLY A 1 414 ? -21.219 29.266 10.672 1 84.94 414 GLY A N 1
ATOM 3119 C CA . GLY A 1 414 ? -20.125 30.234 10.797 1 84.94 414 GLY A CA 1
ATOM 3120 C C . GLY A 1 414 ? -19 29.984 9.812 1 84.94 414 GLY A C 1
ATOM 3121 O O . GLY A 1 414 ? -19.062 29.062 9.008 1 84.94 414 GLY A O 1
ATOM 3122 N N . PRO A 1 415 ? -18.125 30.922 9.82 1 88.25 415 PRO A N 1
ATOM 3123 C CA . PRO A 1 415 ? -17.016 30.859 8.867 1 88.25 415 PRO A CA 1
ATOM 3124 C C . PRO A 1 415 ? -16.188 29.578 9.023 1 88.25 415 PRO A C 1
ATOM 3126 O O . PRO A 1 415 ? -15.656 29.062 8.039 1 88.25 415 PRO A O 1
ATOM 3129 N N . CYS A 1 416 ? -16.109 29.078 10.242 1 92.56 416 CYS A N 1
ATOM 3130 C CA . CYS A 1 416 ? -15.367 27.844 10.477 1 92.56 416 CYS A CA 1
ATOM 3131 C C . CYS A 1 416 ? -16 26.672 9.75 1 92.56 416 CYS A C 1
ATOM 3133 O O . CYS A 1 416 ? -15.336 25.969 8.992 1 92.56 416 CYS A O 1
ATOM 3135 N N . THR A 1 417 ? -17.297 26.469 9.938 1 92.06 417 THR A N 1
ATOM 3136 C CA . THR A 1 417 ? -18.031 25.391 9.281 1 92.06 417 THR A CA 1
ATOM 3137 C C . THR A 1 417 ? -18.031 25.578 7.766 1 92.06 417 THR A C 1
ATOM 3139 O O . THR A 1 417 ? -17.875 24.625 7.016 1 92.06 417 THR A O 1
ATOM 3142 N N . ALA A 1 418 ? -18.156 26.828 7.289 1 92 418 ALA A N 1
ATOM 3143 C CA . ALA A 1 418 ? -18.125 27.125 5.859 1 92 418 ALA A CA 1
ATOM 3144 C C . ALA A 1 418 ? -16.797 26.703 5.238 1 92 418 ALA A C 1
ATOM 3146 O O . ALA A 1 418 ? -16.766 26.188 4.117 1 92 418 ALA A O 1
ATOM 3147 N N . TYR A 1 419 ? -15.734 26.859 5.941 1 93.81 419 TYR A N 1
ATOM 3148 C CA . TYR A 1 419 ? -14.43 26.438 5.434 1 93.81 419 TYR A CA 1
ATOM 3149 C C . TYR A 1 419 ? -14.406 24.922 5.203 1 93.81 419 TYR A C 1
ATOM 3151 O O . TYR A 1 419 ? -14.008 24.469 4.133 1 93.81 419 TYR A O 1
ATOM 3159 N N . PHE A 1 420 ? -14.789 24.203 6.234 1 94.38 420 PHE A N 1
ATOM 3160 C CA . PHE A 1 420 ? -14.695 22.75 6.129 1 94.38 420 PHE A CA 1
ATOM 3161 C C . PHE A 1 420 ? -15.562 22.234 4.984 1 94.38 420 PHE A C 1
ATOM 3163 O O . PHE A 1 420 ? -15.188 21.297 4.289 1 94.38 420 PHE A O 1
ATOM 3170 N N . PHE A 1 421 ? -16.688 22.891 4.727 1 94.12 421 PHE A N 1
ATOM 3171 C CA . PHE A 1 421 ? -17.531 22.469 3.609 1 94.12 421 PHE A CA 1
ATOM 3172 C C . PHE A 1 421 ? -16.875 22.828 2.279 1 94.12 421 PHE A C 1
ATOM 3174 O O . PHE A 1 421 ? -17.047 22.109 1.285 1 94.12 421 PHE A O 1
ATOM 3181 N N . SER A 1 422 ? -16.078 23.859 2.205 1 94.75 422 SER A N 1
ATOM 3182 C CA . SER A 1 422 ? -15.375 24.25 0.983 1 94.75 422 SER A CA 1
ATOM 3183 C C . SER A 1 422 ? -14.18 23.344 0.72 1 94.75 422 SER A C 1
ATOM 3185 O O . SER A 1 422 ? -13.648 23.312 -0.393 1 94.75 422 SER A O 1
ATOM 3187 N N . ALA A 1 423 ? -13.727 22.531 1.723 1 95.81 423 ALA A N 1
ATOM 3188 C CA . ALA A 1 423 ? -12.523 21.719 1.628 1 95.81 423 ALA A CA 1
ATOM 3189 C C . ALA A 1 423 ? -12.844 20.328 1.084 1 95.81 423 ALA A C 1
ATOM 3191 O O . ALA A 1 423 ? -11.938 19.531 0.821 1 95.81 423 ALA A O 1
ATOM 3192 N N . PHE A 1 424 ? -14.133 20.016 0.806 1 96.12 424 PHE A N 1
ATOM 3193 C CA . PHE A 1 424 ? -14.562 18.672 0.459 1 96.12 424 PHE A CA 1
ATOM 3194 C C . PHE A 1 424 ? -13.961 18.234 -0.877 1 96.12 424 PHE A C 1
ATOM 3196 O O . PHE A 1 424 ? -13.586 17.078 -1.05 1 96.12 424 PHE A O 1
ATOM 3203 N N . PRO A 1 425 ? -13.883 19.156 -1.917 1 95.62 425 PRO A N 1
ATOM 3204 C CA . PRO A 1 425 ? -13.328 18.703 -3.195 1 95.62 425 PRO A CA 1
ATOM 3205 C C . PRO A 1 425 ? -11.898 18.172 -3.066 1 95.62 425 PRO A C 1
ATOM 3207 O O . PRO A 1 425 ? -11.594 17.078 -3.562 1 95.62 425 PRO A O 1
ATOM 3210 N N . ASP A 1 426 ? -11 18.891 -2.379 1 95.38 426 ASP A N 1
ATOM 3211 C CA . ASP A 1 426 ? -9.633 18.438 -2.154 1 95.38 426 ASP A CA 1
ATOM 3212 C C . ASP A 1 426 ? -9.617 17.172 -1.298 1 95.38 426 ASP A C 1
ATOM 3214 O O . ASP A 1 426 ? -8.82 16.266 -1.537 1 95.38 426 ASP A O 1
ATOM 3218 N N . HIS A 1 427 ? -10.477 17.172 -0.344 1 96.44 427 HIS A N 1
ATOM 3219 C CA . HIS A 1 427 ? -10.617 16.016 0.529 1 96.44 427 HIS A CA 1
ATOM 3220 C C . HIS A 1 427 ? -11.023 14.766 -0.262 1 96.44 427 HIS A C 1
ATOM 3222 O O . HIS A 1 427 ? -10.469 13.688 -0.06 1 96.44 427 HIS A O 1
ATOM 3228 N N . SER A 1 428 ? -11.961 14.969 -1.149 1 96.56 428 SER A N 1
ATOM 3229 C CA . SER A 1 428 ? -12.422 13.875 -1.996 1 96.56 428 SER A CA 1
ATOM 3230 C C . SER A 1 428 ? -11.289 13.305 -2.84 1 96.56 428 SER A C 1
ATOM 3232 O O . SER A 1 428 ? -11.133 12.086 -2.939 1 96.56 428 SER A O 1
ATOM 3234 N N . GLN A 1 429 ? -10.547 14.188 -3.4 1 96.19 429 GLN A N 1
ATOM 3235 C CA . GLN A 1 429 ? -9.438 13.766 -4.246 1 96.19 429 GLN A CA 1
ATOM 3236 C C . GLN A 1 429 ? -8.422 12.945 -3.447 1 96.19 429 GLN A C 1
ATOM 3238 O O . GLN A 1 429 ? -7.938 11.922 -3.922 1 96.19 429 GLN A O 1
ATOM 3243 N N . ARG A 1 430 ? -8.141 13.305 -2.303 1 95.44 430 ARG A N 1
ATOM 3244 C CA . ARG A 1 430 ? -7.18 12.602 -1.464 1 95.44 430 ARG A CA 1
ATOM 3245 C C . ARG A 1 430 ? -7.684 11.203 -1.118 1 95.44 430 ARG A C 1
ATOM 3247 O O . ARG A 1 430 ? -6.922 10.227 -1.18 1 95.44 430 ARG A O 1
ATOM 3254 N N . VAL A 1 431 ? -8.953 11.125 -0.761 1 96.5 431 VAL A N 1
ATOM 3255 C CA . VAL A 1 431 ? -9.523 9.844 -0.371 1 96.5 431 VAL A CA 1
ATOM 3256 C C . VAL A 1 431 ? -9.57 8.914 -1.579 1 96.5 431 VAL A C 1
ATOM 3258 O O . VAL A 1 431 ? -9.211 7.734 -1.478 1 96.5 431 VAL A O 1
ATOM 3261 N N . GLN A 1 432 ? -9.938 9.469 -2.719 1 96.06 432 GLN A N 1
ATOM 3262 C CA . GLN A 1 432 ? -9.977 8.664 -3.936 1 96.06 432 GLN A CA 1
ATOM 3263 C C . GLN A 1 432 ? -8.586 8.141 -4.285 1 96.06 432 GLN A C 1
ATOM 3265 O O . GLN A 1 432 ? -8.43 6.988 -4.688 1 96.06 432 GLN A O 1
ATOM 3270 N N . ASN A 1 433 ? -7.648 8.969 -4.148 1 95.69 433 ASN A N 1
ATOM 3271 C CA . ASN A 1 433 ? -6.277 8.547 -4.398 1 95.69 433 ASN A CA 1
ATOM 3272 C C . ASN A 1 433 ? -5.863 7.402 -3.475 1 95.69 433 ASN A C 1
ATOM 3274 O O . ASN A 1 433 ? -5.172 6.473 -3.895 1 95.69 433 ASN A O 1
ATOM 3278 N N . LYS A 1 434 ? -6.285 7.473 -2.289 1 95.81 434 LYS A N 1
ATOM 3279 C CA . LYS A 1 434 ? -5.961 6.41 -1.342 1 95.81 434 LYS A CA 1
ATOM 3280 C C . LYS A 1 434 ? -6.617 5.094 -1.745 1 95.81 434 LYS A C 1
ATOM 3282 O O . LYS A 1 434 ? -6 4.031 -1.647 1 95.81 434 LYS A O 1
ATOM 3287 N N . ILE A 1 435 ? -7.828 5.211 -2.15 1 95.56 435 ILE A N 1
ATOM 3288 C CA . ILE A 1 435 ? -8.531 4.023 -2.613 1 95.56 435 ILE A CA 1
ATOM 3289 C C . ILE A 1 435 ? -7.797 3.42 -3.809 1 95.56 435 ILE A C 1
ATOM 3291 O O . ILE A 1 435 ? -7.637 2.199 -3.896 1 95.56 435 ILE A O 1
ATOM 3295 N N . SER A 1 436 ? -7.297 4.266 -4.66 1 93.69 436 SER A N 1
ATOM 3296 C CA . SER A 1 436 ? -6.551 3.811 -5.828 1 93.69 436 SER A CA 1
ATOM 3297 C C . SER A 1 436 ? -5.25 3.127 -5.418 1 93.69 436 SER A C 1
ATOM 3299 O O . SER A 1 436 ? -4.82 2.166 -6.059 1 93.69 436 SER A O 1
ATOM 3301 N N . VAL A 1 437 ? -4.648 3.635 -4.398 1 92.31 437 VAL A N 1
ATOM 3302 C CA . VAL A 1 437 ? -3.42 3.031 -3.898 1 92.31 437 VAL A CA 1
ATOM 3303 C C . VAL A 1 437 ? -3.709 1.625 -3.379 1 92.31 437 VAL A C 1
ATOM 3305 O O . VAL A 1 437 ? -2.912 0.706 -3.584 1 92.31 437 VAL A O 1
ATOM 3308 N N . VAL A 1 438 ? -4.859 1.44 -2.732 1 94.06 438 VAL A N 1
ATOM 3309 C CA . VAL A 1 438 ? -5.227 0.125 -2.221 1 94.06 438 VAL A CA 1
ATOM 3310 C C . VAL A 1 438 ? -5.438 -0.842 -3.385 1 94.06 438 VAL A C 1
ATOM 3312 O O . VAL A 1 438 ? -4.879 -1.942 -3.393 1 94.06 438 VAL A O 1
ATOM 3315 N N . ALA A 1 439 ? -6.168 -0.404 -4.391 1 93.88 439 ALA A N 1
ATOM 3316 C CA . ALA A 1 439 ? -6.414 -1.242 -5.559 1 93.88 439 ALA A CA 1
ATOM 3317 C C . ALA A 1 439 ? -5.109 -1.586 -6.273 1 93.88 439 ALA A C 1
ATOM 3319 O O . ALA A 1 439 ? -4.895 -2.734 -6.668 1 93.88 439 ALA A O 1
ATOM 3320 N N . GLY A 1 440 ? -4.297 -0.607 -6.434 1 91.75 440 GLY A N 1
ATOM 3321 C CA . GLY A 1 440 ? -3.002 -0.835 -7.055 1 91.75 440 GLY A CA 1
ATOM 3322 C C . GLY A 1 440 ? -2.133 -1.805 -6.277 1 91.75 440 GLY A C 1
ATOM 3323 O O . GLY A 1 440 ? -1.451 -2.646 -6.867 1 91.75 440 GLY A O 1
ATOM 3324 N N . GLY A 1 441 ? -2.164 -1.711 -4.949 1 91.94 441 GLY A N 1
ATOM 3325 C CA . GLY A 1 441 ? -1.422 -2.635 -4.105 1 91.94 441 GLY A CA 1
ATOM 3326 C C . GLY A 1 441 ? -1.904 -4.07 -4.223 1 91.94 441 GLY A C 1
ATOM 3327 O O . GLY A 1 441 ? -1.097 -4.992 -4.352 1 91.94 441 GLY A O 1
ATOM 3328 N N . VAL A 1 442 ? -3.16 -4.223 -4.25 1 94.06 442 VAL A N 1
ATOM 3329 C CA . VAL A 1 442 ? -3.75 -5.551 -4.367 1 94.06 442 VAL A CA 1
ATOM 3330 C C . VAL A 1 442 ? -3.41 -6.148 -5.73 1 94.06 442 VAL A C 1
ATOM 3332 O O . VAL A 1 442 ? -2.992 -7.309 -5.82 1 94.06 442 VAL A O 1
ATOM 3335 N N . SER A 1 443 ? -3.557 -5.375 -6.809 1 93.81 443 SER A N 1
ATOM 3336 C CA . SER A 1 443 ? -3.262 -5.824 -8.164 1 93.81 443 SER A CA 1
ATOM 3337 C C . SER A 1 443 ? -1.806 -6.254 -8.305 1 93.81 443 SER A C 1
ATOM 3339 O O . SER A 1 443 ? -1.514 -7.297 -8.891 1 93.81 443 SER A O 1
ATOM 3341 N N . ASN A 1 444 ? -1.008 -5.5 -7.77 1 92.5 444 ASN A N 1
ATOM 3342 C CA . ASN A 1 444 ? 0.414 -5.812 -7.871 1 92.5 444 ASN A CA 1
ATOM 3343 C C . ASN A 1 444 ? 0.767 -7.078 -7.094 1 92.5 444 ASN A C 1
ATOM 3345 O O . ASN A 1 444 ? 1.536 -7.914 -7.574 1 92.5 444 ASN A O 1
ATOM 3349 N N . ASP A 1 445 ? 0.246 -7.27 -5.895 1 91.94 445 ASP A N 1
ATOM 3350 C CA . ASP A 1 445 ? 0.485 -8.477 -5.117 1 91.94 445 ASP A CA 1
ATOM 3351 C C . ASP A 1 445 ? -0.012 -9.719 -5.859 1 91.94 445 ASP A C 1
ATOM 3353 O O . ASP A 1 445 ? 0.655 -10.758 -5.863 1 91.94 445 ASP A O 1
ATOM 3357 N N . GLU A 1 446 ? -1.137 -9.523 -6.438 1 92.06 446 GLU A N 1
ATOM 3358 C CA . GLU A 1 446 ? -1.693 -10.625 -7.219 1 92.06 446 GLU A CA 1
ATOM 3359 C C . GLU A 1 446 ? -0.775 -11 -8.375 1 92.06 446 GLU A C 1
ATOM 3361 O O . GLU A 1 446 ? -0.523 -12.18 -8.625 1 92.06 446 GLU A O 1
ATOM 3366 N N . HIS A 1 447 ? -0.272 -10.016 -9.086 1 93.69 447 HIS A N 1
ATOM 3367 C CA . HIS A 1 447 ? 0.626 -10.266 -10.203 1 93.69 447 HIS A CA 1
ATOM 3368 C C . HIS A 1 447 ? 1.913 -10.938 -9.742 1 93.69 447 HIS A C 1
ATOM 3370 O O . HIS A 1 447 ? 2.443 -11.812 -10.43 1 93.69 447 HIS A O 1
ATOM 3376 N N . ILE A 1 448 ? 2.369 -10.523 -8.609 1 93.88 448 ILE A N 1
ATOM 3377 C CA . ILE A 1 448 ? 3.613 -11.078 -8.086 1 93.88 448 ILE A CA 1
ATOM 3378 C C . ILE A 1 448 ? 3.404 -12.539 -7.691 1 93.88 448 ILE A C 1
ATOM 3380 O O . ILE A 1 448 ? 4.188 -13.406 -8.078 1 93.88 448 ILE A O 1
ATOM 3384 N N . VAL A 1 449 ? 2.316 -12.82 -6.953 1 93.06 449 VAL A N 1
ATOM 3385 C CA . VAL A 1 449 ? 2.047 -14.18 -6.5 1 93.06 449 VAL A CA 1
ATOM 3386 C C . VAL A 1 449 ? 1.751 -15.078 -7.699 1 93.06 449 VAL A C 1
ATOM 3388 O O . VAL A 1 449 ? 2.291 -16.188 -7.805 1 93.06 449 VAL A O 1
ATOM 3391 N N . THR A 1 450 ? 0.947 -14.555 -8.602 1 93.5 450 THR A N 1
ATOM 3392 C CA . THR A 1 450 ? 0.615 -15.312 -9.805 1 93.5 450 THR A CA 1
ATOM 3393 C C . THR A 1 450 ? 1.864 -15.57 -10.641 1 93.5 450 THR A C 1
ATOM 3395 O O . THR A 1 450 ? 2.076 -16.688 -11.117 1 93.5 450 THR A O 1
ATOM 3398 N N . GLY A 1 451 ? 2.646 -14.531 -10.812 1 94.12 451 GLY A N 1
ATOM 3399 C CA . GLY A 1 451 ? 3.895 -14.688 -11.547 1 94.12 451 GLY A CA 1
ATOM 3400 C C . GLY A 1 451 ? 4.824 -15.719 -10.93 1 94.12 451 GLY A C 1
ATOM 3401 O O . GLY A 1 451 ? 5.441 -16.516 -11.641 1 94.12 451 GLY A O 1
ATOM 3402 N N . ARG A 1 452 ? 4.898 -15.766 -9.625 1 93.88 452 ARG A N 1
ATOM 3403 C CA . ARG A 1 452 ? 5.723 -16.75 -8.922 1 93.88 452 ARG A CA 1
ATOM 3404 C C . ARG A 1 452 ? 5.238 -18.172 -9.188 1 93.88 452 ARG A C 1
ATOM 3406 O O . ARG A 1 452 ? 6.047 -19.078 -9.414 1 93.88 452 ARG A O 1
ATOM 3413 N N . ILE A 1 453 ? 3.955 -18.297 -9.156 1 94.75 453 ILE A N 1
ATOM 3414 C CA . ILE A 1 453 ? 3.383 -19.609 -9.391 1 94.75 453 ILE A CA 1
ATOM 3415 C C . ILE A 1 453 ? 3.652 -20.047 -10.828 1 94.75 453 ILE A C 1
ATOM 3417 O O . ILE A 1 453 ? 4.086 -21.172 -11.07 1 94.75 453 ILE A O 1
ATOM 3421 N N . VAL A 1 454 ? 3.447 -19.156 -11.773 1 96.44 454 VAL A N 1
ATOM 3422 C CA . VAL A 1 454 ? 3.646 -19.469 -13.188 1 96.44 454 VAL A CA 1
ATOM 3423 C C . VAL A 1 454 ? 5.117 -19.781 -13.445 1 96.44 454 VAL A C 1
ATOM 3425 O O . VAL A 1 454 ? 5.438 -20.75 -14.148 1 96.44 454 VAL A O 1
ATOM 3428 N N . ASP A 1 455 ? 5.98 -19.078 -12.844 1 95.81 455 ASP A N 1
ATOM 3429 C CA . ASP A 1 455 ? 7.406 -19.359 -12.977 1 95.81 455 ASP A CA 1
ATOM 3430 C C . ASP A 1 455 ? 7.762 -20.719 -12.391 1 95.81 455 ASP A C 1
ATOM 3432 O O . ASP A 1 455 ? 8.547 -21.469 -12.977 1 95.81 455 ASP A O 1
ATOM 3436 N N . CYS A 1 456 ? 7.211 -21.016 -11.25 1 96.19 456 CYS A N 1
ATOM 3437 C CA . CYS A 1 456 ? 7.434 -22.312 -10.609 1 96.19 456 CYS A CA 1
ATOM 3438 C C . CYS A 1 456 ? 6.953 -23.453 -11.5 1 96.19 456 CYS A C 1
ATOM 3440 O O . CYS A 1 456 ? 7.684 -24.422 -11.719 1 96.19 456 CYS A O 1
ATOM 3442 N N . VAL A 1 457 ? 5.773 -23.266 -12.062 1 97.12 457 VAL A N 1
ATOM 3443 C CA . VAL A 1 457 ? 5.18 -24.297 -12.914 1 97.12 457 VAL A CA 1
ATOM 3444 C C . VAL A 1 457 ? 6.043 -24.5 -14.156 1 97.12 457 VAL A C 1
ATOM 3446 O O . VAL A 1 457 ? 6.371 -25.641 -14.5 1 97.12 457 VAL A O 1
ATOM 3449 N N . ASN A 1 458 ? 6.418 -23.469 -14.766 1 96.88 458 ASN A N 1
ATOM 3450 C CA . ASN A 1 458 ? 7.23 -23.562 -15.977 1 96.88 458 ASN A CA 1
ATOM 3451 C C . ASN A 1 458 ? 8.617 -24.109 -15.688 1 96.88 458 ASN A C 1
ATOM 3453 O O . ASN A 1 458 ? 9.148 -24.922 -16.453 1 96.88 458 ASN A O 1
ATOM 3457 N N . GLY A 1 459 ? 9.195 -23.625 -14.594 1 95.81 459 GLY A N 1
ATOM 3458 C CA . GLY A 1 459 ? 10.492 -24.156 -14.195 1 95.81 459 GLY A CA 1
ATOM 3459 C C . GLY A 1 459 ? 10.477 -25.641 -13.891 1 95.81 459 GLY A C 1
ATOM 3460 O O . GLY A 1 459 ? 11.32 -26.391 -14.383 1 95.81 459 GLY A O 1
ATOM 3461 N N . VAL A 1 460 ? 9.492 -26.062 -13.125 1 96.5 460 VAL A N 1
ATOM 3462 C CA . VAL A 1 460 ? 9.344 -27.469 -12.773 1 96.5 460 VAL A CA 1
ATOM 3463 C C . VAL A 1 460 ? 9.094 -28.297 -14.031 1 96.5 460 VAL A C 1
ATOM 3465 O O . VAL A 1 460 ? 9.703 -29.359 -14.211 1 96.5 460 VAL A O 1
ATOM 3468 N N . GLY A 1 461 ? 8.172 -27.781 -14.922 1 97.06 461 GLY A N 1
ATOM 3469 C CA . GLY A 1 461 ? 7.926 -28.469 -16.172 1 97.06 461 GLY A CA 1
ATOM 3470 C C . GLY A 1 461 ? 9.188 -28.688 -17 1 97.06 461 GLY A C 1
ATOM 3471 O O . GLY A 1 461 ? 9.438 -29.797 -17.469 1 97.06 461 GLY A O 1
ATOM 3472 N N . SER A 1 462 ? 9.977 -27.688 -17.094 1 96 462 SER A N 1
ATOM 3473 C CA . SER A 1 462 ? 11.227 -27.766 -17.828 1 96 462 SER A CA 1
ATOM 3474 C C . SER A 1 462 ? 12.188 -28.766 -17.203 1 96 462 SER A C 1
ATOM 3476 O O . SER A 1 462 ? 12.898 -29.484 -17.891 1 96 462 SER A O 1
ATOM 3478 N N . ASP A 1 463 ? 12.219 -28.828 -15.898 1 96.5 463 ASP A N 1
ATOM 3479 C CA . ASP A 1 463 ? 13.109 -29.734 -15.18 1 96.5 463 ASP A CA 1
ATOM 3480 C C . ASP A 1 463 ? 12.688 -31.203 -15.383 1 96.5 463 ASP A C 1
ATOM 3482 O O . ASP A 1 463 ? 13.539 -32.062 -15.617 1 96.5 463 ASP A O 1
ATOM 3486 N N . ILE A 1 464 ? 11.406 -31.422 -15.273 1 96.56 464 ILE A N 1
ATOM 3487 C CA . ILE A 1 464 ? 10.891 -32.781 -15.453 1 96.56 464 ILE A CA 1
ATOM 3488 C C . ILE A 1 464 ? 11.203 -33.281 -16.859 1 96.56 464 ILE A C 1
ATOM 3490 O O . ILE A 1 464 ? 11.688 -34.375 -17.047 1 96.56 464 ILE A O 1
ATOM 3494 N N . VAL A 1 465 ? 10.977 -32.438 -17.875 1 96.44 465 VAL A N 1
ATOM 3495 C CA . VAL A 1 465 ? 11.219 -32.812 -19.266 1 96.44 465 VAL A CA 1
ATOM 3496 C C . VAL A 1 465 ? 12.695 -33.094 -19.484 1 96.44 465 VAL A C 1
ATOM 3498 O O . VAL A 1 465 ? 13.055 -34.125 -20.094 1 96.44 465 VAL A O 1
ATOM 3501 N N . ALA A 1 466 ? 13.539 -32.281 -18.906 1 94.75 466 ALA A N 1
ATOM 3502 C CA . ALA A 1 466 ? 14.984 -32.5 -19.047 1 94.75 466 ALA A CA 1
ATOM 3503 C C . ALA A 1 466 ? 15.422 -33.781 -18.391 1 94.75 466 ALA A C 1
ATOM 3505 O O . ALA A 1 466 ? 16.219 -34.531 -18.953 1 94.75 466 ALA A O 1
ATOM 3506 N N . ASN A 1 467 ? 14.906 -34.094 -17.234 1 96.31 467 ASN A N 1
ATOM 3507 C CA . ASN A 1 467 ? 15.258 -35.312 -16.531 1 96.31 467 ASN A CA 1
ATOM 3508 C C . ASN A 1 467 ? 14.75 -36.531 -17.266 1 96.31 467 ASN A C 1
ATOM 3510 O O . ASN A 1 467 ? 15.422 -37.562 -17.312 1 96.31 467 ASN A O 1
ATOM 3514 N N . ALA A 1 468 ? 13.555 -36.406 -17.828 1 96.88 468 ALA A N 1
ATOM 3515 C CA . ALA A 1 468 ? 13.023 -37.531 -18.641 1 96.88 468 ALA A CA 1
ATOM 3516 C C . ALA A 1 468 ? 13.93 -37.812 -19.828 1 96.88 468 ALA A C 1
ATOM 3518 O O . ALA A 1 468 ? 14.219 -38.969 -20.109 1 96.88 468 ALA A O 1
ATOM 3519 N N . GLN A 1 469 ? 14.438 -36.812 -20.469 1 95 469 GLN A N 1
ATOM 3520 C CA . GLN A 1 469 ? 15.328 -36.969 -21.609 1 95 469 GLN A CA 1
ATOM 3521 C C . GLN A 1 469 ? 16.672 -37.562 -21.188 1 95 469 GLN A C 1
ATOM 3523 O O . GLN A 1 469 ? 17.266 -38.375 -21.922 1 95 469 GLN A O 1
ATOM 3528 N N . ILE A 1 470 ? 17.094 -37.156 -20.047 1 95.44 470 ILE A N 1
ATOM 3529 C CA . ILE A 1 470 ? 18.344 -37.688 -19.516 1 95.44 470 ILE A CA 1
ATOM 3530 C C . ILE A 1 470 ? 18.172 -39.188 -19.25 1 95.44 470 ILE A C 1
ATOM 3532 O O . ILE A 1 470 ? 19.078 -39.969 -19.562 1 95.44 470 ILE A O 1
ATOM 3536 N N . ILE A 1 471 ? 17.047 -39.594 -18.719 1 96.31 471 ILE A N 1
ATOM 3537 C CA . ILE A 1 471 ? 16.781 -41 -18.469 1 96.31 471 ILE A CA 1
ATOM 3538 C C . ILE A 1 471 ? 16.797 -41.781 -19.781 1 96.31 471 ILE A C 1
ATOM 3540 O O . ILE A 1 471 ? 17.375 -42.875 -19.875 1 96.31 471 ILE A O 1
ATOM 3544 N N . GLN A 1 472 ? 16.188 -41.25 -20.844 1 96.69 472 GLN A N 1
ATOM 3545 C CA . GLN A 1 472 ? 16.188 -41.875 -22.156 1 96.69 472 GLN A CA 1
ATOM 3546 C C . GLN A 1 472 ? 17.609 -42.031 -22.703 1 96.69 472 GLN A C 1
ATOM 3548 O O . GLN A 1 472 ? 17.969 -43.062 -23.234 1 96.69 472 GLN A O 1
ATOM 3553 N N . SER A 1 473 ? 18.391 -40.969 -22.547 1 95.62 473 SER A N 1
ATOM 3554 C CA . SER A 1 473 ? 19.766 -41 -23.031 1 95.62 473 SER A CA 1
ATOM 3555 C C . SER A 1 473 ? 20.594 -42.031 -22.281 1 95.62 473 SER A C 1
ATOM 3557 O O . SER A 1 473 ? 21.391 -42.75 -22.875 1 95.62 473 SER A O 1
ATOM 3559 N N . LYS A 1 474 ? 20.422 -42.031 -21.016 1 95.5 474 LYS A N 1
ATOM 3560 C CA . LYS A 1 474 ? 21.125 -43 -20.203 1 95.5 474 LYS A CA 1
ATOM 3561 C C . LYS A 1 474 ? 20.734 -44.438 -20.594 1 95.5 474 LYS A C 1
ATOM 3563 O O . LYS A 1 474 ? 21.562 -45.344 -20.594 1 95.5 474 LYS A O 1
ATOM 3568 N N . PHE A 1 475 ? 19.469 -44.625 -20.922 1 96.69 475 PHE A N 1
ATOM 3569 C CA . PHE A 1 475 ? 18.969 -45.906 -21.359 1 96.69 475 PHE A CA 1
ATOM 3570 C C . PHE A 1 475 ? 19.656 -46.344 -22.656 1 96.69 475 PHE A C 1
ATOM 3572 O O . PHE A 1 475 ? 20.109 -47.5 -22.766 1 96.69 475 PHE A O 1
ATOM 3579 N N . VAL A 1 476 ? 19.781 -45.469 -23.609 1 95.5 476 VAL A N 1
ATOM 3580 C CA . VAL A 1 476 ? 20.406 -45.75 -24.891 1 95.5 476 VAL A CA 1
ATOM 3581 C C . VAL A 1 476 ? 21.875 -46.094 -24.672 1 95.5 476 VAL A C 1
ATOM 3583 O O . VAL A 1 476 ? 22.391 -47.062 -25.25 1 95.5 476 VAL A O 1
ATOM 3586 N N . THR A 1 477 ? 22.516 -45.375 -23.812 1 94.88 477 THR A N 1
ATOM 3587 C CA . THR A 1 477 ? 23.922 -45.625 -23.516 1 94.88 477 THR A CA 1
ATOM 3588 C C . THR A 1 477 ? 24.078 -47 -22.812 1 94.88 477 THR A C 1
ATOM 3590 O O . THR A 1 477 ? 25.031 -47.719 -23.078 1 94.88 477 THR A O 1
ATOM 3593 N N . CYS A 1 478 ? 23.172 -47.281 -21.938 1 95.12 478 CYS A N 1
ATOM 3594 C CA . CYS A 1 478 ? 23.172 -48.562 -21.203 1 95.12 478 CYS A CA 1
ATOM 3595 C C . CYS A 1 478 ? 23.062 -49.719 -22.172 1 95.12 478 CYS A C 1
ATOM 3597 O O . CYS A 1 478 ? 23.719 -50.75 -21.969 1 95.12 478 CYS A O 1
ATOM 3599 N N . LEU A 1 479 ? 22.312 -49.625 -23.25 1 93.12 479 LEU A N 1
ATOM 3600 C CA . LEU A 1 479 ? 22.141 -50.719 -24.234 1 93.12 479 LEU A CA 1
ATOM 3601 C C . LEU A 1 479 ? 23.422 -50.969 -25 1 93.12 479 LEU A C 1
ATOM 3603 O O . LEU A 1 479 ? 23.719 -52.125 -25.359 1 93.12 479 LEU A O 1
ATOM 3607 N N . GLY A 1 480 ? 24.219 -49.969 -25.328 1 86.12 480 GLY A N 1
ATOM 3608 C CA . GLY A 1 480 ? 25.438 -50.062 -26.125 1 86.12 480 GLY A CA 1
ATOM 3609 C C . GLY A 1 480 ? 26.641 -50.5 -25.328 1 86.12 480 GLY A C 1
ATOM 3610 O O . GLY A 1 480 ? 27.672 -50.875 -25.891 1 86.12 480 GLY A O 1
ATOM 3611 N N . THR A 1 481 ? 26.703 -50.438 -24.094 1 75.69 481 THR A N 1
ATOM 3612 C CA . THR A 1 481 ? 27.891 -50.75 -23.297 1 75.69 481 THR A CA 1
ATOM 3613 C C . THR A 1 481 ? 28.109 -52.25 -23.234 1 75.69 481 THR A C 1
ATOM 3615 O O . THR A 1 481 ? 27.188 -53 -22.875 1 75.69 481 THR A O 1
ATOM 3618 N N . ILE A 1 482 ? 29 -52.875 -24.141 1 60.41 482 ILE A N 1
ATOM 3619 C CA . ILE A 1 482 ? 29.422 -54.25 -24.062 1 60.41 482 ILE A CA 1
ATOM 3620 C C . ILE A 1 482 ? 30.094 -54.531 -22.719 1 60.41 482 ILE A C 1
ATOM 3622 O O . ILE A 1 482 ? 31.062 -53.844 -22.359 1 60.41 482 ILE A O 1
ATOM 3626 N N . ARG A 1 483 ? 29.422 -55.031 -21.797 1 52.75 483 ARG A N 1
ATOM 3627 C CA . ARG A 1 483 ? 30.141 -55.469 -20.594 1 52.75 483 ARG A CA 1
ATOM 3628 C C . ARG A 1 483 ? 31.266 -56.438 -20.953 1 52.75 483 ARG A C 1
ATOM 3630 O O . ARG A 1 483 ? 31.031 -57.5 -21.5 1 52.75 483 ARG A O 1
ATOM 3637 N N . VAL A 1 484 ? 32.344 -55.969 -21.312 1 46.75 484 VAL A N 1
ATOM 3638 C CA . VAL A 1 484 ? 33.5 -56.844 -21.375 1 46.75 484 VAL A CA 1
ATOM 3639 C C . VAL A 1 484 ? 33.688 -57.562 -20.031 1 46.75 484 VAL A C 1
ATOM 3641 O O . VAL A 1 484 ? 33.844 -56.906 -19 1 46.75 484 VAL A O 1
ATOM 3644 N N . ALA A 1 485 ? 33.062 -58.656 -19.953 1 45 485 ALA A N 1
ATOM 3645 C CA . ALA A 1 485 ? 33.469 -59.5 -18.812 1 45 485 ALA A CA 1
ATOM 3646 C C . ALA A 1 485 ? 35 -59.5 -18.656 1 45 485 ALA A C 1
ATOM 3648 O O . ALA A 1 485 ? 35.719 -59.5 -19.641 1 45 485 ALA A O 1
ATOM 3649 N N . PRO A 1 486 ? 35.438 -59.125 -17.516 1 40.5 486 PRO A N 1
ATOM 3650 C CA . PRO A 1 486 ? 36.844 -59.375 -17.344 1 40.5 486 PRO A CA 1
ATOM 3651 C C . PRO A 1 486 ? 37.219 -60.812 -17.703 1 40.5 486 PRO A C 1
ATOM 3653 O O . PRO A 1 486 ? 36.594 -61.75 -17.234 1 40.5 486 PRO A O 1
ATOM 3656 N N . VAL A 1 487 ? 37.688 -61.031 -18.891 1 40.22 487 VAL A N 1
ATOM 3657 C CA . VAL A 1 487 ? 38.344 -62.281 -19.219 1 40.22 487 VAL A CA 1
ATOM 3658 C C . VAL A 1 487 ? 39.375 -62.625 -18.109 1 40.22 487 VAL A C 1
ATOM 3660 O O . VAL A 1 487 ? 40.312 -61.875 -17.875 1 40.22 487 VAL A O 1
ATOM 3663 N N . GLU A 1 488 ? 38.875 -63.281 -17.109 1 33.09 488 GLU A N 1
ATOM 3664 C CA . GLU A 1 488 ? 39.875 -63.938 -16.25 1 33.09 488 GLU A CA 1
ATOM 3665 C C . GLU A 1 488 ? 40.844 -64.812 -17.078 1 33.09 488 GLU A C 1
ATOM 3667 O O . GLU A 1 488 ? 40.406 -65.688 -17.766 1 33.09 488 GLU A O 1
ATOM 3672 N N . VAL A 1 489 ? 41.781 -64.125 -17.625 1 41.06 489 VAL A N 1
ATOM 3673 C CA . VAL A 1 489 ? 42.969 -64.812 -18.125 1 41.06 489 VAL A CA 1
ATOM 3674 C C . VAL A 1 489 ? 43.469 -65.75 -17.047 1 41.06 489 VAL A C 1
ATOM 3676 O O . VAL A 1 489 ? 43.844 -65.312 -15.945 1 41.06 489 VAL A O 1
ATOM 3679 N N . GLU A 1 490 ? 43.094 -67.188 -17.141 1 27.69 490 GLU A N 1
ATOM 3680 C CA . GLU A 1 490 ? 44.031 -68.188 -16.656 1 27.69 490 GLU A CA 1
ATOM 3681 C C . GLU A 1 490 ? 45.219 -68.375 -17.609 1 27.69 490 GLU A C 1
ATOM 3683 O O . GLU A 1 490 ? 45.062 -68.375 -18.828 1 27.69 490 GLU A O 1
ATOM 3688 N N . MET B 1 1 ? 17.047 96.125 90.438 1 25.5 1 MET B N 1
ATOM 3689 C CA . MET B 1 1 ? 15.742 96.75 90.312 1 25.5 1 MET B CA 1
ATOM 3690 C C . MET B 1 1 ? 15.703 97.688 89.125 1 25.5 1 MET B C 1
ATOM 3692 O O . MET B 1 1 ? 14.766 98.438 88.938 1 25.5 1 MET B O 1
ATOM 3696 N N . ALA B 1 2 ? 16.891 98.062 88.688 1 29.23 2 ALA B N 1
ATOM 3697 C CA . ALA B 1 2 ? 17.125 98.812 87.438 1 29.23 2 ALA B CA 1
ATOM 3698 C C . ALA B 1 2 ? 16.297 98.188 86.312 1 29.23 2 ALA B C 1
ATOM 3700 O O . ALA B 1 2 ? 15.594 98.938 85.562 1 29.23 2 ALA B O 1
ATOM 3701 N N . ARG B 1 3 ? 16.906 97.438 85.5 1 32.91 3 ARG B N 1
ATOM 3702 C CA . ARG B 1 3 ? 17.438 97.875 84.188 1 32.91 3 ARG B CA 1
ATOM 3703 C C . ARG B 1 3 ? 16.453 97.562 83.062 1 32.91 3 ARG B C 1
ATOM 3705 O O . ARG B 1 3 ? 16.672 96.688 82.25 1 32.91 3 ARG B O 1
ATOM 3712 N N . LEU B 1 4 ? 15.008 97.562 83.438 1 24.97 4 LEU B N 1
ATOM 3713 C CA . LEU B 1 4 ? 13.906 96.625 83.125 1 24.97 4 LEU B CA 1
ATOM 3714 C C . LEU B 1 4 ? 13.227 97 81.812 1 24.97 4 LEU B C 1
ATOM 3716 O O . LEU B 1 4 ? 12.336 96.312 81.375 1 24.97 4 LEU B O 1
ATOM 3720 N N . VAL B 1 5 ? 13.32 98.375 81.625 1 24.34 5 VAL B N 1
ATOM 3721 C CA . VAL B 1 5 ? 12.305 98.812 80.688 1 24.34 5 VAL B CA 1
ATOM 3722 C C . VAL B 1 5 ? 12.656 98.312 79.25 1 24.34 5 VAL B C 1
ATOM 3724 O O . VAL B 1 5 ? 11.992 98.688 78.312 1 24.34 5 VAL B O 1
ATOM 3727 N N . PRO B 1 6 ? 13.852 97.812 79.062 1 28.89 6 PRO B N 1
ATOM 3728 C CA . PRO B 1 6 ? 14.078 97.562 77.625 1 28.89 6 PRO B CA 1
ATOM 3729 C C . PRO B 1 6 ? 13.055 96.625 77.062 1 28.89 6 PRO B C 1
ATOM 3731 O O . PRO B 1 6 ? 13.008 96.5 75.812 1 28.89 6 PRO B O 1
ATOM 3734 N N . ILE B 1 7 ? 12.391 95.875 78 1 29.42 7 ILE B N 1
ATOM 3735 C CA . ILE B 1 7 ? 11.469 94.75 77.625 1 29.42 7 ILE B CA 1
ATOM 3736 C C . ILE B 1 7 ? 10.172 95.375 77.125 1 29.42 7 ILE B C 1
ATOM 3738 O O . ILE B 1 7 ? 9.438 94.75 76.375 1 29.42 7 ILE B O 1
ATOM 3742 N N . VAL B 1 8 ? 9.852 96.625 77.75 1 28.41 8 VAL B N 1
ATOM 3743 C CA . VAL B 1 8 ? 8.461 97 77.438 1 28.41 8 VAL B CA 1
ATOM 3744 C C . VAL B 1 8 ? 8.312 97.25 76 1 28.41 8 VAL B C 1
ATOM 3746 O O . VAL B 1 8 ? 7.324 96.875 75.375 1 28.41 8 VAL B O 1
ATOM 3749 N N . VAL B 1 9 ? 9.32 98.188 75.5 1 27.55 9 VAL B N 1
ATOM 3750 C CA . VAL B 1 9 ? 9.047 98.625 74.188 1 27.55 9 VAL B CA 1
ATOM 3751 C C . VAL B 1 9 ? 9.297 97.5 73.188 1 27.55 9 VAL B C 1
ATOM 3753 O O . VAL B 1 9 ? 8.758 97.5 72.062 1 27.55 9 VAL B O 1
ATOM 3756 N N . LEU B 1 10 ? 10.289 96.625 73.562 1 28.09 10 LEU B N 1
ATOM 3757 C CA . LEU B 1 10 ? 10.648 95.625 72.562 1 28.09 10 LEU B CA 1
ATOM 3758 C C . LEU B 1 10 ? 9.516 94.625 72.375 1 28.09 10 LEU B C 1
ATOM 3760 O O . LEU B 1 10 ? 9.281 94.125 71.25 1 28.09 10 LEU B O 1
ATOM 3764 N N . VAL B 1 11 ? 8.898 94.188 73.562 1 32.66 11 VAL B N 1
ATOM 3765 C CA . VAL B 1 11 ? 7.859 93.125 73.562 1 32.66 11 VAL B CA 1
ATOM 3766 C C . VAL B 1 11 ? 6.562 93.688 73 1 32.66 11 VAL B C 1
ATOM 3768 O O . VAL B 1 11 ? 5.773 92.938 72.375 1 32.66 11 VAL B O 1
ATOM 3771 N N . LEU B 1 12 ? 6.238 95.062 73.125 1 29.83 12 LEU B N 1
ATOM 3772 C CA . LEU B 1 12 ? 5.129 95.812 72.562 1 29.83 12 LEU B CA 1
ATOM 3773 C C . LEU B 1 12 ? 5.355 96 71.062 1 29.83 12 LEU B C 1
ATOM 3775 O O . LEU B 1 12 ? 4.418 96.312 70.312 1 29.83 12 LEU B O 1
ATOM 3779 N N . SER B 1 13 ? 6.484 96.375 70.625 1 29.77 13 SER B N 1
ATOM 3780 C CA . SER B 1 13 ? 6.621 96.438 69.188 1 29.77 13 SER B CA 1
ATOM 3781 C C . SER B 1 13 ? 6.348 95.062 68.5 1 29.77 13 SER B C 1
ATOM 3783 O O . SER B 1 13 ? 5.875 95 67.375 1 29.77 13 SER B O 1
ATOM 3785 N N . ALA B 1 14 ? 6.918 94 69 1 34.59 14 ALA B N 1
ATOM 3786 C CA . ALA B 1 14 ? 6.738 92.625 68.5 1 34.59 14 ALA B CA 1
ATOM 3787 C C . ALA B 1 14 ? 5.305 92.188 68.75 1 34.59 14 ALA B C 1
ATOM 3789 O O . ALA B 1 14 ? 4.801 91.312 68.062 1 34.59 14 ALA B O 1
ATOM 3790 N N . LEU B 1 15 ? 4.566 92.5 69.812 1 32.81 15 LEU B N 1
ATOM 3791 C CA . LEU B 1 15 ? 3.148 92.5 70.125 1 32.81 15 LEU B CA 1
ATOM 3792 C C . LEU B 1 15 ? 2.408 93.625 69.438 1 32.81 15 LEU B C 1
ATOM 3794 O O . LEU B 1 15 ? 1.175 93.688 69.438 1 32.81 15 LEU B O 1
ATOM 3798 N N . SER B 1 16 ? 2.896 94.938 69.5 1 33.25 16 SER B N 1
ATOM 3799 C CA . SER B 1 16 ? 2.361 95.812 68.438 1 33.25 16 SER B CA 1
ATOM 3800 C C . SER B 1 16 ? 2.848 95.312 67.062 1 33.25 16 SER B C 1
ATOM 3802 O O . SER B 1 16 ? 4 95.562 66.688 1 33.25 16 SER B O 1
ATOM 3804 N N . GLY B 1 17 ? 2.934 94.125 66.75 1 35.38 17 GLY B N 1
ATOM 3805 C CA . GLY B 1 17 ? 3.109 93.312 65.562 1 35.38 17 GLY B CA 1
ATOM 3806 C C . GLY B 1 17 ? 2.848 94.125 64.25 1 35.38 17 GLY B C 1
ATOM 3807 O O . GLY B 1 17 ? 1.746 94.062 63.719 1 35.38 17 GLY B O 1
ATOM 3808 N N . ILE B 1 18 ? 3.281 95.125 64 1 37.97 18 ILE B N 1
ATOM 3809 C CA . ILE B 1 18 ? 3.025 96 62.875 1 37.97 18 ILE B CA 1
ATOM 3810 C C . ILE B 1 18 ? 3.318 95.312 61.562 1 37.97 18 ILE B C 1
ATOM 3812 O O . ILE B 1 18 ? 4.477 95 61.25 1 37.97 18 ILE B O 1
ATOM 3816 N N . ARG B 1 19 ? 2.711 94.25 61.25 1 50.47 19 ARG B N 1
ATOM 3817 C CA . ARG B 1 19 ? 2.775 93.562 59.969 1 50.47 19 ARG B CA 1
ATOM 3818 C C . ARG B 1 19 ? 2.475 94.5 58.812 1 50.47 19 ARG B C 1
ATOM 3820 O O . ARG B 1 19 ? 1.586 95.312 58.906 1 50.47 19 ARG B O 1
ATOM 3827 N N . CYS B 1 20 ? 3.545 94.812 57.844 1 51.69 20 CYS B N 1
ATOM 3828 C CA . CYS B 1 20 ? 3.553 95.625 56.656 1 51.69 20 CYS B CA 1
ATOM 3829 C C . CYS B 1 20 ? 2.938 94.938 55.469 1 51.69 20 CYS B C 1
ATOM 3831 O O . CYS B 1 20 ? 3.035 93.688 55.375 1 51.69 20 CYS B O 1
ATOM 3833 N N . GLU B 1 21 ? 2.006 95.625 54.812 1 76.12 21 GLU B N 1
ATOM 3834 C CA . GLU B 1 21 ? 1.301 95.062 53.656 1 76.12 21 GLU B CA 1
ATOM 3835 C C . GLU B 1 21 ? 1.435 95.875 52.438 1 76.12 21 GLU B C 1
ATOM 3837 O O . GLU B 1 21 ? 1.233 97.125 52.5 1 76.12 21 GLU B O 1
ATOM 3842 N N . PHE B 1 22 ? 1.97 95.312 51.312 1 76.31 22 PHE B N 1
ATOM 3843 C CA . PHE B 1 22 ? 2.021 95.938 49.969 1 76.31 22 PHE B CA 1
ATOM 3844 C C . PHE B 1 22 ? 2.875 97.188 50 1 76.31 22 PHE B C 1
ATOM 3846 O O . PHE B 1 22 ? 2.488 98.25 49.438 1 76.31 22 PHE B O 1
ATOM 3853 N N . GLY B 1 23 ? 4.016 97.188 50.812 1 75.5 23 GLY B N 1
ATOM 3854 C CA . GLY B 1 23 ? 4.961 98.25 50.844 1 75.5 23 GLY B CA 1
ATOM 3855 C C . GLY B 1 23 ? 4.664 99.25 51.938 1 75.5 23 GLY B C 1
ATOM 3856 O O . GLY B 1 23 ? 5.461 100.188 52.188 1 75.5 23 GLY B O 1
ATOM 3857 N N . LEU B 1 24 ? 3.547 99.125 52.562 1 79.31 24 LEU B N 1
ATOM 3858 C CA . LEU B 1 24 ? 3.18 100 53.625 1 79.31 24 LEU B CA 1
ATOM 3859 C C . LEU B 1 24 ? 3.885 99.688 54.938 1 79.31 24 LEU B C 1
ATOM 3861 O O . LEU B 1 24 ? 4.301 98.5 55.125 1 79.31 24 LEU B O 1
ATOM 3865 N N . ASP B 1 25 ? 4.043 100.688 55.844 1 76.62 25 ASP B N 1
ATOM 3866 C CA . ASP B 1 25 ? 4.773 100.5 57.094 1 76.62 25 ASP B CA 1
ATOM 3867 C C . ASP B 1 25 ? 3.881 99.875 58.188 1 76.62 25 ASP B C 1
ATOM 3869 O O . ASP B 1 25 ? 4.363 99.5 59.25 1 76.62 25 ASP B O 1
ATOM 3873 N N . VAL B 1 26 ? 2.619 99.812 57.875 1 76.69 26 VAL B N 1
ATOM 3874 C CA . VAL B 1 26 ? 1.684 99.25 58.812 1 76.69 26 VAL B CA 1
ATOM 3875 C C . VAL B 1 26 ? 0.947 98.062 58.156 1 76.69 26 VAL B C 1
ATOM 3877 O O . VAL B 1 26 ? 0.678 98.062 56.969 1 76.69 26 VAL B O 1
ATOM 3880 N N . ALA B 1 27 ? 0.714 97.062 58.969 1 72.81 27 ALA B N 1
ATOM 3881 C CA . ALA B 1 27 ? 0.013 95.875 58.469 1 72.81 27 ALA B CA 1
ATOM 3882 C C . ALA B 1 27 ? -1.432 95.812 58.969 1 72.81 27 ALA B C 1
ATOM 3884 O O . ALA B 1 27 ? -1.708 96.125 60.125 1 72.81 27 ALA B O 1
ATOM 3885 N N . ALA B 1 28 ? -2.301 95.875 57.906 1 72.12 28 ALA B N 1
ATOM 3886 C CA . ALA B 1 28 ? -3.686 95.562 58.281 1 72.12 28 ALA B CA 1
ATOM 3887 C C . ALA B 1 28 ? -3.846 94.188 58.844 1 72.12 28 ALA B C 1
ATOM 3889 O O . ALA B 1 28 ? -3.324 93.188 58.281 1 72.12 28 ALA B O 1
ATOM 3890 N N . PRO B 1 29 ? -4.551 94.062 60.031 1 71.88 29 PRO B N 1
ATOM 3891 C CA . PRO B 1 29 ? -4.727 92.75 60.594 1 71.88 29 PRO B CA 1
ATOM 3892 C C . PRO B 1 29 ? -5.461 91.75 59.688 1 71.88 29 PRO B C 1
ATOM 3894 O O . PRO B 1 29 ? -6.477 92.125 59.094 1 71.88 29 PRO B O 1
ATOM 3897 N N . THR B 1 30 ? -4.965 90.625 59.125 1 78.25 30 THR B N 1
ATOM 3898 C CA . THR B 1 30 ? -5.617 89.438 58.594 1 78.25 30 THR B CA 1
ATOM 3899 C C . THR B 1 30 ? -5.543 89.438 57.062 1 78.25 30 THR B C 1
ATOM 3901 O O . THR B 1 30 ? -5.969 88.5 56.406 1 78.25 30 THR B O 1
ATOM 3904 N N . VAL B 1 31 ? -5.105 90.625 56.406 1 80.94 31 VAL B N 1
ATOM 3905 C CA . VAL B 1 31 ? -5.125 90.688 54.938 1 80.94 31 VAL B CA 1
ATOM 3906 C C . VAL B 1 31 ? -4.176 89.625 54.344 1 80.94 31 VAL B C 1
ATOM 3908 O O . VAL B 1 31 ? -4.57 88.875 53.5 1 80.94 31 VAL B O 1
ATOM 3911 N N . SER B 1 32 ? -3.018 89.625 54.844 1 82.38 32 SER B N 1
ATOM 3912 C CA . SER B 1 32 ? -2.033 88.688 54.344 1 82.38 32 SER B CA 1
ATOM 3913 C C . SER B 1 32 ? -2.484 87.25 54.625 1 82.38 32 SER B C 1
ATOM 3915 O O . SER B 1 32 ? -2.309 86.375 53.75 1 82.38 32 SER B O 1
ATOM 3917 N N . SER B 1 33 ? -3.08 86.938 55.688 1 85.06 33 SER B N 1
ATOM 3918 C CA . SER B 1 33 ? -3.561 85.625 56 1 85.06 33 SER B CA 1
ATOM 3919 C C . SER B 1 33 ? -4.746 85.25 55.125 1 85.06 33 SER B C 1
ATOM 3921 O O . SER B 1 33 ? -4.875 84.062 54.75 1 85.06 33 SER B O 1
ATOM 3923 N N . ALA B 1 34 ? -5.617 86.125 54.781 1 86.75 34 ALA B N 1
ATOM 3924 C CA . ALA B 1 34 ? -6.77 85.875 53.938 1 86.75 34 ALA B CA 1
ATOM 3925 C C . ALA B 1 34 ? -6.328 85.562 52.5 1 86.75 34 ALA B C 1
ATOM 3927 O O . ALA B 1 34 ? -6.902 84.688 51.844 1 86.75 34 ALA B O 1
ATOM 3928 N N . ILE B 1 35 ? -5.258 86.25 52.094 1 89.06 35 ILE B N 1
ATOM 3929 C CA . ILE B 1 35 ? -4.727 86 50.75 1 89.06 35 ILE B CA 1
ATOM 3930 C C . ILE B 1 35 ? -4.059 84.625 50.688 1 89.06 35 ILE B C 1
ATOM 3932 O O . ILE B 1 35 ? -4.297 83.875 49.75 1 89.06 35 ILE B O 1
ATOM 3936 N N . ALA B 1 36 ? -3.375 84.312 51.656 1 89.56 36 ALA B N 1
ATOM 3937 C CA . ALA B 1 36 ? -2.715 83 51.719 1 89.56 36 ALA B CA 1
ATOM 3938 C C . ALA B 1 36 ? -3.736 81.875 51.719 1 89.56 36 ALA B C 1
ATOM 3940 O O . ALA B 1 36 ? -3.561 80.875 51.062 1 89.56 36 ALA B O 1
ATOM 3941 N N . THR B 1 37 ? -4.754 82.062 52.469 1 87.56 37 THR B N 1
ATOM 3942 C CA . THR B 1 37 ? -5.805 81.062 52.562 1 87.56 37 THR B CA 1
ATOM 3943 C C . THR B 1 37 ? -6.555 80.938 51.25 1 87.56 37 THR B C 1
ATOM 3945 O O . THR B 1 37 ? -6.934 79.812 50.844 1 87.56 37 THR B O 1
ATOM 3948 N N . ALA B 1 38 ? -6.734 82 50.5 1 89.31 38 ALA B N 1
ATOM 3949 C CA . ALA B 1 38 ? -7.449 82 49.219 1 89.31 38 ALA B CA 1
ATOM 3950 C C . ALA B 1 38 ? -6.641 81.312 48.156 1 89.31 38 ALA B C 1
ATOM 3952 O O . ALA B 1 38 ? -7.199 80.562 47.312 1 89.31 38 ALA B O 1
ATOM 3953 N N . ILE B 1 39 ? -5.371 81.562 48.094 1 88.62 39 ILE B N 1
ATOM 3954 C CA . ILE B 1 39 ? -4.496 80.938 47.125 1 88.62 39 ILE B CA 1
ATOM 3955 C C . ILE B 1 39 ? -4.469 79.438 47.375 1 88.62 39 ILE B C 1
ATOM 3957 O O . ILE B 1 39 ? -4.629 78.625 46.469 1 88.62 39 ILE B O 1
ATOM 3961 N N . GLY B 1 40 ? -4.344 79 48.625 1 87.25 40 GLY B N 1
ATOM 3962 C CA . GLY B 1 40 ? -4.418 77.625 49.062 1 87.25 40 GLY B CA 1
ATOM 3963 C C . GLY B 1 40 ? -3.549 76.688 48.25 1 87.25 40 GLY B C 1
ATOM 3964 O O . GLY B 1 40 ? -2.445 77.062 47.844 1 87.25 40 GLY B O 1
ATOM 3965 N N . SER B 1 41 ? -4.031 75.5 48 1 83.75 41 SER B N 1
ATOM 3966 C CA . SER B 1 41 ? -3.201 74.438 47.375 1 83.75 41 SER B CA 1
ATOM 3967 C C . SER B 1 41 ? -3.695 74.125 45.969 1 83.75 41 SER B C 1
ATOM 3969 O O . SER B 1 41 ? -3.529 72.938 45.5 1 83.75 41 SER B O 1
ATOM 3971 N N . GLY B 1 42 ? -4.309 75 45.312 1 85.31 42 GLY B N 1
ATOM 3972 C CA . GLY B 1 42 ? -4.84 74.688 43.969 1 85.31 42 GLY B CA 1
ATOM 3973 C C . GLY B 1 42 ? -3.773 74.25 42.969 1 85.31 42 GLY B C 1
ATOM 3974 O O . GLY B 1 42 ? -3.941 73.312 42.25 1 85.31 42 GLY B O 1
ATOM 3975 N N . ILE B 1 43 ? -2.701 74.938 43.062 1 89.38 43 ILE B N 1
ATOM 3976 C CA . ILE B 1 43 ? -1.604 74.625 42.125 1 89.38 43 ILE B CA 1
ATOM 3977 C C . ILE B 1 43 ? -1.003 73.25 42.406 1 89.38 43 ILE B C 1
ATOM 3979 O O . ILE B 1 43 ? -0.536 72.625 41.5 1 89.38 43 ILE B O 1
ATOM 3983 N N . SER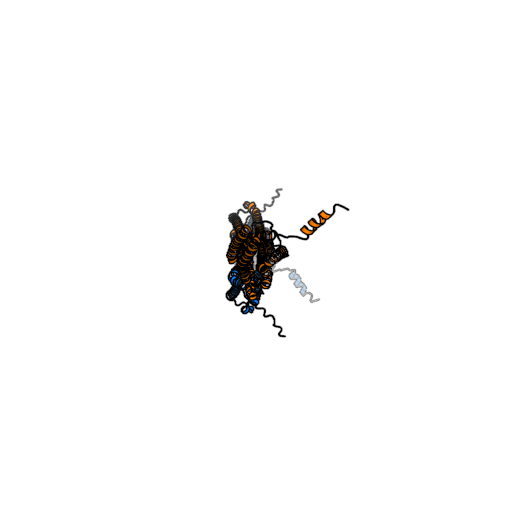 B 1 44 ? -1.006 72.875 43.625 1 91.81 44 SER B N 1
ATOM 3984 C CA . SER B 1 44 ? -0.459 71.625 44 1 91.81 44 SER B CA 1
ATOM 3985 C C . SER B 1 44 ? -1.243 70.438 43.375 1 91.81 44 SER B C 1
ATOM 3987 O O . SER B 1 44 ? -0.687 69.375 43.094 1 91.81 44 SER B O 1
ATOM 3989 N N . SER B 1 45 ? -2.496 70.688 43.094 1 92.56 45 SER B N 1
ATOM 3990 C CA . SER B 1 45 ? -3.326 69.625 42.469 1 92.56 45 SER B CA 1
ATOM 3991 C C . SER B 1 45 ? -2.877 69.375 41.031 1 92.56 45 SER B C 1
ATOM 3993 O O . SER B 1 45 ? -2.83 68.188 40.594 1 92.56 45 SER B O 1
ATOM 3995 N N . VAL B 1 46 ? -2.564 70.375 40.344 1 93.75 46 VAL B N 1
ATOM 3996 C CA . VAL B 1 46 ? -2.127 70.188 38.969 1 93.75 46 VAL B CA 1
ATOM 3997 C C . VAL B 1 46 ? -0.72 69.562 38.938 1 93.75 46 VAL B C 1
ATOM 3999 O O . VAL B 1 46 ? -0.427 68.688 38.125 1 93.75 46 VAL B O 1
ATOM 4002 N N . VAL B 1 47 ? 0.13 70.062 39.812 1 92.25 47 VAL B N 1
ATOM 4003 C CA . VAL B 1 47 ? 1.492 69.562 39.906 1 92.25 47 VAL B CA 1
ATOM 4004 C C . VAL B 1 47 ? 1.459 68.062 40.25 1 92.25 47 VAL B C 1
ATOM 4006 O O . VAL B 1 47 ? 2.18 67.25 39.656 1 92.25 47 VAL B O 1
ATOM 4009 N N . ARG B 1 48 ? 0.669 67.688 41.156 1 93.5 48 ARG B N 1
ATOM 4010 C CA . ARG B 1 48 ? 0.531 66.312 41.531 1 93.5 48 ARG B CA 1
ATOM 4011 C C . ARG B 1 48 ? -0.034 65.438 40.375 1 93.5 48 ARG B C 1
ATOM 4013 O O . ARG B 1 48 ? 0.381 64.312 40.156 1 93.5 48 ARG B O 1
ATOM 4020 N N . ALA B 1 49 ? -1.022 66 39.719 1 93.88 49 ALA B N 1
ATOM 4021 C CA . ALA B 1 49 ? -1.594 65.312 38.562 1 93.88 49 ALA B CA 1
ATOM 4022 C C . ALA B 1 49 ? -0.528 65.062 37.5 1 93.88 49 ALA B C 1
ATOM 4024 O O . ALA B 1 49 ? -0.461 63.938 36.969 1 93.88 49 ALA B O 1
ATOM 4025 N N . ASN B 1 50 ? 0.287 66 37.281 1 91.56 50 ASN B N 1
ATOM 4026 C CA . ASN B 1 50 ? 1.381 65.875 36.312 1 91.56 50 ASN B CA 1
ATOM 4027 C C . ASN B 1 50 ? 2.383 64.812 36.781 1 91.56 50 ASN B C 1
ATOM 4029 O O . ASN B 1 50 ? 2.855 64 35.969 1 91.56 50 ASN B O 1
ATOM 4033 N N . ALA B 1 51 ? 2.688 64.75 38.031 1 89.69 51 ALA B N 1
ATOM 4034 C CA . ALA B 1 51 ? 3.641 63.844 38.594 1 89.69 51 ALA B CA 1
ATOM 4035 C C . ALA B 1 51 ? 3.078 62.406 38.594 1 89.69 51 ALA B C 1
ATOM 4037 O O . ALA B 1 51 ? 3.832 61.438 38.562 1 89.69 51 ALA B O 1
ATOM 4038 N N . SER B 1 52 ? 1.802 62.344 38.562 1 88.12 52 SER B N 1
ATOM 4039 C CA . SER B 1 52 ? 1.151 61.031 38.594 1 88.12 52 SER B CA 1
ATOM 4040 C C . SER B 1 52 ? 1.142 60.375 37.25 1 88.12 52 SER B C 1
ATOM 4042 O O . SER B 1 52 ? 0.879 59.156 37.125 1 88.12 52 SER B O 1
ATOM 4044 N N . ILE B 1 53 ? 1.42 61.156 36.25 1 90.38 53 ILE B N 1
ATOM 4045 C CA . ILE B 1 53 ? 1.513 60.594 34.906 1 90.38 53 ILE B CA 1
ATOM 4046 C C . ILE B 1 53 ? 2.775 59.719 34.812 1 90.38 53 ILE B C 1
ATOM 4048 O O . ILE B 1 53 ? 3.873 60.25 34.594 1 90.38 53 ILE B O 1
ATOM 4052 N N . LYS B 1 54 ? 2.717 58.469 34.969 1 83.19 54 LYS B N 1
ATOM 4053 C CA . LYS B 1 54 ? 3.859 57.562 35 1 83.19 54 LYS B CA 1
ATOM 4054 C C . LYS B 1 54 ? 4.074 56.875 33.656 1 83.19 54 LYS B C 1
ATOM 4056 O O . LYS B 1 54 ? 5.09 56.219 33.469 1 83.19 54 LYS B O 1
ATOM 4061 N N . ILE B 1 55 ? 3.279 57.125 32.781 1 81.31 55 ILE B N 1
ATOM 4062 C CA . ILE B 1 55 ? 3.371 56.438 31.5 1 81.31 55 ILE B CA 1
ATOM 4063 C C . ILE B 1 55 ? 4.352 57.188 30.578 1 81.31 55 ILE B C 1
ATOM 4065 O O . ILE B 1 55 ? 4.379 58.406 30.562 1 81.31 55 ILE B O 1
ATOM 4069 N N . ASP B 1 56 ? 5.191 56.375 29.969 1 78.69 56 ASP B N 1
ATOM 4070 C CA . ASP B 1 56 ? 6.082 56.938 28.969 1 78.69 56 ASP B CA 1
ATOM 4071 C C . ASP B 1 56 ? 5.293 57.5 27.781 1 78.69 56 ASP B C 1
ATOM 4073 O O . ASP B 1 56 ? 4.445 56.812 27.219 1 78.69 56 ASP B O 1
ATOM 4077 N N . SER B 1 57 ? 5.523 58.719 27.453 1 81.69 57 SER B N 1
ATOM 4078 C CA . SER B 1 57 ? 4.82 59.375 26.359 1 81.69 57 SER B CA 1
ATOM 4079 C C . SER B 1 57 ? 4.98 58.594 25.062 1 81.69 57 SER B C 1
ATOM 4081 O O . SER B 1 57 ? 4.109 58.625 24.188 1 81.69 57 SER B O 1
ATOM 4083 N N . SER B 1 58 ? 5.977 57.81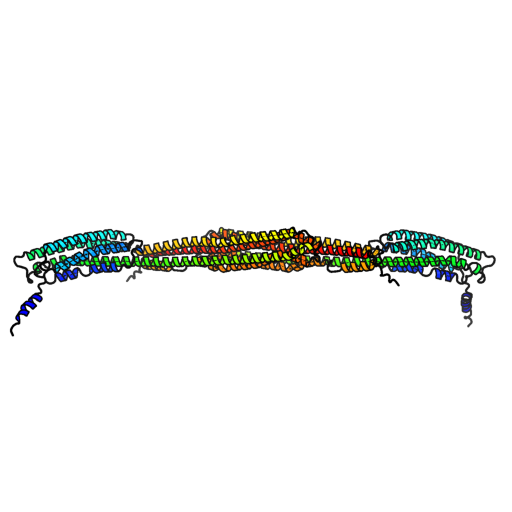2 24.984 1 82.94 58 SER B N 1
ATOM 4084 C CA . SER B 1 58 ? 6.242 57.062 23.766 1 82.94 58 SER B CA 1
ATOM 4085 C C . SER B 1 58 ? 5.336 55.844 23.656 1 82.94 58 SER B C 1
ATOM 4087 O O . SER B 1 58 ? 5.102 55.344 22.547 1 82.94 58 SER B O 1
ATOM 4089 N N . ALA B 1 59 ? 4.867 55.406 24.766 1 84.25 59 ALA B N 1
ATOM 4090 C CA . ALA B 1 59 ? 3.979 54.25 24.766 1 84.25 59 ALA B CA 1
ATOM 4091 C C . ALA B 1 59 ? 2.57 54.625 24.328 1 84.25 59 ALA B C 1
ATOM 4093 O O . ALA B 1 59 ? 1.782 53.781 23.922 1 84.25 59 ALA B O 1
ATOM 4094 N N . ASP B 1 60 ? 2.332 55.875 24.422 1 89.44 60 ASP B N 1
ATOM 4095 C CA . ASP B 1 60 ? 1.029 56.375 24 1 89.44 60 ASP B CA 1
ATOM 4096 C C . ASP B 1 60 ? 1.064 56.844 22.547 1 89.44 60 ASP B C 1
ATOM 4098 O O . ASP B 1 60 ? 1.533 57.938 22.266 1 89.44 60 ASP B O 1
ATOM 4102 N N . GLY B 1 61 ? 0.592 56.188 21.656 1 82.56 61 GLY B N 1
ATOM 4103 C CA . GLY B 1 61 ? 0.602 56.531 20.25 1 82.56 61 GLY B CA 1
ATOM 4104 C C . GLY B 1 61 ? -0.35 57.656 19.906 1 82.56 61 GLY B C 1
ATOM 4105 O O . GLY B 1 61 ? -0.204 58.281 18.859 1 82.56 61 GLY B O 1
ATOM 4106 N N . SER B 1 62 ? -1.247 57.906 20.766 1 86.75 62 SER B N 1
ATOM 4107 C CA . SER B 1 62 ? -2.256 58.938 20.469 1 86.75 62 SER B CA 1
ATOM 4108 C C . SER B 1 62 ? -1.729 60.344 20.766 1 86.75 62 SER B C 1
ATOM 4110 O O . SER B 1 62 ? -2.303 61.312 20.297 1 86.75 62 SER B O 1
ATOM 4112 N N . GLY B 1 63 ? -0.633 60.5 21.656 1 90.44 63 GLY B N 1
ATOM 4113 C CA . GLY B 1 63 ? -0.081 61.781 22.031 1 90.44 63 GLY B CA 1
ATOM 4114 C C . GLY B 1 63 ? -0.807 62.406 23.203 1 90.44 63 GLY B C 1
ATOM 4115 O O . GLY B 1 63 ? -0.461 63.531 23.625 1 90.44 63 GLY B O 1
ATOM 4116 N N . THR B 1 64 ? -1.768 61.688 23.672 1 94 64 THR B N 1
ATOM 4117 C CA . THR B 1 64 ? -2.588 62.25 24.75 1 94 64 THR B CA 1
ATOM 4118 C C . THR B 1 64 ? -1.731 62.562 25.969 1 94 64 THR B C 1
ATOM 4120 O O . THR B 1 64 ? -1.877 63.625 26.578 1 94 64 THR B O 1
ATOM 4123 N N . VAL B 1 65 ? -0.851 61.719 26.359 1 93.06 65 VAL B N 1
ATOM 4124 C CA . VAL B 1 65 ? -0.012 61.875 27.547 1 93.06 65 VAL B CA 1
ATOM 4125 C C . VAL B 1 65 ? 0.854 63.125 27.391 1 93.06 65 VAL B C 1
ATOM 4127 O O . VAL B 1 65 ? 0.946 63.938 28.312 1 93.06 65 VAL B O 1
ATOM 4130 N N . ASN B 1 66 ? 1.409 63.344 26.266 1 93.38 66 ASN B N 1
ATOM 4131 C CA . ASN B 1 66 ? 2.211 64.562 26 1 93.38 66 ASN B CA 1
ATOM 4132 C C . ASN B 1 66 ? 1.373 65.812 26.078 1 93.38 66 ASN B C 1
ATOM 4134 O O . ASN B 1 66 ? 1.827 66.812 26.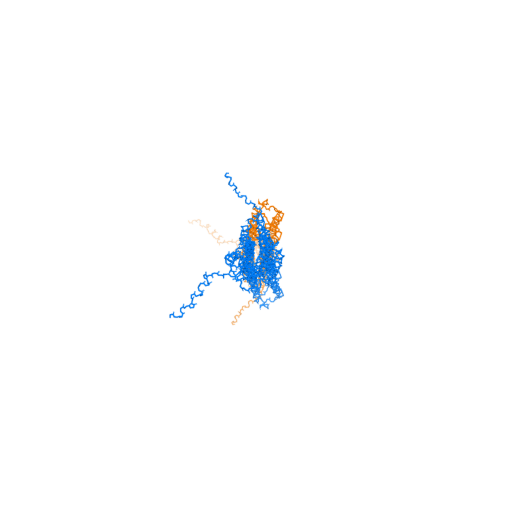609 1 93.38 66 ASN B O 1
ATOM 4138 N N . THR B 1 67 ? 0.224 65.75 25.484 1 95.88 67 THR B N 1
ATOM 4139 C CA . THR B 1 67 ? -0.696 66.875 25.547 1 95.88 67 THR B CA 1
ATOM 4140 C C . THR B 1 67 ? -0.998 67.25 26.984 1 95.88 67 THR B C 1
ATOM 4142 O O . THR B 1 67 ? -0.976 68.438 27.344 1 95.88 67 THR B O 1
ATOM 4145 N N . LEU B 1 68 ? -1.218 66.25 27.844 1 96.38 68 LEU B N 1
ATOM 4146 C CA . LEU B 1 68 ? -1.523 66.5 29.25 1 96.38 68 LEU B CA 1
ATOM 4147 C C . LEU B 1 68 ? -0.337 67.188 29.969 1 96.38 68 LEU B C 1
ATOM 4149 O O . LEU B 1 68 ? -0.513 68.062 30.766 1 96.38 68 LEU B O 1
ATOM 4153 N N . ILE B 1 69 ? 0.845 66.812 29.656 1 94.44 69 ILE B N 1
ATOM 4154 C CA . ILE B 1 69 ? 2.053 67.375 30.266 1 94.44 69 ILE B CA 1
ATOM 4155 C C . ILE B 1 69 ? 2.219 68.812 29.859 1 94.44 69 ILE B C 1
ATOM 4157 O O . ILE B 1 69 ? 2.51 69.688 30.703 1 94.44 69 ILE B O 1
ATOM 4161 N N . VAL B 1 70 ? 1.977 69.125 28.594 1 95.56 70 VAL B N 1
ATOM 4162 C CA . VAL B 1 70 ? 2.117 70.438 28.094 1 95.56 70 VAL B CA 1
ATOM 4163 C C . VAL B 1 70 ? 1.078 71.375 28.75 1 95.56 70 VAL B C 1
ATOM 4165 O O . VAL B 1 70 ? 1.397 72.5 29.188 1 95.56 70 VAL B O 1
ATOM 4168 N N . ILE B 1 71 ? -0.13 70.812 28.844 1 96.5 71 ILE B N 1
ATOM 4169 C CA . ILE B 1 71 ? -1.184 71.562 29.5 1 96.5 71 ILE B CA 1
ATOM 4170 C C . ILE B 1 71 ? -0.795 71.875 30.953 1 96.5 71 ILE B C 1
ATOM 4172 O O . ILE B 1 71 ? -0.893 73 31.438 1 96.5 71 ILE B O 1
ATOM 4176 N N . SER B 1 72 ? -0.394 70.875 31.641 1 96.44 72 SER B N 1
ATOM 4177 C CA . SER B 1 72 ? -0.015 70.938 33.062 1 96.44 72 SER B CA 1
ATOM 4178 C C . SER B 1 72 ? 1.102 72 33.25 1 96.44 72 SER B C 1
ATOM 4180 O O . SER B 1 72 ? 1.036 72.812 34.156 1 96.44 72 SER B O 1
ATOM 4182 N N . ASN B 1 73 ? 2.049 72.062 32.406 1 95.31 73 ASN B N 1
ATOM 4183 C CA . ASN B 1 73 ? 3.178 72.938 32.5 1 95.31 73 ASN B CA 1
ATOM 4184 C C . ASN B 1 73 ? 2.76 74.375 32.188 1 95.31 73 ASN B C 1
ATOM 4186 O O . ASN B 1 73 ? 3.203 75.312 32.875 1 95.31 73 ASN B O 1
ATOM 4190 N N . ASN B 1 74 ? 1.937 74.562 31.219 1 96.56 74 ASN B N 1
ATOM 4191 C CA . ASN B 1 74 ? 1.47 75.875 30.844 1 96.56 74 ASN B CA 1
ATOM 4192 C C . ASN B 1 74 ? 0.6 76.5 31.938 1 96.56 74 ASN B C 1
ATOM 4194 O O . ASN B 1 74 ? 0.558 77.688 32.094 1 96.56 74 ASN B O 1
ATOM 4198 N N . VAL B 1 75 ? 0.019 75.625 32.688 1 96.62 75 VAL B N 1
ATOM 4199 C CA . VAL B 1 75 ? -0.841 76.125 33.781 1 96.62 75 VAL B CA 1
ATOM 4200 C C . VAL B 1 75 ? -0.012 76.375 35.031 1 96.62 75 VAL B C 1
ATOM 4202 O O . VAL B 1 75 ? -0.122 77.375 35.688 1 96.62 75 VAL B O 1
ATOM 4205 N N . THR B 1 76 ? 0.862 75.5 35.375 1 95.44 76 THR B N 1
ATOM 4206 C CA . THR B 1 76 ? 1.527 75.5 36.688 1 95.44 76 THR B CA 1
ATOM 4207 C C . THR B 1 76 ? 2.641 76.5 36.719 1 95.44 76 THR B C 1
ATOM 4209 O O . THR B 1 76 ? 2.758 77.25 37.688 1 95.44 76 THR B O 1
ATOM 4212 N N . ASN B 1 77 ? 3.475 76.688 35.688 1 92.44 77 ASN B N 1
ATOM 4213 C CA . ASN B 1 77 ? 4.664 77.5 35.719 1 92.44 77 ASN B CA 1
ATOM 4214 C C . ASN B 1 77 ? 4.301 79 35.875 1 92.44 77 ASN B C 1
ATOM 4216 O O . ASN B 1 77 ? 4.715 79.625 36.844 1 92.44 77 ASN B O 1
ATOM 4220 N N . PRO B 1 78 ? 3.488 79.562 35.031 1 96.19 78 PRO B N 1
ATOM 4221 C CA . PRO B 1 78 ? 3.145 80.938 35.188 1 96.19 78 PRO B CA 1
ATOM 4222 C C . PRO B 1 78 ? 2.266 81.25 36.406 1 96.19 78 PRO B C 1
ATOM 4224 O O . PRO B 1 78 ? 2.408 82.25 37.094 1 96.19 78 PRO B O 1
ATOM 4227 N N . MET B 1 79 ? 1.399 80.25 36.75 1 95.56 79 MET B N 1
ATOM 4228 C CA . MET B 1 79 ? 0.516 80.438 37.906 1 95.56 79 MET B CA 1
ATOM 4229 C C . MET B 1 79 ? 1.312 80.438 39.219 1 95.56 79 MET B C 1
ATOM 4231 O O . MET B 1 79 ? 1.004 81.188 40.125 1 95.56 79 MET B O 1
ATOM 4235 N N . ASN B 1 80 ? 2.297 79.625 39.312 1 94.12 80 ASN B N 1
ATOM 4236 C CA . ASN B 1 80 ? 3.162 79.562 40.469 1 94.12 80 ASN B CA 1
ATOM 4237 C C . ASN B 1 80 ? 3.898 80.875 40.688 1 94.12 80 ASN B C 1
ATOM 4239 O O . ASN B 1 80 ? 4.004 81.375 41.781 1 94.12 80 ASN B O 1
ATOM 4243 N N . LYS B 1 81 ? 4.359 81.438 39.688 1 93.62 81 LYS B N 1
ATOM 4244 C CA . LYS B 1 81 ? 5.055 82.75 39.719 1 93.62 81 LYS B CA 1
ATOM 4245 C C . LYS B 1 81 ? 4.098 83.875 40.125 1 93.62 81 LYS B C 1
ATOM 4247 O O . LYS B 1 81 ? 4.441 84.688 40.938 1 93.62 81 LYS B O 1
ATOM 4252 N N . LEU B 1 82 ? 2.939 83.812 39.531 1 96 82 LEU B N 1
ATOM 4253 C CA . LEU B 1 82 ? 1.94 84.812 39.781 1 96 82 LEU B CA 1
ATOM 4254 C C . LEU B 1 82 ? 1.481 84.75 41.25 1 96 82 LEU B C 1
ATOM 4256 O O . LEU B 1 82 ? 1.562 85.75 41.969 1 96 82 LEU B O 1
ATOM 4260 N N . LEU B 1 83 ? 1.033 83.562 41.688 1 94.75 83 LEU B N 1
ATOM 4261 C CA . LEU B 1 83 ? 0.512 83.438 43.031 1 94.75 83 LEU B CA 1
ATOM 4262 C C . LEU B 1 83 ? 1.621 83.625 44.062 1 94.75 83 LEU B C 1
ATOM 4264 O O . LEU B 1 83 ? 1.397 84.188 45.125 1 94.75 83 LEU B O 1
ATOM 4268 N N . GLY B 1 84 ? 2.807 83.25 43.781 1 91.69 84 GLY B N 1
ATOM 4269 C CA . GLY B 1 84 ? 3.947 83.5 44.656 1 91.69 84 GLY B CA 1
ATOM 4270 C C . GLY B 1 84 ? 4.289 84.938 44.781 1 91.69 84 GLY B C 1
ATOM 4271 O O . GLY B 1 84 ? 4.59 85.438 45.906 1 91.69 84 GLY B O 1
ATOM 4272 N N . SER B 1 85 ? 4.254 85.625 43.75 1 92.12 85 SER B N 1
ATOM 4273 C CA . SER B 1 85 ? 4.547 87.062 43.781 1 92.12 85 SER B CA 1
ATOM 4274 C C . SER B 1 85 ? 3.496 87.812 44.562 1 92.12 85 SER B C 1
ATOM 4276 O O . SER B 1 85 ? 3.816 88.812 45.25 1 92.12 85 SER B O 1
ATOM 4278 N N . ILE B 1 86 ? 2.25 87.438 44.344 1 91.88 86 ILE B N 1
ATOM 4279 C CA . ILE B 1 86 ? 1.173 88.125 45.094 1 91.88 86 ILE B CA 1
ATOM 4280 C C . ILE B 1 86 ? 1.344 87.812 46.594 1 91.88 86 ILE B C 1
ATOM 4282 O O . ILE B 1 86 ? 1.209 88.75 47.406 1 91.88 86 ILE B O 1
ATOM 4286 N N . LEU B 1 87 ? 1.666 86.688 46.938 1 90.69 87 LEU B N 1
ATOM 4287 C CA . LEU B 1 87 ? 1.884 86.312 48.344 1 90.69 87 LEU B CA 1
ATOM 4288 C C . LEU B 1 87 ? 3.08 87.125 48.906 1 90.69 87 LEU B C 1
ATOM 4290 O O . LEU B 1 87 ? 3.018 87.625 50.031 1 90.69 87 LEU B O 1
ATOM 4294 N N . ALA B 1 88 ? 4.125 87.188 48.188 1 88.19 88 ALA B N 1
ATOM 4295 C CA . ALA B 1 88 ? 5.312 87.938 48.594 1 88.19 88 ALA B CA 1
ATOM 4296 C C . ALA B 1 88 ? 5.016 89.375 48.719 1 88.19 88 ALA B C 1
ATOM 4298 O O . ALA B 1 88 ? 5.488 90.062 49.656 1 88.19 88 ALA B O 1
ATOM 4299 N N . GLY B 1 89 ? 4.258 89.875 47.75 1 85.69 89 GLY B N 1
ATOM 4300 C CA . GLY B 1 89 ? 3.887 91.25 47.781 1 85.69 89 GLY B CA 1
ATOM 4301 C C . GLY B 1 89 ? 3.006 91.625 48.969 1 85.69 89 GLY B C 1
ATOM 4302 O O . GLY B 1 89 ? 3.178 92.688 49.562 1 85.69 89 GLY B O 1
ATOM 4303 N N . ALA B 1 90 ? 2.066 90.75 49.312 1 84.44 90 ALA B N 1
ATOM 4304 C CA . ALA B 1 90 ? 1.152 91 50.406 1 84.44 90 ALA B CA 1
ATOM 4305 C C . ALA B 1 90 ? 1.907 91 51.75 1 84.44 90 ALA B C 1
ATOM 4307 O O . ALA B 1 90 ? 1.412 91.562 52.719 1 84.44 90 ALA B O 1
ATOM 4308 N N . SER B 1 91 ? 3.178 90.562 51.812 1 80.81 91 SER B N 1
ATOM 4309 C CA . SER B 1 91 ? 3.938 90.5 53.062 1 80.81 91 SER B CA 1
ATOM 4310 C C . SER B 1 91 ? 5.141 91.438 53 1 80.81 91 SER B C 1
ATOM 4312 O O . SER B 1 91 ? 5.961 91.438 53.906 1 80.81 91 SER B O 1
ATOM 4314 N N . SER B 1 92 ? 5.242 92.188 51.969 1 81.94 92 SER B N 1
ATOM 4315 C CA . SER B 1 92 ? 6.445 92.938 51.781 1 81.94 92 SER B CA 1
ATOM 4316 C C . SER B 1 92 ? 6.328 94.312 52.531 1 81.94 92 SER B C 1
ATOM 4318 O O . SER B 1 92 ? 5.25 94.875 52.562 1 81.94 92 SER B O 1
ATOM 4320 N N . ARG B 1 93 ? 7.668 94.625 53.125 1 78.25 93 ARG B N 1
ATOM 4321 C CA . ARG B 1 93 ? 7.812 95.938 53.781 1 78.25 93 ARG B CA 1
ATOM 4322 C C . ARG B 1 93 ? 8.734 96.812 52.969 1 78.25 93 ARG B C 1
ATOM 4324 O O . ARG B 1 93 ? 9.727 96.375 52.406 1 78.25 93 ARG B O 1
ATOM 4331 N N . ASN B 1 94 ? 8.25 98.062 52.906 1 71.69 94 ASN B N 1
ATOM 4332 C CA . ASN B 1 94 ? 9.07 99.125 52.281 1 71.69 94 ASN B CA 1
ATOM 4333 C C . ASN B 1 94 ? 9.336 98.875 50.812 1 71.69 94 ASN B C 1
ATOM 4335 O O . ASN B 1 94 ? 10.422 99.125 50.312 1 71.69 94 ASN B O 1
ATOM 4339 N N . ALA B 1 95 ? 8.391 98.062 50.188 1 76.12 95 ALA B N 1
ATOM 4340 C CA . ALA B 1 95 ? 8.523 97.875 48.75 1 76.12 95 ALA B CA 1
ATOM 4341 C C . ALA B 1 95 ? 7.848 98.938 47.938 1 76.12 95 ALA B C 1
ATOM 4343 O O . ALA B 1 95 ? 6.934 99.625 48.438 1 76.12 95 ALA B O 1
ATOM 4344 N N . ASN B 1 96 ? 8.508 99.25 46.719 1 83.94 96 ASN B N 1
ATOM 4345 C CA . ASN B 1 96 ? 7.859 100.188 45.812 1 83.94 96 ASN B CA 1
ATOM 4346 C C . ASN B 1 96 ? 6.52 99.688 45.312 1 83.94 96 ASN B C 1
ATOM 4348 O O . ASN B 1 96 ? 6.473 98.812 44.438 1 83.94 96 ASN B O 1
ATOM 4352 N N . SER B 1 97 ? 5.438 100.312 45.906 1 84.75 97 SER B N 1
ATOM 4353 C CA . SER B 1 97 ? 4.098 99.75 45.625 1 84.75 97 SER B CA 1
ATOM 4354 C C . SER B 1 97 ? 3.766 99.875 44.125 1 84.75 97 SER B C 1
ATOM 4356 O O . SER B 1 97 ? 3.168 98.938 43.562 1 84.75 97 SER B O 1
ATOM 4358 N N . GLN B 1 98 ? 4.207 100.938 43.5 1 86.5 98 GLN B N 1
ATOM 4359 C CA . GLN B 1 98 ? 3.898 101.062 42.062 1 86.5 98 GLN B CA 1
ATOM 4360 C C . GLN B 1 98 ? 4.59 100 41.219 1 86.5 98 GLN B C 1
ATOM 4362 O O . GLN B 1 98 ? 3.975 99.375 40.344 1 86.5 98 GLN B O 1
ATOM 4367 N N . GLU B 1 99 ? 5.812 99.688 41.562 1 88.31 99 GLU B N 1
ATOM 4368 C CA . GLU B 1 99 ? 6.562 98.688 40.844 1 88.31 99 GLU B CA 1
ATOM 4369 C C . GLU B 1 99 ? 6.004 97.25 41.125 1 88.31 99 GLU B C 1
ATOM 4371 O O . GLU B 1 99 ? 5.926 96.438 40.219 1 88.31 99 GLU B O 1
ATOM 4376 N N . MET B 1 100 ? 5.57 97.062 42.25 1 91.06 100 MET B N 1
ATOM 4377 C CA . MET B 1 100 ? 5.012 95.75 42.656 1 91.06 100 MET B CA 1
ATOM 4378 C C . MET B 1 100 ? 3.719 95.5 41.906 1 91.06 100 MET B C 1
ATOM 4380 O O . MET B 1 100 ? 3.559 94.375 41.344 1 91.06 100 MET B O 1
ATOM 4384 N N . PHE B 1 101 ? 2.775 96.438 41.844 1 92.44 101 PHE B N 1
ATOM 4385 C CA . PHE B 1 101 ? 1.489 96.188 41.188 1 92.44 101 PHE B CA 1
ATOM 4386 C C . PHE B 1 101 ? 1.649 96.125 39.656 1 92.44 101 PHE B C 1
ATOM 4388 O O . PHE B 1 101 ? 0.933 95.375 39 1 92.44 101 PHE B O 1
ATOM 4395 N N . ASN B 1 102 ? 2.732 96.875 39.094 1 91.88 102 ASN B N 1
ATOM 4396 C CA . ASN B 1 102 ? 3.061 96.75 37.688 1 91.88 102 ASN B CA 1
ATOM 4397 C C . ASN B 1 102 ? 3.551 95.312 37.344 1 91.88 102 ASN B C 1
ATOM 4399 O O . ASN B 1 102 ? 3.225 94.75 36.281 1 91.88 102 ASN B O 1
ATOM 4403 N N . ASN B 1 103 ? 4.285 94.75 38.281 1 92.62 103 ASN B N 1
ATOM 4404 C CA . ASN B 1 103 ? 4.758 93.375 38.125 1 92.62 103 ASN B CA 1
ATOM 4405 C C . ASN B 1 103 ? 3.607 92.375 38.156 1 92.62 103 ASN B C 1
ATOM 4407 O O . ASN B 1 103 ? 3.598 91.438 37.375 1 92.62 103 ASN B O 1
ATOM 4411 N N . PHE B 1 104 ? 2.643 92.625 39.031 1 95 104 PHE B N 1
ATOM 4412 C CA . PHE B 1 104 ? 1.473 91.75 39.062 1 95 104 PHE B CA 1
ATOM 4413 C C . PHE B 1 104 ? 0.73 91.75 37.75 1 95 104 PHE B C 1
ATOM 4415 O O . PHE B 1 104 ? 0.326 90.688 37.219 1 95 104 PHE B O 1
ATOM 4422 N N . SER B 1 105 ? 0.601 93 37.25 1 94.25 105 SER B N 1
ATOM 4423 C CA . SER B 1 105 ? -0.116 93.188 35.969 1 94.25 105 SER B CA 1
ATOM 4424 C C . SER B 1 105 ? 0.589 92.438 34.844 1 94.25 105 SER B C 1
ATOM 4426 O O . SER B 1 105 ? -0.061 91.875 34 1 94.25 105 SER B O 1
ATOM 4428 N N . GLU B 1 106 ? 1.878 92.438 34.812 1 95.06 106 GLU B N 1
ATOM 4429 C CA . GLU B 1 106 ? 2.652 91.75 33.812 1 95.06 106 GLU B CA 1
ATOM 4430 C C . GLU B 1 106 ? 2.541 90.25 33.969 1 95.06 106 GLU B C 1
ATOM 4432 O O . GLU B 1 106 ? 2.396 89.5 33 1 95.06 106 GLU B O 1
ATOM 4437 N N . LEU B 1 107 ? 2.578 89.75 35.156 1 95.88 107 LEU B N 1
ATOM 4438 C CA . LEU B 1 107 ? 2.473 88.312 35.438 1 95.88 107 LEU B CA 1
ATOM 4439 C C . LEU B 1 107 ? 1.09 87.75 35.062 1 95.88 107 LEU B C 1
ATOM 4441 O O . LEU B 1 107 ? 0.957 86.625 34.562 1 95.88 107 LEU B O 1
ATOM 4445 N N . ILE B 1 108 ? 0.061 88.562 35.312 1 96.69 108 ILE B N 1
ATOM 4446 C CA . ILE B 1 108 ? -1.292 88.188 34.938 1 96.69 108 ILE B CA 1
ATOM 4447 C C . ILE B 1 108 ? -1.387 88.062 33.406 1 96.69 108 ILE B C 1
ATOM 4449 O O . ILE B 1 108 ? -1.972 87.062 32.906 1 96.69 108 ILE B O 1
ATOM 4453 N N . LYS B 1 109 ? -0.745 89.062 32.719 1 96.06 109 LYS B N 1
ATOM 4454 C CA . LYS B 1 109 ? -0.751 89 31.25 1 96.06 109 LYS B CA 1
ATOM 4455 C C . LYS B 1 109 ? -0.028 87.75 30.734 1 96.06 109 LYS B C 1
ATOM 4457 O O . LYS B 1 109 ? -0.515 87.062 29.828 1 96.06 109 LYS B O 1
ATOM 4462 N N . ASN B 1 110 ? 1.071 87.438 31.281 1 96.06 110 ASN B N 1
ATOM 4463 C CA . ASN B 1 110 ? 1.841 86.312 30.875 1 96.06 110 ASN B CA 1
ATOM 4464 C C . ASN B 1 110 ? 1.108 85 31.219 1 96.06 110 ASN B C 1
ATOM 4466 O O . ASN B 1 110 ? 1.137 84 30.438 1 96.06 110 ASN B O 1
ATOM 4470 N N . THR B 1 111 ? 0.532 84.875 32.375 1 97.12 111 THR B N 1
ATOM 4471 C CA . THR B 1 111 ? -0.235 83.688 32.812 1 97.12 111 THR B CA 1
ATOM 4472 C C . THR B 1 111 ? -1.44 83.5 31.891 1 97.12 111 THR B C 1
ATOM 4474 O O . THR B 1 111 ? -1.753 82.375 31.516 1 97.12 111 THR B O 1
ATOM 4477 N N . SER B 1 112 ? -2.104 84.625 31.594 1 97.12 112 SER B N 1
ATOM 4478 C CA . SER B 1 112 ? -3.236 84.562 30.672 1 97.12 112 SER B CA 1
ATOM 4479 C C . SER B 1 112 ? -2.816 84 29.328 1 97.12 112 SER B C 1
ATOM 4481 O O . SER B 1 112 ? -3.51 83.125 28.75 1 97.12 112 SER B O 1
ATOM 4483 N N . LYS B 1 113 ? -1.665 84.438 28.828 1 96.88 113 LYS B N 1
ATOM 4484 C CA . LYS B 1 113 ? -1.151 83.938 27.562 1 96.88 113 LYS B CA 1
ATOM 4485 C C . LYS B 1 113 ? -0.864 82.438 27.656 1 96.88 113 LYS B C 1
ATOM 4487 O O . LYS B 1 113 ? -1.154 81.688 26.719 1 96.88 113 LYS B O 1
ATOM 4492 N N . ALA B 1 114 ? -0.306 82 28.656 1 97.5 114 ALA B N 1
ATOM 4493 C CA . ALA B 1 114 ? 0.014 80.562 28.859 1 97.5 114 ALA B CA 1
ATOM 4494 C C . ALA B 1 114 ? -1.255 79.75 28.953 1 97.5 114 ALA B C 1
ATOM 4496 O O . ALA B 1 114 ? -1.299 78.625 28.453 1 97.5 114 ALA B O 1
ATOM 4497 N N . ILE B 1 115 ? -2.244 80.25 29.656 1 97.81 115 ILE B N 1
ATOM 4498 C CA . ILE B 1 115 ? -3.506 79.5 29.797 1 97.81 115 ILE B CA 1
ATOM 4499 C C . ILE B 1 115 ? -4.188 79.375 28.438 1 97.81 115 ILE B C 1
ATOM 4501 O O . ILE B 1 115 ? -4.781 78.375 28.109 1 97.81 115 ILE B O 1
ATOM 4505 N N . VAL B 1 116 ? -4.102 80.5 27.672 1 96.94 116 VAL B N 1
ATOM 4506 C CA . VAL B 1 116 ? -4.656 80.438 26.328 1 96.94 116 VAL B CA 1
ATOM 4507 C C . VAL B 1 116 ? -3.916 79.375 25.5 1 96.94 116 VAL B C 1
ATOM 4509 O O . VAL B 1 116 ? -4.535 78.625 24.734 1 96.94 116 VAL B O 1
ATOM 4512 N N . SER B 1 117 ? -2.652 79.375 25.688 1 96.75 117 SER B N 1
ATOM 4513 C CA . SER B 1 117 ? -1.865 78.375 25 1 96.75 117 SER B CA 1
ATOM 4514 C C . SER B 1 117 ? -2.262 77 25.469 1 96.75 117 SER B C 1
ATOM 4516 O O . SER B 1 117 ? -2.334 76.062 24.672 1 96.75 117 SER B O 1
ATOM 4518 N N . ALA B 1 118 ? -2.441 76.688 26.688 1 97.56 118 ALA B N 1
ATOM 4519 C CA . ALA B 1 118 ? -2.908 75.438 27.234 1 97.56 118 ALA B CA 1
ATOM 4520 C C . ALA B 1 118 ? -4.262 75.062 26.656 1 97.56 118 ALA B C 1
ATOM 4522 O O . ALA B 1 118 ? -4.504 73.875 26.359 1 97.56 118 ALA B O 1
ATOM 4523 N N . ASN B 1 119 ? -5.074 76.062 26.594 1 96.81 119 ASN B N 1
ATOM 4524 C CA . ASN B 1 119 ? -6.398 75.812 26.016 1 96.81 119 ASN B CA 1
ATOM 4525 C C . ASN B 1 119 ? -6.305 75.375 24.562 1 96.81 119 ASN B C 1
ATOM 4527 O O . ASN B 1 119 ? -7.039 74.5 24.125 1 96.81 119 ASN B O 1
ATOM 4531 N N . THR B 1 120 ? -5.422 76 23.781 1 96.62 120 THR B N 1
ATOM 4532 C CA . THR B 1 120 ? -5.207 75.625 22.391 1 96.62 120 THR B CA 1
ATOM 4533 C C . THR B 1 120 ? -4.676 74.188 22.312 1 96.62 120 THR B C 1
ATOM 4535 O O . THR B 1 120 ? -5.133 73.375 21.484 1 96.62 120 THR B O 1
ATOM 4538 N N . THR B 1 121 ? -3.789 73.812 23.141 1 97.06 121 THR B N 1
ATOM 4539 C CA . THR B 1 121 ? -3.238 72.5 23.188 1 97.06 121 THR B CA 1
ATOM 4540 C C . THR B 1 121 ? -4.309 71.438 23.594 1 97.06 121 THR B C 1
ATOM 4542 O O . THR B 1 121 ? -4.316 70.312 23.109 1 97.06 121 THR B O 1
ATOM 4545 N N . ALA B 1 122 ? -5.156 71.812 24.484 1 97.06 122 ALA B N 1
ATOM 4546 C CA . ALA B 1 122 ? -6.207 70.938 25 1 97.06 122 ALA B CA 1
ATOM 4547 C C . ALA B 1 122 ? -7.172 70.562 23.891 1 97.06 122 ALA B C 1
ATOM 4549 O O . ALA B 1 122 ? -7.871 69.562 24 1 97.06 122 ALA B O 1
ATOM 4550 N N . ASP B 1 123 ? -7.23 71.312 22.828 1 95.62 123 ASP B N 1
ATOM 4551 C CA . ASP B 1 123 ? -8.086 70.938 21.688 1 95.62 123 ASP B CA 1
ATOM 4552 C C . ASP B 1 123 ? -7.703 69.625 21.094 1 95.62 123 ASP B C 1
ATOM 4554 O O . ASP B 1 123 ? -8.547 68.938 20.484 1 95.62 123 ASP B O 1
ATOM 4558 N N . ASP B 1 124 ? -6.492 69.25 21.312 1 94.62 124 ASP B N 1
ATOM 4559 C CA . ASP B 1 124 ? -6.008 68 20.797 1 94.62 124 ASP B CA 1
ATOM 4560 C C . ASP B 1 124 ? -6.664 66.812 21.531 1 94.62 124 ASP B C 1
ATOM 4562 O O . ASP B 1 124 ? -6.609 65.688 21.062 1 94.62 124 ASP B O 1
ATOM 4566 N N . LEU B 1 125 ? -7.227 67 22.641 1 96.06 125 LEU B N 1
ATOM 4567 C CA . LEU B 1 125 ? -7.855 65.938 23.438 1 96.06 125 LEU B CA 1
ATOM 4568 C C . LEU B 1 125 ? -9.25 65.625 22.922 1 96.06 125 LEU B C 1
ATOM 4570 O O . LEU B 1 125 ? -9.844 64.625 23.297 1 96.06 125 LEU B O 1
ATOM 4574 N N . LYS B 1 126 ? -9.797 66.438 22.016 1 95.12 126 LYS B N 1
ATOM 4575 C CA . LYS B 1 126 ? -11.188 66.375 21.578 1 95.12 126 LYS B CA 1
ATOM 4576 C C . LYS B 1 126 ? -11.539 65 21.031 1 95.12 126 LYS B C 1
ATOM 4578 O O . LYS B 1 126 ? -12.609 64.438 21.312 1 95.12 126 LYS B O 1
ATOM 4583 N N . THR B 1 127 ? -10.594 64.312 20.328 1 92.25 127 THR B N 1
ATOM 4584 C CA . THR B 1 127 ? -10.938 63.062 19.641 1 92.25 127 THR B CA 1
ATOM 4585 C C . THR B 1 127 ? -10.328 61.875 20.359 1 92.25 127 THR B C 1
ATOM 4587 O O . THR B 1 127 ? -10.617 60.719 20.016 1 92.25 127 THR B O 1
ATOM 4590 N N . VAL B 1 128 ? -9.508 62.125 21.312 1 93.44 128 VAL B N 1
ATOM 4591 C CA . VAL B 1 128 ? -8.75 61.031 21.891 1 93.44 128 VAL B CA 1
ATOM 4592 C C . VAL B 1 128 ? -9.172 60.812 23.344 1 93.44 128 VAL B C 1
ATOM 4594 O O . VAL B 1 128 ? -8.625 59.938 24.031 1 93.44 128 VAL B O 1
ATOM 4597 N N . THR B 1 129 ? -10.102 61.562 23.844 1 94.94 129 THR B N 1
ATOM 4598 C CA . THR B 1 129 ? -10.641 61.438 25.188 1 94.94 129 THR B CA 1
ATOM 4599 C C . THR B 1 129 ? -12.164 61.5 25.172 1 94.94 129 THR B C 1
ATOM 4601 O O . THR B 1 129 ? -12.766 61.812 24.141 1 94.94 129 THR B O 1
ATOM 4604 N N . LYS B 1 130 ? -12.758 61.188 26.297 1 95.12 130 LYS B N 1
ATOM 4605 C CA . LYS B 1 130 ? -14.203 61.312 26.438 1 95.12 130 LYS B CA 1
ATOM 4606 C C . LYS B 1 130 ? -14.648 62.75 26.312 1 95.12 130 LYS B C 1
ATOM 4608 O O . LYS B 1 130 ? -13.961 63.656 26.781 1 95.12 130 LYS B O 1
ATOM 4613 N N . VAL B 1 131 ? -15.742 62.938 25.734 1 93.56 131 VAL B N 1
ATOM 4614 C CA . VAL B 1 131 ? -16.234 64.25 25.375 1 93.56 131 VAL B CA 1
ATOM 4615 C C . VAL B 1 131 ? -16.375 65.125 26.625 1 93.56 131 VAL B C 1
ATOM 4617 O O . VAL B 1 131 ? -15.969 66.312 26.641 1 93.56 131 VAL B O 1
ATOM 4620 N N . TYR B 1 132 ? -16.922 64.562 27.703 1 94 132 TYR B N 1
ATOM 4621 C CA . TYR B 1 132 ? -17.172 65.312 28.906 1 94 132 TYR B CA 1
ATOM 4622 C C . TYR B 1 132 ? -15.859 65.75 29.547 1 94 132 TYR B C 1
ATOM 4624 O O . TYR B 1 132 ? -15.766 66.812 30.141 1 94 132 TYR B O 1
ATOM 4632 N N . LEU B 1 133 ? -14.875 65 29.484 1 95.94 133 LEU B N 1
ATOM 4633 C CA . LEU B 1 133 ? -13.578 65.312 30.062 1 95.94 133 LEU B CA 1
ATOM 4634 C C . LEU B 1 133 ? -12.914 66.438 29.25 1 95.94 133 LEU B C 1
ATOM 4636 O O . LEU B 1 133 ? -12.297 67.312 29.828 1 95.94 133 LEU B O 1
ATOM 4640 N N . TYR B 1 134 ? -13.023 66.375 27.953 1 95.56 134 TYR B N 1
ATOM 4641 C CA . TYR B 1 134 ? -12.555 67.438 27.078 1 95.56 134 TYR B CA 1
ATOM 4642 C C . TYR B 1 134 ? -13.25 68.75 27.406 1 95.56 134 TYR B C 1
ATOM 4644 O O . TYR B 1 134 ? -12.594 69.812 27.578 1 95.56 134 TYR B O 1
ATOM 4652 N N . GLU B 1 135 ? -14.508 68.688 27.562 1 95.31 135 GLU B N 1
ATOM 4653 C CA . GLU B 1 135 ? -15.289 69.875 27.844 1 95.31 135 GLU B CA 1
ATOM 4654 C C . GLU B 1 135 ? -14.922 70.438 29.219 1 95.31 135 GLU B C 1
ATOM 4656 O O . GLU B 1 135 ? -14.82 71.625 29.375 1 95.31 135 GLU B O 1
ATOM 4661 N N . TYR B 1 136 ? -14.727 69.562 30.141 1 96.56 136 TYR B N 1
ATOM 4662 C CA . TYR B 1 136 ? -14.297 70 31.453 1 96.56 136 TYR B CA 1
ATOM 4663 C C . TYR B 1 136 ? -12.953 70.688 31.391 1 96.56 136 TYR B C 1
ATOM 4665 O O . TYR B 1 136 ? -12.758 71.75 32.031 1 96.56 136 TYR B O 1
ATOM 4673 N N . MET B 1 137 ? -12.078 70.188 30.609 1 97.12 137 MET B N 1
ATOM 4674 C CA . MET B 1 137 ? -10.75 70.75 30.484 1 97.12 137 MET B CA 1
ATOM 4675 C C . MET B 1 137 ? -10.836 72.125 29.844 1 97.12 137 MET B C 1
ATOM 4677 O O . MET B 1 137 ? -10.336 73.125 30.406 1 97.12 137 MET B O 1
ATOM 4681 N N . ILE B 1 138 ? -11.523 72.25 28.75 1 96.75 138 ILE B N 1
ATOM 4682 C CA . ILE B 1 138 ? -11.656 73.5 28.031 1 96.75 138 ILE B CA 1
ATOM 4683 C C . ILE B 1 138 ? -12.438 74.5 28.891 1 96.75 138 ILE B C 1
ATOM 4685 O O . ILE B 1 138 ? -12.062 75.688 28.953 1 96.75 138 ILE B O 1
ATOM 4689 N N . GLY B 1 139 ? -13.461 74 29.453 1 97.19 139 GLY B N 1
ATOM 4690 C CA . GLY B 1 139 ? -14.258 74.875 30.312 1 97.19 139 GLY B CA 1
ATOM 4691 C C . GLY B 1 139 ? -13.477 75.438 31.484 1 97.19 139 GLY B C 1
ATOM 4692 O O . GLY B 1 139 ? -13.555 76.625 31.766 1 97.19 139 GLY B O 1
ATOM 4693 N N . ASN B 1 140 ? -12.773 74.562 32.156 1 97.62 140 ASN B N 1
ATOM 4694 C CA . ASN B 1 140 ? -11.992 75 33.312 1 97.62 140 ASN B CA 1
ATOM 4695 C C . ASN B 1 140 ? -10.859 75.938 32.906 1 97.62 140 ASN B C 1
ATOM 4697 O O . ASN B 1 140 ? -10.578 76.938 33.625 1 97.62 140 ASN B O 1
ATOM 4701 N N . LEU B 1 141 ? -10.227 75.75 31.812 1 97.31 141 LEU B N 1
ATOM 4702 C CA . LEU B 1 141 ? -9.156 76.625 31.344 1 97.31 141 LEU B CA 1
ATOM 4703 C C . LEU B 1 141 ? -9.711 78 30.938 1 97.31 141 LEU B C 1
ATOM 4705 O O . LEU B 1 141 ? -9.102 79 31.234 1 97.31 141 LEU B O 1
ATOM 4709 N N . THR B 1 142 ? -10.797 77.938 30.297 1 97 142 THR B N 1
ATOM 4710 C CA . THR B 1 142 ? -11.445 79.188 29.922 1 97 142 THR B CA 1
ATOM 4711 C C . THR B 1 142 ? -11.875 80 31.156 1 97 142 THR B C 1
ATOM 4713 O O . THR B 1 142 ? -11.641 81.188 31.234 1 97 142 THR B O 1
ATOM 4716 N N . ALA B 1 143 ? -12.492 79.25 32.062 1 97.5 143 ALA B N 1
ATOM 4717 C CA . ALA B 1 143 ? -12.914 79.938 33.312 1 97.5 143 ALA B CA 1
ATOM 4718 C C . ALA B 1 143 ? -11.719 80.438 34.062 1 97.5 143 ALA B C 1
ATOM 4720 O O . ALA B 1 143 ? -11.797 81.5 34.656 1 97.5 143 ALA B O 1
ATOM 4721 N N . LEU B 1 144 ? -10.672 79.75 34.094 1 97.38 144 LEU B N 1
ATOM 4722 C CA . LEU B 1 144 ? -9.438 80.125 34.75 1 97.38 144 LEU B CA 1
ATOM 4723 C C . LEU B 1 144 ? -8.914 81.438 34.094 1 97.38 144 LEU B C 1
ATOM 4725 O O . LEU B 1 144 ? -8.531 82.375 34.812 1 97.38 144 LEU B O 1
ATOM 4729 N N . ASN B 1 145 ? -8.898 81.562 32.875 1 96.81 145 ASN B N 1
ATOM 4730 C CA . ASN B 1 145 ? -8.445 82.75 32.156 1 96.81 145 ASN B CA 1
ATOM 4731 C C . ASN B 1 145 ? -9.328 83.938 32.469 1 96.81 145 ASN B C 1
ATOM 4733 O O . ASN B 1 145 ? -8.828 85.062 32.656 1 96.81 145 ASN B O 1
ATOM 4737 N N . ASN B 1 146 ? -10.609 83.75 32.5 1 96.5 146 ASN B N 1
ATOM 4738 C CA . ASN B 1 146 ? -11.539 84.812 32.844 1 96.5 146 ASN B CA 1
ATOM 4739 C C . ASN B 1 146 ? -11.32 85.312 34.281 1 96.5 146 ASN B C 1
ATOM 4741 O O . ASN B 1 146 ? -11.406 86.5 34.562 1 96.5 146 ASN B O 1
ATOM 4745 N N . THR B 1 147 ? -11.07 84.312 35.094 1 97.56 147 THR B N 1
ATOM 4746 C CA . THR B 1 147 ? -10.867 84.688 36.5 1 97.56 147 THR B CA 1
ATOM 4747 C C . THR B 1 147 ? -9.594 85.5 36.688 1 97.56 147 THR B C 1
ATOM 4749 O O . THR B 1 147 ? -9.492 86.312 37.594 1 97.56 147 THR B O 1
ATOM 4752 N N . LEU B 1 148 ? -8.609 85.375 35.875 1 96.56 148 LEU B N 1
ATOM 4753 C CA . LEU B 1 148 ? -7.387 86.188 35.906 1 96.56 148 LEU B CA 1
ATOM 4754 C C . LEU B 1 148 ? -7.691 87.625 35.656 1 96.56 148 LEU B C 1
ATOM 4756 O O . LEU B 1 148 ? -7.066 88.5 36.25 1 96.56 148 LEU B O 1
ATOM 4760 N N . GLN B 1 149 ? -8.672 87.812 34.844 1 93.25 149 GLN B N 1
ATOM 4761 C CA . GLN B 1 149 ? -9.102 89.188 34.625 1 93.25 149 GLN B CA 1
ATOM 4762 C C . GLN B 1 149 ? -9.734 89.812 35.875 1 93.25 149 GLN B C 1
ATOM 4764 O O . GLN B 1 149 ? -9.5 91 36.188 1 93.25 149 GLN B O 1
ATOM 4769 N N . ASN B 1 150 ? -10.539 89 36.5 1 94.44 150 ASN B N 1
ATOM 4770 C CA . ASN B 1 150 ? -11.125 89.438 37.75 1 94.44 150 ASN B CA 1
ATOM 4771 C C . ASN B 1 150 ? -10.047 89.688 38.812 1 94.44 150 ASN B C 1
ATOM 4773 O O . ASN B 1 150 ? -10.164 90.625 39.594 1 94.44 150 ASN B O 1
ATOM 4777 N N . LEU B 1 151 ? -9.078 88.875 38.781 1 96.62 151 LEU B N 1
ATOM 4778 C CA . LEU B 1 151 ? -7.957 89.062 39.719 1 96.62 151 LEU B CA 1
ATOM 4779 C C . LEU B 1 151 ? -7.227 90.375 39.406 1 96.62 151 LEU B C 1
ATOM 4781 O O . LEU B 1 151 ? -6.832 91.062 40.344 1 96.62 151 LEU B O 1
ATOM 4785 N N . SER B 1 152 ? -7.082 90.688 38.188 1 95.06 152 SER B N 1
ATOM 4786 C CA . SER B 1 152 ? -6.461 91.938 37.781 1 95.06 152 SER B CA 1
ATOM 4787 C C . SER B 1 152 ? -7.238 93.125 38.344 1 95.06 152 SER B C 1
ATOM 4789 O O . SER B 1 152 ? -6.648 94.125 38.844 1 95.06 152 SER B O 1
ATOM 4791 N N . ASN B 1 153 ? -8.531 93.062 38.281 1 92.75 153 ASN B N 1
ATOM 4792 C CA . ASN B 1 153 ? -9.375 94.125 38.812 1 92.75 153 ASN B CA 1
ATOM 4793 C C . ASN B 1 153 ? -9.234 94.25 40.312 1 92.75 153 ASN B C 1
ATOM 4795 O O . ASN B 1 153 ? -9.195 95.312 40.844 1 92.75 153 ASN B O 1
ATOM 4799 N N . GLY B 1 154 ? -9.242 93.062 40.875 1 92.31 154 GLY B N 1
ATOM 4800 C CA . GLY B 1 154 ? -9.047 93.062 42.312 1 92.31 154 GLY B CA 1
ATOM 4801 C C . GLY B 1 154 ? -7.719 93.688 42.75 1 92.31 154 GLY B C 1
ATOM 4802 O O . GLY B 1 154 ? -7.645 94.375 43.719 1 92.31 154 GLY B O 1
ATOM 4803 N N . LEU B 1 155 ? -6.715 93.438 42.031 1 93.31 155 LEU B N 1
ATOM 4804 C CA . LEU B 1 155 ? -5.387 94 42.312 1 93.31 155 LEU B CA 1
ATOM 4805 C C . LEU B 1 155 ? -5.324 95.5 42.062 1 93.31 155 LEU B C 1
ATOM 4807 O O . LEU B 1 155 ? -4.66 96.25 42.781 1 93.31 155 LEU B O 1
ATOM 4811 N N . ASN B 1 156 ? -6.047 95.938 41.031 1 91.19 156 ASN B N 1
ATOM 4812 C CA . ASN B 1 156 ? -6.133 97.375 40.75 1 91.19 156 ASN B CA 1
ATOM 4813 C C . ASN B 1 156 ? -6.809 98.125 41.906 1 91.19 156 ASN B C 1
ATOM 4815 O O . ASN B 1 156 ? -6.367 99.188 42.281 1 91.19 156 ASN B O 1
ATOM 4819 N N . MET B 1 157 ? -7.824 97.562 42.375 1 91.31 157 MET B N 1
ATOM 4820 C CA . MET B 1 157 ? -8.508 98.188 43.531 1 91.31 157 MET B CA 1
ATOM 4821 C C . MET B 1 157 ? -7.602 98.25 44.75 1 91.31 157 MET B C 1
ATOM 4823 O O . MET B 1 157 ? -7.578 99.25 45.469 1 91.31 157 MET B O 1
ATOM 4827 N N . MET B 1 158 ? -6.91 97.125 44.938 1 90.12 158 MET B N 1
ATOM 4828 C CA . MET B 1 158 ? -5.961 97.125 46.062 1 90.12 158 MET B CA 1
ATOM 4829 C C . MET B 1 158 ? -4.867 98.125 45.875 1 90.12 158 MET B C 1
ATOM 4831 O O . MET B 1 158 ? -4.488 98.812 46.844 1 90.12 158 MET B O 1
ATOM 4835 N N . GLN B 1 159 ? -4.41 98.25 44.719 1 89.38 159 GLN B N 1
ATOM 4836 C CA . GLN B 1 159 ? -3.383 99.25 44.406 1 89.38 159 GLN B CA 1
ATOM 4837 C C . GLN B 1 159 ? -3.867 100.688 44.719 1 89.38 159 GLN B C 1
ATOM 4839 O O . GLN B 1 159 ? -3.133 101.438 45.312 1 89.38 159 GLN B O 1
ATOM 4844 N N . SER B 1 160 ? -5.062 100.938 44.312 1 89.88 160 SER B N 1
ATOM 4845 C CA . SER B 1 160 ? -5.641 102.25 44.562 1 89.88 160 SER B CA 1
ATOM 4846 C C . SER B 1 160 ? -5.719 102.562 46.062 1 89.88 160 SER B C 1
ATOM 4848 O O . SER B 1 160 ? -5.41 103.688 46.5 1 89.88 160 SER B O 1
ATOM 4850 N N . GLN B 1 161 ? -6.168 101.625 46.781 1 87.81 161 GLN B N 1
ATOM 4851 C CA . GLN B 1 161 ? -6.281 101.75 48.219 1 87.81 161 GLN B CA 1
ATOM 4852 C C . GLN B 1 161 ? -4.91 101.938 48.875 1 87.81 161 GLN B C 1
ATOM 4854 O O . GLN B 1 161 ? -4.75 102.75 49.812 1 87.81 161 GLN B O 1
ATOM 4859 N N . VAL B 1 162 ? -3.891 101.25 48.406 1 87.56 162 VAL B N 1
ATOM 4860 C CA . VAL B 1 162 ? -2.527 101.375 48.906 1 87.56 162 VAL B CA 1
ATOM 4861 C C . VAL B 1 162 ? -1.971 102.75 48.625 1 87.56 162 VAL B C 1
ATOM 4863 O O . VAL B 1 162 ? -1.326 103.375 49.469 1 87.56 162 VAL B O 1
ATOM 4866 N N . GLN B 1 163 ? -2.271 103.188 47.438 1 86.06 163 GLN B N 1
ATOM 4867 C CA . GLN B 1 163 ? -1.814 104.5 47.062 1 86.06 163 GLN B CA 1
ATOM 4868 C C . GLN B 1 163 ? -2.512 105.625 47.906 1 86.06 163 GLN B C 1
ATOM 4870 O O . GLN B 1 163 ? -1.884 106.562 48.312 1 86.06 163 GLN B O 1
ATOM 4875 N N . LEU B 1 164 ? -3.721 105.375 48.156 1 86.12 164 LEU B N 1
ATOM 4876 C CA . LEU B 1 164 ? -4.457 106.312 49 1 86.12 164 LEU B CA 1
ATOM 4877 C C . LEU B 1 164 ? -3.902 106.312 50.438 1 86.12 164 LEU B C 1
ATOM 4879 O O . LEU B 1 164 ? -3.783 107.375 51.062 1 86.12 164 LEU B O 1
ATOM 4883 N N . ALA B 1 165 ? -3.59 105.188 50.875 1 84.44 165 ALA B N 1
ATOM 4884 C CA . ALA B 1 165 ? -3.029 105.062 52.219 1 84.44 165 ALA B CA 1
ATOM 4885 C C . ALA B 1 165 ? -1.633 105.688 52.281 1 84.44 165 ALA B C 1
ATOM 4887 O O . ALA B 1 165 ? -1.28 106.375 53.281 1 84.44 165 ALA B O 1
ATOM 4888 N N . ALA B 1 166 ? -0.854 105.5 51.312 1 80.62 166 ALA B N 1
ATOM 4889 C CA . ALA B 1 166 ? 0.521 106 51.281 1 80.62 166 ALA B CA 1
ATOM 4890 C C . ALA B 1 166 ? 0.558 107.5 51.188 1 80.62 166 ALA B C 1
ATOM 4892 O O . ALA B 1 166 ? 1.479 108.188 51.719 1 80.62 166 ALA B O 1
ATOM 4893 N N . ASN B 1 167 ? -0.435 108.062 50.594 1 79.19 167 ASN B N 1
ATOM 4894 C CA . ASN B 1 167 ? -0.46 109.562 50.375 1 79.19 167 ASN B CA 1
ATOM 4895 C C . ASN B 1 167 ? -1.352 110.25 51.406 1 79.19 167 ASN B C 1
ATOM 4897 O O . ASN B 1 167 ? -1.681 111.438 51.25 1 79.19 167 ASN B O 1
ATOM 4901 N N . ALA B 1 168 ? -1.722 109.5 52.312 1 79.94 168 ALA B N 1
ATOM 4902 C CA . ALA B 1 168 ? -2.621 110.062 53.281 1 79.94 168 ALA B CA 1
ATOM 4903 C C . ALA B 1 168 ? -1.898 111.125 54.125 1 79.94 168 ALA B C 1
ATOM 4905 O O . ALA B 1 168 ? -0.693 111 54.375 1 79.94 168 ALA B O 1
ATOM 4906 N N . GLU B 1 169 ? -2.58 112.188 54.469 1 78.06 169 GLU B N 1
ATOM 4907 C CA . GLU B 1 169 ? -2.035 113.312 55.281 1 78.06 169 GLU B CA 1
ATOM 4908 C C . GLU B 1 169 ? -1.501 112.812 56.625 1 78.06 169 GLU B C 1
ATOM 4910 O O . GLU B 1 169 ? -0.449 113.25 57.062 1 78.06 169 GLU B O 1
ATOM 4915 N N . TYR B 1 170 ? -2.229 111.938 57.219 1 77.69 170 TYR B N 1
ATOM 4916 C CA . TYR B 1 170 ? -1.782 111.25 58.438 1 77.69 170 TYR B CA 1
ATOM 4917 C C . TYR B 1 170 ? -1.456 109.812 58.156 1 77.69 170 TYR B C 1
ATOM 4919 O O . TYR B 1 170 ? -2.309 109.062 57.688 1 77.69 170 TYR B O 1
ATOM 4927 N N . PRO B 1 171 ? -0.231 109.5 58.438 1 75.38 171 PRO B N 1
ATOM 4928 C CA . PRO B 1 171 ? 0.166 108.125 58.156 1 75.38 171 PRO B CA 1
ATOM 4929 C C . PRO B 1 171 ? -0.727 107.125 58.844 1 75.38 171 PRO B C 1
ATOM 4931 O O . PRO B 1 171 ? -1.093 107.312 60 1 75.38 171 PRO B O 1
ATOM 4934 N N . PRO B 1 172 ? -1.172 106.188 58 1 77.5 172 PRO B N 1
ATOM 4935 C CA . PRO B 1 172 ? -2.076 105.188 58.562 1 77.5 172 PRO B CA 1
ATOM 4936 C C . PRO B 1 172 ? -1.459 104.438 59.75 1 77.5 172 PRO B C 1
ATOM 4938 O O . PRO B 1 172 ? -0.248 104.188 59.75 1 77.5 172 PRO B O 1
ATOM 4941 N N . THR B 1 173 ? -2.285 104.188 60.75 1 76.88 173 THR B N 1
ATOM 4942 C CA . THR B 1 173 ? -1.91 103.375 61.906 1 76.88 173 THR B CA 1
ATOM 4943 C C . THR B 1 173 ? -2.758 102.125 62 1 76.88 173 THR B C 1
ATOM 4945 O O . THR B 1 173 ? -3.641 101.938 61.188 1 76.88 173 THR B O 1
ATOM 4948 N N . ILE B 1 174 ? -2.484 101.312 62.969 1 74.81 174 ILE B N 1
ATOM 4949 C CA . ILE B 1 174 ? -3.201 100.062 63.156 1 74.81 174 ILE B CA 1
ATOM 4950 C C . ILE B 1 174 ? -4.68 100.375 63.438 1 74.81 174 ILE B C 1
ATOM 4952 O O . ILE B 1 174 ? -5.535 99.5 63.156 1 74.81 174 ILE B O 1
ATOM 4956 N N . LEU B 1 175 ? -4.895 101.688 63.781 1 73.06 175 LEU B N 1
ATOM 4957 C CA . LEU B 1 175 ? -6.25 102.062 64.188 1 73.06 175 LEU B CA 1
ATOM 4958 C C . LEU B 1 175 ? -7.105 102.438 63 1 73.06 175 LEU B C 1
ATOM 4960 O O . LEU B 1 175 ? -8.336 102.312 63.031 1 73.06 175 LEU B O 1
ATOM 4964 N N . ASN B 1 176 ? -6.473 102.75 61.906 1 79.12 176 ASN B N 1
ATOM 4965 C CA . ASN B 1 176 ? -7.309 103.25 60.812 1 79.12 176 ASN B CA 1
ATOM 4966 C C . ASN B 1 176 ? -6.996 102.5 59.5 1 79.12 176 ASN B C 1
ATOM 4968 O O . ASN B 1 176 ? -7.609 102.812 58.469 1 79.12 176 ASN B O 1
ATOM 4972 N N . ILE B 1 177 ? -6.105 101.625 59.531 1 80.44 177 ILE B N 1
ATOM 4973 C CA . ILE B 1 177 ? -5.668 100.938 58.281 1 80.44 177 ILE B CA 1
ATOM 4974 C C . ILE B 1 177 ? -6.832 100.188 57.688 1 80.44 177 ILE B C 1
ATOM 4976 O O . ILE B 1 177 ? -6.879 99.938 56.469 1 80.44 177 ILE B O 1
ATOM 4980 N N . THR B 1 178 ? -7.855 99.812 58.5 1 80.69 178 THR B N 1
ATOM 4981 C CA . THR B 1 178 ? -8.992 99.062 58.031 1 80.69 178 THR B CA 1
ATOM 4982 C C . THR B 1 178 ? -9.938 99.875 57.188 1 80.69 178 THR B C 1
ATOM 4984 O O . THR B 1 178 ? -10.773 99.312 56.469 1 80.69 178 THR B O 1
ATOM 4987 N N . VAL B 1 179 ? -9.711 101.188 57.25 1 80.94 179 VAL B N 1
ATOM 4988 C CA . VAL B 1 179 ? -10.516 102.062 56.375 1 80.94 179 VAL B CA 1
ATOM 4989 C C . VAL B 1 179 ? -10.086 101.875 54.938 1 80.94 179 VAL B C 1
ATOM 4991 O O . VAL B 1 179 ? -10.922 101.875 54 1 80.94 179 VAL B O 1
ATOM 4994 N N . TYR B 1 180 ? -8.781 101.562 54.688 1 81.75 180 TYR B N 1
ATOM 4995 C CA . TYR B 1 180 ? -8.25 101.375 53.344 1 81.75 180 TYR B CA 1
ATOM 4996 C C . TYR B 1 180 ? -8.422 99.938 52.906 1 81.75 180 TYR B C 1
ATOM 4998 O O . TYR B 1 180 ? -8.773 99.688 51.75 1 81.75 180 TYR B O 1
ATOM 5006 N N . PHE B 1 181 ? -8.164 99.062 53.875 1 84.94 181 PHE B N 1
ATOM 5007 C CA . PHE B 1 181 ? -8.312 97.625 53.562 1 84.94 181 PHE B CA 1
ATOM 5008 C C . PHE B 1 181 ? -9.578 97.125 54.219 1 84.94 181 PHE B C 1
ATOM 5010 O O . PHE B 1 181 ? -9.508 96.188 55.062 1 84.94 181 PHE B O 1
ATOM 5017 N N . ASN B 1 182 ? -10.758 97.5 53.719 1 83.44 182 ASN B N 1
ATOM 5018 C CA . ASN B 1 182 ? -12.023 97.062 54.281 1 83.44 182 ASN B CA 1
ATOM 5019 C C . ASN B 1 182 ? -12.414 95.688 53.719 1 83.44 182 ASN B C 1
ATOM 5021 O O . ASN B 1 182 ? -11.695 95.125 52.875 1 83.44 182 ASN B O 1
ATOM 5025 N N . LYS B 1 183 ? -13.523 95.25 54.188 1 84.75 183 LYS B N 1
ATOM 5026 C CA . LYS B 1 183 ? -13.969 93.875 53.844 1 84.75 183 LYS B CA 1
ATOM 5027 C C . LYS B 1 183 ? -14.227 93.75 52.344 1 84.75 183 LYS B C 1
ATOM 5029 O O . LYS B 1 183 ? -13.961 92.688 51.781 1 84.75 183 LYS B O 1
ATOM 5034 N N . THR B 1 184 ? -14.688 94.812 51.719 1 86.56 184 THR B N 1
ATOM 5035 C CA . THR B 1 184 ? -15.023 94.75 50.281 1 86.56 184 THR B CA 1
ATOM 5036 C C . THR B 1 184 ? -13.758 94.688 49.438 1 86.56 184 THR B C 1
ATOM 5038 O O . THR B 1 184 ? -13.688 93.938 48.469 1 86.56 184 THR B O 1
ATOM 5041 N N . VAL B 1 185 ? -12.727 95.438 49.875 1 85.69 185 VAL B N 1
ATOM 5042 C CA . VAL B 1 185 ? -11.477 95.438 49.125 1 85.69 185 VAL B CA 1
ATOM 5043 C C . VAL B 1 185 ? -10.766 94.125 49.25 1 85.69 185 VAL B C 1
ATOM 5045 O O . VAL B 1 185 ? -10.273 93.562 48.25 1 85.69 185 VAL B O 1
ATOM 5048 N N . VAL B 1 186 ? -10.836 93.562 50.438 1 87.5 186 VAL B N 1
ATOM 5049 C CA . VAL B 1 186 ? -10.18 92.25 50.656 1 87.5 186 VAL B CA 1
ATOM 5050 C C . VAL B 1 186 ? -10.93 91.125 49.938 1 87.5 186 VAL B C 1
ATOM 5052 O O . VAL B 1 186 ? -10.32 90.25 49.344 1 87.5 186 VAL B O 1
ATOM 5055 N N . ALA B 1 187 ? -12.18 91.25 49.875 1 90.94 187 ALA B N 1
ATOM 5056 C CA . ALA B 1 187 ? -13 90.25 49.219 1 90.94 187 ALA B CA 1
ATOM 5057 C C . ALA B 1 187 ? -12.781 90.312 47.719 1 90.94 187 ALA B C 1
ATOM 5059 O O . ALA B 1 187 ? -12.82 89.25 47.031 1 90.94 187 ALA B O 1
ATOM 5060 N N . ASN B 1 188 ? -12.516 91.438 47.156 1 90.38 188 ASN B N 1
ATOM 5061 C CA . ASN B 1 188 ? -12.312 91.625 45.719 1 90.38 188 ASN B CA 1
ATOM 5062 C C . ASN B 1 188 ? -11.008 91 45.281 1 90.38 188 ASN B C 1
ATOM 5064 O O . ASN B 1 188 ? -10.844 90.625 44.094 1 90.38 188 ASN B O 1
ATOM 5068 N N . LEU B 1 189 ? -10.18 90.75 46.188 1 91.75 189 LEU B N 1
ATOM 5069 C CA . LEU B 1 189 ? -8.93 90.062 45.875 1 91.75 189 LEU B CA 1
ATOM 5070 C C . LEU B 1 189 ? -9.016 88.625 46.219 1 91.75 189 LEU B C 1
ATOM 5072 O O . LEU B 1 189 ? -8.555 87.75 45.438 1 91.75 189 LEU B O 1
ATOM 5076 N N . THR B 1 190 ? -9.656 88.188 47.219 1 93 190 THR B N 1
ATOM 5077 C CA . THR B 1 190 ? -9.625 86.812 47.688 1 93 190 THR B CA 1
ATOM 5078 C C . THR B 1 190 ? -10.625 85.938 46.938 1 93 190 THR B C 1
ATOM 5080 O O . THR B 1 190 ? -10.414 84.75 46.75 1 93 190 THR B O 1
ATOM 5083 N N . THR B 1 191 ? -11.734 86.5 46.406 1 93.31 191 THR B N 1
ATOM 5084 C CA . THR B 1 191 ? -12.742 85.75 45.688 1 93.31 191 THR B CA 1
ATOM 5085 C C . THR B 1 191 ? -12.164 85.125 44.406 1 93.31 191 THR B C 1
ATOM 5087 O O . THR B 1 191 ? -12.258 83.938 44.156 1 93.31 191 THR B O 1
ATOM 5090 N N . PRO B 1 192 ? -11.523 85.938 43.594 1 95.62 192 PRO B N 1
ATOM 5091 C CA . PRO B 1 192 ? -10.906 85.375 42.375 1 95.62 192 PRO B CA 1
ATOM 5092 C C . PRO B 1 192 ? -9.797 84.375 42.719 1 95.62 192 PRO B C 1
ATOM 5094 O O . PRO B 1 192 ? -9.617 83.438 42 1 95.62 192 PRO B O 1
ATOM 5097 N N . LEU B 1 193 ? -9.086 84.625 43.75 1 95.81 193 LEU B N 1
ATOM 5098 C CA . LEU B 1 193 ? -8.039 83.688 44.125 1 95.81 193 LEU B CA 1
ATOM 5099 C C . LEU B 1 193 ? -8.633 82.375 44.531 1 95.81 193 LEU B C 1
ATOM 5101 O O . LEU B 1 193 ? -8.078 81.312 44.188 1 95.81 193 LEU B O 1
ATOM 5105 N N . ARG B 1 194 ? -9.672 82.375 45.219 1 95.62 194 ARG B N 1
ATOM 5106 C CA . ARG B 1 194 ? -10.352 81.125 45.562 1 95.62 194 ARG B CA 1
ATOM 5107 C C . ARG B 1 194 ? -10.875 80.438 44.312 1 95.62 194 ARG B C 1
ATOM 5109 O O . ARG B 1 194 ? -10.812 79.188 44.219 1 95.62 194 ARG B O 1
ATOM 5116 N N . SER B 1 195 ? -11.422 81.188 43.438 1 95.38 195 SER B N 1
ATOM 5117 C CA . SER B 1 195 ? -11.914 80.625 42.188 1 95.38 195 SER B CA 1
ATOM 5118 C C . SER B 1 195 ? -10.781 80 41.375 1 95.38 195 SER B C 1
ATOM 5120 O O . SER B 1 195 ? -10.945 78.875 40.812 1 95.38 195 SER B O 1
ATOM 5122 N N . ILE B 1 196 ? -9.695 80.625 41.281 1 96.19 196 ILE B N 1
ATOM 5123 C CA . ILE B 1 196 ? -8.523 80.125 40.625 1 96.19 196 ILE B CA 1
ATOM 5124 C C . ILE B 1 196 ? -8.133 78.75 41.25 1 96.19 196 ILE B C 1
ATOM 5126 O O . ILE B 1 196 ? -7.887 77.812 40.531 1 96.19 196 ILE B O 1
ATOM 5130 N N . ARG B 1 197 ? -8.102 78.75 42.531 1 95.44 197 ARG B N 1
ATOM 5131 C CA . ARG B 1 197 ? -7.793 77.5 43.219 1 95.44 197 ARG B CA 1
ATOM 5132 C C . ARG B 1 197 ? -8.758 76.375 42.844 1 95.44 197 ARG B C 1
ATOM 5134 O O . ARG B 1 197 ? -8.336 75.25 42.594 1 95.44 197 ARG B O 1
ATOM 5141 N N . LYS B 1 198 ? -10 76.688 42.75 1 94.75 198 LYS B N 1
ATOM 5142 C CA . LYS B 1 198 ? -11.031 75.75 42.406 1 94.75 198 LYS B CA 1
ATOM 5143 C C . LYS B 1 198 ? -10.797 75.188 41 1 94.75 198 LYS B C 1
ATOM 5145 O O . LYS B 1 198 ? -10.875 74 40.781 1 94.75 198 LYS B O 1
ATOM 5150 N N . TYR B 1 199 ? -10.57 76.062 40.062 1 96.38 199 TYR B N 1
ATOM 5151 C CA . TYR B 1 199 ? -10.375 75.625 38.688 1 96.38 199 TYR B CA 1
ATOM 5152 C C . TYR B 1 199 ? -9.086 74.875 38.531 1 96.38 199 TYR B C 1
ATOM 5154 O O . TYR B 1 199 ? -9.031 73.875 37.75 1 96.38 199 TYR B O 1
ATOM 5162 N N . LEU B 1 200 ? -8.07 75.25 39.281 1 96.69 200 LEU B N 1
ATOM 5163 C CA . LEU B 1 200 ? -6.828 74.5 39.25 1 96.69 200 LEU B CA 1
ATOM 5164 C C . LEU B 1 200 ? -7.035 73.062 39.781 1 96.69 200 LEU B C 1
ATOM 5166 O O . LEU B 1 200 ? -6.512 72.125 39.25 1 96.69 200 LEU B O 1
ATOM 5170 N N . THR B 1 201 ? -7.777 73 40.844 1 95.5 201 THR B N 1
ATOM 5171 C CA . THR B 1 201 ? -8.094 71.688 41.406 1 95.5 201 THR B CA 1
ATOM 5172 C C . THR B 1 201 ? -8.859 70.812 40.406 1 95.5 201 THR B C 1
ATOM 5174 O O . THR B 1 201 ? -8.578 69.625 40.281 1 95.5 201 THR B O 1
ATOM 5177 N N . SER B 1 202 ? -9.75 71.438 39.688 1 96.38 202 SER B N 1
ATOM 5178 C CA . SER B 1 202 ? -10.547 70.75 38.688 1 96.38 202 SER B CA 1
ATOM 5179 C C . SER B 1 202 ? -9.688 70.25 37.5 1 96.38 202 SER B C 1
ATOM 5181 O O . SER B 1 202 ? -9.852 69.188 37 1 96.38 202 SER B O 1
ATOM 5183 N N . ILE B 1 203 ? -8.875 71.062 37.062 1 96.88 203 ILE B N 1
ATOM 5184 C CA . ILE B 1 203 ? -7.969 70.75 35.969 1 96.88 203 ILE B CA 1
ATOM 5185 C C . ILE B 1 203 ? -7.07 69.562 36.375 1 96.88 203 ILE B C 1
ATOM 5187 O O . ILE B 1 203 ? -6.879 68.625 35.625 1 96.88 203 ILE B O 1
ATOM 5191 N N . GLY B 1 204 ? -6.543 69.688 37.594 1 96.19 204 GLY B N 1
ATOM 5192 C CA . GLY B 1 204 ? -5.738 68.562 38.094 1 96.19 204 GLY B CA 1
ATOM 5193 C C . GLY B 1 204 ? -6.48 67.25 38.125 1 96.19 204 GLY B C 1
ATOM 5194 O O . GLY B 1 204 ? -5.93 66.25 37.75 1 96.19 204 GLY B O 1
ATOM 5195 N N . SER B 1 205 ? -7.715 67.312 38.594 1 95.5 205 SER B N 1
ATOM 5196 C CA . SER B 1 205 ? -8.539 66.125 38.656 1 95.5 205 SER B CA 1
ATOM 5197 C C . SER B 1 205 ? -8.797 65.562 37.25 1 95.5 205 SER B C 1
ATOM 5199 O O . SER B 1 205 ? -8.766 64.375 37.031 1 95.5 205 SER B O 1
ATOM 5201 N N . THR B 1 206 ? -9.07 66.375 36.312 1 96.06 206 THR B N 1
ATOM 5202 C CA . THR B 1 206 ? -9.328 66 34.938 1 96.06 206 THR B CA 1
ATOM 5203 C C . THR B 1 206 ? -8.078 65.375 34.312 1 96.06 206 THR B C 1
ATOM 5205 O O . THR B 1 206 ? -8.172 64.312 33.656 1 96.06 206 THR B O 1
ATOM 5208 N N . ILE B 1 207 ? -6.941 65.938 34.562 1 96.06 207 ILE B N 1
ATOM 5209 C CA . ILE B 1 207 ? -5.684 65.375 34.062 1 96.06 207 ILE B CA 1
ATOM 5210 C C . ILE B 1 207 ? -5.461 64 34.656 1 96.06 207 ILE B C 1
ATOM 5212 O O . ILE B 1 207 ? -5.117 63.062 33.938 1 96.06 207 ILE B O 1
ATOM 5216 N N . THR B 1 208 ? -5.672 63.844 35.906 1 95.38 208 THR B N 1
ATOM 5217 C CA . THR B 1 208 ? -5.477 62.562 36.594 1 95.38 208 THR B CA 1
ATOM 5218 C C . THR B 1 208 ? -6.398 61.5 36 1 95.38 208 THR B C 1
ATOM 5220 O O . THR B 1 208 ? -5.977 60.375 35.781 1 95.38 208 THR B O 1
ATOM 5223 N N . THR B 1 209 ? -7.605 61.844 35.75 1 94.38 209 THR B N 1
ATOM 5224 C CA . THR B 1 209 ? -8.586 60.906 35.219 1 94.38 209 THR B CA 1
ATOM 5225 C C . THR B 1 209 ? -8.203 60.469 33.812 1 94.38 209 THR B C 1
ATOM 5227 O O . THR B 1 209 ? -8.195 59.281 33.531 1 94.38 209 THR B O 1
ATOM 5230 N N . ILE B 1 210 ? -7.914 61.375 32.938 1 94.56 210 ILE B N 1
ATOM 5231 C CA . ILE B 1 210 ? -7.539 61.062 31.562 1 94.56 210 ILE B CA 1
ATOM 5232 C C . ILE B 1 210 ? -6.273 60.188 31.562 1 94.56 210 ILE B C 1
ATOM 5234 O O . ILE B 1 210 ? -6.184 59.219 30.828 1 94.56 210 ILE B O 1
ATOM 5238 N N . ALA B 1 211 ? -5.324 60.562 32.375 1 94 211 ALA B N 1
ATOM 5239 C CA . ALA B 1 211 ? -4.066 59.844 32.438 1 94 211 ALA B CA 1
ATOM 5240 C C . ALA B 1 211 ? -4.297 58.406 32.938 1 94 211 ALA B C 1
ATOM 5242 O O . ALA B 1 211 ? -3.668 57.469 32.438 1 94 211 ALA B O 1
ATOM 5243 N N . ALA B 1 212 ? -5.117 58.25 33.906 1 93.12 212 ALA B N 1
ATOM 5244 C CA . ALA B 1 212 ? -5.41 56.906 34.438 1 93.12 212 ALA B CA 1
ATOM 5245 C C . ALA B 1 212 ? -6.086 56.031 33.375 1 93.12 212 ALA B C 1
ATOM 5247 O O . ALA B 1 212 ? -5.758 54.844 33.25 1 93.12 212 ALA B O 1
ATOM 5248 N N . GLU B 1 213 ? -7.043 56.562 32.625 1 93.06 213 GLU B N 1
ATOM 5249 C CA . GLU B 1 213 ? -7.742 55.812 31.578 1 93.06 213 GLU B CA 1
ATOM 5250 C C . GLU B 1 213 ? -6.797 55.438 30.438 1 93.06 213 GLU B C 1
ATOM 5252 O O . GLU B 1 213 ? -6.848 54.312 29.953 1 93.06 213 GLU B O 1
ATOM 5257 N N . ARG B 1 214 ? -5.988 56.406 30.109 1 93.38 214 ARG B N 1
ATOM 5258 C CA . ARG B 1 214 ? -5.023 56.125 29.047 1 93.38 214 ARG B CA 1
ATOM 5259 C C . ARG B 1 214 ? -4.016 55.062 29.484 1 93.38 214 ARG B C 1
ATOM 5261 O O . ARG B 1 214 ? -3.629 54.219 28.703 1 93.38 214 ARG B O 1
ATOM 5268 N N . SER B 1 215 ? -3.555 55.156 30.688 1 92.5 215 SER B N 1
ATOM 5269 C CA . SER B 1 215 ? -2.621 54.156 31.234 1 92.5 215 SER B CA 1
ATOM 5270 C C . SER B 1 215 ? -3.221 52.781 31.234 1 92.5 215 SER B C 1
ATOM 5272 O O . SER B 1 215 ? -2.543 51.812 30.875 1 92.5 215 SER B O 1
ATOM 5274 N N . GLN B 1 216 ? -4.438 52.688 31.594 1 92.69 216 GLN B N 1
ATOM 5275 C CA . GLN B 1 216 ? -5.113 51.375 31.609 1 92.69 216 GLN B CA 1
ATOM 5276 C C . GLN B 1 216 ? -5.266 50.812 30.203 1 92.69 216 GLN B C 1
ATOM 5278 O O . GLN B 1 216 ? -5.059 49.625 29.969 1 92.69 216 GLN B O 1
ATOM 5283 N N . ALA B 1 217 ? -5.629 51.625 29.219 1 93.75 217 ALA B N 1
ATOM 5284 C CA . ALA B 1 217 ? -5.766 51.219 27.828 1 93.75 217 ALA B CA 1
ATOM 5285 C C . ALA B 1 217 ? -4.441 50.688 27.281 1 93.75 217 ALA B C 1
ATOM 5287 O O . ALA B 1 217 ? -4.398 49.656 26.609 1 93.75 217 ALA B O 1
ATOM 5288 N N . ILE B 1 218 ? -3.398 51.406 27.562 1 93.62 218 ILE B N 1
ATOM 5289 C CA . ILE B 1 218 ? -2.066 51.031 27.125 1 93.62 218 ILE B CA 1
ATOM 5290 C C . ILE B 1 218 ? -1.665 49.719 27.781 1 93.62 218 ILE B C 1
ATOM 5292 O O . ILE B 1 218 ? -1.078 48.844 27.125 1 93.62 218 ILE B O 1
ATOM 5296 N N . ALA B 1 219 ? -1.968 49.562 29.062 1 93.31 219 ALA B N 1
ATOM 5297 C CA . ALA B 1 219 ? -1.646 48.344 29.781 1 93.31 219 ALA B CA 1
ATOM 5298 C C . ALA B 1 219 ? -2.369 47.125 29.156 1 93.31 219 ALA B C 1
ATOM 5300 O O . ALA B 1 219 ? -1.78 46.062 29 1 93.31 219 ALA B O 1
ATOM 5301 N N . TYR B 1 220 ? -3.637 47.25 28.781 1 94.12 220 TYR B N 1
ATOM 5302 C CA . TYR B 1 220 ? -4.395 46.188 28.141 1 94.12 220 TYR B CA 1
ATOM 5303 C C . TYR B 1 220 ? -3.77 45.812 26.797 1 94.12 220 TYR B C 1
ATOM 5305 O O . TYR B 1 220 ? -3.605 44.625 26.5 1 94.12 220 TYR B O 1
ATOM 5313 N N . ARG B 1 221 ? -3.418 46.719 26.031 1 94.5 221 ARG B N 1
ATOM 5314 C CA . ARG B 1 221 ? -2.814 46.469 24.734 1 94.5 221 ARG B CA 1
ATOM 5315 C C . ARG B 1 221 ? -1.473 45.75 24.875 1 94.5 221 ARG B C 1
ATOM 5317 O O . ARG B 1 221 ? -1.182 44.812 24.141 1 94.5 221 ARG B O 1
ATOM 5324 N N . ALA B 1 222 ? -0.7 46.312 25.797 1 92.25 222 ALA B N 1
ATOM 5325 C CA . ALA B 1 222 ? 0.617 45.719 26.016 1 92.25 222 ALA B CA 1
ATOM 5326 C C . ALA B 1 222 ? 0.495 44.25 26.469 1 92.25 222 ALA B C 1
ATOM 5328 O O . ALA B 1 222 ? 1.227 43.406 26 1 92.25 222 ALA B O 1
ATOM 5329 N N . GLN B 1 223 ? -0.363 44 27.375 1 93.31 223 GLN B N 1
ATOM 5330 C CA . GLN B 1 223 ? -0.587 42.656 27.875 1 93.31 223 GLN B CA 1
ATOM 5331 C C . GLN B 1 223 ? -1.09 41.75 26.766 1 93.31 223 GLN B C 1
ATOM 5333 O O . GLN B 1 223 ? -0.638 40.594 26.641 1 93.31 223 GLN B O 1
ATOM 5338 N N . PHE B 1 224 ? -1.985 42.156 25.953 1 95.06 224 PHE B N 1
ATOM 5339 C CA . PHE B 1 224 ? -2.545 41.375 24.875 1 95.06 224 PHE B CA 1
ATOM 5340 C C . PHE B 1 224 ? -1.503 41.094 23.797 1 95.06 224 PHE B C 1
ATOM 5342 O O . PHE B 1 224 ? -1.438 40 23.234 1 95.06 224 PHE B O 1
ATOM 5349 N N . ASN B 1 225 ? -0.668 42.125 23.531 1 93.88 225 ASN B N 1
ATOM 5350 C CA . ASN B 1 225 ? 0.427 41.938 22.578 1 93.88 225 ASN B CA 1
ATOM 5351 C C . ASN B 1 225 ? 1.395 40.875 23.047 1 93.88 225 ASN B C 1
ATOM 5353 O O . ASN B 1 225 ? 1.927 40.094 22.234 1 93.88 225 ASN B O 1
ATOM 5357 N N . GLU B 1 226 ? 1.629 40.844 24.328 1 94.25 226 GLU B N 1
ATOM 5358 C CA . GLU B 1 226 ? 2.48 39.781 24.875 1 94.25 226 GLU B CA 1
ATOM 5359 C C . GLU B 1 226 ? 1.842 38.406 24.703 1 94.25 226 GLU B C 1
ATOM 5361 O O . GLU B 1 226 ? 2.531 37.438 24.391 1 94.25 226 GLU B O 1
ATOM 5366 N N . THR B 1 227 ? 0.574 38.281 24.891 1 94.06 227 THR B N 1
ATOM 5367 C CA . THR B 1 227 ? -0.153 37.031 24.688 1 94.06 227 THR B CA 1
ATOM 5368 C C . THR B 1 227 ? -0.059 36.562 23.234 1 94.06 227 THR B C 1
ATOM 5370 O O . THR B 1 227 ? 0.177 35.406 22.953 1 94.06 227 THR B O 1
ATOM 5373 N N . ILE B 1 228 ? -0.22 37.531 22.328 1 95.62 228 ILE B N 1
ATOM 5374 C CA . ILE B 1 228 ? -0.121 37.219 20.906 1 95.62 228 ILE B CA 1
ATOM 5375 C C . ILE B 1 228 ? 1.289 36.75 20.578 1 95.62 228 ILE B C 1
ATOM 5377 O O . ILE B 1 228 ? 1.461 35.719 19.906 1 95.62 228 ILE B O 1
ATOM 5381 N N . SER B 1 229 ? 2.275 37.469 21.109 1 95.31 229 SER B N 1
ATOM 5382 C CA . SER B 1 229 ? 3.666 37.094 20.844 1 95.31 229 SER B CA 1
ATOM 5383 C C . SER B 1 229 ? 3.986 35.719 21.391 1 95.31 229 SER B C 1
ATOM 5385 O O . SER B 1 229 ? 4.715 34.969 20.766 1 95.31 229 SER B O 1
ATOM 5387 N N . ALA B 1 230 ? 3.484 35.406 22.531 1 94.88 230 ALA B N 1
ATOM 5388 C CA . ALA B 1 230 ? 3.668 34.062 23.109 1 94.88 230 ALA B CA 1
ATOM 5389 C C . ALA B 1 230 ? 3.002 33 22.234 1 94.88 230 ALA B C 1
ATOM 5391 O O . ALA B 1 230 ? 3.541 31.906 22.078 1 94.88 230 ALA B O 1
ATOM 5392 N N . GLY B 1 231 ? 1.863 33.312 21.719 1 95.44 231 GLY B N 1
ATOM 5393 C CA . GLY B 1 231 ? 1.19 32.406 20.812 1 95.44 231 GLY B CA 1
ATOM 5394 C C . GLY B 1 231 ? 1.979 32.125 19.531 1 95.44 231 GLY B C 1
ATOM 5395 O O . GLY B 1 231 ? 2.096 30.984 19.109 1 95.44 231 GLY B O 1
ATOM 5396 N N . VAL B 1 232 ? 2.566 33.156 18.984 1 95.94 232 VAL B N 1
ATOM 5397 C CA . VAL B 1 232 ? 3.352 33.031 17.766 1 95.94 232 VAL B CA 1
ATOM 5398 C C . VAL B 1 232 ? 4.586 32.188 18.016 1 95.94 232 VAL B C 1
ATOM 5400 O O . VAL B 1 232 ? 4.93 31.312 17.203 1 95.94 232 VAL B O 1
ATOM 5403 N N . ARG B 1 233 ? 5.27 32.312 19.156 1 95.25 233 ARG B N 1
ATOM 5404 C CA . ARG B 1 233 ? 6.426 31.5 19.516 1 95.25 233 ARG B CA 1
ATOM 5405 C C . ARG B 1 233 ? 6.039 30.031 19.656 1 95.25 233 ARG B C 1
ATOM 5407 O O . ARG B 1 233 ? 6.793 29.141 19.25 1 95.25 233 ARG B O 1
ATOM 5414 N N . SER B 1 234 ? 4.852 29.844 20.188 1 94.56 234 SER B N 1
ATOM 5415 C CA . SER B 1 234 ? 4.352 28.484 20.312 1 94.56 234 SER B CA 1
ATOM 5416 C C . SER B 1 234 ? 4.125 27.844 18.953 1 94.56 234 SER B C 1
ATOM 5418 O O . SER B 1 234 ? 4.445 26.656 18.75 1 94.56 234 SER B O 1
ATOM 5420 N N . ILE B 1 235 ? 3.582 28.531 18.078 1 96.06 235 ILE B N 1
ATOM 5421 C CA . ILE B 1 235 ? 3.326 28.047 16.719 1 96.06 235 ILE B CA 1
ATOM 5422 C C . ILE B 1 235 ? 4.648 27.75 16.031 1 96.06 235 ILE B C 1
ATOM 5424 O O . ILE B 1 235 ? 4.797 26.688 15.398 1 96.06 235 ILE B O 1
ATOM 5428 N N . ASP B 1 236 ? 5.617 28.625 16.219 1 94.88 236 ASP B N 1
ATOM 5429 C CA . ASP B 1 236 ? 6.934 28.422 15.625 1 94.88 236 ASP B CA 1
ATOM 5430 C C . ASP B 1 236 ? 7.605 27.172 16.172 1 94.88 236 ASP B C 1
ATOM 5432 O O . ASP B 1 236 ? 8.195 26.391 15.422 1 94.88 236 ASP B O 1
ATOM 5436 N N . SER B 1 237 ? 7.512 27.062 17.422 1 94.62 237 SER B N 1
ATOM 5437 C CA . SER B 1 237 ? 8.094 25.875 18.062 1 94.62 237 SER B CA 1
ATOM 5438 C C . SER B 1 237 ? 7.43 24.594 17.562 1 94.62 237 SER B C 1
ATOM 5440 O O . SER B 1 237 ? 8.109 23.594 17.297 1 94.62 237 SER B O 1
ATOM 5442 N N . ALA B 1 238 ? 6.16 24.594 17.438 1 92.56 238 ALA B N 1
ATOM 5443 C CA . ALA B 1 238 ? 5.43 23.422 16.938 1 92.56 238 ALA B CA 1
ATOM 5444 C C . ALA B 1 238 ? 5.812 23.125 15.492 1 92.56 238 ALA B C 1
ATOM 5446 O O . ALA B 1 238 ? 5.934 21.953 15.109 1 92.56 238 ALA B O 1
ATOM 5447 N N . ALA B 1 239 ? 5.984 24.188 14.727 1 92.88 239 ALA B N 1
ATOM 5448 C CA . ALA B 1 239 ? 6.379 24.016 13.336 1 92.88 239 ALA B CA 1
ATOM 5449 C C . ALA B 1 239 ? 7.758 23.375 13.227 1 92.88 239 ALA B C 1
ATOM 5451 O O . ALA B 1 239 ? 7.977 22.5 12.383 1 92.88 239 ALA B O 1
ATOM 5452 N N . VAL B 1 240 ? 8.648 23.797 14.039 1 93 240 VAL B N 1
ATOM 5453 C CA . VAL B 1 240 ? 9.992 23.25 14.039 1 93 240 VAL B CA 1
ATOM 5454 C C . VAL B 1 240 ? 9.945 21.766 14.414 1 93 240 VAL B C 1
ATOM 5456 O O . VAL B 1 240 ? 10.602 20.938 13.773 1 93 240 VAL B O 1
ATOM 5459 N N . THR B 1 241 ? 9.203 21.484 15.414 1 92.12 241 THR B N 1
ATOM 5460 C CA . THR B 1 241 ? 9.062 20.094 15.852 1 92.12 241 THR B CA 1
ATOM 5461 C C . THR B 1 241 ? 8.445 19.25 14.75 1 92.12 241 THR B C 1
ATOM 5463 O O . THR B 1 241 ? 8.883 18.125 14.508 1 92.12 241 THR B O 1
ATOM 5466 N N . PHE B 1 242 ? 7.469 19.75 14.078 1 93.06 242 PHE B N 1
ATOM 5467 C CA . PHE B 1 242 ? 6.836 19.062 12.969 1 93.06 242 PHE B CA 1
ATOM 5468 C C . PHE B 1 242 ? 7.84 18.781 11.859 1 93.06 242 PHE B C 1
ATOM 5470 O O . PHE B 1 242 ? 7.926 17.656 11.352 1 93.06 242 PHE B O 1
ATOM 5477 N N . ASN B 1 243 ? 8.57 19.75 11.523 1 91.44 243 ASN B N 1
ATOM 5478 C CA . ASN B 1 243 ? 9.57 19.609 10.469 1 91.44 243 ASN B CA 1
ATOM 5479 C C . ASN B 1 243 ? 10.594 18.531 10.82 1 91.44 243 ASN B C 1
ATOM 5481 O O . ASN B 1 243 ? 10.984 17.734 9.969 1 91.44 243 ASN B O 1
ATOM 5485 N N . ARG B 1 244 ? 11.008 18.516 12.055 1 90.88 244 ARG B N 1
ATOM 5486 C CA . ARG B 1 244 ? 11.953 17.5 12.5 1 90.88 244 ARG B CA 1
ATOM 5487 C C . ARG B 1 244 ? 11.352 16.109 12.391 1 90.88 244 ARG B C 1
ATOM 5489 O O . ARG B 1 244 ? 12.031 15.164 11.984 1 90.88 244 ARG B O 1
ATOM 5496 N N . THR B 1 245 ? 10.141 15.992 12.734 1 90.19 245 THR B N 1
ATOM 5497 C CA . THR B 1 245 ? 9.445 14.711 12.656 1 90.19 245 THR B CA 1
ATOM 5498 C C . THR B 1 245 ? 9.391 14.219 11.211 1 90.19 245 THR B C 1
ATOM 5500 O O . THR B 1 245 ? 9.641 13.047 10.938 1 90.19 245 THR B O 1
ATOM 5503 N N . VAL B 1 246 ? 9.047 15.125 10.281 1 91.5 246 VAL B N 1
ATOM 5504 C CA . VAL B 1 246 ? 8.969 14.773 8.867 1 91.5 246 VAL B CA 1
ATOM 5505 C C . VAL B 1 246 ? 10.328 14.305 8.367 1 91.5 246 VAL B C 1
ATOM 5507 O O . VAL B 1 246 ? 10.438 13.258 7.723 1 91.5 246 VAL B O 1
ATOM 5510 N N . VAL B 1 247 ? 11.336 15.008 8.711 1 91.81 247 VAL B N 1
ATOM 5511 C CA . VAL B 1 247 ? 12.688 14.664 8.273 1 91.81 247 VAL B CA 1
ATOM 5512 C C . VAL B 1 247 ? 13.078 13.297 8.836 1 91.81 247 VAL B C 1
ATOM 5514 O O . VAL B 1 247 ? 13.648 12.469 8.125 1 91.81 247 VAL B O 1
ATOM 5517 N N . ASP B 1 248 ? 12.75 13.047 10.047 1 92 248 ASP B N 1
ATOM 5518 C CA . ASP B 1 248 ? 13.062 11.773 10.688 1 92 248 ASP B CA 1
ATOM 5519 C C . ASP B 1 248 ? 12.344 10.617 9.984 1 92 248 ASP B C 1
ATOM 5521 O O . ASP B 1 248 ? 12.914 9.547 9.789 1 92 248 ASP B O 1
ATOM 5525 N N . VAL B 1 249 ? 11.125 10.812 9.703 1 91.38 249 VAL B N 1
ATOM 5526 C CA . VAL B 1 249 ? 10.32 9.805 9.031 1 91.38 249 VAL B CA 1
ATOM 5527 C C . VAL B 1 249 ? 10.953 9.453 7.684 1 91.38 249 VAL B C 1
ATOM 5529 O O . VAL B 1 249 ? 11.148 8.273 7.371 1 91.38 249 VAL B O 1
ATOM 5532 N N . TYR B 1 250 ? 11.305 10.414 6.902 1 93.69 250 TYR B N 1
ATOM 5533 C CA . TYR B 1 250 ? 11.836 10.156 5.566 1 93.69 250 TYR B CA 1
ATOM 5534 C C . TYR B 1 250 ? 13.266 9.648 5.637 1 93.69 250 TYR B C 1
ATOM 5536 O O . TYR B 1 250 ? 13.719 8.914 4.75 1 93.69 250 TYR B O 1
ATOM 5544 N N . HIS B 1 251 ? 13.977 10.031 6.695 1 94.56 251 HIS B N 1
ATOM 5545 C CA . HIS B 1 251 ? 15.273 9.398 6.938 1 94.56 251 HIS B CA 1
ATOM 5546 C C . HIS B 1 251 ? 15.125 7.898 7.164 1 94.56 251 HIS B C 1
ATOM 5548 O O . HIS B 1 251 ? 15.898 7.105 6.629 1 94.56 251 HIS B O 1
ATOM 5554 N N . ARG B 1 252 ? 14.156 7.594 7.945 1 93.56 252 ARG B N 1
ATOM 5555 C CA . ARG B 1 252 ? 13.891 6.184 8.203 1 93.56 252 ARG B CA 1
ATOM 5556 C C . ARG B 1 252 ? 13.477 5.461 6.926 1 93.56 252 ARG B C 1
ATOM 5558 O O . ARG B 1 252 ? 13.898 4.324 6.684 1 93.56 252 ARG B O 1
ATOM 5565 N N . ILE B 1 253 ? 12.672 6.027 6.09 1 94.81 253 ILE B N 1
ATOM 5566 C CA . ILE B 1 253 ? 12.25 5.449 4.82 1 94.81 253 ILE B CA 1
ATOM 5567 C C . ILE B 1 253 ? 13.461 5.223 3.922 1 94.81 253 ILE B C 1
ATOM 5569 O O . ILE B 1 253 ? 13.602 4.16 3.311 1 94.81 253 ILE B O 1
ATOM 5573 N N . SER B 1 254 ? 14.359 6.195 3.936 1 95.75 254 SER B N 1
ATOM 5574 C CA . SER B 1 254 ? 15.578 6.09 3.146 1 95.75 254 SER B CA 1
ATOM 5575 C C . SER B 1 254 ? 16.453 4.938 3.633 1 95.75 254 SER B C 1
ATOM 5577 O O . SER B 1 254 ? 17.047 4.219 2.828 1 95.75 254 SER B O 1
ATOM 5579 N N . GLN B 1 255 ? 16.531 4.766 4.855 1 95.44 255 GLN B N 1
ATOM 5580 C CA . GLN B 1 255 ? 17.312 3.668 5.426 1 95.44 255 GLN B CA 1
ATOM 5581 C C . GLN B 1 255 ? 16.719 2.316 5.023 1 95.44 255 GLN B C 1
ATOM 5583 O O . GLN B 1 255 ? 17.469 1.401 4.648 1 95.44 255 GLN B O 1
ATOM 5588 N N . GLN B 1 256 ? 15.453 2.242 5.094 1 95.19 256 GLN B N 1
ATOM 5589 C CA . GLN B 1 256 ? 14.781 1.002 4.707 1 95.19 256 GLN B CA 1
ATOM 5590 C C . GLN B 1 256 ? 14.992 0.705 3.225 1 95.19 256 GLN B C 1
ATOM 5592 O O . GLN B 1 256 ? 15.234 -0.442 2.844 1 95.19 256 GLN B O 1
ATOM 5597 N N . GLN B 1 257 ? 14.852 1.753 2.441 1 95.06 257 GLN B N 1
ATOM 5598 C CA . GLN B 1 257 ? 15.102 1.629 1.009 1 95.06 257 GLN B CA 1
ATOM 5599 C C . GLN B 1 257 ? 16.516 1.106 0.74 1 95.06 257 GLN B C 1
ATOM 5601 O O . GLN B 1 257 ? 16.688 0.156 -0.024 1 95.06 257 GLN B O 1
ATOM 5606 N N . THR B 1 258 ? 17.453 1.729 1.382 1 95.69 258 THR B N 1
ATOM 5607 C CA . THR B 1 258 ? 18.859 1.346 1.191 1 95.69 258 THR B CA 1
ATOM 5608 C C . THR B 1 258 ? 19.078 -0.111 1.589 1 95.69 258 THR B C 1
ATOM 5610 O O . THR B 1 258 ? 19.719 -0.869 0.859 1 95.69 258 THR B O 1
ATOM 5613 N N . ASN B 1 259 ? 18.547 -0.57 2.676 1 95.62 259 ASN B N 1
ATOM 5614 C CA . ASN B 1 259 ? 18.672 -1.944 3.148 1 95.62 259 ASN B CA 1
ATOM 5615 C C . ASN B 1 259 ? 18.031 -2.936 2.188 1 95.62 259 ASN B C 1
ATOM 5617 O O . ASN B 1 259 ? 18.578 -4.008 1.926 1 95.62 259 ASN B O 1
ATOM 5621 N N . THR B 1 260 ? 16.906 -2.549 1.691 1 96.31 260 THR B N 1
ATOM 5622 C CA . THR B 1 260 ? 16.172 -3.416 0.776 1 96.31 260 THR B CA 1
ATOM 5623 C C . THR B 1 260 ? 16.969 -3.643 -0.507 1 96.31 260 THR B C 1
ATOM 5625 O O . THR B 1 260 ? 17.156 -4.785 -0.931 1 96.31 260 THR B O 1
ATOM 5628 N N . PHE B 1 261 ? 17.469 -2.615 -1.074 1 96.44 261 PHE B N 1
ATOM 5629 C CA . PHE B 1 261 ? 18.172 -2.73 -2.346 1 96.44 261 PHE B CA 1
ATOM 5630 C C . PHE B 1 261 ? 19.516 -3.414 -2.158 1 96.44 261 PHE B C 1
ATOM 5632 O O . PHE B 1 261 ? 19.969 -4.152 -3.033 1 96.44 261 PHE B O 1
ATOM 5639 N N . LYS B 1 262 ? 20.156 -3.191 -1.019 1 95.81 262 LYS B N 1
ATOM 5640 C CA . LYS B 1 262 ? 21.359 -3.932 -0.685 1 95.81 262 LYS B CA 1
ATOM 5641 C C . LYS B 1 262 ? 21.094 -5.43 -0.6 1 95.81 262 LYS B C 1
ATOM 5643 O O . LYS B 1 262 ? 21.875 -6.238 -1.107 1 95.81 262 LYS B O 1
ATOM 5648 N N . ALA B 1 263 ? 20.016 -5.777 0.047 1 95.44 263 ALA B N 1
ATOM 5649 C CA . ALA B 1 263 ? 19.641 -7.184 0.191 1 95.44 263 ALA B CA 1
ATOM 5650 C C . ALA B 1 263 ? 19.375 -7.824 -1.169 1 95.44 263 ALA B C 1
ATOM 5652 O O . ALA B 1 263 ? 19.75 -8.977 -1.403 1 95.44 263 ALA B O 1
ATOM 5653 N N . ILE B 1 264 ? 18.75 -7.105 -2.094 1 95.06 264 ILE B N 1
ATOM 5654 C CA . ILE B 1 264 ? 18.469 -7.602 -3.439 1 95.06 264 ILE B CA 1
ATOM 5655 C C . ILE B 1 264 ? 19.797 -7.867 -4.164 1 95.06 264 ILE B C 1
ATOM 5657 O O . ILE B 1 264 ? 19.984 -8.938 -4.75 1 95.06 264 ILE B O 1
ATOM 5661 N N . ASN B 1 265 ? 20.719 -6.957 -4.059 1 93.62 265 ASN B N 1
ATOM 5662 C CA . ASN B 1 265 ? 22.016 -7.117 -4.684 1 93.62 265 ASN B CA 1
ATOM 5663 C C . ASN B 1 265 ? 22.766 -8.32 -4.117 1 93.62 265 ASN B C 1
ATOM 5665 O O . ASN B 1 265 ? 23.406 -9.07 -4.863 1 93.62 265 ASN B O 1
ATOM 5669 N N . GLN B 1 266 ? 22.656 -8.57 -2.877 1 93.94 266 GLN B N 1
ATOM 5670 C CA . GLN B 1 266 ? 23.344 -9.688 -2.229 1 93.94 266 GLN B CA 1
ATOM 5671 C C . GLN B 1 266 ? 22.766 -11.023 -2.693 1 93.94 266 GLN B C 1
ATOM 5673 O O . GLN B 1 266 ? 23.5 -11.992 -2.879 1 93.94 266 GLN B O 1
ATOM 5678 N N . THR B 1 267 ? 21.5 -11.047 -2.855 1 93.62 267 THR B N 1
ATOM 5679 C CA . THR B 1 267 ? 20.844 -12.266 -3.299 1 93.62 267 THR B CA 1
ATOM 5680 C C . THR B 1 267 ? 21.359 -12.703 -4.664 1 93.62 267 THR B C 1
ATOM 5682 O O . THR B 1 267 ? 21.625 -13.883 -4.891 1 93.62 267 THR B O 1
ATOM 5685 N N . TYR B 1 268 ? 21.578 -11.789 -5.531 1 94.06 268 TYR B N 1
ATOM 5686 C CA . TYR B 1 268 ? 21.938 -12.141 -6.902 1 94.06 268 TYR B CA 1
ATOM 5687 C C . TYR B 1 268 ? 23.438 -12.133 -7.098 1 94.06 268 TYR B C 1
ATOM 5689 O O . TYR B 1 268 ? 23.938 -12.531 -8.156 1 94.06 268 TYR B O 1
ATOM 5697 N N . ALA B 1 269 ? 24.156 -11.664 -6.023 1 90.12 269 ALA B N 1
ATOM 5698 C CA . ALA B 1 269 ? 25.625 -11.773 -6.074 1 90.12 269 ALA B CA 1
ATOM 5699 C C . ALA B 1 269 ? 26.062 -13.234 -6.168 1 90.12 269 ALA B C 1
ATOM 5701 O O . ALA B 1 269 ? 26.969 -13.562 -6.926 1 90.12 269 ALA B O 1
ATOM 5702 N N . SER B 1 270 ? 25.328 -14.047 -5.43 1 84 270 SER B N 1
ATOM 5703 C CA . SER B 1 270 ? 25.656 -15.469 -5.477 1 84 270 SER B CA 1
ATOM 5704 C C . SER B 1 270 ? 25.344 -16.062 -6.848 1 84 270 SER B C 1
ATOM 5706 O O . SER B 1 270 ? 26.078 -16.938 -7.336 1 84 270 SER B O 1
ATOM 5708 N N . VAL B 1 271 ? 24.344 -15.594 -7.477 1 87.56 271 VAL B N 1
ATOM 5709 C CA . VAL B 1 271 ? 23.969 -16.078 -8.797 1 87.56 271 VAL B CA 1
ATOM 5710 C C . VAL B 1 271 ? 24.969 -15.602 -9.836 1 87.56 271 VAL B C 1
ATOM 5712 O O . VAL B 1 271 ? 25.375 -16.359 -10.719 1 87.56 271 VAL B O 1
ATOM 5715 N N . LEU B 1 272 ? 25.453 -14.406 -9.695 1 87.75 272 LEU B N 1
ATOM 5716 C CA . LEU B 1 272 ? 26.422 -13.828 -10.609 1 87.75 272 LEU B CA 1
ATOM 5717 C C . LEU B 1 272 ? 27.766 -14.539 -10.484 1 87.75 272 LEU B C 1
ATOM 5719 O O . LEU B 1 272 ? 28.453 -14.75 -11.484 1 87.75 272 LEU B O 1
ATOM 5723 N N . ASN B 1 273 ? 28.109 -14.922 -9.289 1 83.88 273 ASN B N 1
ATOM 5724 C CA . ASN B 1 273 ? 29.375 -15.594 -9.062 1 83.88 273 ASN B CA 1
ATOM 5725 C C . ASN B 1 273 ? 29.422 -16.969 -9.727 1 83.88 273 ASN B C 1
ATOM 5727 O O . ASN B 1 273 ? 30.484 -17.469 -10.062 1 83.88 273 ASN B O 1
ATOM 5731 N N . ARG B 1 274 ? 28.25 -17.422 -9.969 1 82.12 274 ARG B N 1
ATOM 5732 C CA . ARG B 1 274 ? 28.188 -18.75 -10.578 1 82.12 274 ARG B CA 1
ATOM 5733 C C . ARG B 1 274 ? 27.828 -18.641 -12.055 1 82.12 274 ARG B C 1
ATOM 5735 O O . ARG B 1 274 ? 27.281 -19.594 -12.625 1 82.12 274 ARG B O 1
ATOM 5742 N N . ALA B 1 275 ? 27.953 -17.594 -12.695 1 77.44 275 ALA B N 1
ATOM 5743 C CA . ALA B 1 275 ? 27.531 -17.297 -14.062 1 77.44 275 ALA B CA 1
ATOM 5744 C C . ALA B 1 275 ? 28.156 -18.25 -15.055 1 77.44 275 ALA B C 1
ATOM 5746 O O . ALA B 1 275 ? 27.484 -18.766 -15.953 1 77.44 275 ALA B O 1
ATOM 5747 N N . ASP B 1 276 ? 29.422 -18.484 -14.828 1 75.94 276 ASP B N 1
ATOM 5748 C CA . ASP B 1 276 ? 30.156 -19.359 -15.742 1 75.94 276 ASP B CA 1
ATOM 5749 C C . ASP B 1 276 ? 29.609 -20.781 -15.711 1 75.94 276 ASP B C 1
ATOM 5751 O O . ASP B 1 276 ? 29.547 -21.453 -16.734 1 75.94 276 ASP B O 1
ATOM 5755 N N . SER B 1 277 ? 29.125 -21.094 -14.539 1 79.62 277 SER B N 1
ATOM 5756 C CA . SER B 1 277 ? 28.656 -22.469 -14.359 1 79.62 277 SER B CA 1
ATOM 5757 C C . SER B 1 277 ? 27.312 -22.688 -15.055 1 79.62 277 SER B C 1
ATOM 5759 O O . SER B 1 277 ? 26.969 -23.812 -15.414 1 79.62 277 SER B O 1
ATOM 5761 N N . TYR B 1 278 ? 26.625 -21.672 -15.344 1 80.75 278 TYR B N 1
ATOM 5762 C CA . TYR B 1 278 ? 25.281 -21.812 -15.914 1 80.75 278 TYR B CA 1
ATOM 5763 C C . TYR B 1 278 ? 25.344 -21.953 -17.422 1 80.75 278 TYR B C 1
ATOM 5765 O O . TYR B 1 278 ? 24.438 -22.516 -18.047 1 80.75 278 TYR B O 1
ATOM 5773 N N . GLY B 1 279 ? 26.469 -21.391 -18.047 1 79.12 279 GLY B N 1
ATOM 5774 C CA . GLY B 1 279 ? 26.594 -21.469 -19.5 1 79.12 279 GLY B CA 1
ATOM 5775 C C . GLY B 1 279 ? 25.5 -20.719 -20.234 1 79.12 279 GLY B C 1
ATOM 5776 O O . GLY B 1 279 ? 25.109 -21.094 -21.328 1 79.12 279 GLY B O 1
ATOM 5777 N N . ILE B 1 280 ? 24.781 -19.812 -19.547 1 82.69 280 ILE B N 1
ATOM 5778 C CA . ILE B 1 280 ? 23.656 -19.078 -20.125 1 82.69 280 ILE B CA 1
ATOM 5779 C C . ILE B 1 280 ? 23.984 -17.594 -20.188 1 82.69 280 ILE B C 1
ATOM 5781 O O . ILE B 1 280 ? 24.828 -17.109 -19.438 1 82.69 280 ILE B O 1
ATOM 5785 N N . ASN B 1 281 ? 23.375 -16.922 -21.172 1 81.88 281 ASN B N 1
ATOM 5786 C CA . ASN B 1 281 ? 23.5 -15.469 -21.297 1 81.88 281 ASN B CA 1
ATOM 5787 C C . ASN B 1 281 ? 22.922 -14.75 -20.094 1 81.88 281 ASN B C 1
ATOM 5789 O O . ASN B 1 281 ? 21.734 -14.883 -19.797 1 81.88 281 ASN B O 1
ATOM 5793 N N . MET B 1 282 ? 23.812 -13.969 -19.516 1 88.19 282 MET B N 1
ATOM 5794 C CA . MET B 1 282 ? 23.438 -13.32 -18.266 1 88.19 282 MET B CA 1
ATOM 5795 C C . MET B 1 282 ? 22.812 -11.953 -18.531 1 88.19 282 MET B C 1
ATOM 5797 O O . MET B 1 282 ? 22.641 -11.164 -17.594 1 88.19 282 MET B O 1
ATOM 5801 N N . ARG B 1 283 ? 22.516 -11.578 -19.766 1 92.88 283 ARG B N 1
ATOM 5802 C CA . ARG B 1 283 ? 22.016 -10.266 -20.156 1 92.88 283 ARG B CA 1
ATOM 5803 C C . ARG B 1 283 ? 20.75 -9.922 -19.391 1 92.88 283 ARG B C 1
ATOM 5805 O O . ARG B 1 283 ? 20.609 -8.805 -18.891 1 92.88 283 ARG B O 1
ATOM 5812 N N . ASN B 1 284 ? 19.719 -10.898 -19.281 1 94.06 284 ASN B N 1
ATOM 5813 C CA . ASN B 1 284 ? 18.453 -10.641 -18.609 1 94.06 284 ASN B CA 1
ATOM 5814 C C . ASN B 1 284 ? 18.672 -10.367 -17.125 1 94.06 284 ASN B C 1
ATOM 5816 O O . ASN B 1 284 ? 18.031 -9.492 -16.547 1 94.06 284 ASN B O 1
ATOM 5820 N N . LEU B 1 285 ? 19.562 -11.102 -16.5 1 94.81 285 LEU B N 1
ATOM 5821 C CA . LEU B 1 285 ? 19.891 -10.859 -15.102 1 94.81 285 LEU B CA 1
ATOM 5822 C C . LEU B 1 285 ? 20.562 -9.508 -14.922 1 94.81 285 LEU B C 1
ATOM 5824 O O . LEU B 1 285 ? 20.203 -8.75 -14.008 1 94.81 285 LEU B O 1
ATOM 5828 N N . THR B 1 286 ? 21.547 -9.133 -15.766 1 94.19 286 THR B N 1
ATOM 5829 C CA . THR B 1 286 ? 22.234 -7.852 -15.695 1 94.19 286 THR B CA 1
ATOM 5830 C C . THR B 1 286 ? 21.266 -6.699 -15.891 1 94.19 286 THR B C 1
ATOM 5832 O O . THR B 1 286 ? 21.359 -5.672 -15.219 1 94.19 286 THR B O 1
ATOM 5835 N N . GLN B 1 287 ? 20.328 -6.957 -16.828 1 95.25 287 GLN B N 1
ATOM 5836 C CA . GLN B 1 287 ? 19.297 -5.941 -17.031 1 95.25 287 GLN B CA 1
ATOM 5837 C C . GLN B 1 287 ? 18.422 -5.789 -15.797 1 95.25 287 GLN B C 1
ATOM 5839 O O . GLN B 1 287 ? 18.078 -4.672 -15.406 1 95.25 287 GLN B O 1
ATOM 5844 N N . PHE B 1 288 ? 18.062 -6.879 -15.211 1 97.06 288 PHE B N 1
ATOM 5845 C CA . PHE B 1 288 ? 17.281 -6.828 -13.984 1 97.06 288 PHE B CA 1
ATOM 5846 C C . PHE B 1 288 ? 18 -6.023 -12.914 1 97.06 288 PHE B C 1
ATOM 5848 O O . PHE B 1 288 ? 17.406 -5.16 -12.266 1 97.06 288 PHE B O 1
ATOM 5855 N N . LEU B 1 289 ? 19.234 -6.281 -12.703 1 95.81 289 LEU B N 1
ATOM 5856 C CA . LEU B 1 289 ? 20.016 -5.582 -11.688 1 95.81 289 LEU B CA 1
ATOM 5857 C C . LEU B 1 289 ? 20.141 -4.102 -12.031 1 95.81 289 LEU B C 1
ATOM 5859 O O . LEU B 1 289 ? 20.109 -3.25 -11.141 1 95.81 289 LEU B O 1
ATOM 5863 N N . SER B 1 290 ? 20.297 -3.766 -13.297 1 96.12 290 SER B N 1
ATOM 5864 C CA . SER B 1 290 ? 20.312 -2.371 -13.734 1 96.12 290 SER B CA 1
ATOM 5865 C C . SER B 1 290 ? 18.984 -1.685 -13.438 1 96.12 290 SER B C 1
ATOM 5867 O O . SER B 1 290 ? 18.953 -0.526 -13.023 1 96.12 290 SER B O 1
ATOM 5869 N N . ASP B 1 291 ? 17.875 -2.393 -13.703 1 96.19 291 ASP B N 1
ATOM 5870 C CA . ASP B 1 291 ? 16.547 -1.861 -13.398 1 96.19 291 ASP B CA 1
ATOM 5871 C C . ASP B 1 291 ? 16.406 -1.564 -11.914 1 96.19 291 ASP B C 1
ATOM 5873 O O . ASP B 1 291 ? 15.773 -0.575 -11.531 1 96.19 291 ASP B O 1
ATOM 5877 N N . MET B 1 292 ? 16.953 -2.465 -11.102 1 96.25 292 MET B N 1
ATOM 5878 C CA . MET B 1 292 ? 16.891 -2.266 -9.656 1 96.25 292 MET B CA 1
ATOM 5879 C C . MET B 1 292 ? 17.688 -1.038 -9.234 1 96.25 292 MET B C 1
ATOM 5881 O O . MET B 1 292 ? 17.266 -0.296 -8.344 1 96.25 292 MET B O 1
ATOM 5885 N N . VAL B 1 293 ? 18.828 -0.754 -9.859 1 95.75 293 VAL B N 1
ATOM 5886 C CA . VAL B 1 293 ? 19.625 0.44 -9.578 1 95.75 293 VAL B CA 1
ATOM 5887 C C . VAL B 1 293 ? 18.828 1.688 -9.953 1 95.75 293 VAL B C 1
ATOM 5889 O O . VAL B 1 293 ? 18.781 2.654 -9.188 1 95.75 293 VAL B O 1
ATOM 5892 N N . THR B 1 294 ? 18.188 1.64 -11.094 1 96.56 294 THR B N 1
ATOM 5893 C CA . THR B 1 294 ? 17.375 2.76 -11.547 1 96.56 294 THR B CA 1
ATOM 5894 C C . THR B 1 294 ? 16.203 2.99 -10.609 1 96.56 294 THR B C 1
ATOM 5896 O O . THR B 1 294 ? 15.875 4.133 -10.281 1 96.56 294 THR B O 1
ATOM 5899 N N . ALA B 1 295 ? 15.562 1.885 -10.242 1 96.06 295 ALA B N 1
ATOM 5900 C CA . ALA B 1 295 ? 14.438 1.991 -9.32 1 96.06 295 ALA B CA 1
ATOM 5901 C C . ALA B 1 295 ? 14.883 2.582 -7.98 1 96.06 295 ALA B C 1
ATOM 5903 O O . ALA B 1 295 ? 14.164 3.387 -7.383 1 96.06 295 ALA B O 1
ATOM 5904 N N . ASN B 1 296 ? 16.031 2.234 -7.516 1 96.25 296 ASN B N 1
ATOM 5905 C CA . ASN B 1 296 ? 16.594 2.773 -6.281 1 96.25 296 ASN B CA 1
ATOM 5906 C C . ASN B 1 296 ? 16.828 4.277 -6.383 1 96.25 296 ASN B C 1
ATOM 5908 O O . ASN B 1 296 ? 16.516 5.023 -5.457 1 96.25 296 ASN B O 1
ATOM 5912 N N . ALA B 1 297 ? 17.375 4.699 -7.461 1 96.19 297 ALA B N 1
ATOM 5913 C CA . ALA B 1 297 ? 17.641 6.121 -7.68 1 96.19 297 ALA B CA 1
ATOM 5914 C C . ALA B 1 297 ? 16.328 6.914 -7.738 1 96.19 297 ALA B C 1
ATOM 5916 O O . ALA B 1 297 ? 16.234 8 -7.164 1 96.19 297 ALA B O 1
ATOM 5917 N N . SER B 1 298 ? 15.391 6.367 -8.414 1 96.31 298 SER B N 1
ATOM 5918 C CA . SER B 1 298 ? 14.094 7.023 -8.516 1 96.31 298 SER B CA 1
ATOM 5919 C C . SER B 1 298 ? 13.43 7.145 -7.145 1 96.31 298 SER B C 1
ATOM 5921 O O . SER B 1 298 ? 12.812 8.164 -6.836 1 96.31 298 SER B O 1
ATOM 5923 N N . PHE B 1 299 ? 13.5 6.105 -6.379 1 96.25 299 PHE B N 1
ATOM 5924 C CA . PHE B 1 299 ? 12.914 6.137 -5.043 1 96.25 299 PHE B CA 1
ATOM 5925 C C . PHE B 1 299 ? 13.625 7.16 -4.168 1 96.25 299 PHE B C 1
ATOM 5927 O O . PHE B 1 299 ? 12.984 7.848 -3.367 1 96.25 299 PHE B O 1
ATOM 5934 N N . THR B 1 300 ? 14.938 7.273 -4.332 1 95.88 300 THR B N 1
ATOM 5935 C CA . THR B 1 300 ? 15.703 8.273 -3.594 1 95.88 300 THR B CA 1
ATOM 5936 C C . THR B 1 300 ? 15.242 9.68 -3.955 1 95.88 300 THR B C 1
ATOM 5938 O O . THR B 1 300 ? 15.07 10.531 -3.074 1 95.88 300 THR B O 1
ATOM 5941 N N . GLN B 1 301 ? 15.062 9.914 -5.199 1 94.81 301 GLN B N 1
ATOM 5942 C CA . GLN B 1 301 ? 14.57 11.211 -5.648 1 94.81 301 GLN B CA 1
ATOM 5943 C C . GLN B 1 301 ? 13.172 11.484 -5.094 1 94.81 301 GLN B C 1
ATOM 5945 O O . GLN B 1 301 ? 12.875 12.609 -4.684 1 94.81 301 GLN B O 1
ATOM 5950 N N . PHE B 1 302 ? 12.375 10.492 -5.105 1 95.25 302 PHE B N 1
ATOM 5951 C CA . PHE B 1 302 ? 11.031 10.602 -4.543 1 95.25 302 PHE B CA 1
ATOM 5952 C C . PHE B 1 302 ? 11.094 11.008 -3.076 1 95.25 302 PHE B C 1
ATOM 5954 O O . PHE B 1 302 ? 10.359 11.906 -2.643 1 95.25 302 PHE B O 1
ATOM 5961 N N . VAL B 1 303 ? 11.961 10.359 -2.33 1 93.06 303 VAL B N 1
ATOM 5962 C CA . VAL B 1 303 ? 12.094 10.633 -0.902 1 93.06 303 VAL B CA 1
ATOM 5963 C C . VAL B 1 303 ? 12.531 12.078 -0.692 1 93.06 303 VAL B C 1
ATOM 5965 O O . VAL B 1 303 ? 11.992 12.781 0.166 1 93.06 303 VAL B O 1
ATOM 5968 N N . GLU B 1 304 ? 13.43 12.602 -1.443 1 90.75 304 GLU B N 1
ATOM 5969 C CA . GLU B 1 304 ? 13.914 13.969 -1.335 1 90.75 304 GLU B CA 1
ATOM 5970 C C . GLU B 1 304 ? 12.805 14.977 -1.621 1 90.75 304 GLU B C 1
ATOM 5972 O O . GLU B 1 304 ? 12.617 15.938 -0.869 1 90.75 304 GLU B O 1
ATOM 5977 N N . LEU B 1 305 ? 12.031 14.727 -2.604 1 91.44 305 LEU B N 1
ATOM 5978 C CA . LEU B 1 305 ? 10.953 15.625 -2.984 1 91.44 305 LEU B CA 1
ATOM 5979 C C . LEU B 1 305 ? 9.836 15.609 -1.944 1 91.44 305 LEU B C 1
ATOM 5981 O O . LEU B 1 305 ? 9.258 16.656 -1.627 1 91.44 305 LEU B O 1
ATOM 5985 N N . SER B 1 306 ? 9.586 14.477 -1.453 1 90.88 306 SER B N 1
ATOM 5986 C CA . SER B 1 306 ? 8.492 14.32 -0.506 1 90.88 306 SER B CA 1
ATOM 5987 C C . SER B 1 306 ? 8.82 14.961 0.836 1 90.88 306 SER B C 1
ATOM 5989 O O . SER B 1 306 ? 7.934 15.469 1.523 1 90.88 306 SER B O 1
ATOM 5991 N N . THR B 1 307 ? 10.102 14.961 1.208 1 89.25 307 THR B N 1
ATOM 5992 C CA . THR B 1 307 ? 10.523 15.555 2.473 1 89.25 307 THR B CA 1
ATOM 5993 C C . THR B 1 307 ? 10.188 17.047 2.51 1 89.25 307 THR B C 1
ATOM 5995 O O . THR B 1 307 ? 9.828 17.578 3.561 1 89.25 307 THR B O 1
ATOM 5998 N N . ASN B 1 308 ? 10.18 17.688 1.393 1 91.19 308 ASN B N 1
ATOM 5999 C CA . ASN B 1 308 ? 9.977 19.125 1.339 1 91.19 308 ASN B CA 1
ATOM 6000 C C . ASN B 1 308 ? 8.5 19.469 1.167 1 91.19 308 ASN B C 1
ATOM 6002 O O . ASN B 1 308 ? 8.07 20.562 1.54 1 91.19 308 ASN B O 1
ATOM 6006 N N . TYR B 1 309 ? 7.754 18.672 0.714 1 92.31 309 TYR B N 1
ATOM 6007 C CA . TYR B 1 309 ? 6.367 18.953 0.374 1 92.31 309 TYR B CA 1
ATOM 6008 C C . TYR B 1 309 ? 5.555 19.281 1.623 1 92.31 309 TYR B C 1
ATOM 6010 O O . TYR B 1 309 ? 4.938 20.344 1.705 1 92.31 309 TYR B O 1
ATOM 6018 N N . SER B 1 310 ? 5.566 18.375 2.631 1 89.62 310 SER B N 1
ATOM 6019 C CA . SER B 1 310 ? 4.746 18.547 3.826 1 89.62 310 SER B CA 1
ATOM 6020 C C . SER B 1 310 ? 5.164 19.781 4.609 1 89.62 310 SER B C 1
ATOM 6022 O O . SER B 1 310 ? 4.316 20.547 5.059 1 89.62 310 SER B O 1
ATOM 6024 N N . THR B 1 311 ? 6.48 19.953 4.699 1 91.75 311 THR B N 1
ATOM 6025 C CA . THR B 1 311 ? 6.988 21.094 5.469 1 91.75 311 THR B CA 1
ATOM 6026 C C . THR B 1 311 ? 6.621 22.406 4.801 1 91.75 311 THR B C 1
ATOM 6028 O O . THR B 1 311 ? 6.219 23.359 5.473 1 91.75 311 THR B O 1
ATOM 6031 N N . GLU B 1 312 ? 6.648 22.484 3.537 1 94.12 312 GLU B N 1
ATOM 6032 C CA . GLU B 1 312 ? 6.328 23.703 2.799 1 94.12 312 GLU B CA 1
ATOM 6033 C C . GLU B 1 312 ? 4.84 24.031 2.887 1 94.12 312 GLU B C 1
ATOM 6035 O O . GLU B 1 312 ? 4.465 25.188 3.133 1 94.12 312 GLU B O 1
ATOM 6040 N N . GLN B 1 313 ? 4.039 23.047 2.686 1 94.12 313 GLN B N 1
ATOM 6041 C CA . GLN B 1 313 ? 2.596 23.25 2.689 1 94.12 313 GLN B CA 1
ATOM 6042 C C . GLN B 1 313 ? 2.105 23.672 4.074 1 94.12 313 GLN B C 1
ATOM 6044 O O . GLN B 1 313 ? 1.292 24.594 4.195 1 94.12 313 GLN B O 1
ATOM 6049 N N . VAL B 1 314 ? 2.621 23.016 5.102 1 93.69 314 VAL B N 1
ATOM 6050 C CA . VAL B 1 314 ? 2.18 23.297 6.465 1 93.69 314 VAL B CA 1
ATOM 6051 C C . VAL B 1 314 ? 2.699 24.672 6.906 1 93.69 314 VAL B C 1
ATOM 6053 O O . VAL B 1 314 ? 1.958 25.469 7.484 1 93.69 314 VAL B O 1
ATOM 6056 N N . THR B 1 315 ? 3.934 24.938 6.559 1 93.94 315 THR B N 1
ATOM 6057 C CA . THR B 1 315 ? 4.512 26.234 6.914 1 93.94 315 THR B CA 1
ATOM 6058 C C . THR B 1 315 ? 3.756 27.375 6.234 1 93.94 315 THR B C 1
ATOM 6060 O O . THR B 1 315 ? 3.494 28.406 6.852 1 93.94 315 THR B O 1
ATOM 6063 N N . LYS B 1 316 ? 3.43 27.188 5.012 1 95.5 316 LYS B N 1
ATOM 6064 C CA . LYS B 1 316 ? 2.684 28.203 4.277 1 95.5 316 LYS B CA 1
ATOM 6065 C C . LYS B 1 316 ? 1.321 28.453 4.918 1 95.5 316 LYS B C 1
ATOM 6067 O O . LYS B 1 316 ? 0.945 29.594 5.156 1 95.5 316 LYS B O 1
ATOM 6072 N N . ALA B 1 317 ? 0.593 27.406 5.207 1 95.12 317 ALA B N 1
ATOM 6073 C CA . ALA B 1 317 ? -0.728 27.531 5.816 1 95.12 317 ALA B CA 1
ATOM 6074 C C . ALA B 1 317 ? -0.636 28.188 7.195 1 95.12 317 ALA B C 1
ATOM 6076 O O . ALA B 1 317 ? -1.443 29.047 7.531 1 95.12 317 ALA B O 1
ATOM 6077 N N . LEU B 1 318 ? 0.371 27.812 7.945 1 96.31 318 LEU B N 1
ATOM 6078 C CA . LEU B 1 318 ? 0.567 28.375 9.281 1 96.31 318 LEU B CA 1
ATOM 6079 C C . LEU B 1 318 ? 0.885 29.859 9.211 1 96.31 318 LEU B C 1
ATOM 6081 O O . LEU B 1 318 ? 0.343 30.656 9.984 1 96.31 318 LEU B O 1
ATOM 6085 N N . HIS B 1 319 ? 1.713 30.219 8.297 1 96.06 319 HIS B N 1
ATOM 6086 C CA . HIS B 1 319 ? 2.094 31.609 8.156 1 96.06 319 HIS B CA 1
ATOM 6087 C C . HIS B 1 319 ? 0.897 32.469 7.762 1 96.06 319 HIS B C 1
ATOM 6089 O O . HIS B 1 319 ? 0.674 33.531 8.344 1 96.06 319 HIS B O 1
ATOM 6095 N N . GLU B 1 320 ? 0.172 31.984 6.836 1 96.62 320 GLU B N 1
ATOM 6096 C CA . GLU B 1 320 ? -0.982 32.75 6.352 1 96.62 320 GLU B CA 1
ATOM 6097 C C . GLU B 1 320 ? -2.021 32.938 7.457 1 96.62 320 GLU B C 1
ATOM 6099 O O . GLU B 1 320 ? -2.498 34.031 7.684 1 96.62 320 GLU B O 1
ATOM 6104 N N . GLN B 1 321 ? -2.266 31.859 8.156 1 97.12 321 GLN B N 1
ATOM 6105 C CA . GLN B 1 321 ? -3.309 31.938 9.172 1 97.12 321 GLN B CA 1
ATOM 6106 C C . GLN B 1 321 ? -2.814 32.688 10.406 1 97.12 321 GLN B C 1
ATOM 6108 O O . GLN B 1 321 ? -3.58 33.406 11.047 1 97.12 321 GLN B O 1
ATOM 6113 N N . THR B 1 322 ? -1.564 32.469 10.766 1 97.56 322 THR B N 1
ATOM 6114 C CA . THR B 1 322 ? -1.008 33.219 11.891 1 97.56 322 THR B CA 1
ATOM 6115 C C . THR B 1 322 ? -1.065 34.719 11.633 1 97.56 322 THR B C 1
ATOM 6117 O O . THR B 1 322 ? -1.445 35.5 12.516 1 97.56 322 THR B O 1
ATOM 6120 N N . THR B 1 323 ? -0.715 35.125 10.438 1 97.31 323 THR B N 1
ATOM 6121 C CA . THR B 1 323 ? -0.741 36.531 10.062 1 97.31 323 THR B CA 1
ATOM 6122 C C . THR B 1 323 ? -2.166 37.062 10.094 1 97.31 323 THR B C 1
ATOM 6124 O O . THR B 1 323 ? -2.414 38.156 10.648 1 97.31 323 THR B O 1
ATOM 6127 N N . ALA B 1 324 ? -3.062 36.312 9.555 1 97.12 324 ALA B N 1
ATOM 6128 C CA . ALA B 1 324 ? -4.453 36.75 9.5 1 97.12 324 ALA B CA 1
ATOM 6129 C C . ALA B 1 324 ? -5.055 36.844 10.898 1 97.12 324 ALA B C 1
ATOM 6131 O O . ALA B 1 324 ? -5.73 37.844 11.219 1 97.12 324 ALA B O 1
ATOM 6132 N N . VAL B 1 325 ? -4.836 35.906 11.727 1 97.75 325 VAL B N 1
ATOM 6133 C CA . VAL B 1 325 ? -5.371 35.844 13.078 1 97.75 325 VAL B CA 1
ATOM 6134 C C . VAL B 1 325 ? -4.762 36.969 13.914 1 97.75 325 VAL B C 1
ATOM 6136 O O . VAL B 1 325 ? -5.477 37.688 14.633 1 97.75 325 VAL B O 1
ATOM 6139 N N . THR B 1 326 ? -3.457 37.156 13.773 1 97.62 326 THR B N 1
ATOM 6140 C CA . THR B 1 326 ? -2.777 38.219 14.5 1 97.62 326 THR B CA 1
ATOM 6141 C C . THR B 1 326 ? -3.348 39.594 14.117 1 97.62 326 THR B C 1
ATOM 6143 O O . THR B 1 326 ? -3.664 40.406 14.992 1 97.62 326 THR B O 1
ATOM 6146 N N . ALA B 1 327 ? -3.506 39.812 12.867 1 97.44 327 ALA B N 1
ATOM 6147 C CA . ALA B 1 327 ? -4.039 41.094 12.383 1 97.44 327 ALA B CA 1
ATOM 6148 C C . ALA B 1 327 ? -5.445 41.344 12.922 1 97.44 327 ALA B C 1
ATOM 6150 O O . ALA B 1 327 ? -5.77 42.469 13.336 1 97.44 327 ALA B O 1
ATOM 6151 N N . THR B 1 328 ? -6.246 40.281 12.961 1 97.88 328 THR B N 1
ATOM 6152 C CA . THR B 1 328 ? -7.621 40.438 13.43 1 97.88 328 THR B CA 1
ATOM 6153 C C . THR B 1 328 ? -7.652 40.719 14.93 1 97.88 328 THR B C 1
ATOM 6155 O O . THR B 1 328 ? -8.375 41.594 15.383 1 97.88 328 THR B O 1
ATOM 6158 N N . LEU B 1 329 ? -6.863 40 15.695 1 97.81 329 LEU B N 1
ATOM 6159 C CA . LEU B 1 329 ? -6.84 40.156 17.141 1 97.81 329 LEU B CA 1
ATOM 6160 C C . LEU B 1 329 ? -6.336 41.562 17.531 1 97.81 329 LEU B C 1
ATOM 6162 O O . LEU B 1 329 ? -6.895 42.188 18.422 1 97.81 329 LEU B O 1
ATOM 6166 N N . LEU B 1 330 ? -5.324 42.062 16.781 1 96.88 330 LEU B N 1
ATOM 6167 C CA . LEU B 1 330 ? -4.793 43.375 17.047 1 96.88 330 LEU B CA 1
ATOM 6168 C C . LEU B 1 330 ? -5.824 44.438 16.703 1 96.88 330 LEU B C 1
ATOM 6170 O O . LEU B 1 330 ? -5.961 45.438 17.422 1 96.88 330 LEU B O 1
ATOM 6174 N N . THR B 1 331 ? -6.555 44.25 15.656 1 97.31 331 THR B N 1
ATOM 6175 C CA . THR B 1 331 ? -7.598 45.188 15.273 1 97.31 331 THR B CA 1
ATOM 6176 C C . THR B 1 331 ? -8.672 45.25 16.344 1 97.31 331 THR B C 1
ATOM 6178 O O . THR B 1 331 ? -9.125 46.344 16.703 1 97.31 331 THR B O 1
ATOM 6181 N N . VAL B 1 332 ? -9 44.094 16.906 1 97.5 332 VAL B N 1
ATOM 6182 C CA . VAL B 1 332 ? -10.078 44.062 17.875 1 97.5 332 VAL B CA 1
ATOM 6183 C C . VAL B 1 332 ? -9.625 44.719 19.188 1 97.5 332 VAL B C 1
ATOM 6185 O O . VAL B 1 332 ? -10.344 45.531 19.766 1 97.5 332 VAL B O 1
ATOM 6188 N N . ILE B 1 333 ? -8.398 44.406 19.641 1 97.19 333 ILE B N 1
ATOM 6189 C CA . ILE B 1 333 ? -7.941 44.969 20.906 1 97.19 333 ILE B CA 1
ATOM 6190 C C . ILE B 1 333 ? -7.734 46.469 20.75 1 97.19 333 ILE B C 1
ATOM 6192 O O . ILE B 1 333 ? -8.008 47.219 21.688 1 97.19 333 ILE B O 1
ATOM 6196 N N . ASN B 1 334 ? -7.27 46.969 19.625 1 95.81 334 ASN B N 1
ATOM 6197 C CA . ASN B 1 334 ? -7.133 48.406 19.375 1 95.81 334 ASN B CA 1
ATOM 6198 C C . ASN B 1 334 ? -8.492 49.094 19.391 1 95.81 334 ASN B C 1
ATOM 6200 O O . ASN B 1 334 ? -8.625 50.188 19.969 1 95.81 334 ASN B O 1
ATOM 6204 N N . PHE B 1 335 ? -9.414 48.438 18.781 1 97 335 PHE B N 1
ATOM 6205 C CA . PHE B 1 335 ? -10.766 49 18.781 1 97 335 PHE B CA 1
ATOM 6206 C C . PHE B 1 335 ? -11.305 49.094 20.188 1 97 335 PHE B C 1
ATOM 6208 O O . PHE B 1 335 ? -11.797 50.156 20.594 1 97 335 PHE B O 1
ATOM 6215 N N . VAL B 1 336 ? -11.156 48.062 20.984 1 97.12 336 VAL B N 1
ATOM 6216 C CA . VAL B 1 336 ? -11.688 48 22.344 1 97.12 336 VAL B CA 1
ATOM 6217 C C . VAL B 1 336 ? -11.008 49.062 23.219 1 97.12 336 VAL B C 1
ATOM 6219 O O . VAL B 1 336 ? -11.672 49.812 23.938 1 97.12 336 VAL B O 1
ATOM 6222 N N . THR B 1 337 ? -9.727 49.188 23.125 1 95.44 337 THR B N 1
ATOM 6223 C CA . THR B 1 337 ? -8.984 50.125 23.984 1 95.44 337 THR B CA 1
ATOM 6224 C C . THR B 1 337 ? -9.219 51.562 23.547 1 95.44 337 THR B C 1
ATOM 6226 O O . THR B 1 337 ? -9.289 52.469 24.391 1 95.44 337 THR B O 1
ATOM 6229 N N . ASN B 1 338 ? -9.375 51.844 22.297 1 94.56 338 ASN B N 1
ATOM 6230 C CA . ASN B 1 338 ? -9.695 53.188 21.828 1 94.56 338 ASN B CA 1
ATOM 6231 C C . ASN B 1 338 ? -11.078 53.625 22.297 1 94.56 338 ASN B C 1
ATOM 6233 O O . ASN B 1 338 ? -11.25 54.781 22.734 1 94.56 338 ASN B O 1
ATOM 6237 N N . GLN B 1 339 ? -11.977 52.688 22.234 1 94.5 339 GLN B N 1
ATOM 6238 C CA . GLN B 1 339 ? -13.328 53.031 22.703 1 94.5 339 GLN B CA 1
ATOM 6239 C C . GLN B 1 339 ? -13.352 53.219 24.219 1 94.5 339 GLN B C 1
ATOM 6241 O O . GLN B 1 339 ? -14.133 54 24.734 1 94.5 339 GLN B O 1
ATOM 6246 N N . SER B 1 340 ? -12.523 52.5 24.891 1 94.88 340 SER B N 1
ATOM 6247 C CA . SER B 1 340 ? -12.477 52.594 26.344 1 94.88 340 SER B CA 1
ATOM 6248 C C . SER B 1 340 ? -12.109 54 26.797 1 94.88 340 SER B C 1
ATOM 6250 O O . SER B 1 340 ? -12.492 54.438 27.891 1 94.88 340 SER B O 1
ATOM 6252 N N . VAL B 1 341 ? -11.391 54.812 25.953 1 94.75 341 VAL B N 1
ATOM 6253 C CA . VAL B 1 341 ? -10.906 56.125 26.375 1 94.75 341 VAL B CA 1
ATOM 6254 C C . VAL B 1 341 ? -11.758 57.219 25.734 1 94.75 341 VAL B C 1
ATOM 6256 O O . VAL B 1 341 ? -11.773 58.375 26.203 1 94.75 341 VAL B O 1
ATOM 6259 N N . THR B 1 342 ? -12.547 56.906 24.734 1 94.06 342 THR B N 1
ATOM 6260 C CA . THR B 1 342 ? -13.25 57.969 24 1 94.06 342 THR B CA 1
ATOM 6261 C C . THR B 1 342 ? -14.758 57.875 24.25 1 94.06 342 THR B C 1
ATOM 6263 O O . THR B 1 342 ? -15.477 58.875 24.078 1 94.06 342 THR B O 1
ATOM 6266 N N . ASN B 1 343 ? -15.195 56.719 24.594 1 92.88 343 ASN B N 1
ATOM 6267 C CA . ASN B 1 343 ? -16.625 56.531 24.766 1 92.88 343 ASN B CA 1
ATOM 6268 C C . ASN B 1 343 ? -17.078 56.969 26.172 1 92.88 343 ASN B C 1
ATOM 6270 O O . ASN B 1 343 ? -16.469 56.562 27.156 1 92.88 343 ASN B O 1
ATOM 6274 N N . SER B 1 344 ? -18.219 57.719 26.25 1 90.31 344 SER B N 1
ATOM 6275 C CA . SER B 1 344 ? -18.656 58.312 27.516 1 90.31 344 SER B CA 1
ATOM 6276 C C . SER B 1 344 ? -19.75 57.469 28.156 1 90.31 344 SER B C 1
ATOM 6278 O O . SER B 1 344 ? -20.328 57.875 29.172 1 90.31 344 SER B O 1
ATOM 6280 N N . SER B 1 345 ? -19.953 56.375 27.578 1 89 345 SER B N 1
ATOM 6281 C CA . SER B 1 345 ? -20.969 55.5 28.172 1 89 345 SER B CA 1
ATOM 6282 C C . SER B 1 345 ? -20.594 55.094 29.594 1 89 345 SER B C 1
ATOM 6284 O O . SER B 1 345 ? -19.422 54.875 29.875 1 89 345 SER B O 1
ATOM 6286 N N . VAL B 1 346 ? -21.625 54.938 30.547 1 87.56 346 VAL B N 1
ATOM 6287 C CA . VAL B 1 346 ? -21.391 54.531 31.938 1 87.56 346 VAL B CA 1
ATOM 6288 C C . VAL B 1 346 ? -20.906 53.094 32 1 87.56 346 VAL B C 1
ATOM 6290 O O . VAL B 1 346 ? -20.219 52.719 32.938 1 87.56 346 VAL B O 1
ATOM 6293 N N . ASN B 1 347 ? -21.109 52.344 30.859 1 91.38 347 ASN B N 1
ATOM 6294 C CA . ASN B 1 347 ? -20.781 50.938 30.828 1 91.38 347 ASN B CA 1
ATOM 6295 C C . ASN B 1 347 ? -19.391 50.688 30.266 1 91.38 347 ASN B C 1
ATOM 6297 O O . ASN B 1 347 ? -18.922 49.562 30.203 1 91.38 347 ASN B O 1
ATOM 6301 N N . THR B 1 348 ? -18.719 51.656 29.906 1 93.69 348 THR B N 1
ATOM 6302 C CA . THR B 1 348 ? -17.469 51.531 29.156 1 93.69 348 THR B CA 1
ATOM 6303 C C . THR B 1 348 ? -16.453 50.719 29.953 1 93.69 348 THR B C 1
ATOM 6305 O O . THR B 1 348 ? -15.82 49.812 29.406 1 93.69 348 THR B O 1
ATOM 6308 N N . ALA B 1 349 ? -16.266 51 31.234 1 90.12 349 ALA B N 1
ATOM 6309 C CA . ALA B 1 349 ? -15.266 50.281 32.031 1 90.12 349 ALA B CA 1
ATOM 6310 C C . ALA B 1 349 ? -15.602 48.812 32.156 1 90.12 349 ALA B C 1
ATOM 6312 O O . ALA B 1 349 ? -14.734 47.938 31.953 1 90.12 349 ALA B O 1
ATOM 6313 N N . SER B 1 350 ? -16.891 48.531 32.406 1 94.06 350 SER B N 1
ATOM 6314 C CA . SER B 1 350 ? -17.297 47.156 32.562 1 94.06 350 SER B CA 1
ATOM 6315 C C . SER B 1 350 ? -17.219 46.406 31.25 1 94.06 350 SER B C 1
ATOM 6317 O O . SER B 1 350 ? -16.766 45.25 31.203 1 94.06 350 SER B O 1
ATOM 6319 N N . CYS B 1 351 ? -17.672 47.031 30.156 1 96.44 351 CYS B N 1
ATOM 6320 C CA . CYS B 1 351 ? -17.641 46.406 28.844 1 96.44 351 CYS B CA 1
ATOM 6321 C C . CYS B 1 351 ? -16.219 46.125 28.391 1 96.44 351 CYS B C 1
ATOM 6323 O O . CYS B 1 351 ? -15.922 45.094 27.812 1 96.44 351 CYS B O 1
ATOM 6325 N N . THR B 1 352 ? -15.32 47.062 28.703 1 96.31 352 THR B N 1
ATOM 6326 C CA . THR B 1 352 ? -13.914 46.906 28.344 1 96.31 352 THR B CA 1
ATOM 6327 C C . THR B 1 352 ? -13.289 45.719 29.094 1 96.31 352 THR B C 1
ATOM 6329 O O . THR B 1 352 ? -12.602 44.906 28.5 1 96.31 352 THR B O 1
ATOM 6332 N N . GLN B 1 353 ? -13.531 45.688 30.375 1 94.56 353 GLN B N 1
ATOM 6333 C CA . GLN B 1 353 ? -12.992 44.625 31.188 1 94.56 353 GLN B CA 1
ATOM 6334 C C . GLN B 1 353 ? -13.477 43.25 30.688 1 94.56 353 GLN B C 1
ATOM 6336 O O . GLN B 1 353 ? -12.695 42.312 30.594 1 94.56 353 GLN B O 1
ATOM 6341 N N . LYS B 1 354 ? -14.695 43.156 30.328 1 96.06 354 LYS B N 1
ATOM 6342 C CA . LYS B 1 354 ? -15.258 41.906 29.828 1 96.06 354 LYS B CA 1
ATOM 6343 C C . LYS B 1 354 ? -14.633 41.5 28.5 1 96.06 354 LYS B C 1
ATOM 6345 O O . LYS B 1 354 ? -14.289 40.344 28.281 1 96.06 354 LYS B O 1
ATOM 6350 N N . ALA B 1 355 ? -14.492 42.438 27.609 1 96.88 355 ALA B N 1
ATOM 6351 C CA . ALA B 1 355 ? -13.93 42.156 26.281 1 96.88 355 ALA B CA 1
ATOM 6352 C C . ALA B 1 355 ? -12.477 41.688 26.406 1 96.88 355 ALA B C 1
ATOM 6354 O O . ALA B 1 355 ? -12.062 40.75 25.75 1 96.88 355 ALA B O 1
ATOM 6355 N N . VAL B 1 356 ? -11.719 42.344 27.234 1 96 356 VAL B N 1
ATOM 6356 C CA . VAL B 1 356 ? -10.312 42.031 27.438 1 96 356 VAL B CA 1
ATOM 6357 C C . VAL B 1 356 ? -10.195 40.625 28.031 1 96 356 VAL B C 1
ATOM 6359 O O . VAL B 1 356 ? -9.328 39.844 27.625 1 96 356 VAL B O 1
ATOM 6362 N N . GLN B 1 357 ? -11.07 40.312 28.953 1 95 357 GLN B N 1
ATOM 6363 C CA . GLN B 1 357 ? -11.07 39 29.531 1 95 357 GLN B CA 1
ATOM 6364 C C . GLN B 1 357 ? -11.406 37.938 28.484 1 95 357 GLN B C 1
ATOM 6366 O O . GLN B 1 357 ? -10.789 36.844 28.469 1 95 357 GLN B O 1
ATOM 6371 N N . GLN B 1 358 ? -12.391 38.188 27.672 1 96 358 GLN B N 1
ATOM 6372 C CA . GLN B 1 358 ? -12.789 37.25 26.625 1 96 358 GLN B CA 1
ATOM 6373 C C . GLN B 1 358 ? -11.664 37.031 25.609 1 96 358 GLN B C 1
ATOM 6375 O O . GLN B 1 358 ? -11.492 35.938 25.078 1 96 358 GLN B O 1
ATOM 6380 N N . LEU B 1 359 ? -10.906 38.094 25.359 1 96.06 359 LEU B N 1
ATOM 6381 C CA . LEU B 1 359 ? -9.812 38.031 24.391 1 96.06 359 LEU B CA 1
ATOM 6382 C C . LEU B 1 359 ? -8.656 37.188 24.938 1 96.06 359 LEU B C 1
ATOM 6384 O O . LEU B 1 359 ? -7.762 36.812 24.188 1 96.06 359 LEU B O 1
ATOM 6388 N N . GLN B 1 360 ? -8.695 36.844 26.188 1 92.94 360 GLN B N 1
ATOM 6389 C CA . GLN B 1 360 ? -7.664 36.031 26.797 1 92.94 360 GLN B CA 1
ATOM 6390 C C . GLN B 1 360 ? -8.133 34.562 26.938 1 92.94 360 GLN B C 1
ATOM 6392 O O . GLN B 1 360 ? -7.398 33.719 27.469 1 92.94 360 GLN B O 1
ATOM 6397 N N . GLN B 1 361 ? -9.273 34.281 26.406 1 92.5 361 GLN B N 1
ATOM 6398 C CA . GLN B 1 361 ? -9.844 32.938 26.594 1 92.5 361 GLN B CA 1
ATOM 6399 C C . GLN B 1 361 ? -9.516 32.031 25.406 1 92.5 361 GLN B C 1
ATOM 6401 O O . GLN B 1 361 ? -9 32.5 24.391 1 92.5 361 GLN B O 1
ATOM 6406 N N . ASN B 1 362 ? -9.938 30.797 25.531 1 90.31 362 ASN B N 1
ATOM 6407 C CA . ASN B 1 362 ? -9.539 29.703 24.641 1 90.31 362 ASN B CA 1
ATOM 6408 C C . ASN B 1 362 ? -10.102 29.906 23.234 1 90.31 362 ASN B C 1
ATOM 6410 O O . ASN B 1 362 ? -9.406 29.672 22.234 1 90.31 362 ASN B O 1
ATOM 6414 N N . PRO B 1 363 ? -11.289 30.375 23.031 1 92.19 363 PRO B N 1
ATOM 6415 C CA . PRO B 1 363 ? -11.859 30.469 21.688 1 92.19 363 PRO B CA 1
ATOM 6416 C C . PRO B 1 363 ? -11.047 31.344 20.75 1 92.19 363 PRO B C 1
ATOM 6418 O O . PRO B 1 363 ? -11.086 31.172 19.531 1 92.19 363 PRO B O 1
ATOM 6421 N N . VAL B 1 364 ? -10.25 32.281 21.344 1 95.38 364 VAL B N 1
ATOM 6422 C CA . VAL B 1 364 ? -9.477 33.188 20.484 1 95.38 364 VAL B CA 1
ATOM 6423 C C . VAL B 1 364 ? -7.984 32.969 20.734 1 95.38 364 VAL B C 1
ATOM 6425 O O . VAL B 1 364 ? -7.156 33.781 20.328 1 95.38 364 VAL B O 1
ATOM 6428 N N . ALA B 1 365 ? -7.625 31.859 21.375 1 94.56 365 ALA B N 1
ATOM 6429 C CA . ALA B 1 365 ? -6.227 31.578 21.688 1 94.56 365 ALA B CA 1
ATOM 6430 C C . ALA B 1 365 ? -5.449 31.172 20.438 1 94.56 365 ALA B C 1
ATOM 6432 O O . ALA B 1 365 ? -5.828 30.234 19.734 1 94.56 365 ALA B O 1
ATOM 6433 N N . MET B 1 366 ? -4.332 31.797 20.234 1 93.12 366 MET B N 1
ATOM 6434 C CA . MET B 1 366 ? -3.5 31.562 19.047 1 93.12 366 MET B CA 1
ATOM 6435 C C . MET B 1 366 ? -2.865 30.172 19.094 1 93.12 366 MET B C 1
ATOM 6437 O O . MET B 1 366 ? -2.625 29.562 18.047 1 93.12 366 MET B O 1
ATOM 6441 N N . ASN B 1 367 ? -2.65 29.703 20.25 1 92.12 367 ASN B N 1
ATOM 6442 C CA . ASN B 1 367 ? -1.969 28.422 20.406 1 92.12 367 ASN B CA 1
ATOM 6443 C C . ASN B 1 367 ? -2.803 27.266 19.844 1 92.12 367 ASN B C 1
ATOM 6445 O O . ASN B 1 367 ? -2.287 26.172 19.625 1 92.12 367 ASN B O 1
ATOM 6449 N N . ARG B 1 368 ? -4.074 27.406 19.562 1 94.5 368 ARG B N 1
ATOM 6450 C CA . ARG B 1 368 ? -4.922 26.406 18.938 1 94.5 368 ARG B CA 1
ATOM 6451 C C . ARG B 1 368 ? -4.375 26.016 17.562 1 94.5 368 ARG B C 1
ATOM 6453 O O . ARG B 1 368 ? -4.523 24.875 17.125 1 94.5 368 ARG B O 1
ATOM 6460 N N . LEU B 1 369 ? -3.705 26.984 16.875 1 96.19 369 LEU B N 1
ATOM 6461 C CA . LEU B 1 369 ? -3.098 26.688 15.578 1 96.19 369 LEU B CA 1
ATOM 6462 C C . LEU B 1 369 ? -1.97 25.672 15.727 1 96.19 369 LEU B C 1
ATOM 6464 O O . LEU B 1 369 ? -1.81 24.797 14.875 1 96.19 369 LEU B O 1
ATOM 6468 N N . ALA B 1 370 ? -1.243 25.781 16.844 1 93.44 370 ALA B N 1
ATOM 6469 C CA . ALA B 1 370 ? -0.128 24.859 17.094 1 93.44 370 ALA B CA 1
ATOM 6470 C C . ALA B 1 370 ? -0.625 23.438 17.328 1 93.44 370 ALA B C 1
ATOM 6472 O O . ALA B 1 370 ? 0.06 22.469 17 1 93.44 370 ALA B O 1
ATOM 6473 N N . SER B 1 371 ? -1.813 23.266 17.844 1 92.19 371 SER B N 1
ATOM 6474 C CA . SER B 1 371 ? -2.357 21.953 18.188 1 92.19 371 SER B CA 1
ATOM 6475 C C . SER B 1 371 ? -2.631 21.125 16.953 1 92.19 371 SER B C 1
ATOM 6477 O O . SER B 1 371 ? -2.684 19.891 17.016 1 92.19 371 SER B O 1
ATOM 6479 N N . CYS B 1 372 ? -2.75 21.75 15.75 1 93.88 372 CYS B N 1
ATOM 6480 C CA . CYS B 1 372 ? -3.043 21.047 14.508 1 93.88 372 CYS B CA 1
ATOM 6481 C C . CYS B 1 372 ? -1.875 20.156 14.086 1 93.88 372 CYS B C 1
ATOM 6483 O O . CYS B 1 372 ? -2.078 19.094 13.508 1 93.88 372 CYS B O 1
ATOM 6485 N N . MET B 1 373 ? -0.703 20.562 14.438 1 89.44 373 MET B N 1
ATOM 6486 C CA . MET B 1 373 ? 0.481 19.781 14.102 1 89.44 373 MET B CA 1
ATOM 6487 C C . MET B 1 373 ? 0.72 18.688 15.141 1 89.44 373 MET B C 1
ATOM 6489 O O . MET B 1 373 ? 1.092 17.562 14.789 1 89.44 373 MET B O 1
ATOM 6493 N N . GLN B 1 374 ? 0.414 18.938 16.375 1 79.56 374 GLN B N 1
ATOM 6494 C CA . GLN B 1 374 ? 0.7 18.016 17.469 1 79.56 374 GLN B CA 1
ATOM 6495 C C . GLN B 1 374 ? -0.165 16.766 17.375 1 79.56 374 GLN B C 1
ATOM 6497 O O . GLN B 1 374 ? 0.302 15.664 17.672 1 79.56 374 GLN B O 1
ATOM 6502 N N . SER B 1 375 ? -1.282 16.875 16.891 1 75.56 375 SER B N 1
ATOM 6503 C CA . SER B 1 375 ? -2.223 15.758 16.828 1 75.56 375 SER B CA 1
ATOM 6504 C C . SER B 1 375 ? -1.834 14.766 15.727 1 75.56 375 SER B C 1
ATOM 6506 O O . SER B 1 375 ? -2.264 13.609 15.75 1 75.56 375 SER B O 1
ATOM 6508 N N . GLU B 1 376 ? -0.989 15.211 14.766 1 80.25 376 GLU B N 1
ATOM 6509 C CA . GLU B 1 376 ? -0.711 14.375 13.602 1 80.25 376 GLU B CA 1
ATOM 6510 C C . GLU B 1 376 ? 0.701 13.805 13.656 1 80.25 376 GLU B C 1
ATOM 6512 O O . GLU B 1 376 ? 1.141 13.125 12.727 1 80.25 376 GLU B O 1
ATOM 6517 N N . THR B 1 377 ? 1.357 13.984 14.766 1 71.81 377 THR B N 1
ATOM 6518 C CA . THR B 1 377 ? 2.725 13.492 14.898 1 71.81 377 THR B CA 1
ATOM 6519 C C . THR B 1 377 ? 2.764 11.969 14.789 1 71.81 377 THR B C 1
ATOM 6521 O O . THR B 1 377 ? 3.674 11.406 14.18 1 71.81 377 THR B O 1
ATOM 6524 N N . ASN B 1 378 ? 1.718 11.375 15.219 1 75.44 378 ASN B N 1
ATOM 6525 C CA . ASN B 1 378 ? 1.682 9.914 15.227 1 75.44 378 ASN B CA 1
ATOM 6526 C C . ASN B 1 378 ? 1.312 9.359 13.852 1 75.44 378 ASN B C 1
ATOM 6528 O O . ASN B 1 378 ? 1.626 8.211 13.539 1 75.44 378 ASN B O 1
ATOM 6532 N N . SER B 1 379 ? 0.705 10.117 13.023 1 82.06 379 SER B N 1
ATOM 6533 C CA . SER B 1 379 ? 0.275 9.641 11.711 1 82.06 379 SER B CA 1
ATOM 6534 C C . SER B 1 379 ? 1.471 9.297 10.836 1 82.06 379 SER B C 1
ATOM 6536 O O . SER B 1 379 ? 1.444 8.297 10.109 1 82.06 379 SER B O 1
ATOM 6538 N N . PHE B 1 380 ? 2.52 9.969 10.984 1 78.94 380 PHE B N 1
ATOM 6539 C CA . PHE B 1 380 ? 3.709 9.711 10.18 1 78.94 380 PHE B CA 1
ATOM 6540 C C . PHE B 1 380 ? 4.398 8.43 10.633 1 78.94 380 PHE B C 1
ATOM 6542 O O . PHE B 1 380 ? 5.062 7.766 9.836 1 78.94 380 PHE B O 1
ATOM 6549 N N . ARG B 1 381 ? 4.199 8.031 11.859 1 77.38 381 ARG B N 1
ATOM 6550 C CA . ARG B 1 381 ? 4.77 6.789 12.367 1 77.38 381 ARG B CA 1
ATOM 6551 C C . ARG B 1 381 ? 4.129 5.582 11.688 1 77.38 381 ARG B C 1
ATOM 6553 O O . ARG B 1 381 ? 4.816 4.613 11.352 1 77.38 381 ARG B O 1
ATOM 6560 N N . THR B 1 382 ? 2.881 5.691 11.422 1 79.38 382 THR B N 1
ATOM 6561 C CA . THR B 1 382 ? 2.172 4.617 10.727 1 79.38 382 THR B CA 1
ATOM 6562 C C . THR B 1 382 ? 2.684 4.465 9.297 1 79.38 382 THR B C 1
ATOM 6564 O O . THR B 1 382 ? 2.76 3.352 8.781 1 79.38 382 THR B O 1
ATOM 6567 N N . THR B 1 383 ? 3.105 5.559 8.734 1 84.81 383 THR B N 1
ATOM 6568 C CA . THR B 1 383 ? 3.648 5.523 7.379 1 84.81 383 THR B CA 1
ATOM 6569 C C . THR B 1 383 ? 4.977 4.773 7.348 1 84.81 383 THR B C 1
ATOM 6571 O O . THR B 1 383 ? 5.234 3.996 6.426 1 84.81 383 THR B O 1
ATOM 6574 N N . THR B 1 384 ? 5.754 4.961 8.375 1 86.31 384 THR B N 1
ATOM 6575 C CA . THR B 1 384 ? 7.039 4.277 8.43 1 86.31 384 THR B CA 1
ATOM 6576 C C . THR B 1 384 ? 6.848 2.773 8.586 1 86.31 384 THR B C 1
ATOM 6578 O O . THR B 1 384 ? 7.574 1.983 7.98 1 86.31 384 THR B O 1
ATOM 6581 N N . GLN B 1 385 ? 5.895 2.418 9.359 1 85.19 385 GLN B N 1
ATOM 6582 C CA . GLN B 1 385 ? 5.594 1 9.523 1 85.19 385 GLN B CA 1
ATOM 6583 C C . GLN B 1 385 ? 5.098 0.386 8.219 1 85.19 385 GLN B C 1
ATOM 6585 O O . GLN B 1 385 ? 5.492 -0.725 7.859 1 85.19 385 GLN B O 1
ATOM 6590 N N . PHE B 1 386 ? 4.285 1.103 7.523 1 86.56 386 PHE B N 1
ATOM 6591 C CA . PHE B 1 386 ? 3.803 0.68 6.211 1 86.56 386 PHE B CA 1
ATOM 6592 C C . PHE B 1 386 ? 4.969 0.444 5.258 1 86.56 386 PHE B C 1
ATOM 6594 O O . PHE B 1 386 ? 5.027 -0.588 4.586 1 86.56 386 PHE B O 1
ATOM 6601 N N . VAL B 1 387 ? 5.871 1.375 5.254 1 91.5 387 VAL B N 1
ATOM 6602 C CA . VAL B 1 387 ? 6.996 1.295 4.324 1 91.5 387 VAL B CA 1
ATOM 6603 C C . VAL B 1 387 ? 7.879 0.101 4.684 1 91.5 387 VAL B C 1
ATOM 6605 O O . VAL B 1 387 ? 8.359 -0.612 3.801 1 91.5 387 VAL B O 1
ATOM 6608 N N . GLN B 1 388 ? 8.031 -0.143 5.957 1 90.69 388 GLN B N 1
ATOM 6609 C CA . GLN B 1 388 ? 8.852 -1.273 6.379 1 90.69 388 GLN B CA 1
ATOM 6610 C C . GLN B 1 388 ? 8.273 -2.592 5.875 1 90.69 388 GLN B C 1
ATOM 6612 O O . GLN B 1 388 ? 8.984 -3.402 5.281 1 90.69 388 GLN B O 1
ATOM 6617 N N . VAL B 1 389 ? 7.047 -2.789 6.094 1 88.81 389 VAL B N 1
ATOM 6618 C CA . VAL B 1 389 ? 6.387 -4.027 5.695 1 88.81 389 VAL B CA 1
ATOM 6619 C C . VAL B 1 389 ? 6.43 -4.172 4.176 1 88.81 389 VAL B C 1
ATOM 6621 O O . VAL B 1 389 ? 6.711 -5.254 3.654 1 88.81 389 VAL B O 1
ATOM 6624 N N . GLN B 1 390 ? 6.203 -3.049 3.482 1 91.5 390 GLN B N 1
ATOM 6625 C CA . GLN B 1 390 ? 6.145 -3.1 2.025 1 91.5 390 GLN B CA 1
ATOM 6626 C C . GLN B 1 390 ? 7.535 -3.283 1.426 1 91.5 390 GLN B C 1
ATOM 6628 O O . GLN B 1 390 ? 7.695 -3.955 0.404 1 91.5 390 GLN B O 1
ATOM 6633 N N . MET B 1 391 ? 8.492 -2.684 2.023 1 94.62 391 MET B N 1
ATOM 6634 C CA . MET B 1 391 ? 9.852 -2.85 1.519 1 94.62 391 MET B CA 1
ATOM 6635 C C . MET B 1 391 ? 10.344 -4.277 1.745 1 94.62 391 MET B C 1
ATOM 6637 O O . MET B 1 391 ? 11.102 -4.812 0.932 1 94.62 391 MET B O 1
ATOM 6641 N N . ASP B 1 392 ? 9.93 -4.902 2.803 1 93.12 392 ASP B N 1
ATOM 6642 C CA . ASP B 1 392 ? 10.219 -6.32 2.994 1 93.12 392 ASP B CA 1
ATOM 6643 C C . ASP B 1 392 ? 9.562 -7.164 1.899 1 93.12 392 ASP B C 1
ATOM 6645 O O . ASP B 1 392 ? 10.18 -8.102 1.385 1 93.12 392 ASP B O 1
ATOM 6649 N N . ALA B 1 393 ? 8.375 -6.793 1.597 1 91.44 393 ALA B N 1
ATOM 6650 C CA . ALA B 1 393 ? 7.668 -7.492 0.528 1 91.44 393 ALA B CA 1
ATOM 6651 C C . ALA B 1 393 ? 8.383 -7.324 -0.808 1 91.44 393 ALA B C 1
ATOM 6653 O O . ALA B 1 393 ? 8.43 -8.25 -1.618 1 91.44 393 ALA B O 1
ATOM 6654 N N . VAL B 1 394 ? 8.914 -6.129 -1.051 1 95.12 394 VAL B N 1
ATOM 6655 C CA . VAL B 1 394 ? 9.688 -5.867 -2.26 1 95.12 394 VAL B CA 1
ATOM 6656 C C . VAL B 1 394 ? 10.922 -6.766 -2.285 1 95.12 394 VAL B C 1
ATOM 6658 O O . VAL B 1 394 ? 11.227 -7.387 -3.307 1 95.12 394 VAL B O 1
ATOM 6661 N N . ARG B 1 395 ? 11.586 -6.836 -1.17 1 95.75 395 ARG B N 1
ATOM 6662 C CA . ARG B 1 395 ? 12.766 -7.684 -1.056 1 95.75 395 ARG B CA 1
ATOM 6663 C C . ARG B 1 395 ? 12.438 -9.133 -1.378 1 95.75 395 ARG B C 1
ATOM 6665 O O . ARG B 1 395 ? 13.125 -9.773 -2.174 1 95.75 395 ARG B O 1
ATOM 6672 N N . ASN B 1 396 ? 11.398 -9.609 -0.791 1 93.06 396 ASN B N 1
ATOM 6673 C CA . ASN B 1 396 ? 10.992 -10.992 -1 1 93.06 396 ASN B CA 1
ATOM 6674 C C . ASN B 1 396 ? 10.578 -11.242 -2.447 1 93.06 396 ASN B C 1
ATOM 6676 O O . ASN B 1 396 ? 10.914 -12.281 -3.023 1 93.06 396 ASN B O 1
ATOM 6680 N N . ALA B 1 397 ? 9.836 -10.312 -3.002 1 94 397 ALA B N 1
ATOM 6681 C CA . ALA B 1 397 ? 9.414 -10.43 -4.395 1 94 397 ALA B CA 1
ATOM 6682 C C . ALA B 1 397 ? 10.625 -10.461 -5.332 1 94 397 ALA B C 1
ATOM 6684 O O . ALA B 1 397 ? 10.68 -11.281 -6.25 1 94 397 ALA B O 1
ATOM 6685 N N . ALA B 1 398 ? 11.562 -9.617 -5.043 1 96.44 398 ALA B N 1
ATOM 6686 C CA . ALA B 1 398 ? 12.75 -9.539 -5.887 1 96.44 398 ALA B CA 1
ATOM 6687 C C . ALA B 1 398 ? 13.594 -10.805 -5.77 1 96.44 398 ALA B C 1
ATOM 6689 O O . ALA B 1 398 ? 14.172 -11.266 -6.758 1 96.44 398 ALA B O 1
ATOM 6690 N N . ALA B 1 399 ? 13.633 -11.391 -4.633 1 94.94 399 ALA B N 1
ATOM 6691 C CA . ALA B 1 399 ? 14.484 -12.555 -4.383 1 94.94 399 ALA B CA 1
ATOM 6692 C C . ALA B 1 399 ? 13.82 -13.836 -4.875 1 94.94 399 ALA B C 1
ATOM 6694 O O . ALA B 1 399 ? 14.484 -14.867 -5.023 1 94.94 399 ALA B O 1
ATOM 6695 N N . SER B 1 400 ? 12.555 -13.781 -5.176 1 93.56 400 SER B N 1
ATOM 6696 C CA . SER B 1 400 ? 11.75 -14.992 -5.367 1 93.56 400 SER B CA 1
ATOM 6697 C C . SER B 1 400 ? 12.258 -15.805 -6.551 1 93.56 400 SER B C 1
ATOM 6699 O O . SER B 1 400 ? 12.32 -17.031 -6.484 1 93.56 400 SER B O 1
ATOM 6701 N N . LEU B 1 401 ? 12.625 -15.133 -7.645 1 95.12 401 LEU B N 1
ATOM 6702 C CA . LEU B 1 401 ? 13.055 -15.844 -8.844 1 95.12 401 LEU B CA 1
ATOM 6703 C C . LEU B 1 401 ? 14.344 -16.609 -8.594 1 95.12 401 LEU B C 1
ATOM 6705 O O . LEU B 1 401 ? 14.469 -17.766 -8.992 1 95.12 401 LEU B O 1
ATOM 6709 N N . ALA B 1 402 ? 15.312 -16.047 -7.922 1 93 402 ALA B N 1
ATOM 6710 C CA . ALA B 1 402 ? 16.578 -16.703 -7.574 1 93 402 ALA B CA 1
ATOM 6711 C C . ALA B 1 402 ? 16.344 -17.875 -6.629 1 93 402 ALA B C 1
ATOM 6713 O O . ALA B 1 402 ? 16.938 -18.938 -6.789 1 93 402 ALA B O 1
ATOM 6714 N N . VAL B 1 403 ? 15.484 -17.688 -5.625 1 92.44 403 VAL B N 1
ATOM 6715 C CA . VAL B 1 403 ? 15.188 -18.719 -4.637 1 92.44 403 VAL B CA 1
ATOM 6716 C C . VAL B 1 403 ? 14.523 -19.922 -5.32 1 92.44 403 VAL B C 1
ATOM 6718 O O . VAL B 1 403 ? 14.891 -21.062 -5.07 1 92.44 403 VAL B O 1
ATOM 6721 N N . GLN B 1 404 ? 13.602 -19.656 -6.27 1 93.38 404 GLN B N 1
ATOM 6722 C CA . GLN B 1 404 ? 12.914 -20.734 -6.977 1 93.38 404 GLN B CA 1
ATOM 6723 C C . GLN B 1 404 ? 13.875 -21.5 -7.875 1 93.38 404 GLN B C 1
ATOM 6725 O O . GLN B 1 404 ? 13.859 -22.734 -7.891 1 93.38 404 GLN B O 1
ATOM 6730 N N . MET B 1 405 ? 14.648 -20.734 -8.578 1 93 405 MET B N 1
ATOM 6731 C CA . MET B 1 405 ? 15.617 -21.391 -9.453 1 93 405 MET B CA 1
ATOM 6732 C C . MET B 1 405 ? 16.5 -22.359 -8.664 1 93 405 MET B C 1
ATOM 6734 O O . MET B 1 405 ? 16.672 -23.516 -9.062 1 93 405 MET B O 1
ATOM 6738 N N . SER B 1 406 ? 16.953 -21.938 -7.496 1 91.06 406 SER B N 1
ATOM 6739 C CA . SER B 1 406 ? 17.844 -22.75 -6.676 1 91.06 406 SER B CA 1
ATOM 6740 C C . SER B 1 406 ? 17.109 -23.953 -6.102 1 91.06 406 SER B C 1
ATOM 6742 O O . SER B 1 406 ? 17.719 -25.016 -5.914 1 91.06 406 SER B O 1
ATOM 6744 N N . ARG B 1 407 ? 15.867 -23.859 -5.809 1 90.81 407 ARG B N 1
ATOM 6745 C CA . ARG B 1 407 ? 15.102 -24.922 -5.184 1 90.81 407 ARG B CA 1
ATOM 6746 C C . ARG B 1 407 ? 14.656 -25.953 -6.219 1 90.81 407 ARG B C 1
ATOM 6748 O O . ARG B 1 407 ? 14.617 -27.156 -5.934 1 90.81 407 ARG B O 1
ATOM 6755 N N . ILE B 1 408 ? 14.398 -25.469 -7.406 1 91.75 408 ILE B N 1
ATOM 6756 C CA . ILE B 1 408 ? 13.742 -26.312 -8.398 1 91.75 408 ILE B CA 1
ATOM 6757 C C . ILE B 1 408 ? 14.789 -26.953 -9.297 1 91.75 408 ILE B C 1
ATOM 6759 O O . ILE B 1 408 ? 14.727 -28.172 -9.555 1 91.75 408 ILE B O 1
ATOM 6763 N N . CYS B 1 409 ? 15.711 -26.125 -9.805 1 90.25 409 CYS B N 1
ATOM 6764 C CA . CYS B 1 409 ? 16.672 -26.641 -10.781 1 90.25 409 CYS B CA 1
ATOM 6765 C C . CYS B 1 409 ? 17.766 -27.453 -10.102 1 90.25 409 CYS B C 1
ATOM 6767 O O . CYS B 1 409 ? 18.406 -26.984 -9.156 1 90.25 409 CYS B O 1
ATOM 6769 N N . GLN B 1 410 ? 17.812 -28.656 -10.422 1 78.5 410 GLN B N 1
ATOM 6770 C CA . GLN B 1 410 ? 18.781 -29.578 -9.844 1 78.5 410 GLN B CA 1
ATOM 6771 C C . GLN B 1 410 ? 20.188 -29.344 -10.406 1 78.5 410 GLN B C 1
ATOM 6773 O O . GLN B 1 410 ? 21.188 -29.672 -9.773 1 78.5 410 GLN B O 1
ATOM 6778 N N . ARG B 1 411 ? 20.312 -28.844 -11.672 1 79.56 411 ARG B N 1
ATOM 6779 C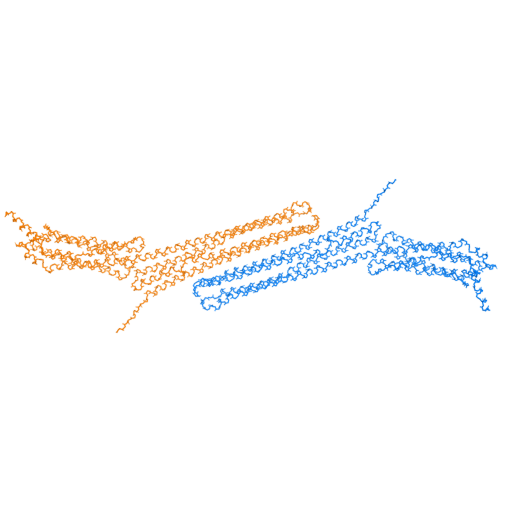 CA . ARG B 1 411 ? 21.594 -28.594 -12.328 1 79.56 411 ARG B CA 1
ATOM 6780 C C . ARG B 1 411 ? 21.766 -27.125 -12.68 1 79.56 411 ARG B C 1
ATOM 6782 O O . ARG B 1 411 ? 20.797 -26.453 -13.016 1 79.56 411 ARG B O 1
ATOM 6789 N N . GLU B 1 412 ? 22.938 -26.781 -12.656 1 75.62 412 GLU B N 1
ATOM 6790 C CA . GLU B 1 412 ? 23.25 -25.391 -13.008 1 75.62 412 GLU B CA 1
ATOM 6791 C C . GLU B 1 412 ? 23.156 -25.172 -14.516 1 75.62 412 GLU B C 1
ATOM 6793 O O . GLU B 1 412 ? 22.875 -24.062 -14.969 1 75.62 412 GLU B O 1
ATOM 6798 N N . THR B 1 413 ? 23.391 -26.297 -15.164 1 74.88 413 THR B N 1
ATOM 6799 C CA . THR B 1 413 ? 23.234 -26.219 -16.609 1 74.88 413 THR B CA 1
ATOM 6800 C C . THR B 1 413 ? 22.047 -27.078 -17.078 1 74.88 413 THR B C 1
ATOM 6802 O O . THR B 1 413 ? 21.766 -28.125 -16.5 1 74.88 413 THR B O 1
ATOM 6805 N N . GLY B 1 414 ? 21.031 -26.234 -17.719 1 84.94 414 GLY B N 1
ATOM 6806 C CA . GLY B 1 414 ? 19.906 -27.016 -18.234 1 84.94 414 GLY B CA 1
ATOM 6807 C C . GLY B 1 414 ? 18.703 -26.172 -18.578 1 84.94 414 GLY B C 1
ATOM 6808 O O . GLY B 1 414 ? 18.719 -24.953 -18.391 1 84.94 414 GLY B O 1
ATOM 6809 N N . PRO B 1 415 ? 17.781 -26.828 -19.188 1 88.38 415 PRO B N 1
ATOM 6810 C CA . PRO B 1 415 ? 16.578 -26.125 -19.625 1 88.38 415 PRO B CA 1
ATOM 6811 C C . PRO B 1 415 ? 15.844 -25.453 -18.469 1 88.38 415 PRO B C 1
ATOM 6813 O O . PRO B 1 415 ? 15.242 -24.391 -18.656 1 88.38 415 PRO B O 1
ATOM 6816 N N . CYS B 1 416 ? 15.938 -26.031 -17.297 1 92.62 416 CYS B N 1
ATOM 6817 C CA . CYS B 1 416 ? 15.289 -25.453 -16.125 1 92.62 416 CYS B CA 1
ATOM 6818 C C . CYS B 1 416 ? 15.906 -24.109 -15.773 1 92.62 416 CYS B C 1
ATOM 6820 O O . CYS B 1 416 ? 15.188 -23.109 -15.664 1 92.62 416 CYS B O 1
ATOM 6822 N N . THR B 1 417 ? 17.219 -24.062 -15.648 1 92.38 417 THR B N 1
ATOM 6823 C CA . THR B 1 417 ? 17.922 -22.812 -15.344 1 92.38 417 THR B CA 1
ATOM 6824 C C . THR B 1 417 ? 17.734 -21.797 -16.469 1 92.38 417 THR B C 1
ATOM 6826 O O . THR B 1 417 ? 17.547 -20.609 -16.203 1 92.38 417 THR B O 1
ATOM 6829 N N . ALA B 1 418 ? 17.75 -22.266 -17.719 1 92.25 418 ALA B N 1
ATOM 6830 C CA . ALA B 1 418 ? 17.547 -21.375 -18.859 1 92.25 418 ALA B CA 1
ATOM 6831 C C . ALA B 1 418 ? 16.172 -20.688 -18.797 1 92.25 418 ALA B C 1
ATOM 6833 O O . ALA B 1 418 ? 16.047 -19.516 -19.125 1 92.25 418 ALA B O 1
ATOM 6834 N N . TYR B 1 419 ? 15.195 -21.375 -18.344 1 94.06 419 TYR B N 1
ATOM 6835 C CA . TYR B 1 419 ? 13.867 -20.781 -18.203 1 94.06 419 TYR B CA 1
ATOM 6836 C C . TYR B 1 419 ? 13.898 -19.625 -17.203 1 94.06 419 TYR B C 1
ATOM 6838 O O . TYR B 1 419 ? 13.414 -18.531 -17.5 1 94.06 419 TYR B O 1
ATOM 6846 N N . PHE B 1 420 ? 14.422 -19.922 -16.047 1 94.44 420 PHE B N 1
ATOM 6847 C CA . PHE B 1 420 ? 14.398 -18.906 -15 1 94.44 420 PHE B CA 1
ATOM 6848 C C . PHE B 1 420 ? 15.156 -17.656 -15.445 1 94.44 420 PHE B C 1
ATOM 6850 O O . PHE B 1 420 ? 14.758 -16.531 -15.141 1 94.44 420 PHE B O 1
ATOM 6857 N N . PHE B 1 421 ? 16.203 -17.828 -16.219 1 94.19 421 PHE B N 1
ATOM 6858 C CA . PHE B 1 421 ? 16.953 -16.672 -16.719 1 94.19 421 PHE B CA 1
ATOM 6859 C C . PHE B 1 421 ? 16.125 -15.922 -17.781 1 94.19 421 PHE B C 1
ATOM 6861 O O . PHE B 1 421 ? 16.25 -14.703 -17.906 1 94.19 421 PHE B O 1
ATOM 6868 N N . SER B 1 422 ? 15.281 -16.578 -18.516 1 94.81 422 SER B N 1
ATOM 6869 C CA . SER B 1 422 ? 14.438 -15.938 -19.516 1 94.81 422 SER B CA 1
ATOM 6870 C C . SER B 1 422 ? 13.266 -15.211 -18.859 1 94.81 422 SER B C 1
ATOM 6872 O O . SER B 1 422 ? 12.617 -14.375 -19.5 1 94.81 422 SER B O 1
ATOM 6874 N N . ALA B 1 423 ? 12.977 -15.461 -17.562 1 95.94 423 ALA B N 1
ATOM 6875 C CA . ALA B 1 423 ? 11.805 -14.914 -16.875 1 95.94 423 ALA B CA 1
ATOM 6876 C C . ALA B 1 423 ? 12.141 -13.578 -16.203 1 95.94 423 ALA B C 1
ATOM 6878 O O . ALA B 1 423 ? 11.25 -12.906 -15.68 1 95.94 423 ALA B O 1
ATOM 6879 N N . PHE B 1 424 ? 13.398 -13.109 -16.297 1 96.19 424 PHE B N 1
ATOM 6880 C CA . PHE B 1 424 ? 13.859 -11.945 -15.547 1 96.19 424 PHE B CA 1
ATOM 6881 C C . PHE B 1 424 ? 13.141 -10.688 -16.016 1 96.19 424 PHE B C 1
ATOM 6883 O O . PHE B 1 424 ? 12.797 -9.82 -15.211 1 96.19 424 PHE B O 1
ATOM 6890 N N . PRO B 1 425 ? 12.906 -10.508 -17.359 1 95.69 425 PRO B N 1
ATOM 6891 C CA . PRO B 1 425 ? 12.234 -9.273 -17.781 1 95.69 425 PRO B CA 1
ATOM 6892 C C . PRO B 1 425 ? 10.859 -9.094 -17.141 1 95.69 425 PRO B C 1
ATOM 6894 O O . PRO B 1 425 ? 10.562 -8.023 -16.609 1 95.69 425 PRO B O 1
ATOM 6897 N N . ASP B 1 426 ? 10.008 -10.133 -17.156 1 95.69 426 ASP B N 1
ATOM 6898 C CA . ASP B 1 426 ? 8.695 -10.062 -16.516 1 95.69 426 ASP B CA 1
ATOM 6899 C C . ASP B 1 426 ? 8.836 -9.891 -15 1 95.69 426 ASP B C 1
ATOM 6901 O O . ASP B 1 426 ? 8.062 -9.156 -14.375 1 95.69 426 ASP B O 1
ATOM 6905 N N . HIS B 1 427 ? 9.789 -10.562 -14.469 1 96.38 427 HIS B N 1
ATOM 6906 C CA . HIS B 1 427 ? 10.086 -10.461 -13.047 1 96.38 427 HIS B CA 1
ATOM 6907 C C . HIS B 1 427 ? 10.469 -9.031 -12.664 1 96.38 427 HIS B C 1
ATOM 6909 O O . HIS B 1 427 ? 9.992 -8.508 -11.656 1 96.38 427 HIS B O 1
ATOM 6915 N N . SER B 1 428 ? 11.281 -8.445 -13.492 1 96.69 428 SER B N 1
ATOM 6916 C CA . SER B 1 428 ? 11.711 -7.066 -13.266 1 96.69 428 SER B CA 1
ATOM 6917 C C . SER B 1 428 ? 10.523 -6.113 -13.25 1 96.69 428 SER B C 1
ATOM 6919 O O . SER B 1 428 ? 10.414 -5.25 -12.375 1 96.69 428 SER B O 1
ATOM 6921 N N . GLN B 1 429 ? 9.672 -6.309 -14.188 1 96.12 429 GLN B N 1
ATOM 6922 C CA . GLN B 1 429 ? 8.5 -5.445 -14.289 1 96.12 429 GLN B CA 1
ATOM 6923 C C . GLN B 1 429 ? 7.621 -5.57 -13.047 1 96.12 429 GLN B C 1
ATOM 6925 O O . GLN B 1 429 ? 7.137 -4.566 -12.516 1 96.12 429 GLN B O 1
ATOM 6930 N N . ARG B 1 430 ? 7.473 -6.68 -12.555 1 95.62 430 ARG B N 1
ATOM 6931 C CA . ARG B 1 430 ? 6.645 -6.902 -11.367 1 95.62 430 ARG B CA 1
ATOM 6932 C C . ARG B 1 430 ? 7.25 -6.223 -10.141 1 95.62 430 ARG B C 1
ATOM 6934 O O . ARG B 1 430 ? 6.539 -5.582 -9.367 1 95.62 430 ARG B O 1
ATOM 6941 N N . VAL B 1 431 ? 8.539 -6.383 -10.008 1 96.62 431 VAL B N 1
ATOM 6942 C CA . VAL B 1 431 ? 9.219 -5.812 -8.844 1 96.62 431 VAL B CA 1
ATOM 6943 C C . VAL B 1 431 ? 9.18 -4.289 -8.922 1 96.62 431 VAL B C 1
ATOM 6945 O O . VAL B 1 431 ? 8.891 -3.615 -7.93 1 96.62 431 VAL B O 1
ATOM 6948 N N . GLN B 1 432 ? 9.391 -3.754 -10.125 1 96.06 432 GLN B N 1
ATOM 6949 C CA . GLN B 1 432 ? 9.328 -2.309 -10.305 1 96.06 432 GLN B CA 1
ATOM 6950 C C . GLN B 1 432 ? 7.938 -1.772 -9.977 1 96.06 432 GLN B C 1
ATOM 6952 O O . GLN B 1 432 ? 7.801 -0.721 -9.352 1 96.06 432 GLN B O 1
ATOM 6957 N N . ASN B 1 433 ? 6.984 -2.469 -10.414 1 95.69 433 ASN B N 1
ATOM 6958 C CA . ASN B 1 433 ? 5.617 -2.07 -10.109 1 95.69 433 ASN B CA 1
ATOM 6959 C C . ASN B 1 433 ? 5.367 -2.045 -8.602 1 95.69 433 ASN B C 1
ATOM 6961 O O . ASN B 1 433 ? 4.676 -1.157 -8.102 1 95.69 433 ASN B O 1
ATOM 6965 N N . LYS B 1 434 ? 5.902 -2.965 -7.934 1 95.94 434 LYS B N 1
ATOM 6966 C CA . LYS B 1 434 ? 5.734 -3.008 -6.484 1 95.94 434 LYS B CA 1
ATOM 6967 C C . LYS B 1 434 ? 6.41 -1.812 -5.82 1 95.94 434 LYS B C 1
ATOM 6969 O O . LYS B 1 434 ? 5.859 -1.223 -4.887 1 95.94 434 LYS B O 1
ATOM 6974 N N . ILE B 1 435 ? 7.566 -1.522 -6.297 1 95.62 435 ILE B N 1
ATOM 6975 C CA . ILE B 1 435 ? 8.281 -0.363 -5.77 1 95.62 435 ILE B CA 1
ATOM 6976 C C . ILE B 1 435 ? 7.453 0.9 -6.004 1 95.62 435 ILE B C 1
ATOM 6978 O O . ILE B 1 435 ? 7.348 1.753 -5.121 1 95.62 435 ILE B O 1
ATOM 6982 N N . SER B 1 436 ? 6.812 0.964 -7.133 1 93.62 436 SER B N 1
ATOM 6983 C CA . SER B 1 436 ? 5.969 2.109 -7.461 1 93.62 436 SER B CA 1
ATOM 6984 C C . SER B 1 436 ? 4.758 2.184 -6.535 1 93.62 436 SER B C 1
ATOM 6986 O O . SER B 1 436 ? 4.309 3.275 -6.176 1 93.62 436 SER B O 1
ATOM 6988 N N . VAL B 1 437 ? 4.25 1.053 -6.199 1 92.31 437 VAL B N 1
ATOM 6989 C CA . VAL B 1 437 ? 3.115 1.004 -5.285 1 92.31 437 VAL B CA 1
ATOM 6990 C C . VAL B 1 437 ? 3.531 1.536 -3.916 1 92.31 437 VAL B C 1
ATOM 6992 O O . VAL B 1 437 ? 2.766 2.25 -3.262 1 92.31 437 VAL B O 1
ATOM 6995 N N . VAL B 1 438 ? 4.758 1.224 -3.496 1 94 438 VAL B N 1
ATOM 6996 C CA . VAL B 1 438 ? 5.25 1.709 -2.211 1 94 438 VAL B CA 1
ATOM 6997 C C . VAL B 1 438 ? 5.379 3.23 -2.246 1 94 438 VAL B C 1
ATOM 6999 O O . VAL B 1 438 ? 4.887 3.922 -1.354 1 94 438 VAL B O 1
ATOM 7002 N N . ALA B 1 439 ? 5.969 3.746 -3.309 1 93.94 439 ALA B N 1
ATOM 7003 C CA . ALA B 1 439 ? 6.129 5.191 -3.453 1 93.94 439 ALA B CA 1
ATOM 7004 C C . ALA B 1 439 ? 4.773 5.891 -3.504 1 93.94 439 ALA B C 1
ATOM 7006 O O . ALA B 1 439 ? 4.578 6.926 -2.861 1 93.94 439 ALA B O 1
ATOM 7007 N N . GLY B 1 440 ? 3.896 5.328 -4.254 1 91.56 440 GLY B N 1
ATOM 7008 C CA . GLY B 1 440 ? 2.555 5.883 -4.336 1 91.56 440 GLY B CA 1
ATOM 7009 C C . GLY B 1 440 ? 1.829 5.883 -3.002 1 91.56 440 GLY B C 1
ATOM 7010 O O . GLY B 1 440 ? 1.133 6.844 -2.668 1 91.56 440 GLY B O 1
ATOM 7011 N N . GLY B 1 441 ? 2.008 4.82 -2.219 1 92.12 441 GLY B N 1
ATOM 7012 C CA . GLY B 1 441 ? 1.416 4.75 -0.892 1 92.12 441 GLY B CA 1
ATOM 7013 C C . GLY B 1 441 ? 1.955 5.801 0.06 1 92.12 441 GLY B C 1
ATOM 7014 O O . GLY B 1 441 ? 1.188 6.457 0.769 1 92.12 441 GLY B O 1
ATOM 7015 N N . VAL B 1 442 ? 3.207 5.992 0.014 1 94.06 442 VAL B N 1
ATOM 7016 C CA . VAL B 1 442 ? 3.852 6.977 0.875 1 94.06 442 VAL B CA 1
ATOM 7017 C C . VAL B 1 442 ? 3.391 8.383 0.488 1 94.06 442 VAL B C 1
ATOM 7019 O O . VAL B 1 442 ? 3.027 9.18 1.353 1 94.06 442 VAL B O 1
ATOM 7022 N N . SER B 1 443 ? 3.367 8.695 -0.812 1 93.69 443 SER B N 1
ATOM 7023 C CA . SER B 1 443 ? 2.945 9.992 -1.315 1 93.69 443 SER B CA 1
ATOM 7024 C C . SER B 1 443 ? 1.507 10.305 -0.913 1 93.69 443 SER B C 1
ATOM 7026 O O . SER B 1 443 ? 1.208 11.414 -0.462 1 93.69 443 SER B O 1
ATOM 7028 N N . ASN B 1 444 ? 0.738 9.359 -1.048 1 92.56 444 ASN B N 1
ATOM 7029 C CA . ASN B 1 444 ? -0.668 9.562 -0.716 1 92.56 444 ASN B CA 1
ATOM 7030 C C . ASN B 1 444 ? -0.865 9.781 0.781 1 92.56 444 ASN B C 1
ATOM 7032 O O . ASN B 1 444 ? -1.639 10.648 1.191 1 92.56 444 ASN B O 1
ATOM 7036 N N . ASP B 1 445 ? -0.208 9.023 1.632 1 91.69 445 ASP B N 1
ATOM 7037 C CA . ASP B 1 445 ? -0.296 9.211 3.076 1 91.69 445 ASP B CA 1
ATOM 7038 C C . ASP B 1 445 ? 0.173 10.609 3.482 1 91.69 445 ASP B C 1
ATOM 7040 O O . ASP B 1 445 ? -0.437 11.25 4.34 1 91.69 445 ASP B O 1
ATOM 7044 N N . GLU B 1 446 ? 1.225 10.984 2.836 1 92 446 GLU B N 1
ATOM 7045 C CA . GLU B 1 446 ? 1.745 12.32 3.104 1 92 446 GLU B CA 1
ATOM 7046 C C . GLU B 1 446 ? 0.723 13.391 2.74 1 92 446 GLU B C 1
ATOM 7048 O O . GLU B 1 446 ? 0.506 14.336 3.504 1 92 446 GLU B O 1
ATOM 7053 N N . HIS B 1 447 ? 0.083 13.25 1.606 1 93.62 447 HIS B N 1
ATOM 7054 C CA . HIS B 1 447 ? -0.921 14.211 1.171 1 93.62 447 HIS B CA 1
ATOM 7055 C C . HIS B 1 447 ? -2.113 14.234 2.121 1 93.62 447 HIS B C 1
ATOM 7057 O O . HIS B 1 447 ? -2.674 15.297 2.398 1 93.62 447 HIS B O 1
ATOM 7063 N N . ILE B 1 448 ? -2.453 13.086 2.6 1 93.88 448 ILE B N 1
ATOM 7064 C CA . ILE B 1 448 ? -3.602 12.984 3.496 1 93.88 448 ILE B CA 1
ATOM 7065 C C . ILE B 1 448 ? -3.275 13.656 4.828 1 93.88 448 ILE B C 1
ATOM 7067 O O . ILE B 1 448 ? -4.055 14.469 5.328 1 93.88 448 ILE B O 1
ATOM 7071 N N . VAL B 1 449 ? -2.1 13.336 5.387 1 93.06 449 VAL B N 1
ATOM 7072 C CA . VAL B 1 449 ? -1.708 13.891 6.68 1 93.06 449 VAL B CA 1
ATOM 7073 C C . VAL B 1 449 ? -1.509 15.398 6.551 1 93.06 449 VAL B C 1
ATOM 7075 O O . VAL B 1 449 ? -1.998 16.172 7.383 1 93.06 449 VAL B O 1
ATOM 7078 N N . THR B 1 450 ? -0.835 15.805 5.48 1 93.5 450 THR B N 1
ATOM 7079 C CA . THR B 1 450 ? -0.605 17.219 5.234 1 93.5 450 THR B CA 1
ATOM 7080 C C . THR B 1 450 ? -1.927 17.953 5.035 1 93.5 450 THR B C 1
ATOM 7082 O O . THR B 1 450 ? -2.133 19.031 5.59 1 93.5 450 THR B O 1
ATOM 7085 N N . GLY B 1 451 ? -2.77 17.344 4.238 1 94.06 451 GLY B N 1
ATOM 7086 C CA . GLY B 1 451 ? -4.082 17.938 4.023 1 94.06 451 GLY B CA 1
ATOM 7087 C C . GLY B 1 451 ? -4.883 18.094 5.305 1 94.06 451 GLY B C 1
ATOM 7088 O O . GLY B 1 451 ? -5.535 19.109 5.512 1 94.06 451 GLY B O 1
ATOM 7089 N N . ARG B 1 452 ? -4.82 17.141 6.191 1 93.88 452 ARG B N 1
ATOM 7090 C CA . ARG B 1 452 ? -5.512 17.219 7.473 1 93.88 452 ARG B CA 1
ATOM 7091 C C . ARG B 1 452 ? -4.988 18.359 8.32 1 93.88 452 ARG B C 1
ATOM 7093 O O . ARG B 1 452 ? -5.77 19.078 8.953 1 93.88 452 ARG B O 1
ATOM 7100 N N . ILE B 1 453 ? -3.701 18.484 8.289 1 94.81 453 ILE B N 1
ATOM 7101 C CA . ILE B 1 453 ? -3.09 19.547 9.078 1 94.81 453 ILE B CA 1
ATOM 7102 C C . ILE B 1 453 ? -3.49 20.906 8.516 1 94.81 453 ILE B C 1
ATOM 7104 O O . ILE B 1 453 ? -3.885 21.812 9.266 1 94.81 453 ILE B O 1
ATOM 7108 N N . VAL B 1 454 ? -3.441 21.062 7.211 1 96.5 454 VAL B N 1
ATOM 7109 C CA . VAL B 1 454 ? -3.779 22.312 6.555 1 96.5 454 VAL B CA 1
ATOM 7110 C C . VAL B 1 454 ? -5.25 22.641 6.789 1 96.5 454 VAL B C 1
ATOM 7112 O O . VAL B 1 454 ? -5.598 23.781 7.098 1 96.5 454 VAL B O 1
ATOM 7115 N N . ASP B 1 455 ? -6.078 21.688 6.742 1 95.75 455 ASP B N 1
ATOM 7116 C CA . ASP B 1 455 ? -7.496 21.891 7.02 1 95.75 455 ASP B CA 1
ATOM 7117 C C . ASP B 1 455 ? -7.715 22.312 8.469 1 95.75 455 ASP B C 1
ATOM 7119 O O . ASP B 1 455 ? -8.523 23.203 8.742 1 95.75 455 ASP B O 1
ATOM 7123 N N . CYS B 1 456 ? -7.031 21.672 9.367 1 96.19 456 CYS B N 1
ATOM 7124 C CA . CYS B 1 456 ? -7.117 22.016 10.781 1 96.19 456 CYS B CA 1
ATOM 7125 C C . CYS B 1 456 ? -6.68 23.469 11.016 1 96.19 456 CYS B C 1
ATOM 7127 O O . CYS B 1 456 ? -7.379 24.219 11.688 1 96.19 456 CYS B O 1
ATOM 7129 N N . VAL B 1 457 ? -5.574 23.828 10.375 1 97.12 457 VAL B N 1
ATOM 7130 C CA . VAL B 1 457 ? -5.027 25.172 10.547 1 97.12 457 VAL B CA 1
ATOM 7131 C C . VAL B 1 457 ? -6.008 26.203 10 1 97.12 457 VAL B C 1
ATOM 7133 O O . VAL B 1 457 ? -6.316 27.188 10.672 1 97.12 457 VAL B O 1
ATOM 7136 N N . ASN B 1 458 ? -6.508 25.984 8.867 1 96.88 458 ASN B N 1
ATOM 7137 C CA . ASN B 1 458 ? -7.441 26.906 8.242 1 96.88 458 ASN B CA 1
ATOM 7138 C C . ASN B 1 458 ? -8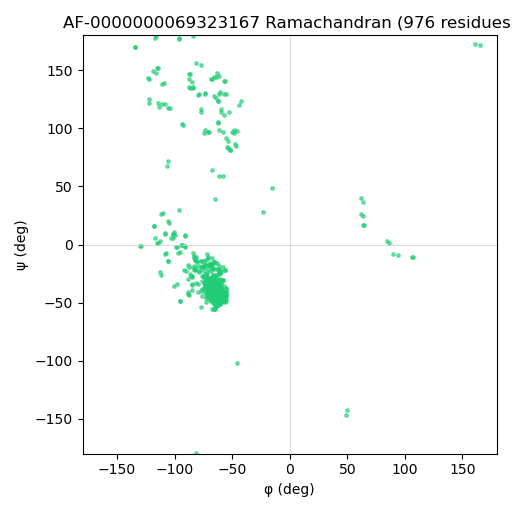.766 26.984 9 1 96.88 458 ASN B C 1
ATOM 7140 O O . ASN B 1 458 ? -9.336 28.062 9.164 1 96.88 458 ASN B O 1
ATOM 7144 N N . GLY B 1 459 ? -9.242 25.812 9.414 1 95.75 459 GLY B N 1
ATOM 7145 C CA . GLY B 1 459 ? -10.461 25.781 10.211 1 95.75 459 GLY B CA 1
ATOM 7146 C C . GLY B 1 459 ? -10.328 26.516 11.523 1 95.75 459 GLY B C 1
ATOM 7147 O O . GLY B 1 459 ? -11.188 27.344 11.875 1 95.75 459 GLY B O 1
ATOM 7148 N N . VAL B 1 460 ? -9.242 26.281 12.227 1 96.56 460 VAL B N 1
ATOM 7149 C CA . VAL B 1 460 ? -8.984 26.938 13.5 1 96.56 460 VAL B CA 1
ATOM 7150 C C . VAL B 1 460 ? -8.836 28.438 13.289 1 96.56 460 VAL B C 1
ATOM 7152 O O . VAL B 1 460 ? -9.398 29.234 14.047 1 96.56 460 VAL B O 1
ATOM 7155 N N . GLY B 1 461 ? -8.047 28.828 12.211 1 97.06 461 GLY B N 1
ATOM 7156 C CA . GLY B 1 461 ? -7.906 30.234 11.898 1 97.06 461 GLY B CA 1
ATOM 7157 C C . GLY B 1 461 ? -9.234 30.922 11.672 1 97.06 461 GLY B C 1
ATOM 7158 O O . GLY B 1 461 ? -9.484 32 12.234 1 97.06 461 GLY B O 1
ATOM 7159 N N . SER B 1 462 ? -10.094 30.297 10.953 1 95.88 462 SER B N 1
ATOM 7160 C CA . SER B 1 462 ? -11.414 30.859 10.672 1 95.88 462 SER B CA 1
ATOM 7161 C C . SER B 1 462 ? -12.25 30.969 11.945 1 95.88 462 SER B C 1
ATOM 7163 O O . SER B 1 462 ? -13.023 31.922 12.102 1 95.88 462 SER B O 1
ATOM 7165 N N . ASP B 1 463 ? -12.133 30.047 12.844 1 96.44 463 ASP B N 1
ATOM 7166 C CA . ASP B 1 463 ? -12.883 30.047 14.094 1 96.44 463 ASP B CA 1
ATOM 7167 C C . ASP B 1 463 ? -12.414 31.172 15.016 1 96.44 463 ASP B C 1
ATOM 7169 O O . ASP B 1 463 ? -13.234 31.875 15.625 1 96.44 463 ASP B O 1
ATOM 7173 N N . ILE B 1 464 ? -11.109 31.312 15.109 1 96.5 464 ILE B N 1
ATOM 7174 C CA . ILE B 1 464 ? -10.547 32.344 15.953 1 96.5 464 ILE B CA 1
ATOM 7175 C C . ILE B 1 464 ? -10.992 33.719 15.445 1 96.5 464 ILE B C 1
ATOM 7177 O O . ILE B 1 464 ? -11.438 34.562 16.219 1 96.5 464 ILE B O 1
ATOM 7181 N N . VAL B 1 465 ? -10.922 33.969 14.141 1 96.5 465 VAL B N 1
ATOM 7182 C CA . VAL B 1 465 ? -11.289 35.219 13.531 1 96.5 465 VAL B CA 1
ATOM 7183 C C . VAL B 1 465 ? -12.773 35.531 13.789 1 96.5 465 VAL B C 1
ATOM 7185 O O . VAL B 1 465 ? -13.133 36.625 14.188 1 96.5 465 VAL B O 1
ATOM 7188 N N . ALA B 1 466 ? -13.578 34.5 13.648 1 94.81 466 ALA B N 1
ATOM 7189 C CA . ALA B 1 466 ? -15.016 34.656 13.867 1 94.81 466 ALA B CA 1
ATOM 7190 C C . ALA B 1 466 ? -15.312 35 15.32 1 94.81 466 ALA B C 1
ATOM 7192 O O . ALA B 1 466 ? -16.141 35.875 15.609 1 94.81 466 ALA B O 1
ATOM 7193 N N . ASN B 1 467 ? -14.664 34.344 16.25 1 96.31 467 ASN B N 1
ATOM 7194 C CA . ASN B 1 467 ? -14.867 34.594 17.672 1 96.31 467 ASN B CA 1
ATOM 7195 C C . ASN B 1 467 ? -14.383 35.969 18.062 1 96.31 467 ASN B C 1
ATOM 7197 O O . ASN B 1 467 ? -15 36.656 18.891 1 96.31 467 ASN B O 1
ATOM 7201 N N . ALA B 1 468 ? -13.25 36.406 17.453 1 96.81 468 ALA B N 1
ATOM 7202 C CA . ALA B 1 468 ? -12.758 37.75 17.703 1 96.81 468 ALA B CA 1
ATOM 7203 C C . ALA B 1 468 ? -13.781 38.781 17.266 1 96.81 468 ALA B C 1
ATOM 7205 O O . ALA B 1 468 ? -14.031 39.75 17.984 1 96.81 468 ALA B O 1
ATOM 7206 N N . GLN B 1 469 ? -14.422 38.594 16.156 1 94.88 469 GLN B N 1
ATOM 7207 C CA . GLN B 1 469 ? -15.43 39.531 15.648 1 94.88 469 GLN B CA 1
ATOM 7208 C C . GLN B 1 469 ? -16.672 39.5 16.516 1 94.88 469 GLN B C 1
ATOM 7210 O O . GLN B 1 469 ? -17.312 40.562 16.719 1 94.88 469 GLN B O 1
ATOM 7215 N N . ILE B 1 470 ? -16.984 38.344 16.984 1 95.38 470 ILE B N 1
ATOM 7216 C CA . ILE B 1 470 ? -18.125 38.25 17.891 1 95.38 470 ILE B CA 1
ATOM 7217 C C . ILE B 1 470 ? -17.859 39.031 19.172 1 95.38 470 ILE B C 1
ATOM 7219 O O . ILE B 1 470 ? -18.75 39.719 19.688 1 95.38 470 ILE B O 1
ATOM 7223 N N . ILE B 1 471 ? -16.656 38.938 19.688 1 96.25 471 ILE B N 1
ATOM 7224 C CA . ILE B 1 471 ? -16.281 39.688 20.891 1 96.25 471 ILE B CA 1
ATOM 7225 C C . ILE B 1 471 ? -16.406 41.188 20.625 1 96.25 471 ILE B C 1
ATOM 7227 O O . ILE B 1 471 ? -16.938 41.938 21.453 1 96.25 471 ILE B O 1
ATOM 7231 N N . GLN B 1 472 ? -15.945 41.688 19.469 1 96.75 472 GLN B N 1
ATOM 7232 C CA . GLN B 1 472 ? -16.062 43.094 19.109 1 96.75 472 GLN B CA 1
ATOM 7233 C C . GLN B 1 472 ? -17.516 43.531 19.016 1 96.75 472 GLN B C 1
ATOM 7235 O O . GLN B 1 472 ? -17.891 44.594 19.5 1 96.75 472 GLN B O 1
ATOM 7240 N N . SER B 1 473 ? -18.344 42.688 18.422 1 95.56 473 SER B N 1
ATOM 7241 C CA . SER B 1 473 ? -19.766 43 18.281 1 95.56 473 SER B CA 1
ATOM 7242 C C . SER B 1 473 ? -20.453 43.031 19.641 1 95.56 473 SER B C 1
ATOM 7244 O O . SER B 1 473 ? -21.266 43.938 19.891 1 95.56 473 SER B O 1
ATOM 7246 N N . LYS B 1 474 ? -20.109 42.094 20.438 1 95.56 474 LYS B N 1
ATOM 7247 C CA . LYS B 1 474 ? -20.672 42.094 21.781 1 95.56 474 LYS B CA 1
ATOM 7248 C C . LYS B 1 474 ? -20.25 43.344 22.562 1 95.56 474 LYS B C 1
ATOM 7250 O O . LYS B 1 474 ? -21.031 43.875 23.359 1 95.56 474 LYS B O 1
ATOM 7255 N N . PHE B 1 475 ? -19.031 43.781 22.328 1 96.69 475 PHE B N 1
ATOM 7256 C CA . PHE B 1 475 ? -18.516 44.969 22.969 1 96.69 475 PHE B CA 1
ATOM 7257 C C . PHE B 1 475 ? -19.312 46.188 22.547 1 96.69 475 PHE B C 1
ATOM 7259 O O . PHE B 1 475 ? -19.719 47 23.391 1 96.69 475 PHE B O 1
ATOM 7266 N N . VAL B 1 476 ? -19.609 46.312 21.281 1 95.38 476 VAL B N 1
ATOM 7267 C CA . VAL B 1 476 ? -20.359 47.469 20.75 1 95.38 476 VAL B CA 1
ATOM 7268 C C . VAL B 1 476 ? -21.781 47.438 21.328 1 95.38 476 VAL B C 1
ATOM 7270 O O . VAL B 1 476 ? -22.297 48.469 21.734 1 95.38 476 VAL B O 1
ATOM 7273 N N . THR B 1 477 ? -22.344 46.281 21.391 1 94.88 477 THR B N 1
ATOM 7274 C CA . THR B 1 477 ? -23.688 46.156 21.938 1 94.88 477 THR B CA 1
ATOM 7275 C C . THR B 1 477 ? -23.688 46.5 23.438 1 94.88 477 THR B C 1
ATOM 7277 O O . THR B 1 477 ? -24.641 47.125 23.922 1 94.88 477 THR B O 1
ATOM 7280 N N . CYS B 1 478 ? -22.703 46.094 24.125 1 95.12 478 CYS B N 1
ATOM 7281 C CA . CYS B 1 478 ? -22.547 46.344 25.562 1 95.12 478 CYS B CA 1
ATOM 7282 C C . CYS B 1 478 ? -22.484 47.844 25.828 1 95.12 478 CYS B C 1
ATOM 7284 O O . CYS B 1 478 ? -23.062 48.344 26.797 1 95.12 478 CYS B O 1
ATOM 7286 N N . LEU B 1 479 ? -21.859 48.656 24.969 1 93.19 479 LEU B N 1
ATOM 7287 C CA . LEU B 1 479 ? -21.734 50.125 25.125 1 93.19 479 LEU B CA 1
ATOM 7288 C C . LEU B 1 479 ? -23.078 50.812 24.969 1 93.19 479 LEU B C 1
ATOM 7290 O O . LEU B 1 479 ? -23.344 51.812 25.641 1 93.19 479 LEU B O 1
ATOM 7294 N N . GLY B 1 480 ? -23.953 50.344 24.109 1 86.25 480 GLY B N 1
ATOM 7295 C CA . GLY B 1 480 ? -25.234 50.969 23.812 1 86.25 480 GLY B CA 1
ATOM 7296 C C . GLY B 1 480 ? -26.328 50.594 24.797 1 86.25 480 GLY B C 1
ATOM 7297 O O . GLY B 1 480 ? -27.391 51.188 24.812 1 86.25 480 GLY B O 1
ATOM 7298 N N . THR B 1 481 ? -26.234 49.562 25.531 1 76.12 481 THR B N 1
ATOM 7299 C CA . THR B 1 481 ? -27.312 49.125 26.406 1 76.12 481 THR B CA 1
ATOM 7300 C C . THR B 1 481 ? -27.438 50.031 27.625 1 76.12 481 THR B C 1
ATOM 7302 O O . THR B 1 481 ? -26.453 50.281 28.297 1 76.12 481 THR B O 1
ATOM 7305 N N . ILE B 1 482 ? -28.422 51.062 27.656 1 60.94 482 ILE B N 1
ATOM 7306 C CA . ILE B 1 482 ? -28.75 51.906 28.812 1 60.94 482 ILE B CA 1
ATOM 7307 C C . ILE B 1 482 ? -29.25 51 29.953 1 60.94 482 ILE B C 1
ATOM 7309 O O . ILE B 1 482 ? -30.203 50.25 29.781 1 60.94 482 ILE B O 1
ATOM 7313 N N . ARG B 1 483 ? -28.422 50.688 30.844 1 53 483 ARG B N 1
ATOM 7314 C CA . ARG B 1 483 ? -28.953 50.031 32.031 1 53 483 ARG B CA 1
ATOM 7315 C C . ARG B 1 483 ? -30.078 50.844 32.656 1 53 483 ARG B C 1
ATOM 7317 O O . ARG B 1 483 ? -29.859 51.969 33.125 1 53 483 ARG B O 1
ATOM 7324 N N . VAL B 1 484 ? -31.219 50.75 32.219 1 46.78 484 VAL B N 1
ATOM 7325 C CA . VAL B 1 484 ? -32.312 51.312 33 1 46.78 484 VAL B CA 1
ATOM 7326 C C . VAL B 1 484 ? -32.312 50.719 34.438 1 46.78 484 VAL B C 1
ATOM 7328 O O . VAL B 1 484 ? -32.375 49.5 34.594 1 46.78 484 VAL B O 1
ATOM 7331 N N . ALA B 1 485 ? -31.641 51.438 35.219 1 45.25 485 ALA B N 1
ATOM 7332 C CA . ALA B 1 485 ? -31.859 51.094 36.625 1 45.25 485 ALA B CA 1
ATOM 7333 C C . ALA B 1 485 ? -33.344 50.875 36.938 1 45.25 485 ALA B C 1
ATOM 7335 O O . ALA B 1 485 ? -34.188 51.594 36.375 1 45.25 485 ALA B O 1
ATOM 7336 N N . PRO B 1 486 ? -33.656 49.719 37.375 1 40.62 486 PRO B N 1
ATOM 7337 C CA . PRO B 1 486 ? -35.031 49.688 37.844 1 40.62 486 PRO B CA 1
ATOM 7338 C C . PRO B 1 486 ? -35.375 50.844 38.781 1 40.62 486 PRO B C 1
ATOM 7340 O O . PRO B 1 486 ? -34.656 51.094 39.75 1 40.62 486 PRO B O 1
ATOM 7343 N N . VAL B 1 487 ? -35.938 51.875 38.25 1 40.56 487 VAL B N 1
ATOM 7344 C CA . VAL B 1 487 ? -36.562 52.875 39.094 1 40.56 487 VAL B CA 1
ATOM 7345 C C . VAL B 1 487 ? -37.438 52.219 40.156 1 40.56 487 VAL B C 1
ATOM 7347 O O . VAL B 1 487 ? -38.406 51.531 39.844 1 40.56 487 VAL B O 1
ATOM 7350 N N . GLU B 1 488 ? -36.812 51.844 41.219 1 33.75 488 GLU B N 1
ATOM 7351 C CA . GLU B 1 488 ? -37.656 51.562 42.375 1 33.75 488 GLU B CA 1
ATOM 7352 C C . GLU B 1 488 ? -38.594 52.719 42.656 1 33.75 488 GLU B C 1
ATOM 7354 O O . GLU B 1 488 ? -38.125 53.844 42.906 1 33.75 488 GLU B O 1
ATOM 7359 N N . VAL B 1 489 ? -39.625 52.75 41.938 1 42.75 489 VAL B N 1
ATOM 7360 C CA . VAL B 1 489 ? -40.781 53.562 42.344 1 42.75 489 VAL B CA 1
ATOM 7361 C C . VAL B 1 489 ? -41.094 53.344 43.812 1 42.75 489 VAL B C 1
ATOM 7363 O O . VAL B 1 489 ? -41.406 52.219 44.219 1 42.75 489 VAL B O 1
ATOM 7366 N N . GLU B 1 490 ? -40.594 54.312 44.812 1 27.66 490 GLU B N 1
ATOM 7367 C CA . GLU B 1 490 ? -41.375 54.531 46.031 1 27.66 490 GLU B CA 1
ATOM 7368 C C . GLU B 1 490 ? -42.625 55.312 45.75 1 27.66 490 GLU B C 1
ATOM 7370 O O . GLU B 1 490 ? -42.625 56.25 44.938 1 27.66 490 GLU B O 1
#

Solvent-accessible surface area (backbone atoms only — not comparable to full-atom values): 49909 Å² total; per-residue (Å²): 123,82,79,59,61,70,62,56,58,60,55,45,53,65,65,52,57,65,45,28,36,51,23,31,88,42,18,53,89,61,54,52,58,48,45,53,61,22,43,58,64,12,61,54,34,29,54,50,26,52,68,61,54,77,66,59,52,81,73,40,86,84,43,56,63,50,47,51,48,52,32,41,48,32,45,44,55,42,43,51,54,39,56,47,47,50,54,51,39,36,59,25,62,76,42,62,48,70,61,52,54,52,49,51,54,50,36,49,52,52,28,42,52,29,32,51,50,25,44,59,53,50,58,69,38,54,80,67,28,24,57,68,58,37,48,47,46,48,48,33,39,52,50,38,44,54,36,48,51,47,34,51,52,17,49,51,52,48,48,51,31,49,52,50,46,73,66,35,93,61,72,60,42,83,87,50,32,51,74,56,59,31,73,67,54,51,46,42,40,28,51,32,32,36,50,44,19,51,33,30,37,49,44,12,52,50,46,38,51,54,46,52,47,51,49,51,34,47,48,52,50,53,54,50,51,51,53,51,53,54,20,51,53,46,32,49,49,41,48,52,52,49,43,51,51,48,50,51,46,50,49,51,50,49,52,49,51,52,52,32,55,51,51,47,51,56,61,48,45,59,55,58,74,41,40,76,65,33,77,58,83,59,62,40,55,53,48,36,53,52,49,51,54,50,51,50,52,51,51,50,52,48,49,57,54,52,54,50,46,51,48,50,55,45,50,50,48,49,50,53,34,52,53,52,39,50,53,48,52,51,52,44,52,52,51,49,37,52,43,52,35,32,46,74,45,91,40,27,68,63,35,40,53,50,44,55,54,55,62,72,30,73,73,47,40,59,46,61,50,29,50,34,56,65,74,47,62,61,58,54,53,55,49,48,52,52,48,51,57,49,42,51,49,48,36,50,59,59,41,42,62,62,54,46,44,63,72,63,33,89,44,61,56,46,64,19,39,52,45,54,47,68,44,26,63,64,49,40,52,49,44,52,51,45,53,48,42,52,52,49,44,53,52,45,50,49,51,48,53,41,47,51,33,41,50,42,32,52,32,44,34,34,36,24,45,51,46,46,50,49,47,48,51,51,37,56,52,45,48,67,58,73,76,72,66,79,74,75,80,128,138,69,92,59,64,70,52,55,60,54,55,41,47,64,68,49,55,60,44,24,34,52,23,30,84,44,23,55,89,60,54,52,58,48,45,52,61,23,44,58,64,13,63,54,34,28,53,48,26,51,68,64,56,76,68,59,52,82,74,41,84,83,44,57,61,50,48,50,48,52,31,41,49,32,47,44,56,41,45,51,52,39,55,49,48,52,55,50,38,37,60,25,64,75,41,62,48,70,61,51,53,53,48,50,55,50,36,48,54,53,29,40,51,29,32,51,50,24,44,59,51,50,57,68,36,57,81,66,27,23,57,70,57,37,48,50,45,49,49,34,39,52,51,40,45,55,37,48,53,46,34,50,53,17,48,50,53,48,48,52,32,49,52,51,47,72,67,34,93,62,74,62,42,83,86,50,33,51,74,54,60,29,73,69,55,51,45,42,40,29,52,34,33,36,50,44,20,50,32,32,35,49,45,11,51,50,49,37,51,54,48,51,46,48,48,51,34,48,51,52,50,53,55,50,50,51,52,52,52,53,21,52,52,46,33,51,52,41,50,51,52,47,43,51,51,48,50,50,44,48,48,51,50,49,50,51,50,53,52,32,55,51,51,46,52,55,61,48,44,61,54,58,73,43,39,78,63,33,76,56,82,57,62,41,54,52,47,35,54,50,50,51,52,51,51,50,52,51,50,52,53,49,50,59,55,53,54,50,48,50,48,51,53,46,50,50,49,48,50,54,35,49,52,52,39,49,52,50,51,52,52,44,53,50,51,49,37,53,43,52,35,33,47,75,44,92,41,29,66,62,38,40,54,52,44,56,53,55,62,70,32,74,72,47,40,60,47,60,49,28,49,34,54,63,74,47,59,62,57,54,54,55,51,49,52,50,49,51,56,49,43,50,49,47,36,51,59,60,42,41,62,61,54,46,42,64,72,62,34,89,45,59,56,46,65,19,39,53,45,53,48,68,44,26,63,65,48,40,52,48,43,52,52,46,52,48,42,51,53,50,44,52,52,45,51,48,49,46,54,41,47,50,31,41,49,42,33,53,31,44,32,34,36,26,45,51,46,46,50,50,46,49,52,50,37,56,51,46,49,67,58,76,77,72,66,79,74,75,79,127

Sequence (980 aa):
MARLVPIVVLVLSALSGIRCEFGLDVAAPTVSSAIATAIGSGISSVVRANASIKIDSSADGSGTVNTLIVISNNVTNPMNKLLGSILAGASSRNANSQEMFNNFSELIKNTSKAIVSANTTADDLKTVTKVYLYEYMIGNLTALNNTLQNLSNGLNMMQSQVQLAANAEYPPTILNITVYFNKTVVANLTTPLRSIRKYLTSIGSTITTIAAERSQAIAYRAQFNETISAGVRSIDSAAVTFNRTVVDVYHRISQQQTNTFKAINQTYASVLNRADSYGINMRNLTQFLSDMVTANASFTQFVELSTNYSTEQVTKALHEQTTAVTATLLTVINFVTNQSVTNSSVNTASCTQKAVQQLQQNPVAMNRLASCMQSETNSFRTTTQFVQVQMDAVRNAAASLAVQMSRICQRETGPCTAYFFSAFPDHSQRVQNKISVVAGGVSNDEHIVTGRIVDCVNGVGSDIVANAQIIQSKFVTCLGTIRVAPVEVEMARLVPIVVLVLSALSGIRCEFGLDVAAPTVSSAIATAIGSGISSVVRANASIKIDSSADGSGTVNTLIVISNNVTNPMNKLLGSILAGASSRNANSQEMFNNFSELIKNTSKAIVSANTTADDLKTVTKVYLYEYMIGNLTALNNTLQNLSNGLNMMQSQVQLAANAEYPPTILNITVYFNKTVVANLTTPLRSIRKYLTSIGSTITTIAAERSQAIAYRAQFNETISAGVRSIDSAAVTFNRTVVDVYHRISQQQTNTFKAINQTYASVLNRADSYGINMRNLTQFLSDMVTANASFTQFVELSTNYSTEQVTKALHEQTTAVTATLLTVINFVTNQSVTNSSVNTASCTQKAVQQLQQNPVAMNRLASCMQSETNSFRTTTQFVQVQMDAVRNAAASLAVQMSRICQRETGPCTAYFFSAFPDHSQRVQNKISVVAGGVSNDEHIVTGRIVDCVNGVGSDIVANAQIIQSKFVTCLGTIRVAPVEVE

Foldseek 3Di:
DVVPPPVVVVVVVVVVVQQAFQAASGAAPCLLVLLDVLLPCLLVLLVVLLVPLPDDCVLQPLSVNVLSNLLSCLQNVLVVVLSVLNSCSGRDHNDDNVVSLVVNVVSLVSSLVSLVVNLVSLVSCCFQFANVLSVLLNVLSVQLSVLSVLLNVLSVLLSVLVVCQVPDPDRDYNVCNCVSVPPVSSCSNSVSSNSNSVSSNSNSVSSNVLSVLSVVLSVLLVVLVVLLVVLVVLLVVLLVVLLVLLVVLLVLLLVLLVVLLVLLCVLCVVVVVCVVQAVADLVLVVVLNVLSVVLSVVVVVLSVVLSVPLSVLLVVLLVVLSVLLSVLLSVLSVVLSSCLGHPPFPCSVVLSVVLSVLCNDDQQRSNQLSVLSVVLSCLSVVLSVLSNVLSVVLSCLSSVLSVCLVVPPPGSYDPSVNVSSVCSVVSSVVSSVSSVVSSVSSSVSSCVSSVSSSCSNVVSSVRNSVSSVVSSVVSVVSRPDPPPDPPPDD/DPDPCVCVVVVVVVVVVQQDFQAASGAAPCLLVLLDVLLPCLLVLLVVLLVPLPDDCVLQPLSVNVLSNLLSCLQNVLVVVLSVLNSCSGRDHNDDNVVSLVVNVVSLVSSLVSLVVNLVSLVSCCQQFANVLSCLQNVLSVVLSVLSVLLNVLSVLLSVLVVCQVPPPDHDYNVCNCVSVPPVSSCSNSVSSNSNSVSSNSNSVSSNVLSVLSVVLSVLLVVLVVLLVVLVVLLVVLLVVLLVLLVVLLVLLLVLLVVLLVLLCVLCVVVVVCVVQLVDDLVLVVVLNVLSVVLSVVVVVLSVVLSVPLSVLLVVLLVVLSVLLVVLLSVLSVVLSSCLGHPPFPCSVVLSVVLSVLCNDDQQRSNQLSVLSVVLSCLSVVLSVLSNVLSVVLSCLSSVLSVCLVVPPPGSYDPSVNVSSVCSVVSSVVSSVSSVVSSVSSNVSSCVSSVSSSCSNVVSSVRNSVSSVVSSVVSVVSRPDPPPDPPPDD

Secondary structure (DSSP, 8-state):
-GGGSHHHHHHHHHHTT----TT-SS--TTHHHHHHHHHTTHHHHHHHHHHH--S-GGG-TTSHHHHHHHHHHHHHHHHHHHHHHHHHHHT-SS--HHHHHHHHHHHHHHHHHHHHHHHHHHGGGTTTS-HHHHHHHHHHHHHHHHHHHHHHHHHHHHHHHHHHHHT-SS---TTTHHHHS-HHHHHHHHHHHHHHHHHHHHHHHHHHHHHHHHHHHHHHHHHHHHHHHHHHHHHHHHHHHHHHHHHHHHHHHHHHHHHHHHHHHHHHHHHHHTHHHHTS--HHHHHHHHHHHHHHHHHHHHHHHHHHHHHHHHHHHHHHHHHHHHHHHHHHHHHHHHHHHH---TTHHHHHHHHHHHTTSGGG-TTHHHHHHHTTTTHHHHHHHHHHHHHHHHHHHHHHHHHHHHHH-SSSSSHHHHHHHHTHHHHHHHHHHHHHHHHHHHHHHHHHHHHHHHHHHHHHHHHHHHHHHHHHHHHHHHHH----------/--S-THHHHHHHHHHTT----TT-SS--TTHHHHHHHHHTTHHHHHHHHHHH--S-GGG-TTSHHHHHHHHHHHHHHHHHHHHHHHHHHHT-SS--HHHHHHHHHHHHHHHHHHHHHHHHHHGGGTTTS-HHHHHHHHHHHHHHHHHHHHHHHHHHHHHHHHHHHHT-SS---TTTHHHHS-HHHHHHHHHHHHHHHHHHHHHHHHHHHHHHHHHHHHHHHHHHHHHHHHHHHHHHHHHHHHHHHHHHHHHHHHHHHHHHHHHHHHHHHHHHHTHHHHTS--HHHHHHHHHHHHHHHHHHHHHHHHHHHHHHHHHHHHHHHHHHHHHHHHHHHHHHHHHHHH---TTHHHHHHHHHHHTTSGGG-THHHHHHHHTTHHHHHHHHHHHHHHHHHHHHHHHHHHHHHHHH-S-SSSHHHHHHHHTHHHHHHHHHHHHHHHHHHHHHHHHHHHHHHHHHHHHHHHHHHHHHHHHHHHHHHHHH----------